Protein 8EIS (pdb70)

Sequence (1460 aa):
TPTYGDERLLREKLLTNYSKSIRPVINLTKVVDVTALLYLQTLYDLDFVNNFIMARYYLGLIWIDEKLTWNPLDYNNITSIYLPKDKIWTPPIKMCNSMDKSEENDGVGELMLTYTGWINMWSFRLLHTYCQINAYTYPFDEHTCEIYLCVALHTINHTRIKELIYEDSKFTQNYKWDINVSGKVNGTDELFSYAFAPMYLRRKLTVGIIAMLIPTVMMTILTIFVFLLPPESGEKVSLATTIFLSNVLYLVQIDKTTPTNTKYPSLLMLYLMLLSMLSGIATLGSVVISKLTPTYGDERLLREKLLTNYSKSIRPVINLTKVVDVTALLYLQTLYDLDFVNNFIMARYYLGLIWIDEKLTWNPLDYNNITSIYLPKDKIWTPPIKMCNSMDKSEENDGVGELMLTYTGWINMWSFRLLHTYCQINAYTYPFDEHTCEIYLCVALHTINHTRIKELIYEDSKFTQNYKWDINVSGKVNGTDELFSYAFAPMYLRRKLTVGIIAMLIPTVMMTILTIFVFLLPPESGEKVSLATTIFLSNVLYLVQIDKTTPTNTKYPSLLMLYLMLLSMLSGIATLGSVVISKLTPTYGDERLLREKLLTNYSKSIRPVINLTKVVDVTALLYLQTLYDLDFVNNFIMARYYLGLIWIDEKLTWNPLDYNNITSIYLPKDKIWTPPIKMCNSMDKSEENDGVGELMLTYTGWINMWSFRLLHTYCQINAYTYPFDEHTCEIYLCVALHTINHTRIKELIYEDSKFTQNYKWDINVSGKVNGTDELFSYAFAPMYLRRKLTVGIIAMLIPTVMMTILTIFVFLLPPESGEKVSLATTIFLSNVLYLVQIDKTTPTNTKYPSLLMLYLMLLSMLSGIATLGSVVISKLTPTYGDERLLREKLLTNYSKSIRPVINLTKVVDVTALLYLQTLYDLDFVNNFIMARYYLGLIWIDEKLTWNPLDYNNITSIYLPKDKIWTPPIKMCNSMDKSEENDGVGELMLTYTGWINMWSFRLLHTYCQINAYTYPFDEHTCEIYLCVALHTINHTRIKELIYEDSKFTQNYKWDINVSGKVNGTDELFSYAFAPMYLRRKLTVGIIAMLIPTVMMTILTIFVFLLPPESGEKVSLATTIFLSNVLYLVQIDKTTPTNTKYPSLLMLYLMLLSMLSGIATLGSVVISKLTPTYGDERLLREKLLTNYSKSIRPVINLTKVVDVTALLYLQTLYDLDFVNNFIMARYYLGLIWIDEKLTWNPLDYNNITSIYLPKDKIWTPPIKMCNSMDKSEENDGVGELMLTYTGWINMWSFRLLHTYCQINAYTYPFDEHTCEIYLCVALHTINHTRIKELIYEDSKFTQNYKWDINVSGKVNGTDELFSYAFAPMYLRRKLTVGIIAMLIPTVMMTILTIFVFLLPPESGEKVSLATTIFLSNVLYLVQIDKTTPTNTKYPSLLMLYLMLLSMLSGIATLGSVVISKL

Organism: Octopus bimaculoides (NCBI:txid37653)

Radius of gyration: 36.07 Å; Cα contacts (8 Å, |Δi|>4): 3231; chains: 5; bounding box: 69×70×101 Å

Secondary structure (DSSP, 8-state):
--BHHHHHHHHHHHTTT--TTS-S-SBTTS-EEEEEEEEEEEEEEEETTTTEEEEEEEEEEEEE-SSS---GGGGTS--EEEE-GGGS----EE-TTEEE---STT----EEEETTSEEEEEEEEEEEEE-----TTTTS-EEEEEEEEEESS--TTTEEEEEEEEEE--SS--SSEEEE--EEEEPEESSSEEEEEEEEEEE---HHHHHHHHHHHHHHHHHHHHHHS-TTSSSHHHHHHHHHHHHHHHHHHHHTTS-SS-SS--HHHHHHHHHHHHHHHHHHHHHHHHH-/--BHHHHHHHHHHHTTT--TTS-S-SBTTSPEEEEEEEEEEEEEEEETTTTEEEEEEEEEEEEE-SSS---GGGGTS--EEEE-GGGS----EE-TTEEE---STT----EEEETTSEEEEEEEEEEEEE-----TTTTS-EEEEEEEEEESS--TTTEEEEEEEEEE--SS--SSEEEE--EEEEPEESSSEEEEEEEEEEE---HHHHHHHHHHHHHHHHHHHHHHS-TTSSSHHHHHHHHHHHHHHHHHHHHTTS-SS-SS--HHHHHHHHHHHHHHHHHHHHHHHHH-/--BHHHHHHHHHHHTTT--TTS-S-SBTTSPEEEEEEEEEEEEEEEETTTTEEEEEEEEEEEEE-SSS---GGGGTS--EEEE-GGGS----EE-TTEEE---STT----EEEETTSEEEEEEEEEEEEE-----TTTTS-EEEEEEEEEESS--TTTEEEEEEEEEE--SS--SSEEEE--EEEEPEESSSEEEEEEEEEEE---HHHHHHHHHHHHHHHHHHHHHHS-TTSSSHHHHHHHHHHHHHHHHHHHHTTS-SS-SS--HHHHHHHHHHHHHHHHHHHHHHHHH-/--BHHHHHHHHHHHTTT--TTS-S-SBTTSPEEEEEEEEEEEEEEEETTTTEEEEEEEEEEEEE-SSS---GGGGTS--EEEE-GGGS----EE-TTEEE---STT----EEEETTSEEEEEEEEEEEEE-----TTTTS-EEEEEEEEEESS--TTTEEEEEEEEEE--SS--SSEEEE--EEEEPEESSSEEEEEEEEEEE---HHHHHHHHHHHHHHHHHHHHHHS-TTSSSHHHHHHHHHHHHHHHHHHHHTTS-SS-SS--HHHHHHHHHHHHHHHHHHHHHHHHH-/--BHHHHHHHHHHHTTT--TTS-S-SBTTS-EEEEEEEEEEEEEEEETTTTEEEEEEEEEEEEE-SSS---GGGGTS--EEEE-GGGS----EE-TTEEE---STT----EEEETTSEEEEEEEEEEEEE-----TTTTS-EEEEEEEEEESS--TTTEEEEEEEEEE--SS--SSEEEE--EEEEPEESSSEEEEEEEEEEE---HHHHHHHHHHHHHHHHHHHHHHS-TTSSSHHHHHHHHHHHHHHHHHHHHTTS-SS-SS--HHHHHHHHHHHHHHHHHHHHHHHHH-

B-factor: mean 58.36, std 37.14, range [5.6, 144.34]

Nearest PDB structures (foldseek):
  8eis-assembly1_E  TM=1.003E+00  e=2.968E-65  Octopus bimaculoides
  7qko-assembly1_D  TM=8.831E-01  e=3.272E-26  Tetronarce californica
  6uwz-assembly1_E  TM=8.916E-01  e=6.030E-26  Tetronarce californica
  9awk-assembly1_E  TM=8.736E-01  e=5.451E-25  Bos taurus
  9awk-assembly1_A  TM=7.995E-01  e=1.813E-25  Bos taurus

InterPro domains:
  IPR006029 Neurotransmitter-gated ion-channel transmembrane domain [PF02932] (232-337)
  IPR006201 Neurotransmitter-gated ion-channel [PTHR18945] (32-321)
  IPR006202 Neurotransmitter-gated ion-channel ligand-binding domain [PF02931] (30-180)
  IPR036719 Neurotransmitter-gated ion-channel transmembrane domain superfamily [SSF90112] (230-348)
  IPR036734 Neurotransmitter-gated ion-channel ligand-binding domain superfamily [G3DSA:2.70.170.10] (19-230)
  IPR036734 Neurotransmitter-gated ion-channel ligand-binding domain superfamily [SSF63712] (26-224)
  IPR038050 Neuronal acetylcholine receptor [G3DSA:1.20.58.390] (231-336)

Foldseek 3Di:
DFDPVLVVVLVCVLLPPADQPDQQDPDQQAAKAKAKEKAWQFFPDQAQQQQWTKTKIKMKIKTFGPSRADDLVVRVNDFKDKDFPRSHHDFQKDQVQWDWPDDPVQFPRMWMAGNRGMIMDIGMTITTGHFQFAQAAPPQGKGKGKGKMWRDDDACSYYEHQKYFYYYPPNDDDLFWDWDWGDMDGWDHDRTTMDITIIMITTDPDCVRVVVCVVVVVLLVQLVVLLVPDLPNPCSQVSLVVSLVVLVVVLVVVVVRHYPRHPDDYVVNVVSVVSSVSSVVSNVSSVVSVVD/DFDPVLVVVLVCVLLPPADQPDQQDPDQQAAKAKAKEKAWQAFPDQAQQQQWTKTKIKMKIKTFGPSRADDCVVRVRDFKDKDFPRSHHDFQKDQVQWDWPDDPVQFPRMWMAGNRGMIMDIGMTITTGGFAFAQAAPPQGKGKGKGKMWRDDDACSYYEHQKYFYYYPPNDDDLFWDWDWGDMDGWDHDRTTMDITIIMITTDPDCVVVVVVVVVVVLLVQLVVLLVPDLPPPCSQVSLVVSLVVLVVVLVVVVVRHYPRHPDDYVVNVVSVVSSVSSVVSNVSSVVSVVD/DFDPVLVVVLVCVLLPPADQPDQQDPDQQAAKAKAKEKAWQAFPDQAQQQQWTKTKIKMKIKTFGPSRADDCVVRVNDFKDKDFPRSHHDFQKDQVQWDFPDDPVQFPRMWMAGNRGMIMDIGMTITTGHFAFAQAAPPQGKGKGKGKIWRDDDACSYYEHQKYFYYYPPNDDDLFWDWDWGDMDGWDHDRTTMDITIIMITTDPDCVVVVVCVVVVVLLVQLVVLLVPDLPNPCSQVSLVVSLVVLVVVLVVVVVRHYPRHPHDYPVNVVSVVSSVSSVVSNVSSVVSVVD/DFDPVLVVVLVCVLLPPADQPDQQDPDQQAAKAKEKEKAWQAFPDQAQQQQWTKTKIKIKIKTFGPSRADDLVVRVRDFKDKDFPRSHHDFQKDQVQWDFPDDVVQAPRMWMAGNRGMIMDIGMTITTGGFAFAQAAPPQGKGKGKGKMWRDDDACSYYEHQKYFYYYPPNDDDLFWDKDWGDMDGWDHDRTTMDITIIMITTDPDCVVVVVCVVVVVLLVQLVVLLVPDLPNPCSQVSLVVSLVVLVVVLVVVVVRHYPRHPDDYPVNVVSVVSSVSSVVSNVSSVVSVVD/DFDPVLVVVLVCVLLPPADQPDQQDPDQQAAKAKAKEKAWQAFPDQAQQQQWTKTKIKMKIKTFGPSRADDLVVRVRDFKDKDFPRSHHDFQKDQVQWDFPDDPVQFPRMWMAGNRGMIMDIGMTITTGHFAFAQAAPPQGKGKGKGKIWRDDDASSYYEHQKYFYYYPPNDDDLFWDWDWGDMDGWDHDRTTMDITIIMITTDPDCVVVVVCVVVVVLLVQLVVLLVPDLPNPCSQVSLVVSLVVLVVVLVVVVVRHYPRHPDDYPVNVVSVVSSVSSVVSNVSSVVSVVD

Structure (mmCIF, N/CA/C/O backbone):
data_8EIS
#
_entry.id   8EIS
#
_cell.length_a   1.00
_cell.length_b   1.00
_cell.length_c   1.00
_cell.angle_alpha   90.00
_cell.angle_beta   90.00
_cell.angle_gamma   90.00
#
_symmetry.space_group_name_H-M   'P 1'
#
loop_
_entity.id
_entity.type
_entity.pdbx_description
1 polymer 'Octopus sensory receptor'
2 non-polymer 2-acetamido-2-deoxy-beta-D-glucopyranose
3 non-polymer "2-[2-[(1~{S},2~{S},4~{S},5'~{R},6~{R},7~{S},8~{R},9~{S},12~{S},13~{R},16~{S})-5',7,9,13-tetramethylspiro[5-oxapentacyclo[10.8.0.0^{2,9}.0^{4,8}.0^{13,18}]icos-18-ene-6,2'-oxane]-16-yl]oxyethyl]propane-1,3-diol"
#
loop_
_atom_site.group_PDB
_atom_site.id
_atom_site.type_symbol
_atom_site.label_atom_id
_atom_site.label_alt_id
_atom_site.label_comp_id
_atom_site.label_asym_id
_atom_site.label_entity_id
_atom_site.label_seq_id
_atom_site.pdbx_PDB_ins_code
_atom_site.Cartn_x
_atom_site.Cartn_y
_atom_site.Cartn_z
_atom_site.occupancy
_atom_site.B_iso_or_equiv
_atom_site.auth_seq_id
_atom_site.auth_comp_id
_atom_site.auth_asym_id
_atom_site.auth_atom_id
_atom_site.pdbx_PDB_model_num
ATOM 1 N N . THR A 1 1 ? 142.154 173.031 192.567 1.00 53.77 1 THR A N 1
ATOM 2 C CA . THR A 1 1 ? 141.856 172.289 191.350 1.00 56.44 1 THR A CA 1
ATOM 3 C C . THR A 1 1 ? 141.620 170.821 191.670 1.00 53.32 1 THR A C 1
ATOM 4 O O . THR A 1 1 ? 142.155 170.307 192.649 1.00 51.94 1 THR A O 1
ATOM 14 N N . PRO A 1 2 ? 140.819 170.143 190.853 1.00 43.87 2 PRO A N 1
ATOM 15 C CA . PRO A 1 2 ? 140.595 168.714 191.075 1.00 43.82 2 PRO A CA 1
ATOM 16 C C . PRO A 1 2 ? 141.861 167.917 190.816 1.00 43.01 2 PRO A C 1
ATOM 17 O O . PRO A 1 2 ? 142.690 168.279 189.980 1.00 46.09 2 PRO A O 1
ATOM 28 N N . THR A 1 3 ? 142.004 166.819 191.543 1.00 37.62 3 THR A N 1
ATOM 29 C CA . THR A 1 3 ? 143.197 165.991 191.485 1.00 37.55 3 THR A CA 1
ATOM 30 C C . THR A 1 3 ? 142.820 164.552 191.151 1.00 37.38 3 THR A C 1
ATOM 31 O O . THR A 1 3 ? 141.651 164.208 190.988 1.00 45.40 3 THR A O 1
ATOM 42 N N . TYR A 1 4 ? 143.848 163.711 191.053 1.00 30.86 4 TYR A N 1
ATOM 43 C CA . TYR A 1 4 ? 143.645 162.295 190.778 1.00 26.33 4 TYR A CA 1
ATOM 44 C C . TYR A 1 4 ? 142.829 161.633 191.879 1.00 30.69 4 TYR A C 1
ATOM 45 O O . TYR A 1 4 ? 141.936 160.824 191.602 1.00 41.84 4 TYR A O 1
ATOM 63 N N . GLY A 1 5 ? 143.123 161.962 193.136 1.00 31.84 5 GLY A N 1
ATOM 64 C CA . GLY A 1 5 ? 142.380 161.375 194.238 1.00 32.58 5 GLY A CA 1
ATOM 65 C C . GLY A 1 5 ? 140.924 161.795 194.254 1.00 36.48 5 GLY A C 1
ATOM 66 O O . GLY A 1 5 ? 140.048 161.007 194.615 1.00 43.03 5 GLY A O 1
ATOM 70 N N . ASP A 1 6 ? 140.645 163.042 193.872 1.00 35.48 6 ASP A N 1
ATOM 71 C CA . ASP A 1 6 ? 139.262 163.498 193.802 1.00 35.37 6 ASP A CA 1
ATOM 72 C C . ASP A 1 6 ? 138.467 162.692 192.787 1.00 39.09 6 ASP A C 1
ATOM 73 O O . ASP A 1 6 ? 137.337 162.273 193.062 1.00 44.54 6 ASP A O 1
ATOM 82 N N . GLU A 1 7 ? 139.039 162.459 191.606 1.00 31.79 7 GLU A N 1
ATOM 83 C CA . GLU A 1 7 ? 138.334 161.657 190.618 1.00 27.80 7 GLU A CA 1
ATOM 84 C C . GLU A 1 7 ? 138.240 160.203 191.046 1.00 34.44 7 GLU A C 1
ATOM 85 O O . GLU A 1 7 ? 137.253 159.534 190.730 1.00 41.83 7 GLU A O 1
ATOM 97 N N . ARG A 1 8 ? 139.239 159.693 191.764 1.00 36.10 8 ARG A N 1
ATOM 98 C CA . ARG A 1 8 ? 139.123 158.338 192.285 1.00 32.71 8 ARG A CA 1
ATOM 99 C C . ARG A 1 8 ? 137.957 158.229 193.260 1.00 34.72 8 ARG A C 1
ATOM 100 O O . ARG A 1 8 ? 137.166 157.282 193.192 1.00 39.58 8 ARG A O 1
ATOM 121 N N . LEU A 1 9 ? 137.815 159.209 194.156 1.00 35.00 9 LEU A N 1
ATOM 122 C CA . LEU A 1 9 ? 136.678 159.223 195.072 1.00 38.76 9 LEU A CA 1
ATOM 123 C C . LEU A 1 9 ? 135.360 159.311 194.317 1.00 38.98 9 LEU A C 1
ATOM 124 O O . LEU A 1 9 ? 134.396 158.605 194.642 1.00 43.14 9 LEU A O 1
ATOM 140 N N . LEU A 1 10 ? 135.289 160.190 193.318 1.00 38.51 10 LEU A N 1
ATOM 141 C CA . LEU A 1 10 ? 134.051 160.345 192.566 1.00 32.08 10 LEU A CA 1
ATOM 142 C C . LEU A 1 10 ? 133.664 159.044 191.880 1.00 30.95 10 LEU A C 1
ATOM 143 O O . LEU A 1 10 ? 132.522 158.588 191.991 1.00 41.32 10 LEU A O 1
ATOM 159 N N . ARG A 1 11 ? 134.602 158.428 191.161 1.00 29.27 11 ARG A N 1
ATOM 160 C CA . ARG A 1 11 ? 134.295 157.179 190.477 1.00 27.80 11 ARG A CA 1
ATOM 161 C C . ARG A 1 11 ? 133.948 156.076 191.460 1.00 32.48 11 ARG A C 1
ATOM 162 O O . ARG A 1 11 ? 133.152 155.189 191.137 1.00 36.23 11 ARG A O 1
ATOM 183 N N . GLU A 1 12 ? 134.536 156.100 192.655 1.00 40.93 12 GLU A N 1
ATOM 184 C CA . GLU A 1 12 ? 134.168 155.121 193.670 1.00 38.75 12 GLU A CA 1
ATOM 185 C C . GLU A 1 12 ? 132.725 155.306 194.117 1.00 35.22 12 GLU A C 1
ATOM 186 O O . GLU A 1 12 ? 131.998 154.326 194.304 1.00 36.59 12 GLU A O 1
ATOM 198 N N . LYS A 1 13 ? 132.294 156.553 194.303 1.00 39.52 13 LYS A N 1
ATOM 199 C CA . LYS A 1 13 ? 130.935 156.781 194.786 1.00 38.92 13 LYS A CA 1
ATOM 200 C C . LYS A 1 13 ? 129.900 156.535 193.695 1.00 38.09 13 LYS A C 1
ATOM 201 O O . LYS A 1 13 ? 128.797 156.059 193.979 1.00 39.20 13 LYS A O 1
ATOM 220 N N . LEU A 1 14 ? 130.224 156.869 192.446 1.00 36.33 14 LEU A N 1
ATOM 221 C CA . LEU A 1 14 ? 129.228 156.778 191.383 1.00 32.53 14 LEU A CA 1
ATOM 222 C C . LEU A 1 14 ? 128.764 155.344 191.174 1.00 38.29 14 LEU A C 1
ATOM 223 O O . LEU A 1 14 ? 127.567 155.092 190.996 1.00 41.44 14 LEU A O 1
ATOM 239 N N . LEU A 1 15 ? 129.688 154.391 191.204 1.00 35.47 15 LEU A N 1
ATOM 240 C CA . LEU A 1 15 ? 129.405 153.013 190.837 1.00 31.72 15 LEU A CA 1
ATOM 241 C C . LEU A 1 15 ? 129.033 152.138 192.024 1.00 36.66 15 LEU A C 1
ATOM 242 O O . LEU A 1 15 ? 128.909 150.921 191.863 1.00 44.28 15 LEU A O 1
ATOM 258 N N . THR A 1 16 ? 128.836 152.721 193.204 1.00 44.03 16 THR A N 1
ATOM 259 C CA . THR A 1 16 ? 128.684 151.932 194.420 1.00 47.11 16 THR A CA 1
ATOM 260 C C . THR A 1 16 ? 127.471 151.006 194.362 1.00 47.45 16 THR A C 1
ATOM 261 O O . THR A 1 16 ? 127.629 149.783 194.432 1.00 49.00 16 THR A O 1
ATOM 272 N N . ASN A 1 17 ? 126.265 151.552 194.227 1.00 41.99 17 ASN A N 1
ATOM 273 C CA . ASN A 1 17 ? 125.041 150.758 194.164 1.00 40.21 17 ASN A CA 1
ATOM 274 C C . ASN A 1 17 ? 124.436 150.812 192.766 1.00 44.85 17 ASN A C 1
ATOM 275 O O . ASN A 1 17 ? 123.221 150.900 192.594 1.00 44.96 17 ASN A O 1
ATOM 286 N N . TYR A 1 18 ? 125.291 150.766 191.755 1.00 39.58 18 TYR A N 1
ATOM 287 C CA . TYR A 1 18 ? 124.879 150.883 190.366 1.00 33.19 18 TYR A CA 1
ATOM 288 C C . TYR A 1 18 ? 124.810 149.498 189.742 1.00 33.19 18 TYR A C 1
ATOM 289 O O . TYR A 1 18 ? 125.721 148.687 189.924 1.00 33.63 18 TYR A O 1
ATOM 307 N N . SER A 1 19 ? 123.727 149.229 189.021 1.00 32.79 19 SER A N 1
ATOM 308 C CA . SER A 1 19 ? 123.554 147.983 188.287 1.00 31.81 19 SER A CA 1
ATOM 309 C C . SER A 1 19 ? 123.601 148.283 186.798 1.00 33.38 19 SER A C 1
ATOM 310 O O . SER A 1 19 ? 122.759 149.023 186.282 1.00 36.29 19 SER A O 1
ATOM 318 N N . LYS A 1 20 ? 124.583 147.703 186.114 1.00 35.62 20 LYS A N 1
ATOM 319 C CA . LYS A 1 20 ? 124.760 147.936 184.689 1.00 31.95 20 LYS A CA 1
ATOM 320 C C . LYS A 1 20 ? 123.598 147.410 183.860 1.00 32.38 20 LYS A C 1
ATOM 321 O O . LYS A 1 20 ? 123.386 147.890 182.745 1.00 31.80 20 LYS A O 1
ATOM 340 N N . SER A 1 21 ? 122.852 146.432 184.366 1.00 36.62 21 SER A N 1
ATOM 341 C CA . SER A 1 21 ? 121.783 145.809 183.601 1.00 34.81 21 SER A CA 1
ATOM 342 C C . SER A 1 21 ? 120.407 146.377 183.907 1.00 29.23 21 SER A C 1
ATOM 343 O O . SER A 1 21 ? 119.440 145.988 183.249 1.00 28.07 21 SER A O 1
ATOM 351 N N . ILE A 1 22 ? 120.292 147.275 184.876 1.00 32.46 22 ILE A N 1
ATOM 352 C CA . ILE A 1 22 ? 119.026 147.932 185.169 1.00 27.24 22 ILE A CA 1
ATOM 353 C C . ILE A 1 22 ? 118.976 149.242 184.405 1.00 25.00 22 ILE A C 1
ATOM 354 O O . ILE A 1 22 ? 119.948 150.002 184.382 1.00 36.56 22 ILE A O 1
ATOM 370 N N . ARG A 1 23 ? 117.850 149.500 183.787 1.00 22.46 23 ARG A N 1
ATOM 371 C CA . ARG A 1 23 ? 117.668 150.707 183.007 1.00 23.87 23 ARG A CA 1
ATOM 372 C C . ARG A 1 23 ? 117.731 151.926 183.923 1.00 27.73 23 ARG A C 1
ATOM 373 O O . ARG A 1 23 ? 117.077 151.938 184.970 1.00 33.39 23 ARG A O 1
ATOM 394 N N . PRO A 1 24 ? 118.489 152.968 183.571 1.00 27.57 24 PRO A N 1
ATOM 395 C CA . PRO A 1 24 ? 118.912 153.984 184.554 1.00 27.29 24 PRO A CA 1
ATOM 396 C C . PRO A 1 24 ? 117.880 155.074 184.817 1.00 28.73 24 PRO A C 1
ATOM 397 O O . PRO A 1 24 ? 118.051 156.245 184.480 1.00 29.79 24 PRO A O 1
ATOM 408 N N . VAL A 1 25 ? 116.783 154.694 185.461 1.00 32.98 25 VAL A N 1
ATOM 409 C CA . VAL A 1 25 ? 115.724 155.626 185.824 1.00 29.88 25 VAL A CA 1
ATOM 410 C C . VAL A 1 25 ? 115.331 155.361 187.266 1.00 31.22 25 VAL A C 1
ATOM 411 O O . VAL A 1 25 ? 115.285 154.208 187.703 1.00 40.49 25 VAL A O 1
ATOM 424 N N . ILE A 1 26 ? 115.053 156.430 188.011 1.00 37.53 26 ILE A N 1
ATOM 425 C CA . ILE A 1 26 ? 114.615 156.269 189.395 1.00 41.56 26 ILE A CA 1
ATOM 426 C C . ILE A 1 26 ? 113.315 155.480 189.442 1.00 40.76 26 ILE A C 1
ATOM 427 O O . ILE A 1 26 ? 113.184 154.503 190.186 1.00 42.12 26 ILE A O 1
ATOM 443 N N . ASN A 1 27 ? 112.341 155.890 188.641 1.00 40.45 27 ASN A N 1
ATOM 444 C CA . ASN A 1 27 ? 111.063 155.205 188.529 1.00 38.03 27 ASN A CA 1
ATOM 445 C C . ASN A 1 27 ? 111.064 154.387 187.250 1.00 42.41 27 ASN A C 1
ATOM 446 O O . ASN A 1 27 ? 111.299 154.926 186.166 1.00 44.10 27 ASN A O 1
ATOM 456 N N . LEU A 1 28 ? 110.793 153.091 187.372 1.00 39.78 28 LEU A N 1
ATOM 457 C CA . LEU A 1 28 ? 110.884 152.212 186.217 1.00 36.06 28 LEU A CA 1
ATOM 458 C C . LEU A 1 28 ? 109.808 152.490 185.182 1.00 39.41 28 LEU A C 1
ATOM 459 O O . LEU A 1 28 ? 109.874 151.934 184.084 1.00 42.25 28 LEU A O 1
ATOM 475 N N . THR A 1 29 ? 108.827 153.330 185.499 1.00 41.23 29 THR A N 1
ATOM 476 C CA . THR A 1 29 ? 107.791 153.693 184.544 1.00 39.32 29 THR A CA 1
ATOM 477 C C . THR A 1 29 ? 108.252 154.736 183.533 1.00 41.84 29 THR A C 1
ATOM 478 O O . THR A 1 29 ? 107.555 154.961 182.540 1.00 42.79 29 THR A O 1
ATOM 489 N N . LYS A 1 30 ? 109.403 155.361 183.747 1.00 43.77 30 LYS A N 1
ATOM 490 C CA . LYS A 1 30 ? 109.908 156.384 182.847 1.00 40.67 30 LYS A CA 1
ATOM 491 C C . LYS A 1 30 ? 110.708 155.758 181.712 1.00 38.85 30 LYS A C 1
ATOM 492 O O . LYS A 1 30 ? 111.343 154.715 181.874 1.00 39.83 30 LYS A O 1
ATOM 511 N N . VAL A 1 31 ? 110.666 156.405 180.554 1.00 33.91 31 VAL A N 1
ATOM 512 C CA . VAL A 1 31 ? 111.430 155.966 179.399 1.00 30.13 31 VAL A CA 1
ATOM 513 C C . VAL A 1 31 ? 112.766 156.693 179.388 1.00 30.61 31 VAL A C 1
ATOM 514 O O . VAL A 1 31 ? 112.909 157.789 179.930 1.00 37.38 31 VAL A O 1
ATOM 527 N N . VAL A 1 32 ? 113.754 156.084 178.749 1.00 26.04 32 VAL A N 1
ATOM 528 C CA . VAL A 1 32 ? 115.025 156.740 178.482 1.00 26.98 32 VAL A CA 1
ATOM 529 C C . VAL A 1 32 ? 114.999 157.156 177.019 1.00 25.66 32 VAL A C 1
ATOM 530 O O . VAL A 1 32 ? 114.950 156.313 176.121 1.00 28.65 32 VAL A O 1
ATOM 543 N N . ASP A 1 33 ? 114.994 158.461 176.780 1.00 27.24 33 ASP A N 1
ATOM 544 C CA . ASP A 1 33 ? 114.960 159.005 175.432 1.00 19.90 33 ASP A CA 1
ATOM 545 C C . ASP A 1 33 ? 116.385 159.166 174.933 1.00 22.06 33 ASP A C 1
ATOM 546 O O . ASP A 1 33 ? 117.170 159.922 175.512 1.00 29.59 33 ASP A O 1
ATOM 555 N N . VAL A 1 34 ? 116.716 158.458 173.863 1.00 16.00 34 VAL A N 1
ATOM 556 C CA . VAL A 1 34 ? 118.043 158.481 173.271 1.00 14.67 34 VAL A CA 1
ATOM 557 C C . VAL A 1 34 ? 117.971 159.310 172.002 1.00 18.85 34 VAL A C 1
ATOM 558 O O . VAL A 1 34 ? 117.073 159.109 171.180 1.00 28.69 34 VAL A O 1
ATOM 571 N N . THR A 1 35 ? 118.896 160.248 171.843 1.00 18.71 35 THR A N 1
ATOM 572 C CA . THR A 1 35 ? 119.032 160.975 170.589 1.00 18.98 35 THR A CA 1
ATOM 573 C C . THR A 1 35 ? 120.285 160.485 169.880 1.00 14.90 35 THR A C 1
ATOM 574 O O . THR A 1 35 ? 121.373 160.483 170.461 1.00 24.58 35 THR A O 1
ATOM 585 N N . ALA A 1 36 ? 120.115 160.045 168.640 1.00 9.24 36 ALA A N 1
ATOM 586 C CA . ALA A 1 36 ? 121.187 159.489 167.836 1.00 11.93 36 ALA A CA 1
ATOM 587 C C . ALA A 1 36 ? 121.643 160.512 166.809 1.00 16.08 36 ALA A C 1
ATOM 588 O O . ALA A 1 36 ? 120.835 161.272 166.274 1.00 26.10 36 ALA A O 1
ATOM 595 N N . LEU A 1 37 ? 122.943 160.532 166.544 1.00 15.76 37 LEU A N 1
ATOM 596 C CA . LEU A 1 37 ? 123.544 161.439 165.574 1.00 10.94 37 LEU A CA 1
ATOM 597 C C . LEU A 1 37 ? 124.440 160.613 164.667 1.00 9.87 37 LEU A C 1
ATOM 598 O O . LEU A 1 37 ? 125.451 160.078 165.119 1.00 21.66 37 LEU A O 1
ATOM 614 N N . LEU A 1 38 ? 124.073 160.512 163.399 1.00 10.27 38 LEU A N 1
ATOM 615 C CA . LEU A 1 38 ? 124.798 159.706 162.429 1.00 17.88 38 LEU A CA 1
ATOM 616 C C . LEU A 1 38 ? 125.441 160.637 161.414 1.00 21.22 38 LEU A C 1
ATOM 617 O O . LEU A 1 38 ? 124.737 161.331 160.680 1.00 29.86 38 LEU A O 1
ATOM 633 N N . TYR A 1 39 ? 126.771 160.657 161.370 1.00 16.43 39 TYR A N 1
ATOM 634 C CA . TYR A 1 39 ? 127.501 161.497 160.429 1.00 15.02 39 TYR A CA 1
ATOM 635 C C . TYR A 1 39 ? 128.271 160.607 159.472 1.00 19.88 39 TYR A C 1
ATOM 636 O O . TYR A 1 39 ? 129.096 159.805 159.902 1.00 30.56 39 TYR A O 1
ATOM 654 N N . LEU A 1 40 ? 128.020 160.755 158.181 1.00 21.08 40 LEU A N 1
ATOM 655 C CA . LEU A 1 40 ? 128.827 160.048 157.202 1.00 13.58 40 LEU A CA 1
ATOM 656 C C . LEU A 1 40 ? 130.231 160.630 157.193 1.00 22.86 40 LEU A C 1
ATOM 657 O O . LEU A 1 40 ? 130.401 161.849 157.139 1.00 31.64 40 LEU A O 1
ATOM 673 N N . GLN A 1 41 ? 131.243 159.767 157.269 1.00 23.54 41 GLN A N 1
ATOM 674 C CA . GLN A 1 41 ? 132.618 160.212 157.092 1.00 21.99 41 GLN A CA 1
ATOM 675 C C . GLN A 1 41 ? 133.047 160.043 155.639 1.00 26.13 41 GLN A C 1
ATOM 676 O O . GLN A 1 41 ? 133.344 161.026 154.956 1.00 29.71 41 GLN A O 1
ATOM 690 N N . THR A 1 42 ? 133.056 158.807 155.147 1.00 22.95 42 THR A N 1
ATOM 691 C CA . THR A 1 42 ? 133.324 158.537 153.744 1.00 28.54 42 THR A CA 1
ATOM 692 C C . THR A 1 42 ? 132.376 157.456 153.255 1.00 22.48 42 THR A C 1
ATOM 693 O O . THR A 1 42 ? 131.999 156.554 154.003 1.00 25.40 42 THR A O 1
ATOM 704 N N . LEU A 1 43 ? 132.000 157.557 151.988 1.00 30.97 43 LEU A N 1
ATOM 705 C CA . LEU A 1 43 ? 131.210 156.538 151.309 1.00 28.94 43 LEU A CA 1
ATOM 706 C C . LEU A 1 43 ? 132.188 155.694 150.508 1.00 27.60 43 LEU A C 1
ATOM 707 O O . LEU A 1 43 ? 132.674 156.116 149.459 1.00 38.16 43 LEU A O 1
ATOM 723 N N . TYR A 1 44 ? 132.496 154.505 151.015 1.00 26.47 44 TYR A N 1
ATOM 724 C CA . TYR A 1 44 ? 133.513 153.683 150.376 1.00 24.44 44 TYR A CA 1
ATOM 725 C C . TYR A 1 44 ? 133.057 153.207 149.008 1.00 30.19 44 TYR A C 1
ATOM 726 O O . TYR A 1 44 ? 133.777 153.366 148.018 1.00 38.59 44 TYR A O 1
ATOM 744 N N . ASP A 1 45 ? 131.867 152.627 148.918 1.00 35.82 45 ASP A N 1
ATOM 745 C CA . ASP A 1 45 ? 131.440 152.088 147.636 1.00 32.01 45 ASP A CA 1
ATOM 746 C C . ASP A 1 45 ? 129.937 151.873 147.651 1.00 29.70 45 ASP A C 1
ATOM 747 O O . ASP A 1 45 ? 129.299 151.861 148.702 1.00 37.15 45 ASP A O 1
ATOM 756 N N . LEU A 1 46 ? 129.383 151.685 146.456 1.00 37.04 46 LEU A N 1
ATOM 757 C CA . LEU A 1 46 ? 127.970 151.373 146.267 1.00 39.50 46 LEU A CA 1
ATOM 758 C C . LEU A 1 46 ? 127.935 150.169 145.331 1.00 40.50 46 LEU A C 1
ATOM 759 O O . LEU A 1 46 ? 127.916 150.319 144.110 1.00 43.51 46 LEU A O 1
ATOM 775 N N . ASP A 1 47 ? 127.937 148.974 145.915 1.00 43.68 47 ASP A N 1
ATOM 776 C CA . ASP A 1 47 ? 128.084 147.728 145.174 1.00 43.69 47 ASP A CA 1
ATOM 777 C C . ASP A 1 47 ? 126.758 147.357 144.524 1.00 47.61 47 ASP A C 1
ATOM 778 O O . ASP A 1 47 ? 125.789 147.023 145.217 1.00 50.73 47 ASP A O 1
ATOM 787 N N . PHE A 1 48 ? 126.725 147.400 143.189 1.00 54.16 48 PHE A N 1
ATOM 788 C CA . PHE A 1 48 ? 125.488 147.155 142.455 1.00 51.11 48 PHE A CA 1
ATOM 789 C C . PHE A 1 48 ? 125.124 145.679 142.432 1.00 56.13 48 PHE A C 1
ATOM 790 O O . PHE A 1 48 ? 123.951 145.323 142.580 1.00 57.80 48 PHE A O 1
ATOM 807 N N . VAL A 1 49 ? 126.103 144.804 142.211 1.00 52.03 49 VAL A N 1
ATOM 808 C CA . VAL A 1 49 ? 125.789 143.389 142.052 1.00 52.89 49 VAL A CA 1
ATOM 809 C C . VAL A 1 49 ? 125.308 142.795 143.370 1.00 52.37 49 VAL A C 1
ATOM 810 O O . VAL A 1 49 ? 124.408 141.948 143.390 1.00 55.34 49 VAL A O 1
ATOM 823 N N . ASN A 1 50 ? 125.887 143.227 144.486 1.00 47.63 50 ASN A N 1
ATOM 824 C CA . ASN A 1 50 ? 125.454 142.762 145.796 1.00 48.09 50 ASN A CA 1
ATOM 825 C C . ASN A 1 50 ? 124.352 143.617 146.402 1.00 48.07 50 ASN A C 1
ATOM 826 O O . ASN A 1 50 ? 123.852 143.275 147.476 1.00 50.98 50 ASN A O 1
ATOM 837 N N . ASN A 1 51 ? 123.956 144.708 145.752 1.00 40.57 51 ASN A N 1
ATOM 838 C CA . ASN A 1 51 ? 122.904 145.580 146.270 1.00 37.57 51 ASN A CA 1
ATOM 839 C C . ASN A 1 51 ? 123.268 146.164 147.630 1.00 38.18 51 ASN A C 1
ATOM 840 O O . ASN A 1 51 ? 122.400 146.373 148.477 1.00 41.90 51 ASN A O 1
ATOM 851 N N . PHE A 1 52 ? 124.543 146.447 147.857 1.00 36.83 52 PHE A N 1
ATOM 852 C CA . PHE A 1 52 ? 124.996 146.955 149.142 1.00 27.53 52 PHE A CA 1
ATOM 853 C C . PHE A 1 52 ? 125.578 148.345 148.970 1.00 29.98 52 PHE A C 1
ATOM 854 O O . PHE A 1 52 ? 125.891 148.773 147.864 1.00 44.01 52 PHE A O 1
ATOM 871 N N . ILE A 1 53 ? 125.697 149.064 150.075 1.00 23.79 53 ILE A N 1
ATOM 872 C CA . ILE A 1 53 ? 126.497 150.279 150.119 1.00 26.29 53 ILE A CA 1
ATOM 873 C C . ILE A 1 53 ? 127.403 150.193 151.333 1.00 27.07 53 ILE A C 1
ATOM 874 O O . ILE A 1 53 ? 126.934 149.947 152.449 1.00 34.00 53 ILE A O 1
ATOM 890 N N . MET A 1 54 ? 128.700 150.357 151.103 1.00 28.51 54 MET A N 1
ATOM 891 C CA . MET A 1 54 ? 129.710 150.301 152.147 1.00 27.37 54 MET A CA 1
ATOM 892 C C . MET A 1 54 ? 130.132 151.719 152.487 1.00 30.33 54 MET A C 1
ATOM 893 O O . MET A 1 54 ? 130.597 152.456 151.610 1.00 42.79 54 MET A O 1
ATOM 907 N N . ALA A 1 55 ? 129.991 152.090 153.756 1.00 19.18 55 ALA A N 1
ATOM 908 C CA . ALA A 1 55 ? 130.357 153.432 154.178 1.00 18.18 55 ALA A CA 1
ATOM 909 C C . ALA A 1 55 ? 130.880 153.397 155.603 1.00 22.69 55 ALA A C 1
ATOM 910 O O . ALA A 1 55 ? 130.798 152.385 156.296 1.00 26.28 55 ALA A O 1
ATOM 917 N N . ARG A 1 56 ? 131.444 154.524 156.021 1.00 25.12 56 ARG A N 1
ATOM 918 C CA . ARG A 1 56 ? 131.942 154.729 157.372 1.00 16.13 56 ARG A CA 1
ATOM 919 C C . ARG A 1 56 ? 131.149 155.858 158.005 1.00 16.39 56 ARG A C 1
ATOM 920 O O . ARG A 1 56 ? 130.944 156.899 157.379 1.00 26.48 56 ARG A O 1
ATOM 941 N N . TYR A 1 57 ? 130.697 155.657 159.236 1.00 20.96 57 TYR A N 1
ATOM 942 C CA . TYR A 1 57 ? 129.899 156.645 159.937 1.00 13.84 57 TYR A CA 1
ATOM 943 C C . TYR A 1 57 ? 130.473 156.886 161.319 1.00 19.30 57 TYR A C 1
ATOM 944 O O . TYR A 1 57 ? 131.159 156.036 161.886 1.00 33.80 57 TYR A O 1
ATOM 962 N N . TYR A 1 58 ? 130.176 158.058 161.845 1.00 18.48 58 TYR A N 1
ATOM 963 C CA . TYR A 1 58 ? 130.471 158.415 163.219 1.00 17.47 58 TYR A CA 1
ATOM 964 C C . TYR A 1 58 ? 129.115 158.539 163.899 1.00 19.70 58 TYR A C 1
ATOM 965 O O . TYR A 1 58 ? 128.316 159.413 163.550 1.00 25.81 58 TYR A O 1
ATOM 983 N N . LEU A 1 59 ? 128.836 157.632 164.825 1.00 18.69 59 LEU A N 1
ATOM 984 C CA . LEU A 1 59 ? 127.536 157.522 165.466 1.00 16.91 59 LEU A CA 1
ATOM 985 C C . LEU A 1 59 ? 127.655 157.923 166.924 1.00 15.21 59 LEU A C 1
ATOM 986 O O . LEU A 1 59 ? 128.496 157.391 167.650 1.00 29.51 59 LEU A O 1
ATOM 1002 N N . GLY A 1 60 ? 126.806 158.849 167.347 1.00 13.95 60 GLY A N 1
ATOM 1003 C CA . GLY A 1 60 ? 126.806 159.315 168.713 1.00 12.34 60 GLY A CA 1
ATOM 1004 C C . GLY A 1 60 ? 125.449 159.204 169.357 1.00 10.04 60 GLY A C 1
ATOM 1005 O O . GLY A 1 60 ? 124.466 159.709 168.827 1.00 25.52 60 GLY A O 1
ATOM 1009 N N . LEU A 1 61 ? 125.378 158.536 170.496 1.00 13.19 61 LEU A N 1
ATOM 1010 C CA . LEU A 1 61 ? 124.149 158.400 171.259 1.00 15.92 61 LEU A CA 1
ATOM 1011 C C . LEU A 1 61 ? 124.230 159.300 172.479 1.00 8.81 61 LEU A C 1
ATOM 1012 O O . LEU A 1 61 ? 125.248 159.318 173.175 1.00 22.76 61 LEU A O 1
ATOM 1028 N N . ILE A 1 62 ? 123.168 160.051 172.733 1.00 9.90 62 ILE A N 1
ATOM 1029 C CA . ILE A 1 62 ? 123.111 160.951 173.873 1.00 16.07 62 ILE A CA 1
ATOM 1030 C C . ILE A 1 62 ? 121.871 160.615 174.679 1.00 15.21 62 ILE A C 1
ATOM 1031 O O . ILE A 1 62 ? 120.774 160.512 174.121 1.00 26.43 62 ILE A O 1
ATOM 1047 N N . TRP A 1 63 ? 122.044 160.447 175.985 1.00 15.63 63 TRP A N 1
ATOM 1048 C CA . TRP A 1 63 ? 120.910 160.170 176.860 1.00 14.68 63 TRP A CA 1
ATOM 1049 C C . TRP A 1 63 ? 121.236 160.678 178.254 1.00 20.80 63 TRP A C 1
ATOM 1050 O O . TRP A 1 63 ? 122.255 161.327 178.468 1.00 28.52 63 TRP A O 1
ATOM 1071 N N . ILE A 1 64 ? 120.344 160.416 179.204 1.00 18.07 64 ILE A N 1
ATOM 1072 C CA . ILE A 1 64 ? 120.498 160.908 180.567 1.00 17.94 64 ILE A CA 1
ATOM 1073 C C . ILE A 1 64 ? 120.400 159.744 181.543 1.00 24.44 64 ILE A C 1
ATOM 1074 O O . ILE A 1 64 ? 119.453 158.955 181.488 1.00 33.35 64 ILE A O 1
ATOM 1090 N N . ASP A 1 65 ? 121.390 159.640 182.424 1.00 26.39 65 ASP A N 1
ATOM 1091 C CA . ASP A 1 65 ? 121.396 158.704 183.538 1.00 24.19 65 ASP A CA 1
ATOM 1092 C C . ASP A 1 65 ? 121.072 159.443 184.826 1.00 30.10 65 ASP A C 1
ATOM 1093 O O . ASP A 1 65 ? 121.696 160.460 185.137 1.00 41.72 65 ASP A O 1
ATOM 1102 N N . GLU A 1 66 ? 120.093 158.933 185.567 1.00 28.99 66 GLU A N 1
ATOM 1103 C CA . GLU A 1 66 ? 119.670 159.549 186.814 1.00 32.19 66 GLU A CA 1
ATOM 1104 C C . GLU A 1 66 ? 120.371 158.969 188.035 1.00 40.17 66 GLU A C 1
ATOM 1105 O O . GLU A 1 66 ? 120.352 159.597 189.097 1.00 44.02 66 GLU A O 1
ATOM 1117 N N . LYS A 1 67 ? 120.989 157.796 187.905 1.00 37.17 67 LYS A N 1
ATOM 1118 C CA . LYS A 1 67 ? 121.833 157.241 188.954 1.00 35.19 67 LYS A CA 1
ATOM 1119 C C . LYS A 1 67 ? 123.226 157.848 188.990 1.00 38.40 67 LYS A C 1
ATOM 1120 O O . LYS A 1 67 ? 123.931 157.672 189.987 1.00 44.25 67 LYS A O 1
ATOM 1139 N N . LEU A 1 68 ? 123.638 158.554 187.941 1.00 28.97 68 LEU A N 1
ATOM 1140 C CA . LEU A 1 68 ? 125.022 158.990 187.822 1.00 27.41 68 LEU A CA 1
ATOM 1141 C C . LEU A 1 68 ? 125.143 160.506 187.845 1.00 31.66 68 LEU A C 1
ATOM 1142 O O . LEU A 1 68 ? 125.832 161.089 187.005 1.00 41.42 68 LEU A O 1
ATOM 1158 N N . THR A 1 69 ? 124.464 161.155 188.779 1.00 28.31 69 THR A N 1
ATOM 1159 C CA . THR A 1 69 ? 124.587 162.587 188.990 1.00 29.96 69 THR A CA 1
ATOM 1160 C C . THR A 1 69 ? 125.421 162.850 190.237 1.00 32.38 69 THR A C 1
ATOM 1161 O O . THR A 1 69 ? 125.547 161.997 191.117 1.00 37.24 69 THR A O 1
ATOM 1172 N N . TRP A 1 70 ? 126.005 164.042 190.301 1.00 27.37 70 TRP A N 1
ATOM 1173 C CA . TRP A 1 70 ? 126.787 164.425 191.466 1.00 26.26 70 TRP A CA 1
ATOM 1174 C C . TRP A 1 70 ? 126.881 165.940 191.526 1.00 31.52 70 TRP A C 1
ATOM 1175 O O . TRP A 1 70 ? 126.588 166.638 190.555 1.00 35.88 70 TRP A O 1
ATOM 1196 N N . ASN A 1 71 ? 127.289 166.437 192.691 1.00 41.93 71 ASN A N 1
ATOM 1197 C CA . ASN A 1 71 ? 127.473 167.864 192.899 1.00 41.71 71 ASN A CA 1
ATOM 1198 C C . ASN A 1 71 ? 128.944 168.198 192.716 1.00 44.36 71 ASN A C 1
ATOM 1199 O O . ASN A 1 71 ? 129.769 167.759 193.527 1.00 46.97 71 ASN A O 1
ATOM 1210 N N . PRO A 1 72 ? 129.328 168.959 191.690 1.00 39.24 72 PRO A N 1
ATOM 1211 C CA . PRO A 1 72 ? 130.760 169.188 191.456 1.00 39.52 72 PRO A CA 1
ATOM 1212 C C . PRO A 1 72 ? 131.460 169.910 192.590 1.00 47.11 72 PRO A C 1
ATOM 1213 O O . PRO A 1 72 ? 132.686 169.802 192.703 1.00 46.94 72 PRO A O 1
ATOM 1224 N N . LEU A 1 73 ? 130.734 170.640 193.437 1.00 52.40 73 LEU A N 1
ATOM 1225 C CA . LEU A 1 73 ? 131.375 171.329 194.549 1.00 47.55 73 LEU A CA 1
ATOM 1226 C C . LEU A 1 73 ? 131.864 170.369 195.624 1.00 48.75 73 LEU A C 1
ATOM 1227 O O . LEU A 1 73 ? 132.722 170.747 196.427 1.00 52.18 73 LEU A O 1
ATOM 1243 N N . ASP A 1 74 ? 131.345 169.146 195.661 1.00 53.07 74 ASP A N 1
ATOM 1244 C CA . ASP A 1 74 ? 131.802 168.155 196.625 1.00 52.31 74 ASP A CA 1
ATOM 1245 C C . ASP A 1 74 ? 133.019 167.383 196.143 1.00 55.45 74 ASP A C 1
ATOM 1246 O O . ASP A 1 74 ? 133.531 166.542 196.888 1.00 54.45 74 ASP A O 1
ATOM 1255 N N . TYR A 1 75 ? 133.491 167.640 194.926 1.00 50.61 75 TYR A N 1
ATOM 1256 C CA . TYR A 1 75 ? 134.606 166.905 194.348 1.00 47.30 75 TYR A CA 1
ATOM 1257 C C . TYR A 1 75 ? 135.580 167.863 193.690 1.00 46.54 75 TYR A C 1
ATOM 1258 O O . TYR A 1 75 ? 136.114 167.594 192.611 1.00 48.63 75 TYR A O 1
ATOM 1276 N N . ASN A 1 76 ? 135.827 168.997 194.337 1.00 42.85 76 ASN A N 1
ATOM 1277 C CA . ASN A 1 76 ? 136.775 169.988 193.840 1.00 43.60 76 ASN A CA 1
ATOM 1278 C C . ASN A 1 76 ? 136.419 170.427 192.425 1.00 44.53 76 ASN A C 1
ATOM 1279 O O . ASN A 1 76 ? 137.288 170.702 191.597 1.00 49.79 76 ASN A O 1
ATOM 1290 N N . ASN A 1 77 ? 135.122 170.508 192.146 1.00 45.30 77 ASN A N 1
ATOM 1291 C CA . ASN A 1 77 ? 134.637 171.118 190.913 1.00 45.39 77 ASN A CA 1
ATOM 1292 C C . ASN A 1 77 ? 134.900 170.239 189.689 1.00 44.72 77 ASN A C 1
ATOM 1293 O O . ASN A 1 77 ? 135.229 170.740 188.616 1.00 46.60 77 ASN A O 1
ATOM 1302 N N . ILE A 1 78 ? 134.754 168.928 189.842 1.00 37.95 78 ILE A N 1
ATOM 1303 C CA . ILE A 1 78 ? 134.785 168.024 188.697 1.00 34.05 78 ILE A CA 1
ATOM 1304 C C . ILE A 1 78 ? 133.403 168.025 188.058 1.00 34.58 78 ILE A C 1
ATOM 1305 O O . ILE A 1 78 ? 132.411 167.684 188.707 1.00 43.38 78 ILE A O 1
ATOM 1321 N N . THR A 1 79 ? 133.335 168.404 186.783 1.00 27.30 79 THR A N 1
ATOM 1322 C CA . THR A 1 79 ? 132.066 168.543 186.085 1.00 26.29 79 THR A CA 1
ATOM 1323 C C . THR A 1 79 ? 131.803 167.439 185.074 1.00 28.15 79 THR A C 1
ATOM 1324 O O . THR A 1 79 ? 130.662 167.298 184.628 1.00 31.72 79 THR A O 1
ATOM 1335 N N . SER A 1 80 ? 132.810 166.661 184.697 1.00 32.11 80 SER A N 1
ATOM 1336 C CA . SER A 1 80 ? 132.597 165.576 183.755 1.00 20.68 80 SER A CA 1
ATOM 1337 C C . SER A 1 80 ? 133.721 164.568 183.904 1.00 19.72 80 SER A C 1
ATOM 1338 O O . SER A 1 80 ? 134.860 164.931 184.194 1.00 30.92 80 SER A O 1
ATOM 1346 N N . ILE A 1 81 ? 133.382 163.296 183.713 1.00 21.14 81 ILE A N 1
ATOM 1347 C CA . ILE A 1 81 ? 134.352 162.214 183.751 1.00 24.77 81 ILE A CA 1
ATOM 1348 C C . ILE A 1 81 ? 134.164 161.350 182.513 1.00 22.72 81 ILE A C 1
ATOM 1349 O O . ILE A 1 81 ? 133.216 161.515 181.750 1.00 31.08 81 ILE A O 1
ATOM 1365 N N . TYR A 1 82 ? 135.107 160.438 182.306 1.00 26.46 82 TYR A N 1
ATOM 1366 C CA . TYR A 1 82 ? 135.064 159.485 181.205 1.00 18.59 82 TYR A CA 1
ATOM 1367 C C . TYR A 1 82 ? 135.094 158.085 181.787 1.00 26.89 82 TYR A C 1
ATOM 1368 O O . TYR A 1 82 ? 136.019 157.740 182.525 1.00 34.63 82 TYR A O 1
ATOM 1386 N N . LEU A 1 83 ? 134.091 157.284 181.454 1.00 24.21 83 LEU A N 1
ATOM 1387 C CA . LEU A 1 83 ? 133.961 155.946 181.995 1.00 24.56 83 LEU A CA 1
ATOM 1388 C C . LEU A 1 83 ? 134.088 154.910 180.890 1.00 27.92 83 LEU A C 1
ATOM 1389 O O . LEU A 1 83 ? 133.771 155.192 179.733 1.00 28.84 83 LEU A O 1
ATOM 1405 N N . PRO A 1 84 ? 134.544 153.702 181.212 1.00 30.54 84 PRO A N 1
ATOM 1406 C CA . PRO A 1 84 ? 134.493 152.622 180.223 1.00 29.44 84 PRO A CA 1
ATOM 1407 C C . PRO A 1 84 ? 133.056 152.258 179.893 1.00 33.67 84 PRO A C 1
ATOM 1408 O O . PRO A 1 84 ? 132.203 152.145 180.774 1.00 30.94 84 PRO A O 1
ATOM 1419 N N . LYS A 1 85 ? 132.796 152.064 178.603 1.00 36.49 85 LYS A N 1
ATOM 1420 C CA . LYS A 1 85 ? 131.433 151.846 178.142 1.00 33.48 85 LYS A CA 1
ATOM 1421 C C . LYS A 1 85 ? 130.799 150.605 178.754 1.00 33.92 85 LYS A C 1
ATOM 1422 O O . LYS A 1 85 ? 129.570 150.526 178.821 1.00 40.06 85 LYS A O 1
ATOM 1441 N N . ASP A 1 86 ? 131.594 149.641 179.207 1.00 35.81 86 ASP A N 1
ATOM 1442 C CA . ASP A 1 86 ? 131.068 148.369 179.682 1.00 33.84 86 ASP A CA 1
ATOM 1443 C C . ASP A 1 86 ? 130.814 148.343 181.183 1.00 34.02 86 ASP A C 1
ATOM 1444 O O . ASP A 1 86 ? 130.456 147.290 181.712 1.00 35.36 86 ASP A O 1
ATOM 1453 N N . LYS A 1 87 ? 131.001 149.458 181.879 1.00 31.35 87 LYS A N 1
ATOM 1454 C CA . LYS A 1 87 ? 130.685 149.552 183.296 1.00 32.62 87 LYS A CA 1
ATOM 1455 C C . LYS A 1 87 ? 129.316 150.156 183.554 1.00 33.62 87 LYS A C 1
ATOM 1456 O O . LYS A 1 87 ? 128.831 150.089 184.686 1.00 36.57 87 LYS A O 1
ATOM 1475 N N . ILE A 1 88 ? 128.687 150.729 182.533 1.00 33.18 88 ILE A N 1
ATOM 1476 C CA . ILE A 1 88 ? 127.498 151.552 182.675 1.00 28.11 88 ILE A CA 1
ATOM 1477 C C . ILE A 1 88 ? 126.434 151.008 181.737 1.00 28.99 88 ILE A C 1
ATOM 1478 O O . ILE A 1 88 ? 126.726 150.316 180.763 1.00 29.57 88 ILE A O 1
ATOM 1494 N N . TRP A 1 89 ? 125.182 151.315 182.054 1.00 25.90 89 TRP A N 1
ATOM 1495 C CA . TRP A 1 89 ? 124.095 151.008 181.142 1.00 19.72 89 TRP A CA 1
ATOM 1496 C C . TRP A 1 89 ? 124.247 151.827 179.869 1.00 21.93 89 TRP A C 1
ATOM 1497 O O . TRP A 1 89 ? 124.608 153.003 179.907 1.00 22.02 89 TRP A O 1
ATOM 1518 N N . THR A 1 90 ? 123.982 151.191 178.733 1.00 23.90 90 THR A N 1
ATOM 1519 C CA . THR A 1 90 ? 124.106 151.810 177.431 1.00 16.27 90 THR A CA 1
ATOM 1520 C C . THR A 1 90 ? 122.895 151.382 176.615 1.00 20.84 90 THR A C 1
ATOM 1521 O O . THR A 1 90 ? 122.496 150.213 176.681 1.00 28.21 90 THR A O 1
ATOM 1532 N N . PRO A 1 91 ? 122.274 152.287 175.865 1.00 19.32 91 PRO A N 1
ATOM 1533 C CA . PRO A 1 91 ? 121.080 151.910 175.117 1.00 21.30 91 PRO A CA 1
ATOM 1534 C C . PRO A 1 91 ? 121.387 150.805 174.126 1.00 23.25 91 PRO A C 1
ATOM 1535 O O . PRO A 1 91 ? 122.444 150.817 173.480 1.00 23.81 91 PRO A O 1
ATOM 1546 N N . PRO A 1 92 ? 120.489 149.836 173.967 1.00 25.08 92 PRO A N 1
ATOM 1547 C CA . PRO A 1 92 ? 120.743 148.715 173.051 1.00 23.49 92 PRO A CA 1
ATOM 1548 C C . PRO A 1 92 ? 120.333 149.030 171.613 1.00 21.80 92 PRO A C 1
ATOM 1549 O O . PRO A 1 92 ? 119.443 148.400 171.043 1.00 27.89 92 PRO A O 1
ATOM 1560 N N . ILE A 1 93 ? 120.984 150.020 171.025 1.00 27.75 93 ILE A N 1
ATOM 1561 C CA . ILE A 1 93 ? 120.699 150.439 169.659 1.00 21.50 93 ILE A CA 1
ATOM 1562 C C . ILE A 1 93 ? 121.484 149.553 168.708 1.00 28.32 93 ILE A C 1
ATOM 1563 O O . ILE A 1 93 ? 122.661 149.261 168.938 1.00 31.55 93 ILE A O 1
ATOM 1579 N N . LYS A 1 94 ? 120.832 149.124 167.633 1.00 31.41 94 LYS A N 1
ATOM 1580 C CA . LYS A 1 94 ? 121.439 148.262 166.635 1.00 25.38 94 LYS A CA 1
ATOM 1581 C C . LYS A 1 94 ? 121.273 148.881 165.258 1.00 24.58 94 LYS A C 1
ATOM 1582 O O . LYS A 1 94 ? 120.314 149.606 164.998 1.00 29.10 94 LYS A O 1
ATOM 1601 N N . MET A 1 95 ? 122.227 148.591 164.377 1.00 25.48 95 MET A N 1
ATOM 1602 C CA . MET A 1 95 ? 122.095 148.919 162.960 1.00 26.21 95 MET A CA 1
ATOM 1603 C C . MET A 1 95 ? 121.440 147.720 162.286 1.00 28.53 95 MET A C 1
ATOM 1604 O O . MET A 1 95 ? 122.079 146.908 161.618 1.00 37.96 95 MET A O 1
ATOM 1618 N N . CYS A 1 96 ? 120.129 147.618 162.469 1.00 28.05 96 CYS A N 1
ATOM 1619 C CA . CYS A 1 96 ? 119.372 146.425 162.118 1.00 33.91 96 CYS A CA 1
ATOM 1620 C C . CYS A 1 96 ? 118.939 146.389 160.662 1.00 30.85 96 CYS A C 1
ATOM 1621 O O . CYS A 1 96 ? 117.960 145.721 160.326 1.00 32.64 96 CYS A O 1
ATOM 1628 N N . ASN A 1 97 ? 119.662 147.091 159.803 1.00 33.78 97 ASN A N 1
ATOM 1629 C CA . ASN A 1 97 ? 119.525 146.989 158.363 1.00 24.87 97 ASN A CA 1
ATOM 1630 C C . ASN A 1 97 ? 120.885 146.785 157.709 1.00 26.65 97 ASN A C 1
ATOM 1631 O O . ASN A 1 97 ? 120.976 146.771 156.479 1.00 26.80 97 ASN A O 1
ATOM 1642 N N . SER A 1 98 ? 121.935 146.600 158.504 1.00 22.96 98 SER A N 1
ATOM 1643 C CA . SER A 1 98 ? 123.311 146.664 158.051 1.00 16.13 98 SER A CA 1
ATOM 1644 C C . SER A 1 98 ? 124.091 145.491 158.620 1.00 23.79 98 SER A C 1
ATOM 1645 O O . SER A 1 98 ? 123.697 144.880 159.614 1.00 28.05 98 SER A O 1
ATOM 1653 N N . MET A 1 99 ? 125.205 145.179 157.970 1.00 28.15 99 MET A N 1
ATOM 1654 C CA . MET A 1 99 ? 126.252 144.351 158.548 1.00 26.62 99 MET A CA 1
ATOM 1655 C C . MET A 1 99 ? 127.309 145.283 159.123 1.00 29.14 99 MET A C 1
ATOM 1656 O O . MET A 1 99 ? 127.881 146.100 158.396 1.00 31.70 99 MET A O 1
ATOM 1670 N N . ASP A 1 100 ? 127.548 145.176 160.424 1.00 37.17 100 ASP A N 1
ATOM 1671 C CA . ASP A 1 100 ? 128.488 146.045 161.126 1.00 34.75 100 ASP A CA 1
ATOM 1672 C C . ASP A 1 100 ? 129.860 145.392 161.076 1.00 38.70 100 ASP A C 1
ATOM 1673 O O . ASP A 1 100 ? 130.165 144.499 161.865 1.00 44.47 100 ASP A O 1
ATOM 1682 N N . LYS A 1 101 ? 130.694 145.843 160.142 1.00 35.69 101 LYS A N 1
ATOM 1683 C CA . LYS A 1 101 ? 132.007 145.262 159.907 1.00 32.47 101 LYS A CA 1
ATOM 1684 C C . LYS A 1 101 ? 133.109 146.005 160.646 1.00 32.26 101 LYS A C 1
ATOM 1685 O O . LYS A 1 101 ? 134.266 145.988 160.218 1.00 37.78 101 LYS A O 1
ATOM 1704 N N . SER A 1 102 ? 132.771 146.651 161.755 1.00 32.83 102 SER A N 1
ATOM 1705 C CA . SER A 1 102 ? 133.757 147.366 162.546 1.00 38.52 102 SER A CA 1
ATOM 1706 C C . SER A 1 102 ? 134.635 146.388 163.317 1.00 47.14 102 SER A C 1
ATOM 1707 O O . SER A 1 102 ? 134.209 145.288 163.679 1.00 47.99 102 SER A O 1
ATOM 1715 N N . GLU A 1 103 ? 135.872 146.798 163.572 1.00 63.02 103 GLU A N 1
ATOM 1716 C CA . GLU A 1 103 ? 136.789 146.025 164.395 1.00 64.28 103 GLU A CA 1
ATOM 1717 C C . GLU A 1 103 ? 136.826 146.580 165.814 1.00 63.48 103 GLU A C 1
ATOM 1718 O O . GLU A 1 103 ? 136.298 147.653 166.108 1.00 61.41 103 GLU A O 1
ATOM 1730 N N . GLU A 1 104 ? 137.448 145.810 166.708 1.00 69.52 104 GLU A N 1
ATOM 1731 C CA . GLU A 1 104 ? 137.722 146.304 168.051 1.00 71.73 104 GLU A CA 1
ATOM 1732 C C . GLU A 1 104 ? 138.819 147.358 168.052 1.00 71.69 104 GLU A C 1
ATOM 1733 O O . GLU A 1 104 ? 138.949 148.103 169.028 1.00 70.33 104 GLU A O 1
ATOM 1745 N N . ASN A 1 105 ? 139.617 147.421 166.985 1.00 62.63 105 ASN A N 1
ATOM 1746 C CA . ASN A 1 105 ? 140.648 148.442 166.872 1.00 64.69 105 ASN A CA 1
ATOM 1747 C C . ASN A 1 105 ? 140.061 149.808 166.551 1.00 62.22 105 ASN A C 1
ATOM 1748 O O . ASN A 1 105 ? 140.691 150.828 166.848 1.00 58.62 105 ASN A O 1
ATOM 1759 N N . ASP A 1 106 ? 138.871 149.847 165.955 1.00 59.73 106 ASP A N 1
ATOM 1760 C CA . ASP A 1 106 ? 138.150 151.084 165.700 1.00 60.88 106 ASP A CA 1
ATOM 1761 C C . ASP A 1 106 ? 137.058 151.330 166.737 1.00 59.99 106 ASP A C 1
ATOM 1762 O O . ASP A 1 106 ? 136.182 152.174 166.520 1.00 54.26 106 ASP A O 1
ATOM 1771 N N . GLY A 1 107 ? 137.092 150.606 167.855 1.00 56.82 107 GLY A N 1
ATOM 1772 C CA . GLY A 1 107 ? 136.113 150.758 168.906 1.00 54.97 107 GLY A CA 1
ATOM 1773 C C . GLY A 1 107 ? 136.622 151.664 170.006 1.00 50.24 107 GLY A C 1
ATOM 1774 O O . GLY A 1 107 ? 137.661 151.397 170.613 1.00 48.96 107 GLY A O 1
ATOM 1778 N N . VAL A 1 108 ? 135.880 152.742 170.263 1.00 39.37 108 VAL A N 1
ATOM 1779 C CA . VAL A 1 108 ? 136.298 153.705 171.277 1.00 44.19 108 VAL A CA 1
ATOM 1780 C C . VAL A 1 108 ? 136.266 153.068 172.660 1.00 49.14 108 VAL A C 1
ATOM 1781 O O . VAL A 1 108 ? 137.228 153.170 173.430 1.00 50.15 108 VAL A O 1
ATOM 1794 N N . GLY A 1 109 ? 135.170 152.397 172.993 1.00 46.47 109 GLY A N 1
ATOM 1795 C CA . GLY A 1 109 ? 135.068 151.747 174.288 1.00 39.47 109 GLY A CA 1
ATOM 1796 C C . GLY A 1 109 ? 135.138 152.704 175.456 1.00 37.02 109 GLY A C 1
ATOM 1797 O O . GLY A 1 109 ? 135.825 152.423 176.443 1.00 40.88 109 GLY A O 1
ATOM 1801 N N . GLU A 1 110 ? 134.437 153.830 175.373 1.00 35.11 110 GLU A N 1
ATOM 1802 C CA . GLU A 1 110 ? 134.477 154.810 176.447 1.00 31.65 110 GLU A CA 1
ATOM 1803 C C . GLU A 1 110 ? 133.426 155.876 176.181 1.00 32.52 110 GLU A C 1
ATOM 1804 O O . GLU A 1 110 ? 133.136 156.198 175.027 1.00 31.46 110 GLU A O 1
ATOM 1816 N N . LEU A 1 111 ? 132.859 156.418 177.257 1.00 23.08 111 LEU A N 1
ATOM 1817 C CA . LEU A 1 111 ? 131.812 157.424 177.148 1.00 21.53 111 LEU A CA 1
ATOM 1818 C C . LEU A 1 111 ? 132.086 158.555 178.125 1.00 23.37 111 LEU A C 1
ATOM 1819 O O . LEU A 1 111 ? 132.832 158.400 179.090 1.00 34.99 111 LEU A O 1
ATOM 1835 N N . MET A 1 112 ? 131.486 159.706 177.849 1.00 18.11 112 MET A N 1
ATOM 1836 C CA . MET A 1 112 ? 131.649 160.900 178.665 1.00 14.56 112 MET A CA 1
ATOM 1837 C C . MET A 1 112 ? 130.374 161.147 179.453 1.00 17.50 112 MET A C 1
ATOM 1838 O O . MET A 1 112 ? 129.290 161.223 178.874 1.00 30.76 112 MET A O 1
ATOM 1852 N N . LEU A 1 113 ? 130.511 161.292 180.765 1.00 22.75 113 LEU A N 1
ATOM 1853 C CA . LEU A 1 113 ? 129.398 161.531 181.666 1.00 18.34 113 LEU A CA 1
ATOM 1854 C C . LEU A 1 113 ? 129.558 162.904 182.298 1.00 19.69 113 LEU A C 1
ATOM 1855 O O . LEU A 1 113 ? 130.660 163.290 182.691 1.00 34.92 113 LEU A O 1
ATOM 1871 N N . THR A 1 114 ? 128.461 163.643 182.374 1.00 20.01 114 THR A N 1
ATOM 1872 C CA . THR A 1 114 ? 128.436 164.977 182.948 1.00 21.83 114 THR A CA 1
ATOM 1873 C C . THR A 1 114 ? 127.716 164.943 184.288 1.00 24.86 114 THR A C 1
ATOM 1874 O O . THR A 1 114 ? 126.907 164.056 184.560 1.00 35.49 114 THR A O 1
ATOM 1885 N N . TYR A 1 115 ? 128.018 165.928 185.132 1.00 26.81 115 TYR A N 1
ATOM 1886 C CA . TYR A 1 115 ? 127.491 165.919 186.490 1.00 28.83 115 TYR A CA 1
ATOM 1887 C C . TYR A 1 115 ? 125.975 166.017 186.525 1.00 28.35 115 TYR A C 1
ATOM 1888 O O . TYR A 1 115 ? 125.372 165.704 187.554 1.00 29.48 115 TYR A O 1
ATOM 1906 N N . THR A 1 116 ? 125.347 166.447 185.436 1.00 32.15 116 THR A N 1
ATOM 1907 C CA . THR A 1 116 ? 123.895 166.516 185.364 1.00 29.33 116 THR A CA 1
ATOM 1908 C C . THR A 1 116 ? 123.260 165.193 184.968 1.00 32.42 116 THR A C 1
ATOM 1909 O O . THR A 1 116 ? 122.031 165.104 184.935 1.00 37.85 116 THR A O 1
ATOM 1920 N N . GLY A 1 117 ? 124.058 164.170 184.676 1.00 29.03 117 GLY A N 1
ATOM 1921 C CA . GLY A 1 117 ? 123.553 162.880 184.271 1.00 20.31 117 GLY A CA 1
ATOM 1922 C C . GLY A 1 117 ? 123.652 162.594 182.791 1.00 24.07 117 GLY A C 1
ATOM 1923 O O . GLY A 1 117 ? 123.410 161.456 182.388 1.00 26.17 117 GLY A O 1
ATOM 1927 N N . TRP A 1 118 ? 124.020 163.575 181.975 1.00 22.15 118 TRP A N 1
ATOM 1928 C CA . TRP A 1 118 ? 123.997 163.405 180.530 1.00 20.96 118 TRP A CA 1
ATOM 1929 C C . TRP A 1 118 ? 125.212 162.624 180.049 1.00 19.36 118 TRP A C 1
ATOM 1930 O O . TRP A 1 118 ? 126.347 162.942 180.406 1.00 30.25 118 TRP A O 1
ATOM 1951 N N . ILE A 1 119 ? 124.967 161.606 179.230 1.00 9.65 119 ILE A N 1
ATOM 1952 C CA . ILE A 1 119 ? 126.006 160.774 178.640 1.00 14.13 119 ILE A CA 1
ATOM 1953 C C . ILE A 1 119 ? 126.042 161.025 177.143 1.00 18.03 119 ILE A C 1
ATOM 1954 O O . ILE A 1 119 ? 124.999 160.997 176.473 1.00 34.75 119 ILE A O 1
ATOM 1970 N N . ASN A 1 120 ? 127.246 161.281 176.636 1.00 13.92 120 ASN A N 1
ATOM 1971 C CA . ASN A 1 120 ? 127.578 161.264 175.219 1.00 11.70 120 ASN A CA 1
ATOM 1972 C C . ASN A 1 120 ? 128.428 160.033 174.949 1.00 15.27 120 ASN A C 1
ATOM 1973 O O . ASN A 1 120 ? 129.417 159.802 175.646 1.00 25.58 120 ASN A O 1
ATOM 1984 N N . MET A 1 121 ? 128.064 159.254 173.939 1.00 12.19 121 MET A N 1
ATOM 1985 C CA . MET A 1 121 ? 128.827 158.064 173.579 1.00 9.82 121 MET A CA 1
ATOM 1986 C C . MET A 1 121 ? 129.004 158.058 172.070 1.00 14.04 121 MET A C 1
ATOM 1987 O O . MET A 1 121 ? 128.035 157.877 171.335 1.00 28.25 121 MET A O 1
ATOM 2001 N N . TRP A 1 122 ? 130.235 158.236 171.609 1.00 17.62 122 TRP A N 1
ATOM 2002 C CA . TRP A 1 122 ? 130.537 158.344 170.191 1.00 17.06 122 TRP A CA 1
ATOM 2003 C C . TRP A 1 122 ? 131.366 157.150 169.741 1.00 23.23 122 TRP A C 1
ATOM 2004 O O . TRP A 1 122 ? 132.122 156.572 170.522 1.00 34.50 122 TRP A O 1
ATOM 2025 N N . SER A 1 123 ? 131.206 156.772 168.476 1.00 23.31 123 SER A N 1
ATOM 2026 C CA . SER A 1 123 ? 131.907 155.610 167.948 1.00 20.38 123 SER A CA 1
ATOM 2027 C C . SER A 1 123 ? 132.018 155.722 166.437 1.00 16.68 123 SER A C 1
ATOM 2028 O O . SER A 1 123 ? 131.261 156.445 165.794 1.00 26.89 123 SER A O 1
ATOM 2036 N N . PHE A 1 124 ? 132.984 155.001 165.881 1.00 19.98 124 PHE A N 1
ATOM 2037 C CA . PHE A 1 124 ? 133.122 154.832 164.441 1.00 16.36 124 PHE A CA 1
ATOM 2038 C C . PHE A 1 124 ? 132.574 153.467 164.063 1.00 25.49 124 PHE A C 1
ATOM 2039 O O . PHE A 1 124 ? 132.958 152.459 164.662 1.00 42.08 124 PHE A O 1
ATOM 2056 N N . ARG A 1 125 ? 131.686 153.428 163.075 1.00 22.60 125 ARG A N 1
ATOM 2057 C CA . ARG A 1 125 ? 131.152 152.172 162.569 1.00 23.91 125 ARG A CA 1
ATOM 2058 C C . ARG A 1 125 ? 131.239 152.098 161.056 1.00 17.34 125 ARG A C 1
ATOM 2059 O O . ARG A 1 125 ? 130.779 152.996 160.352 1.00 28.22 125 ARG A O 1
ATOM 2080 N N . LEU A 1 126 ? 131.837 151.018 160.572 1.00 16.84 126 LEU A N 1
ATOM 2081 C CA . LEU A 1 126 ? 131.873 150.697 159.156 1.00 20.75 126 LEU A CA 1
ATOM 2082 C C . LEU A 1 126 ? 130.694 149.786 158.848 1.00 25.45 126 LEU A C 1
ATOM 2083 O O . LEU A 1 126 ? 130.593 148.693 159.409 1.00 32.33 126 LEU A O 1
ATOM 2099 N N . LEU A 1 127 ? 129.801 150.234 157.973 1.00 26.51 127 LEU A N 1
ATOM 2100 C CA . LEU A 1 127 ? 128.546 149.546 157.719 1.00 19.42 127 LEU A CA 1
ATOM 2101 C C . LEU A 1 127 ? 128.451 149.105 156.268 1.00 24.47 127 LEU A C 1
ATOM 2102 O O . LEU A 1 127 ? 128.814 149.851 155.351 1.00 34.05 127 LEU A O 1
ATOM 2118 N N . HIS A 1 128 ? 127.961 147.883 156.081 1.00 22.48 128 HIS A N 1
ATOM 2119 C CA . HIS A 1 128 ? 127.566 147.323 154.792 1.00 18.12 128 HIS A CA 1
ATOM 2120 C C . HIS A 1 128 ? 126.047 147.255 154.829 1.00 20.48 128 HIS A C 1
ATOM 2121 O O . HIS A 1 128 ? 125.482 146.290 155.333 1.00 29.85 128 HIS A O 1
ATOM 2135 N N . THR A 1 129 ? 125.376 148.279 154.322 1.00 23.43 129 THR A N 1
ATOM 2136 C CA . THR A 1 129 ? 123.932 148.378 154.481 1.00 22.59 129 THR A CA 1
ATOM 2137 C C . THR A 1 129 ? 123.233 148.065 153.166 1.00 23.63 129 THR A C 1
ATOM 2138 O O . THR A 1 129 ? 123.637 148.547 152.105 1.00 36.28 129 THR A O 1
ATOM 2149 N N . TYR A 1 130 ? 122.206 147.223 153.250 1.00 32.46 130 TYR A N 1
ATOM 2150 C CA . TYR A 1 130 ? 121.507 146.730 152.074 1.00 30.25 130 TYR A CA 1
ATOM 2151 C C . TYR A 1 130 ? 120.689 147.840 151.432 1.00 31.20 130 TYR A C 1
ATOM 2152 O O . TYR A 1 130 ? 119.986 148.585 152.117 1.00 36.44 130 TYR A O 1
ATOM 2170 N N . CYS A 1 131 ? 120.779 147.943 150.114 1.00 33.72 131 CYS A N 1
ATOM 2171 C CA . CYS A 1 131 ? 120.085 148.968 149.356 1.00 34.80 131 CYS A CA 1
ATOM 2172 C C . CYS A 1 131 ? 119.409 148.327 148.157 1.00 41.78 131 CYS A C 1
ATOM 2173 O O . CYS A 1 131 ? 119.979 147.443 147.516 1.00 50.00 131 CYS A O 1
ATOM 2180 N N . GLN A 1 132 ? 118.189 148.764 147.864 1.00 52.74 132 GLN A N 1
ATOM 2181 C CA . GLN A 1 132 ? 117.488 148.351 146.651 1.00 53.55 132 GLN A CA 1
ATOM 2182 C C . GLN A 1 132 ? 117.932 149.293 145.543 1.00 54.55 132 GLN A C 1
ATOM 2183 O O . GLN A 1 132 ? 117.490 150.441 145.472 1.00 54.38 132 GLN A O 1
ATOM 2197 N N . ILE A 1 133 ? 118.811 148.803 144.678 1.00 54.29 133 ILE A N 1
ATOM 2198 C CA . ILE A 1 133 ? 119.510 149.638 143.711 1.00 51.58 133 ILE A CA 1
ATOM 2199 C C . ILE A 1 133 ? 118.756 149.564 142.389 1.00 56.44 133 ILE A C 1
ATOM 2200 O O . ILE A 1 133 ? 118.768 148.533 141.715 1.00 54.48 133 ILE A O 1
ATOM 2216 N N . ASN A 1 134 ? 118.113 150.665 142.012 1.00 69.02 134 ASN A N 1
ATOM 2217 C CA . ASN A 1 134 ? 117.298 150.734 140.801 1.00 69.65 134 ASN A CA 1
ATOM 2218 C C . ASN A 1 134 ? 118.151 151.304 139.673 1.00 69.26 134 ASN A C 1
ATOM 2219 O O . ASN A 1 134 ? 118.338 152.518 139.574 1.00 67.63 134 ASN A O 1
ATOM 2230 N N . ALA A 1 135 ? 118.651 150.422 138.806 1.00 71.84 135 ALA A N 1
ATOM 2231 C CA . ALA A 1 135 ? 119.492 150.814 137.681 1.00 72.78 135 ALA A CA 1
ATOM 2232 C C . ALA A 1 135 ? 118.681 151.121 136.431 1.00 73.75 135 ALA A C 1
ATOM 2233 O O . ALA A 1 135 ? 119.181 150.959 135.311 1.00 72.27 135 ALA A O 1
ATOM 2240 N N . TYR A 1 136 ? 117.435 151.564 136.601 1.00 79.57 136 TYR A N 1
ATOM 2241 C CA . TYR A 1 136 ? 116.555 151.792 135.461 1.00 78.39 136 TYR A CA 1
ATOM 2242 C C . TYR A 1 136 ? 117.122 152.850 134.523 1.00 76.40 136 TYR A C 1
ATOM 2243 O O . TYR A 1 136 ? 117.153 152.662 133.303 1.00 77.52 136 TYR A O 1
ATOM 2261 N N . THR A 1 137 ? 117.591 153.967 135.077 1.00 66.86 137 THR A N 1
ATOM 2262 C CA . THR A 1 137 ? 118.068 155.093 134.286 1.00 64.11 137 THR A CA 1
ATOM 2263 C C . THR A 1 137 ? 119.589 155.118 134.180 1.00 62.91 137 THR A C 1
ATOM 2264 O O . THR A 1 137 ? 120.191 156.192 134.112 1.00 63.21 137 THR A O 1
ATOM 2275 N N . TYR A 1 138 ? 120.222 153.955 134.169 1.00 65.54 138 TYR A N 1
ATOM 2276 C CA . TYR A 1 138 ? 121.672 153.911 134.097 1.00 67.62 138 TYR A CA 1
ATOM 2277 C C . TYR A 1 138 ? 122.143 154.540 132.789 1.00 71.19 138 TYR A C 1
ATOM 2278 O O . TYR A 1 138 ? 121.515 154.336 131.745 1.00 73.73 138 TYR A O 1
ATOM 2296 N N . PRO A 1 139 ? 123.247 155.306 132.797 1.00 73.30 139 PRO A N 1
ATOM 2297 C CA . PRO A 1 139 ? 124.101 155.699 133.920 1.00 69.68 139 PRO A CA 1
ATOM 2298 C C . PRO A 1 139 ? 123.692 157.014 134.578 1.00 66.17 139 PRO A C 1
ATOM 2299 O O . PRO A 1 139 ? 124.470 157.567 135.347 1.00 66.73 139 PRO A O 1
ATOM 2310 N N . PHE A 1 140 ? 122.509 157.522 134.256 1.00 65.60 140 PHE A N 1
ATOM 2311 C CA . PHE A 1 140 ? 121.963 158.697 134.935 1.00 65.25 140 PHE A CA 1
ATOM 2312 C C . PHE A 1 140 ? 121.041 158.288 136.077 1.00 65.02 140 PHE A C 1
ATOM 2313 O O . PHE A 1 140 ? 119.906 158.749 136.178 1.00 66.50 140 PHE A O 1
ATOM 2330 N N . ASP A 1 141 ? 121.530 157.424 136.958 1.00 55.54 141 ASP A N 1
ATOM 2331 C CA . ASP A 1 141 ? 120.689 156.766 137.945 1.00 55.50 141 ASP A CA 1
ATOM 2332 C C . ASP A 1 141 ? 120.811 157.431 139.307 1.00 54.77 141 ASP A C 1
ATOM 2333 O O . ASP A 1 141 ? 121.858 157.971 139.669 1.00 55.55 141 ASP A O 1
ATOM 2342 N N . GLU A 1 142 ? 119.714 157.385 140.055 1.00 52.86 142 GLU A N 1
ATOM 2343 C CA . GLU A 1 142 ? 119.632 157.904 141.410 1.00 46.61 142 GLU A CA 1
ATOM 2344 C C . GLU A 1 142 ? 119.141 156.791 142.317 1.00 53.59 142 GLU A C 1
ATOM 2345 O O . GLU A 1 142 ? 118.296 155.986 141.918 1.00 56.61 142 GLU A O 1
ATOM 2357 N N . HIS A 1 143 ? 119.669 156.744 143.533 1.00 47.91 143 HIS A N 1
ATOM 2358 C CA . HIS A 1 143 ? 119.325 155.702 144.486 1.00 42.71 143 HIS A CA 1
ATOM 2359 C C . HIS A 1 143 ? 119.065 156.312 145.851 1.00 44.28 143 HIS A C 1
ATOM 2360 O O . HIS A 1 143 ? 119.551 157.398 146.168 1.00 46.90 143 HIS A O 1
ATOM 2374 N N . THR A 1 144 ? 118.271 155.606 146.649 1.00 43.97 144 THR A N 1
ATOM 2375 C CA . THR A 1 144 ? 117.987 155.989 148.024 1.00 38.28 144 THR A CA 1
ATOM 2376 C C . THR A 1 144 ? 118.296 154.798 148.912 1.00 36.69 144 THR A C 1
ATOM 2377 O O . THR A 1 144 ? 117.690 153.735 148.757 1.00 43.53 144 THR A O 1
ATOM 2388 N N . CYS A 1 145 ? 119.239 154.971 149.829 1.00 32.59 145 CYS A N 1
ATOM 2389 C CA . CYS A 1 145 ? 119.604 153.937 150.785 1.00 34.30 145 CYS A CA 1
ATOM 2390 C C . CYS A 1 145 ? 119.201 154.403 152.174 1.00 36.86 145 CYS A C 1
ATOM 2391 O O . CYS A 1 145 ? 119.591 155.489 152.601 1.00 45.17 145 CYS A O 1
ATOM 2398 N N . GLU A 1 146 ? 118.420 153.593 152.872 1.00 30.07 146 GLU A N 1
ATOM 2399 C CA . GLU A 1 146 ? 117.942 153.934 154.202 1.00 25.11 146 GLU A CA 1
ATOM 2400 C C . GLU A 1 146 ? 118.777 153.190 155.232 1.00 21.14 146 GLU A C 1
ATOM 2401 O O . GLU A 1 146 ? 118.809 151.957 155.232 1.00 32.22 146 GLU A O 1
ATOM 2413 N N . ILE A 1 147 ? 119.453 153.934 156.099 1.00 16.83 147 ILE A N 1
ATOM 2414 C CA . ILE A 1 147 ? 120.253 153.354 157.172 1.00 19.69 147 ILE A CA 1
ATOM 2415 C C . ILE A 1 147 ? 119.403 153.372 158.431 1.00 25.38 147 ILE A C 1
ATOM 2416 O O . ILE A 1 147 ? 118.990 154.440 158.886 1.00 29.09 147 ILE A O 1
ATOM 2432 N N . TYR A 1 148 ? 119.154 152.199 159.003 1.00 31.65 148 TYR A N 1
ATOM 2433 C CA . TYR A 1 148 ? 118.209 152.044 160.100 1.00 21.82 148 TYR A CA 1
ATOM 2434 C C . TYR A 1 148 ? 118.925 151.972 161.440 1.00 23.63 148 TYR A C 1
ATOM 2435 O O . TYR A 1 148 ? 119.958 151.312 161.569 1.00 34.89 148 TYR A O 1
ATOM 2453 N N . LEU A 1 149 ? 118.356 152.640 162.436 1.00 20.11 149 LEU A N 1
ATOM 2454 C CA . LEU A 1 149 ? 118.685 152.436 163.837 1.00 22.38 149 LEU A CA 1
ATOM 2455 C C . LEU A 1 149 ? 117.437 151.945 164.546 1.00 25.07 149 LEU A C 1
ATOM 2456 O O . LEU A 1 149 ? 116.334 152.410 164.257 1.00 31.15 149 LEU A O 1
ATOM 2472 N N . CYS A 1 150 ? 117.601 151.000 165.464 1.00 21.92 150 CYS A N 1
ATOM 2473 C CA . CYS A 1 150 ? 116.451 150.472 166.177 1.00 29.33 150 CYS A CA 1
ATOM 2474 C C . CYS A 1 150 ? 116.875 150.002 167.557 1.00 27.68 150 CYS A C 1
ATOM 2475 O O . CYS A 1 150 ? 118.009 149.568 167.761 1.00 32.77 150 CYS A O 1
ATOM 2482 N N . VAL A 1 151 ? 115.949 150.107 168.503 1.00 26.80 151 VAL A N 1
ATOM 2483 C CA . VAL A 1 151 ? 116.156 149.583 169.847 1.00 24.97 151 VAL A CA 1
ATOM 2484 C C . VAL A 1 151 ? 116.007 148.071 169.794 1.00 28.40 151 VAL A C 1
ATOM 2485 O O . VAL A 1 151 ? 114.984 147.552 169.336 1.00 38.71 151 VAL A O 1
ATOM 2498 N N . ALA A 1 152 ? 117.028 147.358 170.261 1.00 31.00 152 ALA A N 1
ATOM 2499 C CA . ALA A 1 152 ? 117.148 145.932 169.996 1.00 30.91 152 ALA A CA 1
ATOM 2500 C C . ALA A 1 152 ? 115.941 145.135 170.470 1.00 32.34 152 ALA A C 1
ATOM 2501 O O . ALA A 1 152 ? 115.209 144.571 169.651 1.00 40.55 152 ALA A O 1
ATOM 2508 N N . LEU A 1 153 ? 115.711 145.089 171.780 1.00 29.18 153 LEU A N 1
ATOM 2509 C CA . LEU A 1 153 ? 114.719 144.194 172.357 1.00 29.60 153 LEU A CA 1
ATOM 2510 C C . LEU A 1 153 ? 113.652 144.890 173.177 1.00 30.92 153 LEU A C 1
ATOM 2511 O O . LEU A 1 153 ? 112.604 144.288 173.421 1.00 35.83 153 LEU A O 1
ATOM 2527 N N . HIS A 1 154 ? 113.877 146.123 173.600 1.00 29.07 154 HIS A N 1
ATOM 2528 C CA . HIS A 1 154 ? 113.033 146.757 174.594 1.00 25.80 154 HIS A CA 1
ATOM 2529 C C . HIS A 1 154 ? 111.849 147.457 173.948 1.00 33.87 154 HIS A C 1
ATOM 2530 O O . HIS A 1 154 ? 111.904 147.883 172.793 1.00 41.07 154 HIS A O 1
ATOM 2544 N N . THR A 1 155 ? 110.771 147.563 174.711 1.00 34.34 155 THR A N 1
ATOM 2545 C CA . THR A 1 155 ? 109.550 148.187 174.240 1.00 37.49 155 THR A CA 1
ATOM 2546 C C . THR A 1 155 ? 109.708 149.703 174.240 1.00 39.32 155 THR A C 1
ATOM 2547 O O . THR A 1 155 ? 110.577 150.258 174.912 1.00 40.69 155 THR A O 1
ATOM 2558 N N . ILE A 1 156 ? 108.848 150.380 173.480 1.00 39.90 156 ILE A N 1
ATOM 2559 C CA . ILE A 1 156 ? 108.866 151.833 173.461 1.00 37.04 156 ILE A CA 1
ATOM 2560 C C . ILE A 1 156 ? 108.546 152.424 174.822 1.00 37.25 156 ILE A C 1
ATOM 2561 O O . ILE A 1 156 ? 108.735 153.624 175.028 1.00 42.89 156 ILE A O 1
ATOM 2577 N N . ASN A 1 157 ? 108.054 151.612 175.754 1.00 38.51 157 ASN A N 1
ATOM 2578 C CA . ASN A 1 157 ? 107.809 152.053 177.117 1.00 39.83 157 ASN A CA 1
ATOM 2579 C C . ASN A 1 157 ? 109.060 152.011 177.980 1.00 40.79 157 ASN A C 1
ATOM 2580 O O . ASN A 1 157 ? 109.023 152.496 179.114 1.00 45.41 157 ASN A O 1
ATOM 2591 N N . HIS A 1 158 ? 110.152 151.432 177.484 1.00 32.41 158 HIS A N 1
ATOM 2592 C CA . HIS A 1 158 ? 111.407 151.375 178.216 1.00 26.94 158 HIS A CA 1
ATOM 2593 C C . HIS A 1 158 ? 112.466 152.266 177.583 1.00 28.73 158 HIS A C 1
ATOM 2594 O O . HIS A 1 158 ? 113.012 153.144 178.252 1.00 33.78 158 HIS A O 1
ATOM 2608 N N . THR A 1 159 ? 112.769 152.064 176.306 1.00 29.09 159 THR A N 1
ATOM 2609 C CA . THR A 1 159 ? 113.779 152.842 175.609 1.00 23.82 159 THR A CA 1
ATOM 2610 C C . THR A 1 159 ? 113.218 153.319 174.283 1.00 29.49 159 THR A C 1
ATOM 2611 O O . THR A 1 159 ? 112.554 152.565 173.571 1.00 40.22 159 THR A O 1
ATOM 2622 N N . ARG A 1 160 ? 113.504 154.572 173.957 1.00 32.06 160 ARG A N 1
ATOM 2623 C CA . ARG A 1 160 ? 112.951 155.230 172.788 1.00 26.49 160 ARG A CA 1
ATOM 2624 C C . ARG A 1 160 ? 114.058 155.979 172.069 1.00 27.25 160 ARG A C 1
ATOM 2625 O O . ARG A 1 160 ? 114.978 156.501 172.697 1.00 40.19 160 ARG A O 1
ATOM 2646 N N . ILE A 1 161 ? 113.967 156.023 170.744 1.00 28.10 161 ILE A N 1
ATOM 2647 C CA . ILE A 1 161 ? 114.810 156.897 169.940 1.00 23.76 161 ILE A CA 1
ATOM 2648 C C . ILE A 1 161 ? 114.048 158.209 169.805 1.00 27.36 161 ILE A C 1
ATOM 2649 O O . ILE A 1 161 ? 113.156 158.340 168.972 1.00 34.96 161 ILE A O 1
ATOM 2665 N N . LYS A 1 162 ? 114.397 159.184 170.640 1.00 23.80 162 LYS A N 1
ATOM 2666 C CA . LYS A 1 162 ? 113.712 160.467 170.590 1.00 23.86 162 LYS A CA 1
ATOM 2667 C C . LYS A 1 162 ? 113.844 161.102 169.219 1.00 25.93 162 LYS A C 1
ATOM 2668 O O . LYS A 1 162 ? 112.885 161.680 168.697 1.00 33.26 162 LYS A O 1
ATOM 2687 N N . GLU A 1 163 ? 115.019 160.998 168.615 1.00 28.34 163 GLU A N 1
ATOM 2688 C CA . GLU A 1 163 ? 115.339 161.799 167.451 1.00 21.37 163 GLU A CA 1
ATOM 2689 C C . GLU A 1 163 ? 116.566 161.206 166.785 1.00 19.69 163 GLU A C 1
ATOM 2690 O O . GLU A 1 163 ? 117.358 160.518 167.427 1.00 34.18 163 GLU A O 1
ATOM 2702 N N . LEU A 1 164 ? 116.708 161.466 165.490 1.00 15.38 164 LEU A N 1
ATOM 2703 C CA . LEU A 1 164 ? 117.855 161.005 164.721 1.00 18.55 164 LEU A CA 1
ATOM 2704 C C . LEU A 1 164 ? 118.301 162.155 163.840 1.00 20.79 164 LEU A C 1
ATOM 2705 O O . LEU A 1 164 ? 117.537 162.615 162.990 1.00 29.09 164 LEU A O 1
ATOM 2721 N N . ILE A 1 165 ? 119.523 162.621 164.052 1.00 15.77 165 ILE A N 1
ATOM 2722 C CA . ILE A 1 165 ? 120.101 163.719 163.296 1.00 14.24 165 ILE A CA 1
ATOM 2723 C C . ILE A 1 165 ? 121.167 163.125 162.394 1.00 17.86 165 ILE A C 1
ATOM 2724 O O . ILE A 1 165 ? 122.180 162.615 162.879 1.00 29.32 165 ILE A O 1
ATOM 2740 N N . TYR A 1 166 ? 120.956 163.183 161.085 1.00 14.66 166 TYR A N 1
ATOM 2741 C CA . TYR A 1 166 ? 121.917 162.636 160.142 1.00 15.54 166 TYR A CA 1
ATOM 2742 C C . TYR A 1 166 ? 122.499 163.764 159.310 1.00 20.94 166 TYR A C 1
ATOM 2743 O O . TYR A 1 166 ? 121.786 164.691 158.923 1.00 31.55 166 TYR A O 1
ATOM 2761 N N . GLU A 1 167 ? 123.803 163.701 159.064 1.00 19.87 167 GLU A N 1
ATOM 2762 C CA . GLU A 1 167 ? 124.490 164.722 158.290 1.00 19.49 167 GLU A CA 1
ATOM 2763 C C . GLU A 1 167 ? 125.627 164.072 157.519 1.00 21.98 167 GLU A C 1
ATOM 2764 O O . GLU A 1 167 ? 125.896 162.879 157.655 1.00 27.93 167 GLU A O 1
ATOM 2776 N N . ASP A 1 168 ? 126.295 164.877 156.703 1.00 29.12 168 ASP A N 1
ATOM 2777 C CA . ASP A 1 168 ? 127.509 164.483 156.005 1.00 26.34 168 ASP A CA 1
ATOM 2778 C C . ASP A 1 168 ? 128.657 165.301 156.571 1.00 30.19 168 ASP A C 1
ATOM 2779 O O . ASP A 1 168 ? 128.603 166.534 156.566 1.00 38.87 168 ASP A O 1
ATOM 2788 N N . SER A 1 169 ? 129.684 164.621 157.070 1.00 24.88 169 SER A N 1
ATOM 2789 C CA . SER A 1 169 ? 130.814 165.331 157.648 1.00 27.45 169 SER A CA 1
ATOM 2790 C C . SER A 1 169 ? 131.626 166.074 156.598 1.00 35.28 169 SER A C 1
ATOM 2791 O O . SER A 1 169 ? 132.341 167.018 156.943 1.00 31.67 169 SER A O 1
ATOM 2799 N N . LYS A 1 170 ? 131.526 165.679 155.331 1.00 36.64 170 LYS A N 1
ATOM 2800 C CA . LYS A 1 170 ? 132.285 166.269 154.236 1.00 33.20 170 LYS A CA 1
ATOM 2801 C C . LYS A 1 170 ? 133.779 166.028 154.378 1.00 38.72 170 LYS A C 1
ATOM 2802 O O . LYS A 1 170 ? 134.584 166.782 153.829 1.00 43.08 170 LYS A O 1
ATOM 2821 N N . PHE A 1 171 ? 134.165 164.984 155.111 1.00 37.67 171 PHE A N 1
ATOM 2822 C CA . PHE A 1 171 ? 135.578 164.699 155.319 1.00 31.60 171 PHE A CA 1
ATOM 2823 C C . PHE A 1 171 ? 136.276 164.398 154.001 1.00 34.31 171 PHE A C 1
ATOM 2824 O O . PHE A 1 171 ? 137.404 164.845 153.772 1.00 40.01 171 PHE A O 1
ATOM 2841 N N . THR A 1 172 ? 135.625 163.640 153.124 1.00 36.32 172 THR A N 1
ATOM 2842 C CA . THR A 1 172 ? 136.149 163.339 151.802 1.00 40.92 172 THR A CA 1
ATOM 2843 C C . THR A 1 172 ? 135.103 163.683 150.755 1.00 44.58 172 THR A C 1
ATOM 2844 O O . THR A 1 172 ? 133.902 163.677 151.030 1.00 49.72 172 THR A O 1
ATOM 2855 N N . GLN A 1 173 ? 135.571 163.995 149.555 1.00 43.65 173 GLN A N 1
ATOM 2856 C CA . GLN A 1 173 ? 134.702 164.199 148.410 1.00 44.99 173 GLN A CA 1
ATOM 2857 C C . GLN A 1 173 ? 134.764 162.963 147.526 1.00 47.89 173 GLN A C 1
ATOM 2858 O O . GLN A 1 173 ? 135.808 162.320 147.410 1.00 52.21 173 GLN A O 1
ATOM 2872 N N . ASN A 1 174 ? 133.635 162.624 146.910 1.00 40.53 174 ASN A N 1
ATOM 2873 C CA . ASN A 1 174 ? 133.513 161.304 146.308 1.00 44.11 174 ASN A CA 1
ATOM 2874 C C . ASN A 1 174 ? 133.918 161.281 144.835 1.00 46.16 174 ASN A C 1
ATOM 2875 O O . ASN A 1 174 ? 134.595 160.347 144.398 1.00 50.20 174 ASN A O 1
ATOM 2886 N N . TYR A 1 175 ? 133.498 162.275 144.055 1.00 51.01 175 TYR A N 1
ATOM 2887 C CA . TYR A 1 175 ? 133.858 162.370 142.641 1.00 54.05 175 TYR A CA 1
ATOM 2888 C C . TYR A 1 175 ? 133.132 161.345 141.780 1.00 52.96 175 TYR A C 1
ATOM 2889 O O . TYR A 1 175 ? 133.253 161.377 140.553 1.00 56.36 175 TYR A O 1
ATOM 2907 N N . LYS A 1 176 ? 132.385 160.438 142.392 1.00 49.06 176 LYS A N 1
ATOM 2908 C CA . LYS A 1 176 ? 131.606 159.454 141.653 1.00 45.98 176 LYS A CA 1
ATOM 2909 C C . LYS A 1 176 ? 130.126 159.524 141.966 1.00 44.98 176 LYS A C 1
ATOM 2910 O O . LYS A 1 176 ? 129.305 159.386 141.061 1.00 47.36 176 LYS A O 1
ATOM 2929 N N . TRP A 1 177 ? 129.767 159.739 143.225 1.00 39.13 177 TRP A N 1
ATOM 2930 C CA . TRP A 1 177 ? 128.386 159.898 143.642 1.00 36.47 177 TRP A CA 1
ATOM 2931 C C . TRP A 1 177 ? 128.213 161.255 144.297 1.00 36.70 177 TRP A C 1
ATOM 2932 O O . TRP A 1 177 ? 129.071 161.700 145.061 1.00 42.97 177 TRP A O 1
ATOM 2953 N N . ASP A 1 178 ? 127.110 161.914 143.979 1.00 41.37 178 ASP A N 1
ATOM 2954 C CA . ASP A 1 178 ? 126.651 163.079 144.715 1.00 43.14 178 ASP A CA 1
ATOM 2955 C C . ASP A 1 178 ? 125.812 162.561 145.873 1.00 44.32 178 ASP A C 1
ATOM 2956 O O . ASP A 1 178 ? 124.747 161.970 145.656 1.00 49.56 178 ASP A O 1
ATOM 2965 N N . ILE A 1 179 ? 126.320 162.736 147.093 1.00 40.68 179 ILE A N 1
ATOM 2966 C CA . ILE A 1 179 ? 125.663 162.258 148.302 1.00 34.78 179 ILE A CA 1
ATOM 2967 C C . ILE A 1 179 ? 124.850 163.392 148.896 1.00 36.76 179 ILE A C 1
ATOM 2968 O O . ILE A 1 179 ? 125.318 164.530 148.997 1.00 44.01 179 ILE A O 1
ATOM 2984 N N . ASN A 1 180 ? 123.624 163.076 149.290 1.00 36.08 180 ASN A N 1
ATOM 2985 C CA . ASN A 1 180 ? 122.740 164.017 149.966 1.00 37.08 180 ASN A CA 1
ATOM 2986 C C . ASN A 1 180 ? 122.142 163.251 151.138 1.00 40.51 180 ASN A C 1
ATOM 2987 O O . ASN A 1 180 ? 121.209 162.463 150.964 1.00 44.13 180 ASN A O 1
ATOM 2997 N N . VAL A 1 181 ? 122.733 163.429 152.314 1.00 31.68 181 VAL A N 1
ATOM 2998 C CA . VAL A 1 181 ? 122.225 162.828 153.538 1.00 29.00 181 VAL A CA 1
ATOM 2999 C C . VAL A 1 181 ? 122.284 163.888 154.622 1.00 29.82 181 VAL A C 1
ATOM 3000 O O . VAL A 1 181 ? 123.331 164.111 155.234 1.00 42.24 181 VAL A O 1
ATOM 3013 N N . SER A 1 182 ? 121.164 164.558 154.857 1.00 24.70 182 SER A N 1
ATOM 3014 C CA . SER A 1 182 ? 121.115 165.636 155.832 1.00 25.05 182 SER A CA 1
ATOM 3015 C C . SER A 1 182 ? 119.678 165.793 156.288 1.00 30.77 182 SER A C 1
ATOM 3016 O O . SER A 1 182 ? 118.778 165.909 155.455 1.00 38.51 182 SER A O 1
ATOM 3024 N N . GLY A 1 183 ? 119.464 165.793 157.596 1.00 24.80 183 GLY A N 1
ATOM 3025 C CA . GLY A 1 183 ? 118.122 165.945 158.107 1.00 22.68 183 GLY A CA 1
ATOM 3026 C C . GLY A 1 183 ? 118.041 165.564 159.569 1.00 26.27 183 GLY A C 1
ATOM 3027 O O . GLY A 1 183 ? 119.046 165.274 160.223 1.00 37.24 183 GLY A O 1
ATOM 3031 N N . LYS A 1 184 ? 116.803 165.540 160.051 1.00 23.82 184 LYS A N 1
ATOM 3032 C CA . LYS A 1 184 ? 116.519 165.340 161.466 1.00 21.87 184 LYS A CA 1
ATOM 3033 C C . LYS A 1 184 ? 115.102 164.793 161.557 1.00 25.91 184 LYS A C 1
ATOM 3034 O O . LYS A 1 184 ? 114.152 165.493 161.201 1.00 35.42 184 LYS A O 1
ATOM 3053 N N . VAL A 1 185 ? 114.961 163.556 162.017 1.00 23.81 185 VAL A N 1
ATOM 3054 C CA . VAL A 1 185 ? 113.684 162.853 161.995 1.00 19.78 185 VAL A CA 1
ATOM 3055 C C . VAL A 1 185 ? 113.384 162.303 163.380 1.00 23.49 185 VAL A C 1
ATOM 3056 O O . VAL A 1 185 ? 114.265 161.749 164.040 1.00 39.70 185 VAL A O 1
ATOM 3069 N N . ASN A 1 186 ? 112.139 162.444 163.816 1.00 25.86 186 ASN A N 1
ATOM 3070 C CA . ASN A 1 186 ? 111.715 161.801 165.049 1.00 24.65 186 ASN A CA 1
ATOM 3071 C C . ASN A 1 186 ? 111.717 160.287 164.881 1.00 28.91 186 ASN A C 1
ATOM 3072 O O . ASN A 1 186 ? 111.555 159.762 163.780 1.00 35.53 186 ASN A O 1
ATOM 3082 N N . GLY A 1 187 ? 111.900 159.581 165.990 1.00 28.25 187 GLY A N 1
ATOM 3083 C CA . GLY A 1 187 ? 111.832 158.136 165.952 1.00 29.06 187 GLY A CA 1
ATOM 3084 C C . GLY A 1 187 ? 110.408 157.639 165.793 1.00 33.36 187 GLY A C 1
ATOM 3085 O O . GLY A 1 187 ? 109.444 158.295 166.184 1.00 37.36 187 GLY A O 1
ATOM 3089 N N . THR A 1 188 ? 110.281 156.451 165.208 1.00 38.75 188 THR A N 1
ATOM 3090 C CA . THR A 1 188 ? 108.991 155.814 164.977 1.00 36.75 188 THR A CA 1
ATOM 3091 C C . THR A 1 188 ? 108.768 154.762 166.053 1.00 37.73 188 THR A C 1
ATOM 3092 O O . THR A 1 188 ? 109.596 153.864 166.225 1.00 41.33 188 THR A O 1
ATOM 3103 N N . ASP A 1 189 ? 107.649 154.866 166.760 1.00 48.14 189 ASP A N 1
ATOM 3104 C CA . ASP A 1 189 ? 107.346 154.014 167.908 1.00 50.17 189 ASP A CA 1
ATOM 3105 C C . ASP A 1 189 ? 106.224 153.053 167.525 1.00 50.71 189 ASP A C 1
ATOM 3106 O O . ASP A 1 189 ? 105.043 153.360 167.688 1.00 50.17 189 ASP A O 1
ATOM 3115 N N . GLU A 1 190 ? 106.601 151.877 167.019 1.00 55.44 190 GLU A N 1
ATOM 3116 C CA . GLU A 1 190 ? 105.651 150.824 166.652 1.00 56.07 190 GLU A CA 1
ATOM 3117 C C . GLU A 1 190 ? 106.123 149.518 167.287 1.00 55.46 190 GLU A C 1
ATOM 3118 O O . GLU A 1 190 ? 106.788 148.710 166.638 1.00 57.83 190 GLU A O 1
ATOM 3130 N N . LEU A 1 191 ? 105.780 149.324 168.560 1.00 50.46 191 LEU A N 1
ATOM 3131 C CA . LEU A 1 191 ? 106.109 148.109 169.302 1.00 52.62 191 LEU A CA 1
ATOM 3132 C C . LEU A 1 191 ? 107.595 148.032 169.641 1.00 53.06 191 LEU A C 1
ATOM 3133 O O . LEU A 1 191 ? 108.016 147.176 170.423 1.00 56.56 191 LEU A O 1
ATOM 3149 N N . PHE A 1 192 ? 108.387 148.933 169.072 1.00 43.50 192 PHE A N 1
ATOM 3150 C CA . PHE A 1 192 ? 109.793 149.123 169.389 1.00 41.94 192 PHE A CA 1
ATOM 3151 C C . PHE A 1 192 ? 110.257 150.296 168.546 1.00 42.69 192 PHE A C 1
ATOM 3152 O O . PHE A 1 192 ? 109.797 150.471 167.418 1.00 39.94 192 PHE A O 1
ATOM 3169 N N . SER A 1 193 ? 111.157 151.098 169.094 1.00 37.45 193 SER A N 1
ATOM 3170 C CA . SER A 1 193 ? 111.485 152.369 168.474 1.00 23.86 193 SER A CA 1
ATOM 3171 C C . SER A 1 193 ? 112.568 152.187 167.425 1.00 22.79 193 SER A C 1
ATOM 3172 O O . SER A 1 193 ? 113.527 151.440 167.625 1.00 25.00 193 SER A O 1
ATOM 3180 N N . TYR A 1 194 ? 112.403 152.873 166.300 1.00 26.37 194 TYR A N 1
ATOM 3181 C CA . TYR A 1 194 ? 113.397 152.848 165.244 1.00 26.41 194 TYR A CA 1
ATOM 3182 C C . TYR A 1 194 ? 113.295 154.135 164.441 1.00 29.85 194 TYR A C 1
ATOM 3183 O O . TYR A 1 194 ? 112.379 154.938 164.618 1.00 37.29 194 TYR A O 1
ATOM 3201 N N . ALA A 1 195 ? 114.277 154.328 163.573 1.00 25.02 195 ALA A N 1
ATOM 3202 C CA . ALA A 1 195 ? 114.346 155.483 162.693 1.00 20.62 195 ALA A CA 1
ATOM 3203 C C . ALA A 1 195 ? 115.298 155.129 161.566 1.00 19.23 195 ALA A C 1
ATOM 3204 O O . ALA A 1 195 ? 116.019 154.135 161.639 1.00 28.70 195 ALA A O 1
ATOM 3211 N N . PHE A 1 196 ? 115.295 155.936 160.511 1.00 26.12 196 PHE A N 1
ATOM 3212 C CA . PHE A 1 196 ? 116.274 155.713 159.460 1.00 21.12 196 PHE A CA 1
ATOM 3213 C C . PHE A 1 196 ? 116.671 157.026 158.808 1.00 21.83 196 PHE A C 1
ATOM 3214 O O . PHE A 1 196 ? 115.882 157.967 158.716 1.00 30.56 196 PHE A O 1
ATOM 3231 N N . ALA A 1 197 ? 117.925 157.065 158.375 1.00 19.41 197 ALA A N 1
ATOM 3232 C CA . ALA A 1 197 ? 118.477 158.171 157.619 1.00 20.47 197 ALA A CA 1
ATOM 3233 C C . ALA A 1 197 ? 118.386 157.856 156.137 1.00 27.05 197 ALA A C 1
ATOM 3234 O O . ALA A 1 197 ? 118.911 156.814 155.713 1.00 31.24 197 ALA A O 1
ATOM 3241 N N . PRO A 1 198 ? 117.721 158.678 155.321 1.00 27.07 198 PRO A N 1
ATOM 3242 C CA . PRO A 1 198 ? 117.738 158.463 153.868 1.00 24.79 198 PRO A CA 1
ATOM 3243 C C . PRO A 1 198 ? 118.951 159.126 153.234 1.00 26.72 198 PRO A C 1
ATOM 3244 O O . PRO A 1 198 ? 119.158 160.332 153.374 1.00 32.58 198 PRO A O 1
ATOM 3255 N N . MET A 1 199 ? 119.745 158.338 152.527 1.00 24.46 199 MET A N 1
ATOM 3256 C CA . MET A 1 199 ? 120.909 158.806 151.793 1.00 30.27 199 MET A CA 1
ATOM 3257 C C . MET A 1 199 ? 120.555 158.764 150.316 1.00 34.56 199 MET A C 1
ATOM 3258 O O . MET A 1 199 ? 120.297 157.686 149.772 1.00 38.85 199 MET A O 1
ATOM 3272 N N . TYR A 1 200 ? 120.535 159.924 149.670 1.00 36.01 200 TYR A N 1
ATOM 3273 C CA . TYR A 1 200 ? 120.267 160.012 148.244 1.00 36.65 200 TYR A CA 1
ATOM 3274 C C . TYR A 1 200 ? 121.589 160.086 147.499 1.00 39.96 200 TYR A C 1
ATOM 3275 O O . TYR A 1 200 ? 122.460 160.883 147.849 1.00 44.84 200 TYR A O 1
ATOM 3293 N N . LEU A 1 201 ? 121.739 159.250 146.480 1.00 35.98 201 LEU A N 1
ATOM 3294 C CA . LEU A 1 201 ? 122.997 159.107 145.760 1.00 34.62 201 LEU A CA 1
ATOM 3295 C C . LEU A 1 201 ? 122.718 159.258 144.276 1.00 42.02 201 LEU A C 1
ATOM 3296 O O . LEU A 1 201 ? 122.005 158.438 143.694 1.00 51.90 201 LEU A O 1
ATOM 3312 N N . ARG A 1 202 ? 123.278 160.293 143.668 1.00 41.69 202 ARG A N 1
ATOM 3313 C CA . ARG A 1 202 ? 123.103 160.551 142.244 1.00 42.25 202 ARG A CA 1
ATOM 3314 C C . ARG A 1 202 ? 124.440 160.378 141.541 1.00 45.35 202 ARG A C 1
ATOM 3315 O O . ARG A 1 202 ? 125.415 161.035 141.901 1.00 52.94 202 ARG A O 1
ATOM 3336 N N . ARG A 1 203 ? 124.493 159.511 140.537 1.00 44.01 203 ARG A N 1
ATOM 3337 C CA . ARG A 1 203 ? 125.757 159.307 139.847 1.00 46.52 203 ARG A CA 1
ATOM 3338 C C . ARG A 1 203 ? 126.213 160.595 139.178 1.00 49.14 203 ARG A C 1
ATOM 3339 O O . ARG A 1 203 ? 125.448 161.256 138.473 1.00 51.10 203 ARG A O 1
ATOM 3360 N N . LYS A 1 204 ? 127.474 160.946 139.402 1.00 49.88 204 LYS A N 1
ATOM 3361 C CA . LYS A 1 204 ? 128.055 162.123 138.779 1.00 48.41 204 LYS A CA 1
ATOM 3362 C C . LYS A 1 204 ? 128.456 161.800 137.349 1.00 54.83 204 LYS A C 1
ATOM 3363 O O . LYS A 1 204 ? 128.992 160.726 137.068 1.00 58.91 204 LYS A O 1
ATOM 3382 N N . LEU A 1 205 ? 128.190 162.739 136.441 1.00 67.04 205 LEU A N 1
ATOM 3383 C CA . LEU A 1 205 ? 128.430 162.522 135.016 1.00 68.11 205 LEU A CA 1
ATOM 3384 C C . LEU A 1 205 ? 129.895 162.816 134.695 1.00 68.94 205 LEU A C 1
ATOM 3385 O O . LEU A 1 205 ? 130.247 163.794 134.034 1.00 67.70 205 LEU A O 1
ATOM 3401 N N . THR A 1 206 ? 130.762 161.942 135.194 1.00 74.79 206 THR A N 1
ATOM 3402 C CA . THR A 1 206 ? 132.165 161.995 134.818 1.00 76.19 206 THR A CA 1
ATOM 3403 C C . THR A 1 206 ? 132.321 161.584 133.362 1.00 77.67 206 THR A C 1
ATOM 3404 O O . THR A 1 206 ? 131.645 160.675 132.876 1.00 77.33 206 THR A O 1
ATOM 3415 N N . VAL A 1 207 ? 133.341 162.129 132.707 1.00 86.02 207 VAL A N 1
ATOM 3416 C CA . VAL A 1 207 ? 133.526 161.847 131.304 1.00 88.05 207 VAL A CA 1
ATOM 3417 C C . VAL A 1 207 ? 134.013 160.444 131.108 1.00 86.94 207 VAL A C 1
ATOM 3418 O O . VAL A 1 207 ? 134.070 159.978 129.993 1.00 88.49 207 VAL A O 1
ATOM 3431 N N . GLY A 1 208 ? 134.378 159.755 132.163 1.00 80.65 208 GLY A N 1
ATOM 3432 C CA . GLY A 1 208 ? 134.677 158.355 132.031 1.00 80.65 208 GLY A CA 1
ATOM 3433 C C . GLY A 1 208 ? 133.386 157.699 131.597 1.00 80.76 208 GLY A C 1
ATOM 3434 O O . GLY A 1 208 ? 133.416 156.774 130.803 1.00 80.37 208 GLY A O 1
ATOM 3438 N N . ILE A 1 209 ? 132.238 158.174 132.078 1.00 79.25 209 ILE A N 1
ATOM 3439 C CA . ILE A 1 209 ? 130.937 157.630 131.684 1.00 79.87 209 ILE A CA 1
ATOM 3440 C C . ILE A 1 209 ? 130.668 157.985 130.243 1.00 81.09 209 ILE A C 1
ATOM 3441 O O . ILE A 1 209 ? 130.192 157.160 129.489 1.00 81.78 209 ILE A O 1
ATOM 3457 N N . ILE A 1 210 ? 130.997 159.198 129.842 1.00 83.27 210 ILE A N 1
ATOM 3458 C CA . ILE A 1 210 ? 130.769 159.633 128.469 1.00 82.29 210 ILE A CA 1
ATOM 3459 C C . ILE A 1 210 ? 131.586 158.758 127.549 1.00 84.00 210 ILE A C 1
ATOM 3460 O O . ILE A 1 210 ? 131.113 158.340 126.510 1.00 85.79 210 ILE A O 1
ATOM 3476 N N . ALA A 1 211 ? 132.793 158.429 127.946 1.00 88.06 211 ALA A N 1
ATOM 3477 C CA . ALA A 1 211 ? 133.633 157.563 127.147 1.00 89.68 211 ALA A CA 1
ATOM 3478 C C . ALA A 1 211 ? 133.055 156.213 126.962 1.00 90.96 211 ALA A C 1
ATOM 3479 O O . ALA A 1 211 ? 133.173 155.663 125.917 1.00 93.32 211 ALA A O 1
ATOM 3486 N N . MET A 1 212 ? 132.473 155.657 127.990 1.00 91.17 212 MET A N 1
ATOM 3487 C CA . MET A 1 212 ? 131.839 154.343 127.908 1.00 91.26 212 MET A CA 1
ATOM 3488 C C . MET A 1 212 ? 130.698 154.373 126.928 1.00 91.83 212 MET A C 1
ATOM 3489 O O . MET A 1 212 ? 130.432 153.385 126.260 1.00 91.50 212 MET A O 1
ATOM 3503 N N . LEU A 1 213 ? 129.962 155.466 126.909 1.00 91.69 213 LEU A N 1
ATOM 3504 C CA . LEU A 1 213 ? 128.861 155.613 125.975 1.00 92.18 213 LEU A CA 1
ATOM 3505 C C . LEU A 1 213 ? 129.301 155.726 124.516 1.00 94.90 213 LEU A C 1
ATOM 3506 O O . LEU A 1 213 ? 128.535 155.382 123.638 1.00 97.25 213 LEU A O 1
ATOM 3522 N N . ILE A 1 214 ? 130.388 156.498 124.199 1.00 103.16 214 ILE A N 1
ATOM 3523 C CA . ILE A 1 214 ? 130.759 156.744 122.799 1.00 104.72 214 ILE A CA 1
ATOM 3524 C C . ILE A 1 214 ? 130.703 155.474 121.955 1.00 105.87 214 ILE A C 1
ATOM 3525 O O . ILE A 1 214 ? 130.116 155.511 120.863 1.00 106.72 214 ILE A O 1
ATOM 3541 N N . PRO A 1 215 ? 131.285 154.346 122.373 1.00 106.68 215 PRO A N 1
ATOM 3542 C CA . PRO A 1 215 ? 131.159 153.140 121.544 1.00 106.39 215 PRO A CA 1
ATOM 3543 C C . PRO A 1 215 ? 129.717 152.767 121.269 1.00 107.32 215 PRO A C 1
ATOM 3544 O O . PRO A 1 215 ? 129.396 152.370 120.146 1.00 108.55 215 PRO A O 1
ATOM 3555 N N . THR A 1 216 ? 128.826 152.922 122.250 1.00 108.88 216 THR A N 1
ATOM 3556 C CA . THR A 1 216 ? 127.431 152.547 122.043 1.00 110.15 216 THR A CA 1
ATOM 3557 C C . THR A 1 216 ? 126.790 153.390 120.947 1.00 110.34 216 THR A C 1
ATOM 3558 O O . THR A 1 216 ? 126.155 152.858 120.029 1.00 111.92 216 THR A O 1
ATOM 3569 N N . VAL A 1 217 ? 126.952 154.712 121.019 1.00 112.98 217 VAL A N 1
ATOM 3570 C CA . VAL A 1 217 ? 126.308 155.575 120.034 1.00 115.48 217 VAL A CA 1
ATOM 3571 C C . VAL A 1 217 ? 126.905 155.350 118.650 1.00 116.70 217 VAL A C 1
ATOM 3572 O O . VAL A 1 217 ? 126.174 155.231 117.653 1.00 117.34 217 VAL A O 1
ATOM 3585 N N . MET A 1 218 ? 128.235 155.279 118.554 1.00 118.71 218 MET A N 1
ATOM 3586 C CA . MET A 1 218 ? 128.813 155.123 117.226 1.00 118.14 218 MET A CA 1
ATOM 3587 C C . MET A 1 218 ? 128.474 153.757 116.647 1.00 118.78 218 MET A C 1
ATOM 3588 O O . MET A 1 218 ? 128.297 153.628 115.432 1.00 119.09 218 MET A O 1
ATOM 3602 N N . MET A 1 219 ? 128.379 152.728 117.493 1.00 121.05 219 MET A N 1
ATOM 3603 C CA . MET A 1 219 ? 127.966 151.418 117.015 1.00 121.48 219 MET A CA 1
ATOM 3604 C C . MET A 1 219 ? 126.512 151.421 116.578 1.00 120.79 219 MET A C 1
ATOM 3605 O O . MET A 1 219 ? 126.151 150.698 115.650 1.00 122.49 219 MET A O 1
ATOM 3619 N N . THR A 1 220 ? 125.664 152.219 117.226 1.00 115.38 220 THR A N 1
ATOM 3620 C CA . THR A 1 220 ? 124.305 152.386 116.723 1.00 116.43 220 THR A CA 1
ATOM 3621 C C . THR A 1 220 ? 124.325 152.977 115.321 1.00 117.56 220 THR A C 1
ATOM 3622 O O . THR A 1 220 ? 123.625 152.502 114.419 1.00 118.47 220 THR A O 1
ATOM 3633 N N . ILE A 1 221 ? 125.143 154.010 115.115 1.00 120.72 221 ILE A N 1
ATOM 3634 C CA . ILE A 1 221 ? 125.234 154.617 113.787 1.00 120.50 221 ILE A CA 1
ATOM 3635 C C . ILE A 1 221 ? 125.719 153.591 112.767 1.00 120.51 221 ILE A C 1
ATOM 3636 O O . ILE A 1 221 ? 125.177 153.476 111.655 1.00 120.77 221 ILE A O 1
ATOM 3652 N N . LEU A 1 222 ? 126.756 152.838 113.128 1.00 122.38 222 LEU A N 1
ATOM 3653 C CA . LEU A 1 222 ? 127.342 151.870 112.211 1.00 122.78 222 LEU A CA 1
ATOM 3654 C C . LEU A 1 222 ? 126.357 150.752 111.894 1.00 123.58 222 LEU A C 1
ATOM 3655 O O . LEU A 1 222 ? 126.269 150.300 110.746 1.00 124.16 222 LEU A O 1
ATOM 3671 N N . THR A 1 223 ? 125.599 150.301 112.895 1.00 124.26 223 THR A N 1
ATOM 3672 C CA . THR A 1 223 ? 124.555 149.314 112.653 1.00 124.36 223 THR A CA 1
ATOM 3673 C C . THR A 1 223 ? 123.493 149.868 111.716 1.00 124.14 223 THR A C 1
ATOM 3674 O O . THR A 1 223 ? 122.985 149.152 110.846 1.00 124.51 223 THR A O 1
ATOM 3685 N N . ILE A 1 224 ? 123.135 151.142 111.883 1.00 125.76 224 ILE A N 1
ATOM 3686 C CA . ILE A 1 224 ? 122.132 151.740 111.008 1.00 126.35 224 ILE A CA 1
ATOM 3687 C C . ILE A 1 224 ? 122.611 151.722 109.562 1.00 126.94 224 ILE A C 1
ATOM 3688 O O . ILE A 1 224 ? 121.868 151.334 108.652 1.00 126.57 224 ILE A O 1
ATOM 3704 N N . PHE A 1 225 ? 123.864 152.123 109.324 1.00 128.73 225 PHE A N 1
ATOM 3705 C CA . PHE A 1 225 ? 124.369 152.063 107.950 1.00 128.42 225 PHE A CA 1
ATOM 3706 C C . PHE A 1 225 ? 124.449 150.635 107.419 1.00 128.10 225 PHE A C 1
ATOM 3707 O O . PHE A 1 225 ? 124.038 150.380 106.281 1.00 128.53 225 PHE A O 1
ATOM 3724 N N . VAL A 1 226 ? 124.965 149.687 108.204 1.00 129.22 226 VAL A N 1
ATOM 3725 C CA . VAL A 1 226 ? 125.106 148.333 107.669 1.00 129.88 226 VAL A CA 1
ATOM 3726 C C . VAL A 1 226 ? 123.736 147.749 107.348 1.00 130.31 226 VAL A C 1
ATOM 3727 O O . VAL A 1 226 ? 123.571 147.026 106.359 1.00 129.79 226 VAL A O 1
ATOM 3740 N N . PHE A 1 227 ? 122.732 148.050 108.176 1.00 131.88 227 PHE A N 1
ATOM 3741 C CA . PHE A 1 227 ? 121.367 147.656 107.851 1.00 131.90 227 PHE A CA 1
ATOM 3742 C C . PHE A 1 227 ? 120.863 148.380 106.611 1.00 131.54 227 PHE A C 1
ATOM 3743 O O . PHE A 1 227 ? 120.053 147.829 105.858 1.00 130.94 227 PHE A O 1
ATOM 3760 N N . LEU A 1 228 ? 121.328 149.609 106.385 1.00 133.80 228 LEU A N 1
ATOM 3761 C CA . LEU A 1 228 ? 120.966 150.369 105.196 1.00 134.93 228 LEU A CA 1
ATOM 3762 C C . LEU A 1 228 ? 121.853 150.055 103.999 1.00 135.43 228 LEU A C 1
ATOM 3763 O O . LEU A 1 228 ? 121.519 150.453 102.878 1.00 134.30 228 LEU A O 1
ATOM 3779 N N . LEU A 1 229 ? 122.947 149.332 104.206 1.00 136.19 229 LEU A N 1
ATOM 3780 C CA . LEU A 1 229 ? 123.872 149.036 103.124 1.00 135.68 229 LEU A CA 1
ATOM 3781 C C . LEU A 1 229 ? 123.118 148.416 101.947 1.00 136.37 229 LEU A C 1
ATOM 3782 O O . LEU A 1 229 ? 122.134 147.695 102.156 1.00 136.61 229 LEU A O 1
ATOM 3798 N N . PRO A 1 230 ? 123.535 148.673 100.708 1.00 138.18 230 PRO A N 1
ATOM 3799 C CA . PRO A 1 230 ? 122.820 148.114 99.554 1.00 137.46 230 PRO A CA 1
ATOM 3800 C C . PRO A 1 230 ? 122.761 146.600 99.627 1.00 138.07 230 PRO A C 1
ATOM 3801 O O . PRO A 1 230 ? 123.689 145.960 100.144 1.00 137.73 230 PRO A O 1
ATOM 3812 N N . PRO A 1 231 ? 121.684 145.986 99.126 1.00 140.04 231 PRO A N 1
ATOM 3813 C CA . PRO A 1 231 ? 121.561 144.522 99.245 1.00 139.82 231 PRO A CA 1
ATOM 3814 C C . PRO A 1 231 ? 122.744 143.759 98.674 1.00 139.17 231 PRO A C 1
ATOM 3815 O O . PRO A 1 231 ? 123.148 142.738 99.245 1.00 137.56 231 PRO A O 1
ATOM 3826 N N . GLU A 1 232 ? 123.312 144.225 97.562 1.00 140.53 232 GLU A N 1
ATOM 3827 C CA . GLU A 1 232 ? 124.435 143.554 96.917 1.00 139.94 232 GLU A CA 1
ATOM 3828 C C . GLU A 1 232 ? 125.687 144.420 96.877 1.00 139.70 232 GLU A C 1
ATOM 3829 O O . GLU A 1 232 ? 126.402 144.410 95.867 1.00 139.02 232 GLU A O 1
ATOM 3841 N N . SER A 1 233 ? 125.969 145.173 97.940 1.00 139.37 233 SER A N 1
ATOM 3842 C CA . SER A 1 233 ? 127.153 146.021 97.987 1.00 139.24 233 SER A CA 1
ATOM 3843 C C . SER A 1 233 ? 128.414 145.208 97.722 1.00 139.16 233 SER A C 1
ATOM 3844 O O . SER A 1 233 ? 129.263 145.613 96.921 1.00 138.66 233 SER A O 1
ATOM 3852 N N . GLY A 1 234 ? 128.545 144.063 98.389 1.00 139.02 234 GLY A N 1
ATOM 3853 C CA . GLY A 1 234 ? 129.682 143.186 98.184 1.00 138.32 234 GLY A CA 1
ATOM 3854 C C . GLY A 1 234 ? 130.323 142.724 99.476 1.00 138.36 234 GLY A C 1
ATOM 3855 O O . GLY A 1 234 ? 130.805 141.591 99.566 1.00 137.52 234 GLY A O 1
ATOM 3859 N N . GLU A 1 235 ? 130.335 143.594 100.484 1.00 136.75 235 GLU A N 1
ATOM 3860 C CA . GLU A 1 235 ? 130.875 143.272 101.798 1.00 136.51 235 GLU A CA 1
ATOM 3861 C C . GLU A 1 235 ? 129.796 143.164 102.865 1.00 136.73 235 GLU A C 1
ATOM 3862 O O . GLU A 1 235 ? 130.118 143.169 104.057 1.00 136.37 235 GLU A O 1
ATOM 3874 N N . LYS A 1 236 ? 128.527 143.070 102.466 1.00 136.78 236 LYS A N 1
ATOM 3875 C CA . LYS A 1 236 ? 127.423 143.045 103.417 1.00 136.62 236 LYS A CA 1
ATOM 3876 C C . LYS A 1 236 ? 127.583 141.940 104.455 1.00 135.90 236 LYS A C 1
ATOM 3877 O O . LYS A 1 236 ? 127.430 142.174 105.658 1.00 135.61 236 LYS A O 1
ATOM 3896 N N . VAL A 1 237 ? 127.885 140.725 104.003 1.00 132.64 237 VAL A N 1
ATOM 3897 C CA . VAL A 1 237 ? 127.876 139.556 104.877 1.00 133.25 237 VAL A CA 1
ATOM 3898 C C . VAL A 1 237 ? 128.888 139.721 106.003 1.00 133.13 237 VAL A C 1
ATOM 3899 O O . VAL A 1 237 ? 128.526 139.676 107.184 1.00 133.08 237 VAL A O 1
ATOM 3912 N N . SER A 1 238 ? 130.163 139.901 105.649 1.00 130.49 238 SER A N 1
ATOM 3913 C CA . SER A 1 238 ? 131.212 139.979 106.662 1.00 129.85 238 SER A CA 1
ATOM 3914 C C . SER A 1 238 ? 131.016 141.189 107.569 1.00 130.99 238 SER A C 1
ATOM 3915 O O . SER A 1 238 ? 131.194 141.106 108.791 1.00 129.56 238 SER A O 1
ATOM 3923 N N . LEU A 1 239 ? 130.669 142.333 106.978 1.00 135.33 239 LEU A N 1
ATOM 3924 C CA . LEU A 1 239 ? 130.464 143.540 107.770 1.00 134.04 239 LEU A CA 1
ATOM 3925 C C . LEU A 1 239 ? 129.361 143.330 108.798 1.00 133.80 239 LEU A C 1
ATOM 3926 O O . LEU A 1 239 ? 129.544 143.610 109.988 1.00 133.73 239 LEU A O 1
ATOM 3942 N N . ALA A 1 240 ? 128.208 142.825 108.356 1.00 131.37 240 ALA A N 1
ATOM 3943 C CA . ALA A 1 240 ? 127.104 142.587 109.276 1.00 131.06 240 ALA A CA 1
ATOM 3944 C C . ALA A 1 240 ? 127.482 141.559 110.331 1.00 131.10 240 ALA A C 1
ATOM 3945 O O . ALA A 1 240 ? 127.100 141.690 111.499 1.00 130.14 240 ALA A O 1
ATOM 3952 N N . THR A 1 241 ? 128.223 140.521 109.940 1.00 130.89 241 THR A N 1
ATOM 3953 C CA . THR A 1 241 ? 128.642 139.510 110.903 1.00 130.94 241 THR A CA 1
ATOM 3954 C C . THR A 1 241 ? 129.479 140.130 112.014 1.00 131.35 241 THR A C 1
ATOM 3955 O O . THR A 1 241 ? 129.220 139.909 113.203 1.00 130.43 241 THR A O 1
ATOM 3966 N N . THR A 1 242 ? 130.490 140.916 111.642 1.00 130.52 242 THR A N 1
ATOM 3967 C CA . THR A 1 242 ? 131.335 141.546 112.651 1.00 129.98 242 THR A CA 1
ATOM 3968 C C . THR A 1 242 ? 130.548 142.534 113.503 1.00 129.39 242 THR A C 1
ATOM 3969 O O . THR A 1 242 ? 130.757 142.611 114.722 1.00 129.05 242 THR A O 1
ATOM 3980 N N . ILE A 1 243 ? 129.643 143.296 112.885 1.00 126.94 243 ILE A N 1
ATOM 3981 C CA . ILE A 1 243 ? 128.842 144.248 113.646 1.00 127.01 243 ILE A CA 1
ATOM 3982 C C . ILE A 1 243 ? 127.991 143.519 114.674 1.00 127.89 243 ILE A C 1
ATOM 3983 O O . ILE A 1 243 ? 127.903 143.935 115.836 1.00 127.55 243 ILE A O 1
ATOM 3999 N N . PHE A 1 244 ? 127.352 142.421 114.269 1.00 125.19 244 PHE A N 1
ATOM 4000 C CA . PHE A 1 244 ? 126.543 141.661 115.211 1.00 124.82 244 PHE A CA 1
ATOM 4001 C C . PHE A 1 244 ? 127.398 141.049 116.309 1.00 124.49 244 PHE A C 1
ATOM 4002 O O . PHE A 1 244 ? 126.971 140.981 117.465 1.00 124.07 244 PHE A O 1
ATOM 4019 N N . LEU A 1 245 ? 128.596 140.572 115.970 1.00 125.10 245 LEU A N 1
ATOM 4020 C CA . LEU A 1 245 ? 129.469 140.027 117.004 1.00 125.26 245 LEU A CA 1
ATOM 4021 C C . LEU A 1 245 ? 129.803 141.088 118.044 1.00 124.83 245 LEU A C 1
ATOM 4022 O O . LEU A 1 245 ? 129.734 140.830 119.253 1.00 124.18 245 LEU A O 1
ATOM 4038 N N . SER A 1 246 ? 130.150 142.294 117.593 1.00 122.85 246 SER A N 1
ATOM 4039 C CA . SER A 1 246 ? 130.455 143.364 118.538 1.00 123.11 246 SER A CA 1
ATOM 4040 C C . SER A 1 246 ? 129.230 143.726 119.372 1.00 122.46 246 SER A C 1
ATOM 4041 O O . SER A 1 246 ? 129.340 143.973 120.580 1.00 122.21 246 SER A O 1
ATOM 4049 N N . ASN A 1 247 ? 128.054 143.770 118.742 1.00 120.96 247 ASN A N 1
ATOM 4050 C CA . ASN A 1 247 ? 126.834 144.080 119.482 1.00 120.54 247 ASN A CA 1
ATOM 4051 C C . ASN A 1 247 ? 126.558 143.030 120.549 1.00 120.83 247 ASN A C 1
ATOM 4052 O O . ASN A 1 247 ? 126.163 143.363 121.672 1.00 119.63 247 ASN A O 1
ATOM 4063 N N . VAL A 1 248 ? 126.747 141.754 120.213 1.00 118.41 248 VAL A N 1
ATOM 4064 C CA . VAL A 1 248 ? 126.535 140.686 121.183 1.00 117.05 248 VAL A CA 1
ATOM 4065 C C . VAL A 1 248 ? 127.529 140.808 122.327 1.00 117.08 248 VAL A C 1
ATOM 4066 O O . VAL A 1 248 ? 127.181 140.605 123.495 1.00 117.08 248 VAL A O 1
ATOM 4079 N N . LEU A 1 249 ? 128.784 141.132 122.012 1.00 116.43 249 LEU A N 1
ATOM 4080 C CA . LEU A 1 249 ? 129.775 141.306 123.069 1.00 116.03 249 LEU A CA 1
ATOM 4081 C C . LEU A 1 249 ? 129.376 142.434 124.012 1.00 116.02 249 LEU A C 1
ATOM 4082 O O . LEU A 1 249 ? 129.482 142.297 125.237 1.00 114.78 249 LEU A O 1
ATOM 4098 N N . TYR A 1 250 ? 128.909 143.557 123.462 1.00 114.88 250 TYR A N 1
ATOM 4099 C CA . TYR A 1 250 ? 128.476 144.662 124.315 1.00 112.26 250 TYR A CA 1
ATOM 4100 C C . TYR A 1 250 ? 127.264 144.275 125.154 1.00 111.91 250 TYR A C 1
ATOM 4101 O O . TYR A 1 250 ? 127.194 144.603 126.345 1.00 112.08 250 TYR A O 1
ATOM 4119 N N . LEU A 1 251 ? 126.290 143.594 124.548 1.00 109.57 251 LEU A N 1
ATOM 4120 C CA . LEU A 1 251 ? 125.105 143.190 125.296 1.00 109.32 251 LEU A CA 1
ATOM 4121 C C . LEU A 1 251 ? 125.464 142.227 126.417 1.00 109.38 251 LEU A C 1
ATOM 4122 O O . LEU A 1 251 ? 124.850 142.263 127.488 1.00 109.49 251 LEU A O 1
ATOM 4138 N N . VAL A 1 252 ? 126.449 141.359 126.187 1.00 109.64 252 VAL A N 1
ATOM 4139 C CA . VAL A 1 252 ? 126.889 140.443 127.231 1.00 109.46 252 VAL A CA 1
ATOM 4140 C C . VAL A 1 252 ? 127.616 141.200 128.334 1.00 110.62 252 VAL A C 1
ATOM 4141 O O . VAL A 1 252 ? 127.405 140.941 129.525 1.00 110.67 252 VAL A O 1
ATOM 4154 N N . GLN A 1 253 ? 128.480 142.147 127.963 1.00 106.64 253 GLN A N 1
ATOM 4155 C CA . GLN A 1 253 ? 129.287 142.826 128.970 1.00 104.92 253 GLN A CA 1
ATOM 4156 C C . GLN A 1 253 ? 128.449 143.761 129.833 1.00 105.12 253 GLN A C 1
ATOM 4157 O O . GLN A 1 253 ? 128.738 143.919 131.024 1.00 103.07 253 GLN A O 1
ATOM 4171 N N . ILE A 1 254 ? 127.416 144.389 129.265 1.00 105.46 254 ILE A N 1
ATOM 4172 C CA . ILE A 1 254 ? 126.600 145.304 130.060 1.00 104.68 254 ILE A CA 1
ATOM 4173 C C . ILE A 1 254 ? 125.826 144.542 131.127 1.00 104.90 254 ILE A C 1
ATOM 4174 O O . ILE A 1 254 ? 125.627 145.038 132.242 1.00 105.11 254 ILE A O 1
ATOM 4190 N N . ASP A 1 255 ? 125.370 143.330 130.805 1.00 102.75 255 ASP A N 1
ATOM 4191 C CA . ASP A 1 255 ? 124.598 142.557 131.771 1.00 103.13 255 ASP A CA 1
ATOM 4192 C C . ASP A 1 255 ? 125.428 142.240 133.007 1.00 103.23 255 ASP A C 1
ATOM 4193 O O . ASP A 1 255 ? 124.920 142.279 134.134 1.00 100.92 255 ASP A O 1
ATOM 4202 N N . LYS A 1 256 ? 126.709 141.926 132.818 1.00 102.59 256 LYS A N 1
ATOM 4203 C CA . LYS A 1 256 ? 127.574 141.598 133.943 1.00 101.98 256 LYS A CA 1
ATOM 4204 C C . LYS A 1 256 ? 127.795 142.779 134.877 1.00 101.83 256 LYS A C 1
ATOM 4205 O O . LYS A 1 256 ? 128.294 142.579 135.989 1.00 101.96 256 LYS A O 1
ATOM 4224 N N . THR A 1 257 ? 127.447 143.995 134.458 1.00 98.01 257 THR A N 1
ATOM 4225 C CA . THR A 1 257 ? 127.597 145.182 135.291 1.00 98.50 257 THR A CA 1
ATOM 4226 C C . THR A 1 257 ? 126.283 145.653 135.897 1.00 96.22 257 THR A C 1
ATOM 4227 O O . THR A 1 257 ? 126.260 146.080 137.054 1.00 94.59 257 THR A O 1
ATOM 4238 N N . THR A 1 258 ? 125.190 145.590 135.147 1.00 88.15 258 THR A N 1
ATOM 4239 C CA . THR A 1 258 ? 123.911 146.034 135.674 1.00 87.20 258 THR A CA 1
ATOM 4240 C C . THR A 1 258 ? 123.385 145.026 136.696 1.00 86.62 258 THR A C 1
ATOM 4241 O O . THR A 1 258 ? 123.552 143.816 136.517 1.00 84.84 258 THR A O 1
ATOM 4252 N N . PRO A 1 259 ? 122.753 145.487 137.774 1.00 72.19 259 PRO A N 1
ATOM 4253 C CA . PRO A 1 259 ? 122.238 144.552 138.779 1.00 70.41 259 PRO A CA 1
ATOM 4254 C C . PRO A 1 259 ? 121.053 143.752 138.265 1.00 70.61 259 PRO A C 1
ATOM 4255 O O . PRO A 1 259 ? 120.255 144.223 137.452 1.00 71.60 259 PRO A O 1
ATOM 4266 N N . THR A 1 260 ? 120.946 142.522 138.762 1.00 62.36 260 THR A N 1
ATOM 4267 C CA . THR A 1 260 ? 119.849 141.629 138.418 1.00 62.73 260 THR A CA 1
ATOM 4268 C C . THR A 1 260 ? 118.694 141.708 139.406 1.00 62.95 260 THR A C 1
ATOM 4269 O O . THR A 1 260 ? 117.660 141.073 139.179 1.00 62.41 260 THR A O 1
ATOM 4280 N N . ASN A 1 261 ? 118.842 142.471 140.487 1.00 63.74 261 ASN A N 1
ATOM 4281 C CA . ASN A 1 261 ? 117.802 142.669 141.494 1.00 60.21 261 ASN A CA 1
ATOM 4282 C C . ASN A 1 261 ? 117.408 144.141 141.456 1.00 61.25 261 ASN A C 1
ATOM 4283 O O . ASN A 1 261 ? 117.899 144.950 142.244 1.00 62.87 261 ASN A O 1
ATOM 4294 N N . THR A 1 262 ? 116.505 144.483 140.539 1.00 67.17 262 THR A N 1
ATOM 4295 C CA . THR A 1 262 ? 116.127 145.868 140.303 1.00 68.86 262 THR A CA 1
ATOM 4296 C C . THR A 1 262 ? 114.620 145.972 140.146 1.00 69.66 262 THR A C 1
ATOM 4297 O O . THR A 1 262 ? 113.971 145.069 139.614 1.00 70.61 262 THR A O 1
ATOM 4308 N N . LYS A 1 263 ? 114.071 147.100 140.598 1.00 71.89 263 LYS A N 1
ATOM 4309 C CA . LYS A 1 263 ? 112.640 147.331 140.442 1.00 75.13 263 LYS A CA 1
ATOM 4310 C C . LYS A 1 263 ? 112.249 147.347 138.971 1.00 77.99 263 LYS A C 1
ATOM 4311 O O . LYS A 1 263 ? 111.247 146.737 138.581 1.00 75.14 263 LYS A O 1
ATOM 4330 N N . TYR A 1 264 ? 113.026 148.034 138.142 1.00 83.38 264 TYR A N 1
ATOM 4331 C CA . TYR A 1 264 ? 112.846 148.066 136.700 1.00 82.18 264 TYR A CA 1
ATOM 4332 C C . TYR A 1 264 ? 114.184 147.840 136.013 1.00 82.21 264 TYR A C 1
ATOM 4333 O O . TYR A 1 264 ? 115.242 148.072 136.607 1.00 82.29 264 TYR A O 1
ATOM 4351 N N . PRO A 1 265 ? 114.174 147.386 134.762 1.00 82.88 265 PRO A N 1
ATOM 4352 C CA . PRO A 1 265 ? 115.435 147.160 134.049 1.00 83.17 265 PRO A CA 1
ATOM 4353 C C . PRO A 1 265 ? 116.091 148.468 133.642 1.00 84.61 265 PRO A C 1
ATOM 4354 O O . PRO A 1 265 ? 115.454 149.519 133.566 1.00 85.93 265 PRO A O 1
ATOM 4365 N N . SER A 1 266 ? 117.383 148.383 133.339 1.00 87.21 266 SER A N 1
ATOM 4366 C CA . SER A 1 266 ? 118.105 149.526 132.799 1.00 87.13 266 SER A CA 1
ATOM 4367 C C . SER A 1 266 ? 117.681 149.756 131.354 1.00 87.74 266 SER A C 1
ATOM 4368 O O . SER A 1 266 ? 117.612 148.813 130.561 1.00 87.70 266 SER A O 1
ATOM 4376 N N . LEU A 1 267 ? 117.390 151.014 131.015 1.00 88.27 267 LEU A N 1
ATOM 4377 C CA . LEU A 1 267 ? 116.996 151.334 129.649 1.00 86.70 267 LEU A CA 1
ATOM 4378 C C . LEU A 1 267 ? 118.124 151.068 128.663 1.00 86.74 267 LEU A C 1
ATOM 4379 O O . LEU A 1 267 ? 117.865 150.712 127.510 1.00 91.19 267 LEU A O 1
ATOM 4395 N N . LEU A 1 268 ? 119.375 151.245 129.085 1.00 91.57 268 LEU A N 1
ATOM 4396 C CA . LEU A 1 268 ? 120.491 151.004 128.180 1.00 94.34 268 LEU A CA 1
ATOM 4397 C C . LEU A 1 268 ? 120.564 149.537 127.776 1.00 95.78 268 LEU A C 1
ATOM 4398 O O . LEU A 1 268 ? 120.894 149.217 126.627 1.00 96.94 268 LEU A O 1
ATOM 4414 N N . MET A 1 269 ? 120.267 148.628 128.707 1.00 98.69 269 MET A N 1
ATOM 4415 C CA . MET A 1 269 ? 120.251 147.210 128.362 1.00 98.63 269 MET A CA 1
ATOM 4416 C C . MET A 1 269 ? 119.193 146.917 127.307 1.00 99.71 269 MET A C 1
ATOM 4417 O O . MET A 1 269 ? 119.454 146.190 126.343 1.00 101.72 269 MET A O 1
ATOM 4431 N N . LEU A 1 270 ? 117.993 147.478 127.469 1.00 98.35 270 LEU A N 1
ATOM 4432 C CA . LEU A 1 270 ? 116.949 147.277 126.470 1.00 98.69 270 LEU A CA 1
ATOM 4433 C C . LEU A 1 270 ? 117.353 147.872 125.128 1.00 99.63 270 LEU A C 1
ATOM 4434 O O . LEU A 1 270 ? 117.098 147.280 124.073 1.00 100.28 270 LEU A O 1
ATOM 4450 N N . TYR A 1 271 ? 117.973 149.052 125.147 1.00 105.79 271 TYR A N 1
ATOM 4451 C CA . TYR A 1 271 ? 118.396 149.684 123.904 1.00 105.56 271 TYR A CA 1
ATOM 4452 C C . TYR A 1 271 ? 119.421 148.828 123.174 1.00 106.37 271 TYR A C 1
ATOM 4453 O O . TYR A 1 271 ? 119.325 148.634 121.957 1.00 108.85 271 TYR A O 1
ATOM 4471 N N . LEU A 1 272 ? 120.407 148.301 123.899 1.00 105.32 272 LEU A N 1
ATOM 4472 C CA . LEU A 1 272 ? 121.404 147.457 123.252 1.00 105.69 272 LEU A CA 1
ATOM 4473 C C . LEU A 1 272 ? 120.804 146.133 122.796 1.00 105.62 272 LEU A C 1
ATOM 4474 O O . LEU A 1 272 ? 121.219 145.592 121.766 1.00 106.06 272 LEU A O 1
ATOM 4490 N N . MET A 1 273 ? 119.828 145.602 123.533 1.00 108.30 273 MET A N 1
ATOM 4491 C CA . MET A 1 273 ? 119.130 144.403 123.078 1.00 109.01 273 MET A CA 1
ATOM 4492 C C . MET A 1 273 ? 118.420 144.661 121.756 1.00 109.70 273 MET A C 1
ATOM 4493 O O . MET A 1 273 ? 118.498 143.853 120.824 1.00 109.15 273 MET A O 1
ATOM 4507 N N . LEU A 1 274 ? 117.720 145.792 121.659 1.00 111.65 274 LEU A N 1
ATOM 4508 C CA . LEU A 1 274 ? 117.040 146.137 120.415 1.00 111.57 274 LEU A CA 1
ATOM 4509 C C . LEU A 1 274 ? 118.038 146.335 119.282 1.00 111.59 274 LEU A C 1
ATOM 4510 O O . LEU A 1 274 ? 117.787 145.927 118.142 1.00 112.36 274 LEU A O 1
ATOM 4526 N N . LEU A 1 275 ? 119.173 146.970 119.574 1.00 115.46 275 LEU A N 1
ATOM 4527 C CA . LEU A 1 275 ? 120.189 147.169 118.548 1.00 115.00 275 LEU A CA 1
ATOM 4528 C C . LEU A 1 275 ? 120.737 145.838 118.050 1.00 116.37 275 LEU A C 1
ATOM 4529 O O . LEU A 1 275 ? 120.929 145.647 116.844 1.00 116.61 275 LEU A O 1
ATOM 4545 N N . SER A 1 276 ? 120.998 144.903 118.965 1.00 118.64 276 SER A N 1
ATOM 4546 C CA . SER A 1 276 ? 121.470 143.585 118.555 1.00 118.69 276 SER A CA 1
ATOM 4547 C C . SER A 1 276 ? 120.411 142.854 117.741 1.00 118.61 276 SER A C 1
ATOM 4548 O O . SER A 1 276 ? 120.733 142.157 116.772 1.00 119.24 276 SER A O 1
ATOM 4556 N N . MET A 1 277 ? 119.140 142.995 118.122 1.00 115.60 277 MET A N 1
ATOM 4557 C CA . MET A 1 277 ? 118.073 142.365 117.352 1.00 115.92 277 MET A CA 1
ATOM 4558 C C . MET A 1 277 ? 118.018 142.924 115.935 1.00 117.12 277 MET A C 1
ATOM 4559 O O . MET A 1 277 ? 117.850 142.172 114.968 1.00 117.51 277 MET A O 1
ATOM 4573 N N . LEU A 1 278 ? 118.155 144.243 115.791 1.00 118.16 278 LEU A N 1
ATOM 4574 C CA . LEU A 1 278 ? 118.150 144.835 114.456 1.00 117.51 278 LEU A CA 1
ATOM 4575 C C . LEU A 1 278 ? 119.375 144.411 113.657 1.00 116.79 278 LEU A C 1
ATOM 4576 O O . LEU A 1 278 ? 119.287 144.210 112.442 1.00 117.23 278 LEU A O 1
ATOM 4592 N N . SER A 1 279 ? 120.528 144.272 114.312 1.00 119.15 279 SER A N 1
ATOM 4593 C CA . SER A 1 279 ? 121.703 143.760 113.613 1.00 120.31 279 SER A CA 1
ATOM 4594 C C . SER A 1 279 ? 121.464 142.339 113.117 1.00 122.44 279 SER A C 1
ATOM 4595 O O . SER A 1 279 ? 121.829 141.991 111.985 1.00 122.89 279 SER A O 1
ATOM 4603 N N . GLY A 1 280 ? 120.851 141.501 113.953 1.00 122.57 280 GLY A N 1
ATOM 4604 C CA . GLY A 1 280 ? 120.526 140.151 113.525 1.00 121.46 280 GLY A CA 1
ATOM 4605 C C . GLY A 1 280 ? 119.546 140.132 112.369 1.00 122.39 280 GLY A C 1
ATOM 4606 O O . GLY A 1 280 ? 119.671 139.321 111.450 1.00 122.68 280 GLY A O 1
ATOM 4610 N N . ILE A 1 281 ? 118.554 141.023 112.400 1.00 123.95 281 ILE A N 1
ATOM 4611 C CA . ILE A 1 281 ? 117.601 141.104 111.298 1.00 123.87 281 ILE A CA 1
ATOM 4612 C C . ILE A 1 281 ? 118.298 141.565 110.024 1.00 123.28 281 ILE A C 1
ATOM 4613 O O . ILE A 1 281 ? 117.965 141.116 108.923 1.00 123.89 281 ILE A O 1
ATOM 4629 N N . ALA A 1 282 ? 119.262 142.478 110.147 1.00 124.79 282 ALA A N 1
ATOM 4630 C CA . ALA A 1 282 ? 120.029 142.900 108.979 1.00 125.93 282 ALA A CA 1
ATOM 4631 C C . ALA A 1 282 ? 120.822 141.738 108.399 1.00 126.42 282 ALA A C 1
ATOM 4632 O O . ALA A 1 282 ? 120.879 141.561 107.176 1.00 126.80 282 ALA A O 1
ATOM 4639 N N . THR A 1 283 ? 121.448 140.937 109.263 1.00 127.44 283 THR A N 1
ATOM 4640 C CA . THR A 1 283 ? 122.170 139.763 108.779 1.00 127.87 283 THR A CA 1
ATOM 4641 C C . THR A 1 283 ? 121.218 138.775 108.112 1.00 127.21 283 THR A C 1
ATOM 4642 O O . THR A 1 283 ? 121.557 138.162 107.094 1.00 127.06 283 THR A O 1
ATOM 4653 N N . LEU A 1 284 ? 120.024 138.604 108.680 1.00 126.01 284 LEU A N 1
ATOM 4654 C CA . LEU A 1 284 ? 119.019 137.737 108.072 1.00 125.90 284 LEU A CA 1
ATOM 4655 C C . LEU A 1 284 ? 118.623 138.240 106.689 1.00 126.47 284 LEU A C 1
ATOM 4656 O O . LEU A 1 284 ? 118.493 137.453 105.743 1.00 126.77 284 LEU A O 1
ATOM 4672 N N . GLY A 1 285 ? 118.413 139.549 106.557 1.00 128.81 285 GLY A N 1
ATOM 4673 C CA . GLY A 1 285 ? 118.096 140.110 105.255 1.00 128.55 285 GLY A CA 1
ATOM 4674 C C . GLY A 1 285 ? 119.221 139.916 104.259 1.00 129.44 285 GLY A C 1
ATOM 4675 O O . GLY A 1 285 ? 118.980 139.630 103.084 1.00 130.06 285 GLY A O 1
ATOM 4679 N N . SER A 1 286 ? 120.465 140.067 104.714 1.00 130.32 286 SER A N 1
ATOM 4680 C CA . SER A 1 286 ? 121.606 139.819 103.837 1.00 130.05 286 SER A CA 1
ATOM 4681 C C . SER A 1 286 ? 121.639 138.365 103.385 1.00 129.77 286 SER A C 1
ATOM 4682 O O . SER A 1 286 ? 121.936 138.074 102.220 1.00 129.54 286 SER A O 1
ATOM 4690 N N . VAL A 1 287 ? 121.345 137.437 104.297 1.00 130.69 287 VAL A N 1
ATOM 4691 C CA . VAL A 1 287 ? 121.302 136.022 103.935 1.00 131.00 287 VAL A CA 1
ATOM 4692 C C . VAL A 1 287 ? 120.222 135.781 102.887 1.00 130.81 287 VAL A C 1
ATOM 4693 O O . VAL A 1 287 ? 120.438 135.074 101.895 1.00 130.58 287 VAL A O 1
ATOM 4706 N N . VAL A 1 288 ? 119.042 136.368 103.093 1.00 128.91 288 VAL A N 1
ATOM 4707 C CA . VAL A 1 288 ? 117.956 136.203 102.131 1.00 128.78 288 VAL A CA 1
ATOM 4708 C C . VAL A 1 288 ? 118.364 136.761 100.773 1.00 129.02 288 VAL A C 1
ATOM 4709 O O . VAL A 1 288 ? 118.088 136.159 99.728 1.00 128.39 288 VAL A O 1
ATOM 4722 N N . ILE A 1 289 ? 119.023 137.920 100.766 1.00 133.43 289 ILE A N 1
ATOM 4723 C CA . ILE A 1 289 ? 119.478 138.512 99.511 1.00 133.08 289 ILE A CA 1
ATOM 4724 C C . ILE A 1 289 ? 120.464 137.584 98.816 1.00 133.63 289 ILE A C 1
ATOM 4725 O O . ILE A 1 289 ? 120.383 137.363 97.601 1.00 133.32 289 ILE A O 1
ATOM 4741 N N . SER A 1 290 ? 121.411 137.026 99.573 1.00 134.73 290 SER A N 1
ATOM 4742 C CA . SER A 1 290 ? 122.369 136.095 98.987 1.00 134.07 290 SER A CA 1
ATOM 4743 C C . SER A 1 290 ? 121.660 134.881 98.403 1.00 133.95 290 SER A C 1
ATOM 4744 O O . SER A 1 290 ? 122.075 134.347 97.367 1.00 132.61 290 SER A O 1
ATOM 4752 N N . LYS A 1 291 ? 120.586 134.428 99.054 1.00 130.89 291 LYS A N 1
ATOM 4753 C CA . LYS A 1 291 ? 119.797 133.336 98.494 1.00 130.25 291 LYS A CA 1
ATOM 4754 C C . LYS A 1 291 ? 119.214 133.724 97.141 1.00 130.08 291 LYS A C 1
ATOM 4755 O O . LYS A 1 291 ? 119.231 132.926 96.196 1.00 128.28 291 LYS A O 1
ATOM 4774 N N . LEU A 1 292 ? 118.697 134.943 97.029 1.00 128.81 292 LEU A N 1
ATOM 4775 C CA . LEU A 1 292 ? 118.117 135.419 95.779 1.00 127.21 292 LEU A CA 1
ATOM 4776 C C . LEU A 1 292 ? 119.202 135.887 94.816 1.00 126.48 292 LEU A C 1
ATOM 4777 O O . LEU A 1 292 ? 119.123 136.985 94.264 1.00 126.17 292 LEU A O 1
ATOM 4782 N N . THR B 1 1 ? 104.757 152.946 192.573 1.00 52.56 1 THR B N 1
ATOM 4783 C CA . THR B 1 1 ? 105.381 152.458 191.351 1.00 55.87 1 THR B CA 1
ATOM 4784 C C . THR B 1 1 ? 106.713 151.794 191.667 1.00 54.11 1 THR B C 1
ATOM 4785 O O . THR B 1 1 ? 107.364 152.150 192.646 1.00 51.18 1 THR B O 1
ATOM 4795 N N . PRO B 1 2 ? 107.119 150.828 190.849 1.00 45.30 2 PRO B N 1
ATOM 4796 C CA . PRO B 1 2 ? 108.413 150.183 191.073 1.00 43.26 2 PRO B CA 1
ATOM 4797 C C . PRO B 1 2 ? 109.557 151.148 190.826 1.00 43.72 2 PRO B C 1
ATOM 4798 O O . PRO B 1 2 ? 109.465 152.061 190.004 1.00 45.96 2 PRO B O 1
ATOM 4809 N N . THR B 1 3 ? 110.646 150.938 191.549 1.00 38.74 3 THR B N 1
ATOM 4810 C CA . THR B 1 3 ? 111.804 151.815 191.502 1.00 36.17 3 THR B CA 1
ATOM 4811 C C . THR B 1 3 ? 113.055 151.008 191.177 1.00 36.40 3 THR B C 1
ATOM 4812 O O . THR B 1 3 ? 113.017 149.789 191.014 1.00 45.76 3 THR B O 1
ATOM 4823 N N . TYR B 1 4 ? 114.176 151.719 191.086 1.00 31.79 4 TYR B N 1
ATOM 4824 C CA . TYR B 1 4 ? 115.455 151.085 190.794 1.00 26.19 4 TYR B CA 1
ATOM 4825 C C . TYR B 1 4 ? 115.831 150.084 191.878 1.00 30.99 4 TYR B C 1
ATOM 4826 O O . TYR B 1 4 ? 116.294 148.976 191.582 1.00 40.16 4 TYR B O 1
ATOM 4844 N N . GLY B 1 5 ? 115.630 150.454 193.143 1.00 32.60 5 GLY B N 1
ATOM 4845 C CA . GLY B 1 5 ? 115.972 149.555 194.232 1.00 32.40 5 GLY B CA 1
ATOM 4846 C C . GLY B 1 5 ? 115.112 148.307 194.258 1.00 37.01 5 GLY B C 1
ATOM 4847 O O . GLY B 1 5 ? 115.587 147.226 194.612 1.00 43.21 5 GLY B O 1
ATOM 4851 N N . ASP B 1 6 ? 113.836 148.436 193.892 1.00 36.64 6 ASP B N 1
ATOM 4852 C CA . ASP B 1 6 ? 112.968 147.266 193.833 1.00 34.82 6 ASP B CA 1
ATOM 4853 C C . ASP B 1 6 ? 113.482 146.252 192.825 1.00 37.83 6 ASP B C 1
ATOM 4854 O O . ASP B 1 6 ? 113.536 145.050 193.110 1.00 42.91 6 ASP B O 1
ATOM 4863 N N . GLU B 1 7 ? 113.873 146.715 191.639 1.00 30.62 7 GLU B N 1
ATOM 4864 C CA . GLU B 1 7 ? 114.385 145.787 190.643 1.00 29.60 7 GLU B CA 1
ATOM 4865 C C . GLU B 1 7 ? 115.751 145.253 191.038 1.00 34.46 7 GLU B C 1
ATOM 4866 O O . GLU B 1 7 ? 116.082 144.110 190.713 1.00 42.46 7 GLU B O 1
ATOM 4878 N N . ARG B 1 8 ? 116.556 146.049 191.741 1.00 33.64 8 ARG B N 1
ATOM 4879 C CA . ARG B 1 8 ? 117.815 145.523 192.255 1.00 31.31 8 ARG B CA 1
ATOM 4880 C C . ARG B 1 8 ? 117.568 144.379 193.233 1.00 34.70 8 ARG B C 1
ATOM 4881 O O . ARG B 1 8 ? 118.227 143.336 193.161 1.00 39.66 8 ARG B O 1
ATOM 4902 N N . LEU B 1 9 ? 116.603 144.548 194.140 1.00 35.00 9 LEU B N 1
ATOM 4903 C CA . LEU B 1 9 ? 116.245 143.469 195.057 1.00 38.23 9 LEU B CA 1
ATOM 4904 C C . LEU B 1 9 ? 115.748 142.245 194.304 1.00 38.79 9 LEU B C 1
ATOM 4905 O O . LEU B 1 9 ? 116.115 141.109 194.632 1.00 40.41 9 LEU B O 1
ATOM 4921 N N . LEU B 1 10 ? 114.888 142.453 193.309 1.00 39.00 10 LEU B N 1
ATOM 4922 C CA . LEU B 1 10 ? 114.345 141.328 192.558 1.00 32.14 10 LEU B CA 1
ATOM 4923 C C . LEU B 1 10 ? 115.453 140.546 191.869 1.00 33.65 10 LEU B C 1
ATOM 4924 O O . LEU B 1 10 ? 115.511 139.317 191.963 1.00 43.52 10 LEU B O 1
ATOM 4940 N N . ARG B 1 11 ? 116.346 141.245 191.167 1.00 30.11 11 ARG B N 1
ATOM 4941 C CA . ARG B 1 11 ? 117.438 140.561 190.486 1.00 26.48 11 ARG B CA 1
ATOM 4942 C C . ARG B 1 11 ? 118.379 139.894 191.472 1.00 31.35 11 ARG B C 1
ATOM 4943 O O . ARG B 1 11 ? 118.996 138.876 191.146 1.00 37.32 11 ARG B O 1
ATOM 4964 N N . GLU B 1 12 ? 118.526 140.459 192.669 1.00 42.77 12 GLU B N 1
ATOM 4965 C CA . GLU B 1 12 ? 119.331 139.803 193.690 1.00 41.33 12 GLU B CA 1
ATOM 4966 C C . GLU B 1 12 ? 118.703 138.487 194.125 1.00 37.12 12 GLU B C 1
ATOM 4967 O O . GLU B 1 12 ? 119.406 137.487 194.304 1.00 40.66 12 GLU B O 1
ATOM 4979 N N . LYS B 1 13 ? 117.383 138.465 194.304 1.00 37.82 13 LYS B N 1
ATOM 4980 C CA . LYS B 1 13 ? 116.743 137.244 194.785 1.00 39.09 13 LYS B CA 1
ATOM 4981 C C . LYS B 1 13 ? 116.665 136.182 193.695 1.00 38.45 13 LYS B C 1
ATOM 4982 O O . LYS B 1 13 ? 116.815 134.990 193.978 1.00 37.09 13 LYS B O 1
ATOM 5001 N N . LEU B 1 14 ? 116.414 136.586 192.450 1.00 36.72 14 LEU B N 1
ATOM 5002 C CA . LEU B 1 14 ? 116.208 135.601 191.392 1.00 33.06 14 LEU B CA 1
ATOM 5003 C C . LEU B 1 14 ? 117.445 134.740 191.183 1.00 38.33 14 LEU B C 1
ATOM 5004 O O . LEU B 1 14 ? 117.339 133.521 191.013 1.00 38.03 14 LEU B O 1
ATOM 5020 N N . LEU B 1 15 ? 118.626 135.349 191.203 1.00 37.92 15 LEU B N 1
ATOM 5021 C CA . LEU B 1 15 ? 119.865 134.670 190.860 1.00 32.29 15 LEU B CA 1
ATOM 5022 C C . LEU B 1 15 ? 120.581 134.079 192.065 1.00 34.95 15 LEU B C 1
ATOM 5023 O O . LEU B 1 15 ? 121.730 133.654 191.935 1.00 42.00 15 LEU B O 1
ATOM 5039 N N . THR B 1 16 ? 119.934 134.029 193.227 1.00 43.21 16 THR B N 1
ATOM 5040 C CA . THR B 1 16 ? 120.620 133.636 194.452 1.00 47.11 16 THR B CA 1
ATOM 5041 C C . THR B 1 16 ? 121.145 132.203 194.385 1.00 47.20 16 THR B C 1
ATOM 5042 O O . THR B 1 16 ? 122.358 131.991 194.459 1.00 47.11 16 THR B O 1
ATOM 5053 N N . ASN B 1 17 ? 120.267 131.213 194.238 1.00 42.05 17 ASN B N 1
ATOM 5054 C CA . ASN B 1 17 ? 120.664 129.809 194.168 1.00 41.81 17 ASN B CA 1
ATOM 5055 C C . ASN B 1 17 ? 120.453 129.257 192.763 1.00 44.74 17 ASN B C 1
ATOM 5056 O O . ASN B 1 17 ? 120.081 128.099 192.576 1.00 43.80 17 ASN B O 1
ATOM 5067 N N . TYR B 1 18 ? 120.696 130.089 191.760 1.00 41.08 18 TYR B N 1
ATOM 5068 C CA . TYR B 1 18 ? 120.460 129.736 190.372 1.00 33.29 18 TYR B CA 1
ATOM 5069 C C . TYR B 1 18 ? 121.759 129.258 189.743 1.00 34.16 18 TYR B C 1
ATOM 5070 O O . TYR B 1 18 ? 122.806 129.887 189.919 1.00 38.58 18 TYR B O 1
ATOM 5088 N N . SER B 1 19 ? 121.689 128.143 189.024 1.00 32.08 19 SER B N 1
ATOM 5089 C CA . SER B 1 19 ? 122.824 127.597 188.296 1.00 29.72 19 SER B CA 1
ATOM 5090 C C . SER B 1 19 ? 122.570 127.748 186.805 1.00 34.10 19 SER B C 1
ATOM 5091 O O . SER B 1 19 ? 121.602 127.195 186.277 1.00 36.82 19 SER B O 1
ATOM 5099 N N . LYS B 1 20 ? 123.448 128.485 186.131 1.00 36.23 20 LYS B N 1
ATOM 5100 C CA . LYS B 1 20 ? 123.294 128.730 184.705 1.00 31.71 20 LYS B CA 1
ATOM 5101 C C . LYS B 1 20 ? 123.398 127.455 183.881 1.00 32.62 20 LYS B C 1
ATOM 5102 O O . LYS B 1 20 ? 122.822 127.390 182.793 1.00 34.91 20 LYS B O 1
ATOM 5121 N N . SER B 1 21 ? 124.115 126.445 184.368 1.00 33.08 21 SER B N 1
ATOM 5122 C CA . SER B 1 21 ? 124.378 125.241 183.595 1.00 35.18 21 SER B CA 1
ATOM 5123 C C . SER B 1 21 ? 123.430 124.095 183.906 1.00 30.95 21 SER B C 1
ATOM 5124 O O . SER B 1 21 ? 123.544 123.040 183.279 1.00 29.11 21 SER B O 1
ATOM 5132 N N . ILE B 1 22 ? 122.507 124.266 184.845 1.00 33.09 22 ILE B N 1
ATOM 5133 C CA . ILE B 1 22 ? 121.505 123.249 185.136 1.00 27.06 22 ILE B CA 1
ATOM 5134 C C . ILE B 1 22 ? 120.229 123.599 184.390 1.00 25.02 22 ILE B C 1
ATOM 5135 O O . ILE B 1 22 ? 119.783 124.751 184.399 1.00 34.64 22 ILE B O 1
ATOM 5151 N N . ARG B 1 23 ? 119.650 122.609 183.751 1.00 23.33 23 ARG B N 1
ATOM 5152 C CA . ARG B 1 23 ? 118.432 122.801 182.988 1.00 24.50 23 ARG B CA 1
ATOM 5153 C C . ARG B 1 23 ? 117.304 123.232 183.922 1.00 28.69 23 ARG B C 1
ATOM 5154 O O . ARG B 1 23 ? 117.122 122.624 184.980 1.00 36.26 23 ARG B O 1
ATOM 5175 N N . PRO B 1 24 ? 116.523 124.267 183.575 1.00 27.07 24 PRO B N 1
ATOM 5176 C CA . PRO B 1 24 ? 115.707 124.975 184.581 1.00 28.84 24 PRO B CA 1
ATOM 5177 C C . PRO B 1 24 ? 114.347 124.336 184.833 1.00 29.62 24 PRO B C 1
ATOM 5178 O O . PRO B 1 24 ? 113.292 124.857 184.476 1.00 30.24 24 PRO B O 1
ATOM 5189 N N . VAL B 1 25 ? 114.359 123.180 185.482 1.00 33.69 25 VAL B N 1
ATOM 5190 C CA . VAL B 1 25 ? 113.141 122.469 185.842 1.00 30.51 25 VAL B CA 1
ATOM 5191 C C . VAL B 1 25 ? 113.261 122.041 187.293 1.00 33.95 25 VAL B C 1
ATOM 5192 O O . VAL B 1 25 ? 114.343 121.662 187.748 1.00 40.57 25 VAL B O 1
ATOM 5205 N N . ILE B 1 26 ? 112.150 122.104 188.026 1.00 41.10 26 ILE B N 1
ATOM 5206 C CA . ILE B 1 26 ? 112.161 121.645 189.412 1.00 41.62 26 ILE B CA 1
ATOM 5207 C C . ILE B 1 26 ? 112.532 120.172 189.468 1.00 41.42 26 ILE B C 1
ATOM 5208 O O . ILE B 1 26 ? 113.394 119.756 190.248 1.00 43.45 26 ILE B O 1
ATOM 5224 N N . ASN B 1 27 ? 111.891 119.366 188.634 1.00 40.29 27 ASN B N 1
ATOM 5225 C CA . ASN B 1 27 ? 112.162 117.941 188.534 1.00 37.05 27 ASN B CA 1
ATOM 5226 C C . ASN B 1 27 ? 112.940 117.681 187.256 1.00 41.48 27 ASN B C 1
ATOM 5227 O O . ASN B 1 27 ? 112.520 118.099 186.175 1.00 43.42 27 ASN B O 1
ATOM 5237 N N . LEU B 1 28 ? 114.068 116.989 187.380 1.00 40.83 28 LEU B N 1
ATOM 5238 C CA . LEU B 1 28 ? 114.931 116.784 186.228 1.00 37.59 28 LEU B CA 1
ATOM 5239 C C . LEU B 1 28 ? 114.325 115.848 185.197 1.00 40.48 28 LEU B C 1
ATOM 5240 O O . LEU B 1 28 ? 114.877 115.725 184.101 1.00 43.23 28 LEU B O 1
ATOM 5256 N N . THR B 1 29 ? 113.215 115.189 185.515 1.00 40.10 29 THR B N 1
ATOM 5257 C CA . THR B 1 29 ? 112.549 114.309 184.567 1.00 39.77 29 THR B CA 1
ATOM 5258 C C . THR B 1 29 ? 111.706 115.065 183.548 1.00 42.25 29 THR B C 1
ATOM 5259 O O . THR B 1 29 ? 111.282 114.465 182.555 1.00 43.63 29 THR B O 1
ATOM 5270 N N . LYS B 1 30 ? 111.465 116.354 183.755 1.00 41.84 30 LYS B N 1
ATOM 5271 C CA . LYS B 1 30 ? 110.637 117.138 182.854 1.00 40.78 30 LYS B CA 1
ATOM 5272 C C . LYS B 1 30 ? 111.465 117.713 181.713 1.00 38.67 30 LYS B C 1
ATOM 5273 O O . LYS B 1 30 ? 112.620 118.104 181.891 1.00 41.52 30 LYS B O 1
ATOM 5292 N N . VAL B 1 31 ? 110.859 117.765 180.536 1.00 34.42 31 VAL B N 1
ATOM 5293 C CA . VAL B 1 31 ? 111.489 118.366 179.374 1.00 32.05 31 VAL B CA 1
ATOM 5294 C C . VAL B 1 31 ? 111.211 119.861 179.390 1.00 32.61 31 VAL B C 1
ATOM 5295 O O . VAL B 1 31 ? 110.224 120.328 179.958 1.00 38.43 31 VAL B O 1
ATOM 5308 N N . VAL B 1 32 ? 112.086 120.622 178.748 1.00 27.80 32 VAL B N 1
ATOM 5309 C CA . VAL B 1 32 ? 111.835 122.030 178.484 1.00 26.71 32 VAL B CA 1
ATOM 5310 C C . VAL B 1 32 ? 111.436 122.128 177.020 1.00 25.97 32 VAL B C 1
ATOM 5311 O O . VAL B 1 32 ? 112.205 121.764 176.127 1.00 29.52 32 VAL B O 1
ATOM 5324 N N . ASP B 1 33 ? 110.213 122.578 176.774 1.00 29.08 33 ASP B N 1
ATOM 5325 C CA . ASP B 1 33 ? 109.696 122.730 175.424 1.00 22.66 33 ASP B CA 1
ATOM 5326 C C . ASP B 1 33 ? 109.999 124.138 174.938 1.00 25.66 33 ASP B C 1
ATOM 5327 O O . ASP B 1 33 ? 109.468 125.112 175.476 1.00 31.54 33 ASP B O 1
ATOM 5336 N N . VAL B 1 34 ? 110.848 124.241 173.926 1.00 19.51 34 VAL B N 1
ATOM 5337 C CA . VAL B 1 34 ? 111.214 125.512 173.321 1.00 17.54 34 VAL B CA 1
ATOM 5338 C C . VAL B 1 34 ? 110.390 125.675 172.059 1.00 18.84 34 VAL B C 1
ATOM 5339 O O . VAL B 1 34 ? 110.254 124.729 171.278 1.00 25.19 34 VAL B O 1
ATOM 5352 N N . THR B 1 35 ? 109.824 126.859 171.865 1.00 20.28 35 THR B N 1
ATOM 5353 C CA . THR B 1 35 ? 109.166 127.194 170.610 1.00 19.12 35 THR B CA 1
ATOM 5354 C C . THR B 1 35 ? 110.012 128.230 169.887 1.00 14.65 35 THR B C 1
ATOM 5355 O O . THR B 1 35 ? 110.390 129.249 170.472 1.00 25.16 35 THR B O 1
ATOM 5366 N N . ALA B 1 36 ? 110.331 127.949 168.631 1.00 10.87 36 ALA B N 1
ATOM 5367 C CA . ALA B 1 36 ? 111.188 128.797 167.821 1.00 11.31 36 ALA B CA 1
ATOM 5368 C C . ALA B 1 36 ? 110.355 129.548 166.796 1.00 17.42 36 ALA B C 1
ATOM 5369 O O . ALA B 1 36 ? 109.407 129.001 166.232 1.00 29.89 36 ALA B O 1
ATOM 5376 N N . LEU B 1 37 ? 110.714 130.805 166.561 1.00 18.00 37 LEU B N 1
ATOM 5377 C CA . LEU B 1 37 ? 110.033 131.658 165.596 1.00 14.33 37 LEU B CA 1
ATOM 5378 C C . LEU B 1 37 ? 111.089 132.253 164.681 1.00 12.13 37 LEU B C 1
ATOM 5379 O O . LEU B 1 37 ? 111.935 133.024 165.133 1.00 26.45 37 LEU B O 1
ATOM 5395 N N . LEU B 1 38 ? 111.040 131.908 163.404 1.00 7.19 38 LEU B N 1
ATOM 5396 C CA . LEU B 1 38 ? 112.039 132.333 162.435 1.00 16.78 38 LEU B CA 1
ATOM 5397 C C . LEU B 1 38 ? 111.373 133.236 161.409 1.00 21.52 38 LEU B C 1
ATOM 5398 O O . LEU B 1 38 ? 110.524 132.780 160.643 1.00 29.95 38 LEU B O 1
ATOM 5414 N N . TYR B 1 39 ? 111.759 134.508 161.383 1.00 19.25 39 TYR B N 1
ATOM 5415 C CA . TYR B 1 39 ? 111.187 135.466 160.447 1.00 14.19 39 TYR B CA 1
ATOM 5416 C C . TYR B 1 39 ? 112.273 135.933 159.496 1.00 15.06 39 TYR B C 1
ATOM 5417 O O . TYR B 1 39 ? 113.297 136.451 159.934 1.00 25.65 39 TYR B O 1
ATOM 5435 N N . LEU B 1 40 ? 112.054 135.754 158.203 1.00 20.10 40 LEU B N 1
ATOM 5436 C CA . LEU B 1 40 ? 112.992 136.285 157.229 1.00 19.02 40 LEU B CA 1
ATOM 5437 C C . LEU B 1 40 ? 112.895 137.801 157.220 1.00 21.98 40 LEU B C 1
ATOM 5438 O O . LEU B 1 40 ? 111.796 138.355 157.177 1.00 31.00 40 LEU B O 1
ATOM 5454 N N . GLN B 1 41 ? 114.039 138.481 157.279 1.00 20.87 41 GLN B N 1
ATOM 5455 C CA . GLN B 1 41 ? 114.048 139.926 157.109 1.00 22.30 41 GLN B CA 1
ATOM 5456 C C . GLN B 1 41 ? 114.319 140.289 155.654 1.00 27.62 41 GLN B C 1
ATOM 5457 O O . GLN B 1 41 ? 113.464 140.877 154.986 1.00 31.86 41 GLN B O 1
ATOM 5471 N N . THR B 1 42 ? 115.490 139.920 155.143 1.00 21.96 42 THR B N 1
ATOM 5472 C CA . THR B 1 42 ? 115.814 140.099 153.737 1.00 27.88 42 THR B CA 1
ATOM 5473 C C . THR B 1 42 ? 116.587 138.887 153.249 1.00 20.03 42 THR B C 1
ATOM 5474 O O . THR B 1 42 ? 117.419 138.336 153.967 1.00 21.86 42 THR B O 1
ATOM 5485 N N . LEU B 1 43 ? 116.306 138.483 152.017 1.00 27.92 43 LEU B N 1
ATOM 5486 C CA . LEU B 1 43 ? 117.067 137.447 151.330 1.00 26.32 43 LEU B CA 1
ATOM 5487 C C . LEU B 1 43 ? 118.160 138.149 150.537 1.00 25.38 43 LEU B C 1
ATOM 5488 O O . LEU B 1 43 ? 117.900 138.736 149.488 1.00 37.34 43 LEU B O 1
ATOM 5504 N N . TYR B 1 44 ? 119.387 138.096 151.045 1.00 26.30 44 TYR B N 1
ATOM 5505 C CA . TYR B 1 44 ? 120.475 138.817 150.401 1.00 23.73 44 TYR B CA 1
ATOM 5506 C C . TYR B 1 44 ? 120.794 138.233 149.036 1.00 30.28 44 TYR B C 1
ATOM 5507 O O . TYR B 1 44 ? 120.847 138.961 148.040 1.00 38.32 44 TYR B O 1
ATOM 5525 N N . ASP B 1 45 ? 121.001 136.924 148.958 1.00 35.92 45 ASP B N 1
ATOM 5526 C CA . ASP B 1 45 ? 121.459 136.350 147.701 1.00 33.53 45 ASP B CA 1
ATOM 5527 C C . ASP B 1 45 ? 121.180 134.858 147.685 1.00 29.59 45 ASP B C 1
ATOM 5528 O O . ASP B 1 45 ? 120.937 134.236 148.718 1.00 37.89 45 ASP B O 1
ATOM 5537 N N . LEU B 1 46 ? 121.234 134.289 146.484 1.00 36.87 46 LEU B N 1
ATOM 5538 C CA . LEU B 1 46 ? 121.090 132.853 146.272 1.00 36.91 46 LEU B CA 1
ATOM 5539 C C . LEU B 1 46 ? 122.213 132.453 145.319 1.00 37.92 46 LEU B C 1
ATOM 5540 O O . LEU B 1 46 ? 122.067 132.541 144.100 1.00 40.08 46 LEU B O 1
ATOM 5556 N N . ASP B 1 47 ? 123.337 132.025 145.885 1.00 40.05 47 ASP B N 1
ATOM 5557 C CA . ASP B 1 47 ? 124.557 131.766 145.130 1.00 40.34 47 ASP B CA 1
ATOM 5558 C C . ASP B 1 47 ? 124.484 130.386 144.490 1.00 46.10 47 ASP B C 1
ATOM 5559 O O . ASP B 1 47 ? 124.500 129.365 145.190 1.00 47.16 47 ASP B O 1
ATOM 5568 N N . PHE B 1 48 ? 124.418 130.365 143.155 1.00 53.95 48 PHE B N 1
ATOM 5569 C CA . PHE B 1 48 ? 124.258 129.113 142.423 1.00 49.05 48 PHE B CA 1
ATOM 5570 C C . PHE B 1 48 ? 125.547 128.307 142.393 1.00 53.35 48 PHE B C 1
ATOM 5571 O O . PHE B 1 48 ? 125.522 127.084 142.560 1.00 56.70 48 PHE B O 1
ATOM 5588 N N . VAL B 1 49 ? 126.681 128.964 142.155 1.00 50.58 49 VAL B N 1
ATOM 5589 C CA . VAL B 1 49 ? 127.932 128.227 142.014 1.00 54.90 49 VAL B CA 1
ATOM 5590 C C . VAL B 1 49 ? 128.305 127.559 143.329 1.00 55.65 49 VAL B C 1
ATOM 5591 O O . VAL B 1 49 ? 128.823 126.436 143.347 1.00 58.42 49 VAL B O 1
ATOM 5604 N N . ASN B 1 50 ? 128.046 128.229 144.446 1.00 47.04 50 ASN B N 1
ATOM 5605 C CA . ASN B 1 50 ? 128.377 127.692 145.756 1.00 46.52 50 ASN B CA 1
ATOM 5606 C C . ASN B 1 50 ? 127.231 126.925 146.394 1.00 47.00 50 ASN B C 1
ATOM 5607 O O . ASN B 1 50 ? 127.409 126.383 147.487 1.00 49.15 50 ASN B O 1
ATOM 5618 N N . ASN B 1 51 ? 126.071 126.854 145.747 1.00 40.96 51 ASN B N 1
ATOM 5619 C CA . ASN B 1 51 ? 124.923 126.139 146.295 1.00 39.66 51 ASN B CA 1
ATOM 5620 C C . ASN B 1 51 ? 124.509 126.689 147.654 1.00 40.51 51 ASN B C 1
ATOM 5621 O O . ASN B 1 51 ? 124.094 125.937 148.535 1.00 43.58 51 ASN B O 1
ATOM 5632 N N . PHE B 1 52 ? 124.604 127.998 147.846 1.00 38.55 52 PHE B N 1
ATOM 5633 C CA . PHE B 1 52 ? 124.274 128.596 149.131 1.00 27.34 52 PHE B CA 1
ATOM 5634 C C . PHE B 1 52 ? 123.149 129.600 148.963 1.00 29.10 52 PHE B C 1
ATOM 5635 O O . PHE B 1 52 ? 122.852 130.049 147.861 1.00 44.04 52 PHE B O 1
ATOM 5652 N N . ILE B 1 53 ? 122.499 129.931 150.069 1.00 23.07 53 ILE B N 1
ATOM 5653 C CA . ILE B 1 53 ? 121.591 131.067 150.118 1.00 22.39 53 ILE B CA 1
ATOM 5654 C C . ILE B 1 53 ? 121.956 131.903 151.332 1.00 24.34 53 ILE B C 1
ATOM 5655 O O . ILE B 1 53 ? 122.072 131.375 152.442 1.00 34.01 53 ILE B O 1
ATOM 5671 N N . MET B 1 54 ? 122.178 133.194 151.108 1.00 27.73 54 MET B N 1
ATOM 5672 C CA . MET B 1 54 ? 122.527 134.134 152.160 1.00 26.54 54 MET B CA 1
ATOM 5673 C C . MET B 1 54 ? 121.308 134.968 152.501 1.00 29.48 54 MET B C 1
ATOM 5674 O O . MET B 1 54 ? 120.736 135.624 151.623 1.00 41.36 54 MET B O 1
ATOM 5688 N N . ALA B 1 55 ? 120.923 134.956 153.773 1.00 18.41 55 ALA B N 1
ATOM 5689 C CA . ALA B 1 55 ? 119.771 135.730 154.200 1.00 17.56 55 ALA B CA 1
ATOM 5690 C C . ALA B 1 55 ? 119.965 136.182 155.635 1.00 19.09 55 ALA B C 1
ATOM 5691 O O . ALA B 1 55 ? 120.873 135.740 156.335 1.00 23.91 55 ALA B O 1
ATOM 5698 N N . ARG B 1 56 ? 119.098 137.094 156.054 1.00 26.32 56 ARG B N 1
ATOM 5699 C CA . ARG B 1 56 ? 119.067 137.619 157.408 1.00 16.21 56 ARG B CA 1
ATOM 5700 C C . ARG B 1 56 ? 117.739 137.235 158.035 1.00 16.72 56 ARG B C 1
ATOM 5701 O O . ARG B 1 56 ? 116.694 137.352 157.394 1.00 24.90 56 ARG B O 1
ATOM 5722 N N . TYR B 1 57 ? 117.779 136.749 159.268 1.00 19.36 57 TYR B N 1
ATOM 5723 C CA . TYR B 1 57 ? 116.588 136.292 159.961 1.00 14.50 57 TYR B CA 1
ATOM 5724 C C . TYR B 1 57 ? 116.530 136.907 161.343 1.00 19.49 57 TYR B C 1
ATOM 5725 O O . TYR B 1 57 ? 117.551 137.281 161.921 1.00 34.65 57 TYR B O 1
ATOM 5743 N N . TYR B 1 58 ? 115.320 136.991 161.862 1.00 16.25 58 TYR B N 1
ATOM 5744 C CA . TYR B 1 58 ? 115.072 137.360 163.242 1.00 17.16 58 TYR B CA 1
ATOM 5745 C C . TYR B 1 58 ? 114.532 136.098 163.904 1.00 19.65 58 TYR B C 1
ATOM 5746 O O . TYR B 1 58 ? 113.465 135.601 163.531 1.00 26.70 58 TYR B O 1
ATOM 5764 N N . LEU B 1 59 ? 115.299 135.548 164.836 1.00 18.82 59 LEU B N 1
ATOM 5765 C CA . LEU B 1 59 ? 114.998 134.275 165.471 1.00 14.84 59 LEU B CA 1
ATOM 5766 C C . LEU B 1 59 ? 114.644 134.512 166.927 1.00 19.52 59 LEU B C 1
ATOM 5767 O O . LEU B 1 59 ? 115.396 135.164 167.652 1.00 31.68 59 LEU B O 1
ATOM 5783 N N . GLY B 1 60 ? 113.504 133.987 167.346 1.00 18.90 60 GLY B N 1
ATOM 5784 C CA . GLY B 1 60 ? 113.065 134.119 168.715 1.00 12.09 60 GLY B CA 1
ATOM 5785 C C . GLY B 1 60 ? 112.766 132.791 169.358 1.00 8.94 60 GLY B C 1
ATOM 5786 O O . GLY B 1 60 ? 111.999 131.998 168.823 1.00 21.76 60 GLY B O 1
ATOM 5790 N N . LEU B 1 61 ? 113.359 132.539 170.512 1.00 11.73 61 LEU B N 1
ATOM 5791 C CA . LEU B 1 61 ? 113.127 131.324 171.273 1.00 16.85 61 LEU B CA 1
ATOM 5792 C C . LEU B 1 61 ? 112.300 131.673 172.495 1.00 7.22 61 LEU B C 1
ATOM 5793 O O . LEU B 1 61 ? 112.620 132.623 173.211 1.00 22.93 61 LEU B O 1
ATOM 5809 N N . ILE B 1 62 ? 111.235 130.917 172.728 1.00 5.99 62 ILE B N 1
ATOM 5810 C CA . ILE B 1 62 ? 110.367 131.133 173.875 1.00 16.28 62 ILE B CA 1
ATOM 5811 C C . ILE B 1 62 ? 110.324 129.847 174.679 1.00 11.88 62 ILE B C 1
ATOM 5812 O O . ILE B 1 62 ? 110.067 128.773 174.125 1.00 22.98 62 ILE B O 1
ATOM 5828 N N . TRP B 1 63 ? 110.582 129.953 175.978 1.00 16.85 63 TRP B N 1
ATOM 5829 C CA . TRP B 1 63 ? 110.488 128.785 176.850 1.00 17.45 63 TRP B CA 1
ATOM 5830 C C . TRP B 1 63 ? 110.072 129.252 178.238 1.00 20.87 63 TRP B C 1
ATOM 5831 O O . TRP B 1 63 ? 109.826 130.436 178.456 1.00 27.92 63 TRP B O 1
ATOM 5852 N N . ILE B 1 64 ? 109.967 128.321 179.180 1.00 16.84 64 ILE B N 1
ATOM 5853 C CA . ILE B 1 64 ? 109.541 128.638 180.538 1.00 18.85 64 ILE B CA 1
ATOM 5854 C C . ILE B 1 64 ? 110.607 128.173 181.519 1.00 22.76 64 ILE B C 1
ATOM 5855 O O . ILE B 1 64 ? 111.068 127.030 181.451 1.00 27.87 64 ILE B O 1
ATOM 5871 N N . ASP B 1 65 ? 110.995 129.064 182.424 1.00 29.66 65 ASP B N 1
ATOM 5872 C CA . ASP B 1 65 ? 111.952 128.778 183.482 1.00 25.21 65 ASP B CA 1
ATOM 5873 C C . ASP B 1 65 ? 111.218 128.701 184.812 1.00 29.36 65 ASP B C 1
ATOM 5874 O O . ASP B 1 65 ? 110.505 129.635 185.184 1.00 39.17 65 ASP B O 1
ATOM 5883 N N . GLU B 1 66 ? 111.392 127.590 185.523 1.00 28.62 66 GLU B N 1
ATOM 5884 C CA . GLU B 1 66 ? 110.686 127.365 186.776 1.00 30.70 66 GLU B CA 1
ATOM 5885 C C . GLU B 1 66 ? 111.456 127.836 188.001 1.00 38.81 66 GLU B C 1
ATOM 5886 O O . GLU B 1 66 ? 110.872 127.913 189.086 1.00 42.72 66 GLU B O 1
ATOM 5898 N N . LYS B 1 67 ? 112.741 128.152 187.856 1.00 36.69 67 LYS B N 1
ATOM 5899 C CA . LYS B 1 67 ? 113.515 128.776 188.921 1.00 33.76 67 LYS B CA 1
ATOM 5900 C C . LYS B 1 67 ? 113.361 130.287 188.972 1.00 36.75 67 LYS B C 1
ATOM 5901 O O . LYS B 1 67 ? 113.753 130.897 189.970 1.00 42.62 67 LYS B O 1
ATOM 5920 N N . LEU B 1 68 ? 112.805 130.905 187.934 1.00 26.72 68 LEU B N 1
ATOM 5921 C CA . LEU B 1 68 ? 112.818 132.357 187.822 1.00 24.94 68 LEU B CA 1
ATOM 5922 C C . LEU B 1 68 ? 111.416 132.948 187.857 1.00 28.90 68 LEU B C 1
ATOM 5923 O O . LEU B 1 68 ? 111.077 133.796 187.029 1.00 41.18 68 LEU B O 1
ATOM 5939 N N . THR B 1 69 ? 110.591 132.499 188.790 1.00 26.48 69 THR B N 1
ATOM 5940 C CA . THR B 1 69 ? 109.268 133.058 189.005 1.00 28.34 69 THR B CA 1
ATOM 5941 C C . THR B 1 69 ? 109.280 133.940 190.247 1.00 33.20 69 THR B C 1
ATOM 5942 O O . THR B 1 69 ? 110.118 133.783 191.136 1.00 39.06 69 THR B O 1
ATOM 5953 N N . TRP B 1 70 ? 108.346 134.883 190.297 1.00 29.61 70 TRP B N 1
ATOM 5954 C CA . TRP B 1 70 ? 108.214 135.743 191.464 1.00 29.70 70 TRP B CA 1
ATOM 5955 C C . TRP B 1 70 ? 106.796 136.281 191.522 1.00 32.41 70 TRP B C 1
ATOM 5956 O O . TRP B 1 70 ? 106.048 136.219 190.545 1.00 36.24 70 TRP B O 1
ATOM 5977 N N . ASN B 1 71 ? 106.434 136.801 192.691 1.00 41.28 71 ASN B N 1
ATOM 5978 C CA . ASN B 1 71 ? 105.133 137.419 192.886 1.00 43.32 71 ASN B CA 1
ATOM 5979 C C . ASN B 1 71 ? 105.270 138.917 192.678 1.00 45.99 71 ASN B C 1
ATOM 5980 O O . ASN B 1 71 ? 105.963 139.575 193.467 1.00 50.64 71 ASN B O 1
ATOM 5991 N N . PRO B 1 72 ? 104.645 139.507 191.657 1.00 36.69 72 PRO B N 1
ATOM 5992 C CA . PRO B 1 72 ? 104.857 140.940 191.412 1.00 37.55 72 PRO B CA 1
ATOM 5993 C C . PRO B 1 72 ? 104.413 141.828 192.558 1.00 44.47 72 PRO B C 1
ATOM 5994 O O . PRO B 1 72 ? 104.900 142.958 192.664 1.00 46.55 72 PRO B O 1
ATOM 6005 N N . LEU B 1 73 ? 103.510 141.363 193.422 1.00 50.24 73 LEU B N 1
ATOM 6006 C CA . LEU B 1 73 ? 103.060 142.186 194.537 1.00 48.34 73 LEU B CA 1
ATOM 6007 C C . LEU B 1 73 ? 104.126 142.347 195.610 1.00 50.16 73 LEU B C 1
ATOM 6008 O O . LEU B 1 73 ? 104.037 143.277 196.416 1.00 52.97 73 LEU B O 1
ATOM 6024 N N . ASP B 1 74 ? 105.125 141.471 195.644 1.00 51.64 74 ASP B N 1
ATOM 6025 C CA . ASP B 1 74 ? 106.211 141.593 196.606 1.00 51.09 74 ASP B CA 1
ATOM 6026 C C . ASP B 1 74 ? 107.327 142.503 196.121 1.00 54.48 74 ASP B C 1
ATOM 6027 O O . ASP B 1 74 ? 108.304 142.698 196.850 1.00 54.23 74 ASP B O 1
ATOM 6036 N N . TYR B 1 75 ? 107.211 143.057 194.917 1.00 50.25 75 TYR B N 1
ATOM 6037 C CA . TYR B 1 75 ? 108.257 143.884 194.333 1.00 46.48 75 TYR B CA 1
ATOM 6038 C C . TYR B 1 75 ? 107.653 145.112 193.680 1.00 45.08 75 TYR B C 1
ATOM 6039 O O . TYR B 1 75 ? 108.077 145.540 192.603 1.00 49.48 75 TYR B O 1
ATOM 6057 N N . ASN B 1 76 ? 106.652 145.698 194.328 1.00 42.71 76 ASN B N 1
ATOM 6058 C CA . ASN B 1 76 ? 106.009 146.910 193.835 1.00 43.58 76 ASN B CA 1
ATOM 6059 C C . ASN B 1 76 ? 105.490 146.719 192.415 1.00 46.44 76 ASN B C 1
ATOM 6060 O O . ASN B 1 76 ? 105.525 147.629 191.587 1.00 51.16 76 ASN B O 1
ATOM 6071 N N . ASN B 1 77 ? 104.992 145.519 192.131 1.00 46.94 77 ASN B N 1
ATOM 6072 C CA . ASN B 1 77 ? 104.260 145.261 190.896 1.00 46.02 77 ASN B CA 1
ATOM 6073 C C . ASN B 1 77 ? 105.178 145.237 189.673 1.00 45.58 77 ASN B C 1
ATOM 6074 O O . ASN B 1 77 ? 104.815 145.728 188.606 1.00 44.98 77 ASN B O 1
ATOM 6083 N N . ILE B 1 78 ? 106.370 144.672 189.824 1.00 38.51 78 ILE B N 1
ATOM 6084 C CA . ILE B 1 78 ? 107.234 144.403 188.679 1.00 34.19 78 ILE B CA 1
ATOM 6085 C C . ILE B 1 78 ? 106.788 143.092 188.046 1.00 36.75 78 ILE B C 1
ATOM 6086 O O . ILE B 1 78 ? 106.750 142.054 188.713 1.00 40.54 78 ILE B O 1
ATOM 6102 N N . THR B 1 79 ? 106.452 143.133 186.757 1.00 32.42 79 THR B N 1
ATOM 6103 C CA . THR B 1 79 ? 105.932 141.966 186.060 1.00 29.81 79 THR B CA 1
ATOM 6104 C C . THR B 1 79 ? 106.894 141.379 185.041 1.00 29.22 79 THR B C 1
ATOM 6105 O O . THR B 1 79 ? 106.656 140.265 184.569 1.00 35.78 79 THR B O 1
ATOM 6116 N N . SER B 1 80 ? 107.963 142.081 184.684 1.00 30.44 80 SER B N 1
ATOM 6117 C CA . SER B 1 80 ? 108.952 141.516 183.782 1.00 24.73 80 SER B CA 1
ATOM 6118 C C . SER B 1 80 ? 110.244 142.301 183.914 1.00 24.56 80 SER B C 1
ATOM 6119 O O . SER B 1 80 ? 110.230 143.500 184.190 1.00 31.49 80 SER B O 1
ATOM 6127 N N . ILE B 1 81 ? 111.359 141.602 183.724 1.00 22.55 81 ILE B N 1
ATOM 6128 C CA . ILE B 1 81 ? 112.682 142.207 183.744 1.00 25.03 81 ILE B CA 1
ATOM 6129 C C . ILE B 1 81 ? 113.441 141.748 182.509 1.00 21.84 81 ILE B C 1
ATOM 6130 O O . ILE B 1 81 ? 112.992 140.885 181.760 1.00 32.67 81 ILE B O 1
ATOM 6146 N N . TYR B 1 82 ? 114.592 142.370 182.281 1.00 24.54 82 TYR B N 1
ATOM 6147 C CA . TYR B 1 82 ? 115.480 142.016 181.183 1.00 19.19 82 TYR B CA 1
ATOM 6148 C C . TYR B 1 82 ? 116.820 141.608 181.765 1.00 29.98 82 TYR B C 1
ATOM 6149 O O . TYR B 1 82 ? 117.464 142.403 182.453 1.00 35.81 82 TYR B O 1
ATOM 6167 N N . LEU B 1 83 ? 117.239 140.381 181.485 1.00 27.85 83 LEU B N 1
ATOM 6168 C CA . LEU B 1 83 ? 118.477 139.853 182.023 1.00 26.90 83 LEU B CA 1
ATOM 6169 C C . LEU B 1 83 ? 119.495 139.643 180.914 1.00 28.75 83 LEU B C 1
ATOM 6170 O O . LEU B 1 83 ? 119.122 139.392 179.766 1.00 30.22 83 LEU B O 1
ATOM 6186 N N . PRO B 1 84 ? 120.786 139.756 181.214 1.00 30.82 84 PRO B N 1
ATOM 6187 C CA . PRO B 1 84 ? 121.793 139.362 180.228 1.00 30.99 84 PRO B CA 1
ATOM 6188 C C . PRO B 1 84 ? 121.662 137.888 179.887 1.00 30.94 84 PRO B C 1
ATOM 6189 O O . PRO B 1 84 ? 121.438 137.046 180.757 1.00 27.47 84 PRO B O 1
ATOM 6200 N N . LYS B 1 85 ? 121.817 137.582 178.602 1.00 34.86 85 LYS B N 1
ATOM 6201 C CA . LYS B 1 85 ? 121.592 136.224 178.131 1.00 32.46 85 LYS B CA 1
ATOM 6202 C C . LYS B 1 85 ? 122.571 135.227 178.738 1.00 33.64 85 LYS B C 1
ATOM 6203 O O . LYS B 1 85 ? 122.262 134.034 178.791 1.00 38.77 85 LYS B O 1
ATOM 6222 N N . ASP B 1 86 ? 123.732 135.679 179.201 1.00 37.35 86 ASP B N 1
ATOM 6223 C CA . ASP B 1 86 ? 124.777 134.780 179.673 1.00 35.84 86 ASP B CA 1
ATOM 6224 C C . ASP B 1 86 ? 124.726 134.527 181.172 1.00 34.85 86 ASP B C 1
ATOM 6225 O O . ASP B 1 86 ? 125.628 133.875 181.701 1.00 33.00 86 ASP B O 1
ATOM 6234 N N . LYS B 1 87 ? 123.717 135.038 181.872 1.00 31.97 87 LYS B N 1
ATOM 6235 C CA . LYS B 1 87 ? 123.533 134.753 183.286 1.00 31.16 87 LYS B CA 1
ATOM 6236 C C . LYS B 1 87 ? 122.535 133.636 183.538 1.00 31.77 87 LYS B C 1
ATOM 6237 O O . LYS B 1 87 ? 122.454 133.142 184.665 1.00 35.87 87 LYS B O 1
ATOM 6256 N N . ILE B 1 88 ? 121.795 133.220 182.514 1.00 29.93 88 ILE B N 1
ATOM 6257 C CA . ILE B 1 88 ? 120.642 132.348 182.656 1.00 28.30 88 ILE B CA 1
ATOM 6258 C C . ILE B 1 88 ? 120.811 131.183 181.696 1.00 30.11 88 ILE B C 1
ATOM 6259 O O . ILE B 1 88 ? 121.538 131.264 180.707 1.00 32.63 88 ILE B O 1
ATOM 6275 N N . TRP B 1 89 ? 120.141 130.082 182.013 1.00 23.81 89 TRP B N 1
ATOM 6276 C CA . TRP B 1 89 ? 120.096 128.954 181.099 1.00 19.39 89 TRP B CA 1
ATOM 6277 C C . TRP B 1 89 ? 119.329 129.337 179.842 1.00 22.31 89 TRP B C 1
ATOM 6278 O O . TRP B 1 89 ? 118.230 129.889 179.914 1.00 25.73 89 TRP B O 1
ATOM 6299 N N . THR B 1 90 ? 119.910 129.038 178.684 1.00 23.55 90 THR B N 1
ATOM 6300 C CA . THR B 1 90 ? 119.243 129.241 177.416 1.00 19.54 90 THR B CA 1
ATOM 6301 C C . THR B 1 90 ? 119.361 127.947 176.627 1.00 23.02 90 THR B C 1
ATOM 6302 O O . THR B 1 90 ? 120.364 127.234 176.760 1.00 24.90 90 THR B O 1
ATOM 6313 N N . PRO B 1 91 ? 118.366 127.611 175.815 1.00 21.71 91 PRO B N 1
ATOM 6314 C CA . PRO B 1 91 ? 118.397 126.339 175.105 1.00 21.42 91 PRO B CA 1
ATOM 6315 C C . PRO B 1 91 ? 119.564 126.282 174.139 1.00 23.00 91 PRO B C 1
ATOM 6316 O O . PRO B 1 91 ? 119.905 127.291 173.505 1.00 22.19 91 PRO B O 1
ATOM 6327 N N . PRO B 1 92 ? 120.199 125.123 173.985 1.00 29.75 92 PRO B N 1
ATOM 6328 C CA . PRO B 1 92 ? 121.348 125.009 173.074 1.00 26.96 92 PRO B CA 1
ATOM 6329 C C . PRO B 1 92 ? 120.923 124.749 171.630 1.00 26.90 92 PRO B C 1
ATOM 6330 O O . PRO B 1 92 ? 121.240 123.718 171.039 1.00 34.04 92 PRO B O 1
ATOM 6341 N N . ILE B 1 93 ? 120.198 125.697 171.055 1.00 30.29 93 ILE B N 1
ATOM 6342 C CA . ILE B 1 93 ? 119.697 125.583 169.690 1.00 23.92 93 ILE B CA 1
ATOM 6343 C C . ILE B 1 93 ? 120.775 126.057 168.731 1.00 29.87 93 ILE B C 1
ATOM 6344 O O . ILE B 1 93 ? 121.427 127.080 168.960 1.00 37.83 93 ILE B O 1
ATOM 6360 N N . LYS B 1 94 ? 120.959 125.313 167.648 1.00 30.94 94 LYS B N 1
ATOM 6361 C CA . LYS B 1 94 ? 121.963 125.615 166.644 1.00 29.09 94 LYS B CA 1
ATOM 6362 C C . LYS B 1 94 ? 121.318 125.614 165.270 1.00 26.13 94 LYS B C 1
ATOM 6363 O O . LYS B 1 94 ? 120.364 124.879 165.017 1.00 30.83 94 LYS B O 1
ATOM 6382 N N . MET B 1 95 ? 121.847 126.449 164.380 1.00 23.13 95 MET B N 1
ATOM 6383 C CA . MET B 1 95 ? 121.481 126.396 162.968 1.00 24.31 95 MET B CA 1
ATOM 6384 C C . MET B 1 95 ? 122.440 125.416 162.302 1.00 31.13 95 MET B C 1
ATOM 6385 O O . MET B 1 95 ? 123.417 125.784 161.651 1.00 36.18 95 MET B O 1
ATOM 6399 N N . CYS B 1 96 ? 122.138 124.135 162.475 1.00 30.21 96 CYS B N 1
ATOM 6400 C CA . CYS B 1 96 ? 123.044 123.048 162.134 1.00 35.07 96 CYS B CA 1
ATOM 6401 C C . CYS B 1 96 ? 122.961 122.626 160.678 1.00 33.25 96 CYS B C 1
ATOM 6402 O O . CYS B 1 96 ? 123.308 121.491 160.344 1.00 34.34 96 CYS B O 1
ATOM 6409 N N . ASN B 1 97 ? 122.519 123.527 159.814 1.00 33.28 97 ASN B N 1
ATOM 6410 C CA . ASN B 1 97 ? 122.601 123.363 158.376 1.00 25.09 97 ASN B CA 1
ATOM 6411 C C . ASN B 1 97 ? 123.241 124.583 157.727 1.00 27.95 97 ASN B C 1
ATOM 6412 O O . ASN B 1 97 ? 123.397 124.613 156.504 1.00 27.43 97 ASN B O 1
ATOM 6423 N N . SER B 1 98 ? 123.657 125.563 158.524 1.00 22.90 98 SER B N 1
ATOM 6424 C CA . SER B 1 98 ? 124.027 126.887 158.060 1.00 16.16 98 SER B CA 1
ATOM 6425 C C . SER B 1 98 ? 125.376 127.275 158.640 1.00 26.22 98 SER B C 1
ATOM 6426 O O . SER B 1 98 ? 125.823 126.723 159.646 1.00 27.94 98 SER B O 1
ATOM 6434 N N . MET B 1 99 ? 126.022 128.237 157.990 1.00 31.98 99 MET B N 1
ATOM 6435 C CA . MET B 1 99 ? 127.117 128.993 158.580 1.00 27.95 99 MET B CA 1
ATOM 6436 C C . MET B 1 99 ? 126.532 130.271 159.161 1.00 29.32 99 MET B C 1
ATOM 6437 O O . MET B 1 99 ? 125.908 131.052 158.438 1.00 31.83 99 MET B O 1
ATOM 6451 N N . ASP B 1 100 ? 126.719 130.474 160.460 1.00 37.85 100 ASP B N 1
ATOM 6452 C CA . ASP B 1 100 ? 126.190 131.647 161.151 1.00 34.69 100 ASP B CA 1
ATOM 6453 C C . ASP B 1 100 ? 127.239 132.745 161.084 1.00 40.33 100 ASP B C 1
ATOM 6454 O O . ASP B 1 100 ? 128.201 132.749 161.851 1.00 46.81 100 ASP B O 1
ATOM 6463 N N . LYS B 1 101 ? 127.052 133.689 160.164 1.00 36.81 101 LYS B N 1
ATOM 6464 C CA . LYS B 1 101 ? 128.016 134.751 159.921 1.00 32.28 101 LYS B CA 1
ATOM 6465 C C . LYS B 1 101 ? 127.653 136.035 160.650 1.00 33.16 101 LYS B C 1
ATOM 6466 O O . LYS B 1 101 ? 127.967 137.130 160.178 1.00 37.09 101 LYS B O 1
ATOM 6485 N N . SER B 1 102 ? 126.990 135.916 161.792 1.00 33.06 102 SER B N 1
ATOM 6486 C CA . SER B 1 102 ? 126.621 137.078 162.581 1.00 37.24 102 SER B CA 1
ATOM 6487 C C . SER B 1 102 ? 127.828 137.608 163.346 1.00 47.39 102 SER B C 1
ATOM 6488 O O . SER B 1 102 ? 128.755 136.866 163.680 1.00 49.91 102 SER B O 1
ATOM 6496 N N . GLU B 1 103 ? 127.812 138.906 163.623 1.00 61.50 103 GLU B N 1
ATOM 6497 C CA . GLU B 1 103 ? 128.832 139.535 164.446 1.00 63.79 103 GLU B CA 1
ATOM 6498 C C . GLU B 1 103 ? 128.332 139.702 165.876 1.00 63.72 103 GLU B C 1
ATOM 6499 O O . GLU B 1 103 ? 127.170 139.447 166.194 1.00 60.16 103 GLU B O 1
ATOM 6511 N N . GLU B 1 104 ? 129.247 140.119 166.751 1.00 70.18 104 GLU B N 1
ATOM 6512 C CA . GLU B 1 104 ? 128.859 140.525 168.095 1.00 71.17 104 GLU B CA 1
ATOM 6513 C C . GLU B 1 104 ? 128.210 141.901 168.102 1.00 71.70 104 GLU B C 1
ATOM 6514 O O . GLU B 1 104 ? 127.549 142.259 169.082 1.00 69.24 104 GLU B O 1
ATOM 6526 N N . ASN B 1 105 ? 128.400 142.681 167.037 1.00 63.33 105 ASN B N 1
ATOM 6527 C CA . ASN B 1 105 ? 127.729 143.967 166.914 1.00 64.63 105 ASN B CA 1
ATOM 6528 C C . ASN B 1 105 ? 126.255 143.804 166.573 1.00 62.18 105 ASN B C 1
ATOM 6529 O O . ASN B 1 105 ? 125.462 144.711 166.847 1.00 57.67 105 ASN B O 1
ATOM 6540 N N . ASP B 1 106 ? 125.877 142.671 165.986 1.00 59.38 106 ASP B N 1
ATOM 6541 C CA . ASP B 1 106 ? 124.491 142.354 165.685 1.00 61.07 106 ASP B CA 1
ATOM 6542 C C . ASP B 1 106 ? 123.887 141.403 166.715 1.00 59.78 106 ASP B C 1
ATOM 6543 O O . ASP B 1 106 ? 122.814 140.838 166.478 1.00 53.89 106 ASP B O 1
ATOM 6552 N N . GLY B 1 107 ? 124.559 141.214 167.850 1.00 57.10 107 GLY B N 1
ATOM 6553 C CA . GLY B 1 107 ? 124.089 140.328 168.890 1.00 56.08 107 GLY B CA 1
ATOM 6554 C C . GLY B 1 107 ? 123.408 141.091 170.006 1.00 51.09 107 GLY B C 1
ATOM 6555 O O . GLY B 1 107 ? 124.002 141.984 170.614 1.00 49.52 107 GLY B O 1
ATOM 6559 N N . VAL B 1 108 ? 122.150 140.734 170.273 1.00 40.53 108 VAL B N 1
ATOM 6560 C CA . VAL B 1 108 ? 121.386 141.426 171.306 1.00 45.56 108 VAL B CA 1
ATOM 6561 C C . VAL B 1 108 ? 121.974 141.146 172.684 1.00 49.49 108 VAL B C 1
ATOM 6562 O O . VAL B 1 108 ? 122.224 142.067 173.469 1.00 48.88 108 VAL B O 1
ATOM 6575 N N . GLY B 1 109 ? 122.216 139.876 172.994 1.00 44.33 109 GLY B N 1
ATOM 6576 C CA . GLY B 1 109 ? 122.780 139.526 174.287 1.00 37.18 109 GLY B CA 1
ATOM 6577 C C . GLY B 1 109 ? 121.913 139.926 175.461 1.00 35.32 109 GLY B C 1
ATOM 6578 O O . GLY B 1 109 ? 122.425 140.458 176.451 1.00 39.98 109 GLY B O 1
ATOM 6582 N N . GLU B 1 110 ? 120.610 139.680 175.377 1.00 34.64 110 GLU B N 1
ATOM 6583 C CA . GLU B 1 110 ? 119.699 140.047 176.452 1.00 34.45 110 GLU B CA 1
ATOM 6584 C C . GLU B 1 110 ? 118.352 139.392 176.191 1.00 34.95 110 GLU B C 1
ATOM 6585 O O . GLU B 1 110 ? 117.933 139.258 175.040 1.00 32.04 110 GLU B O 1
ATOM 6597 N N . LEU B 1 111 ? 117.681 138.983 177.267 1.00 23.56 111 LEU B N 1
ATOM 6598 C CA . LEU B 1 111 ? 116.407 138.287 177.156 1.00 19.96 111 LEU B CA 1
ATOM 6599 C C . LEU B 1 111 ? 115.412 138.878 178.139 1.00 22.61 111 LEU B C 1
ATOM 6600 O O . LEU B 1 111 ? 115.785 139.491 179.137 1.00 36.48 111 LEU B O 1
ATOM 6616 N N . MET B 1 112 ? 114.133 138.690 177.839 1.00 19.52 112 MET B N 1
ATOM 6617 C CA . MET B 1 112 ? 113.043 139.221 178.645 1.00 16.73 112 MET B CA 1
ATOM 6618 C C . MET B 1 112 ? 112.403 138.093 179.437 1.00 18.89 112 MET B C 1
ATOM 6619 O O . MET B 1 112 ? 111.959 137.101 178.858 1.00 32.94 112 MET B O 1
ATOM 6633 N N . LEU B 1 113 ? 112.332 138.261 180.751 1.00 21.81 113 LEU B N 1
ATOM 6634 C CA . LEU B 1 113 ? 111.757 137.280 181.654 1.00 20.77 113 LEU B CA 1
ATOM 6635 C C . LEU B 1 113 ? 110.503 137.861 182.288 1.00 21.15 113 LEU B C 1
ATOM 6636 O O . LEU B 1 113 ? 110.498 139.013 182.723 1.00 32.44 113 LEU B O 1
ATOM 6652 N N . THR B 1 114 ? 109.440 137.067 182.324 1.00 24.67 114 THR B N 1
ATOM 6653 C CA . THR B 1 114 ? 108.169 137.460 182.909 1.00 21.11 114 THR B CA 1
ATOM 6654 C C . THR B 1 114 ? 108.000 136.787 184.262 1.00 23.00 114 THR B C 1
ATOM 6655 O O . THR B 1 114 ? 108.635 135.775 184.558 1.00 33.14 114 THR B O 1
ATOM 6666 N N . TYR B 1 115 ? 107.136 137.366 185.095 1.00 27.26 115 TYR B N 1
ATOM 6667 C CA . TYR B 1 115 ? 107.000 136.878 186.461 1.00 28.33 115 TYR B CA 1
ATOM 6668 C C . TYR B 1 115 ? 106.486 135.449 186.515 1.00 27.71 115 TYR B C 1
ATOM 6669 O O . TYR B 1 115 ? 106.656 134.782 187.538 1.00 29.24 115 TYR B O 1
ATOM 6687 N N . THR B 1 116 ? 105.867 134.963 185.443 1.00 30.74 116 THR B N 1
ATOM 6688 C CA . THR B 1 116 ? 105.379 133.592 185.394 1.00 30.00 116 THR B CA 1
ATOM 6689 C C . THR B 1 116 ? 106.456 132.594 185.000 1.00 33.10 116 THR B C 1
ATOM 6690 O O . THR B 1 116 ? 106.192 131.390 185.018 1.00 37.83 116 THR B O 1
ATOM 6701 N N . GLY B 1 117 ? 107.654 133.056 184.652 1.00 29.48 117 GLY B N 1
ATOM 6702 C CA . GLY B 1 117 ? 108.741 132.190 184.260 1.00 22.86 117 GLY B CA 1
ATOM 6703 C C . GLY B 1 117 ? 109.007 132.134 182.773 1.00 25.71 117 GLY B C 1
ATOM 6704 O O . GLY B 1 117 ? 109.934 131.435 182.360 1.00 28.12 117 GLY B O 1
ATOM 6708 N N . TRP B 1 118 ? 108.245 132.857 181.961 1.00 24.37 118 TRP B N 1
ATOM 6709 C CA . TRP B 1 118 ? 108.378 132.763 180.515 1.00 19.97 118 TRP B CA 1
ATOM 6710 C C . TRP B 1 118 ? 109.489 133.672 180.011 1.00 20.64 118 TRP B C 1
ATOM 6711 O O . TRP B 1 118 ? 109.520 134.862 180.328 1.00 31.88 118 TRP B O 1
ATOM 6732 N N . ILE B 1 119 ? 110.396 133.110 179.217 1.00 15.82 119 ILE B N 1
ATOM 6733 C CA . ILE B 1 119 ? 111.495 133.845 178.610 1.00 18.04 119 ILE B CA 1
ATOM 6734 C C . ILE B 1 119 ? 111.247 133.950 177.115 1.00 16.30 119 ILE B C 1
ATOM 6735 O O . ILE B 1 119 ? 110.922 132.949 176.458 1.00 33.71 119 ILE B O 1
ATOM 6751 N N . ASN B 1 120 ? 111.383 135.169 176.598 1.00 12.96 120 ASN B N 1
ATOM 6752 C CA . ASN B 1 120 ? 111.503 135.472 175.180 1.00 13.31 120 ASN B CA 1
ATOM 6753 C C . ASN B 1 120 ? 112.937 135.897 174.909 1.00 15.40 120 ASN B C 1
ATOM 6754 O O . ASN B 1 120 ? 113.454 136.785 175.588 1.00 27.04 120 ASN B O 1
ATOM 6765 N N . MET B 1 121 ? 113.577 135.288 173.918 1.00 10.18 121 MET B N 1
ATOM 6766 C CA . MET B 1 121 ? 114.943 135.651 173.555 1.00 10.03 121 MET B CA 1
ATOM 6767 C C . MET B 1 121 ? 115.011 135.819 172.047 1.00 14.35 121 MET B C 1
ATOM 6768 O O . MET B 1 121 ? 114.884 134.842 171.310 1.00 30.91 121 MET B O 1
ATOM 6782 N N . TRP B 1 122 ? 115.221 137.046 171.587 1.00 16.03 122 TRP B N 1
ATOM 6783 C CA . TRP B 1 122 ? 115.228 137.364 170.170 1.00 17.46 122 TRP B CA 1
ATOM 6784 C C . TRP B 1 122 ? 116.625 137.772 169.728 1.00 24.31 122 TRP B C 1
ATOM 6785 O O . TRP B 1 122 ? 117.398 138.336 170.503 1.00 34.16 122 TRP B O 1
ATOM 6806 N N . SER B 1 123 ? 116.945 137.477 168.473 1.00 25.95 123 SER B N 1
ATOM 6807 C CA . SER B 1 123 ? 118.263 137.787 167.944 1.00 24.01 123 SER B CA 1
ATOM 6808 C C . SER B 1 123 ? 118.177 137.932 166.434 1.00 20.86 123 SER B C 1
ATOM 6809 O O . SER B 1 123 ? 117.261 137.418 165.796 1.00 29.24 123 SER B O 1
ATOM 6817 N N . PHE B 1 124 ? 119.142 138.647 165.873 1.00 22.40 124 PHE B N 1
ATOM 6818 C CA . PHE B 1 124 ? 119.331 138.725 164.432 1.00 14.91 124 PHE B CA 1
ATOM 6819 C C . PHE B 1 124 ? 120.459 137.783 164.052 1.00 26.08 124 PHE B C 1
ATOM 6820 O O . PHE B 1 124 ? 121.527 137.817 164.667 1.00 42.45 124 PHE B O 1
ATOM 6837 N N . ARG B 1 125 ? 120.228 136.946 163.049 1.00 25.00 125 ARG B N 1
ATOM 6838 C CA . ARG B 1 125 ? 121.266 136.060 162.544 1.00 24.73 125 ARG B CA 1
ATOM 6839 C C . ARG B 1 125 ? 121.371 136.129 161.033 1.00 18.12 125 ARG B C 1
ATOM 6840 O O . ARG B 1 125 ? 120.369 136.041 160.325 1.00 27.78 125 ARG B O 1
ATOM 6861 N N . LEU B 1 126 ? 122.596 136.276 160.556 1.00 16.86 126 LEU B N 1
ATOM 6862 C CA . LEU B 1 126 ? 122.903 136.237 159.139 1.00 19.19 126 LEU B CA 1
ATOM 6863 C C . LEU B 1 126 ? 123.399 134.838 158.807 1.00 21.54 126 LEU B C 1
ATOM 6864 O O . LEU B 1 126 ? 124.424 134.400 159.335 1.00 30.78 126 LEU B O 1
ATOM 6880 N N . LEU B 1 127 ? 122.666 134.131 157.955 1.00 22.06 127 LEU B N 1
ATOM 6881 C CA . LEU B 1 127 ? 122.922 132.726 157.694 1.00 18.95 127 LEU B CA 1
ATOM 6882 C C . LEU B 1 127 ? 123.297 132.506 156.239 1.00 26.31 127 LEU B C 1
ATOM 6883 O O . LEU B 1 127 ? 122.665 133.056 155.329 1.00 35.87 127 LEU B O 1
ATOM 6899 N N . HIS B 1 128 ? 124.344 131.708 156.045 1.00 22.83 128 HIS B N 1
ATOM 6900 C CA . HIS B 1 128 ? 124.732 131.130 154.762 1.00 17.15 128 HIS B CA 1
ATOM 6901 C C . HIS B 1 128 ? 124.301 129.672 154.829 1.00 21.30 128 HIS B C 1
ATOM 6902 O O . HIS B 1 128 ? 125.027 128.837 155.358 1.00 30.88 128 HIS B O 1
ATOM 6916 N N . THR B 1 129 ? 123.120 129.356 154.321 1.00 24.23 129 THR B N 1
ATOM 6917 C CA . THR B 1 129 ? 122.584 128.012 154.477 1.00 21.94 129 THR B CA 1
ATOM 6918 C C . THR B 1 129 ? 122.682 127.253 153.162 1.00 22.92 129 THR B C 1
ATOM 6919 O O . THR B 1 129 ? 122.368 127.791 152.097 1.00 34.62 129 THR B O 1
ATOM 6930 N N . TYR B 1 130 ? 123.176 126.021 153.251 1.00 32.26 130 TYR B N 1
ATOM 6931 C CA . TYR B 1 130 ? 123.420 125.195 152.079 1.00 29.33 130 TYR B CA 1
ATOM 6932 C C . TYR B 1 130 ? 122.107 124.779 151.436 1.00 31.02 130 TYR B C 1
ATOM 6933 O O . TYR B 1 130 ? 121.162 124.386 152.121 1.00 35.48 130 TYR B O 1
ATOM 6951 N N . CYS B 1 131 ? 122.054 124.864 150.115 1.00 33.93 131 CYS B N 1
ATOM 6952 C CA . CYS B 1 131 ? 120.865 124.530 149.353 1.00 36.79 131 CYS B CA 1
ATOM 6953 C C . CYS B 1 131 ? 121.266 123.690 148.154 1.00 42.25 131 CYS B C 1
ATOM 6954 O O . CYS B 1 131 ? 122.300 123.939 147.532 1.00 47.38 131 CYS B O 1
ATOM 6961 N N . GLN B 1 132 ? 120.456 122.685 147.842 1.00 52.63 132 GLN B N 1
ATOM 6962 C CA . GLN B 1 132 ? 120.633 121.896 146.625 1.00 52.93 132 GLN B CA 1
ATOM 6963 C C . GLN B 1 132 ? 119.875 122.612 145.519 1.00 54.78 132 GLN B C 1
ATOM 6964 O O . GLN B 1 132 ? 118.647 122.543 145.443 1.00 56.40 132 GLN B O 1
ATOM 6978 N N . ILE B 1 133 ? 120.613 123.303 144.660 1.00 54.06 133 ILE B N 1
ATOM 6979 C CA . ILE B 1 133 ? 120.037 124.221 143.687 1.00 52.54 133 ILE B CA 1
ATOM 6980 C C . ILE B 1 133 ? 119.876 123.477 142.368 1.00 57.72 133 ILE B C 1
ATOM 6981 O O . ILE B 1 133 ? 120.860 123.181 141.688 1.00 55.71 133 ILE B O 1
ATOM 6997 N N . ASN B 1 134 ? 118.631 123.193 141.998 1.00 71.36 134 ASN B N 1
ATOM 6998 C CA . ASN B 1 134 ? 118.314 122.439 140.787 1.00 71.17 134 ASN B CA 1
ATOM 6999 C C . ASN B 1 134 ? 118.033 123.428 139.661 1.00 69.42 134 ASN B C 1
ATOM 7000 O O . ASN B 1 134 ? 116.939 123.988 139.569 1.00 66.63 134 ASN B O 1
ATOM 7011 N N . ALA B 1 135 ? 119.022 123.626 138.788 1.00 72.88 135 ALA B N 1
ATOM 7012 C CA . ALA B 1 135 ? 118.905 124.542 137.661 1.00 74.57 135 ALA B CA 1
ATOM 7013 C C . ALA B 1 135 ? 118.352 123.862 136.417 1.00 76.03 135 ALA B C 1
ATOM 7014 O O . ALA B 1 135 ? 118.659 124.278 135.293 1.00 75.33 135 ALA B O 1
ATOM 7021 N N . TYR B 1 136 ? 117.541 122.819 136.597 1.00 80.16 136 TYR B N 1
ATOM 7022 C CA . TYR B 1 136 ? 117.046 122.047 135.464 1.00 80.11 136 TYR B CA 1
ATOM 7023 C C . TYR B 1 136 ? 116.220 122.913 134.521 1.00 79.17 136 TYR B C 1
ATOM 7024 O O . TYR B 1 136 ? 116.387 122.853 133.299 1.00 80.68 136 TYR B O 1
ATOM 7042 N N . THR B 1 137 ? 115.331 123.737 135.072 1.00 68.57 137 THR B N 1
ATOM 7043 C CA . THR B 1 137 ? 114.407 124.537 134.281 1.00 68.15 137 THR B CA 1
ATOM 7044 C C . THR B 1 137 ? 114.849 125.992 134.177 1.00 65.62 137 THR B C 1
ATOM 7045 O O . THR B 1 137 ? 114.010 126.894 134.111 1.00 66.61 137 THR B O 1
ATOM 7056 N N . TYR B 1 138 ? 116.150 126.240 134.165 1.00 63.37 138 TYR B N 1
ATOM 7057 C CA . TYR B 1 138 ? 116.633 127.608 134.094 1.00 66.57 138 TYR B CA 1
ATOM 7058 C C . TYR B 1 138 ? 116.165 128.253 132.792 1.00 71.03 138 TYR B C 1
ATOM 7059 O O . TYR B 1 138 ? 116.159 127.596 131.746 1.00 74.24 138 TYR B O 1
ATOM 7077 N N . PRO B 1 139 ? 115.770 129.536 132.808 1.00 71.82 139 PRO B N 1
ATOM 7078 C CA . PRO B 1 139 ? 115.649 130.465 133.934 1.00 69.88 139 PRO B CA 1
ATOM 7079 C C . PRO B 1 139 ? 114.266 130.479 134.579 1.00 65.99 139 PRO B C 1
ATOM 7080 O O . PRO B 1 139 ? 113.957 131.403 135.321 1.00 65.97 139 PRO B O 1
ATOM 7091 N N . PHE B 1 140 ? 113.432 129.493 134.270 1.00 64.69 140 PHE B N 1
ATOM 7092 C CA . PHE B 1 140 ? 112.145 129.331 134.947 1.00 64.96 140 PHE B CA 1
ATOM 7093 C C . PHE B 1 140 ? 112.256 128.337 136.098 1.00 65.15 140 PHE B C 1
ATOM 7094 O O . PHE B 1 140 ? 111.480 127.390 136.199 1.00 65.70 140 PHE B O 1
ATOM 7111 N N . ASP B 1 141 ? 113.217 128.556 136.987 1.00 56.66 141 ASP B N 1
ATOM 7112 C CA . ASP B 1 141 ? 113.602 127.552 137.967 1.00 55.01 141 ASP B CA 1
ATOM 7113 C C . ASP B 1 141 ? 113.001 127.848 139.334 1.00 53.87 141 ASP B C 1
ATOM 7114 O O . ASP B 1 141 ? 112.819 129.003 139.722 1.00 55.03 141 ASP B O 1
ATOM 7123 N N . GLU B 1 142 ? 112.700 126.774 140.060 1.00 52.63 142 GLU B N 1
ATOM 7124 C CA . GLU B 1 142 ? 112.182 126.824 141.417 1.00 46.63 142 GLU B CA 1
ATOM 7125 C C . GLU B 1 142 ? 113.123 126.045 142.317 1.00 53.72 142 GLU B C 1
ATOM 7126 O O . GLU B 1 142 ? 113.658 125.009 141.914 1.00 57.34 142 GLU B O 1
ATOM 7138 N N . HIS B 1 143 ? 113.329 126.543 143.530 1.00 46.81 143 HIS B N 1
ATOM 7139 C CA . HIS B 1 143 ? 114.218 125.900 144.482 1.00 38.79 143 HIS B CA 1
ATOM 7140 C C . HIS B 1 143 ? 113.569 125.851 145.852 1.00 40.28 143 HIS B C 1
ATOM 7141 O O . HIS B 1 143 ? 112.690 126.652 146.170 1.00 43.74 143 HIS B O 1
ATOM 7155 N N . THR B 1 144 ? 114.005 124.888 146.657 1.00 44.27 144 THR B N 1
ATOM 7156 C CA . THR B 1 144 ? 113.559 124.750 148.035 1.00 39.08 144 THR B CA 1
ATOM 7157 C C . THR B 1 144 ? 114.788 124.658 148.920 1.00 38.73 144 THR B C 1
ATOM 7158 O O . THR B 1 144 ? 115.591 123.733 148.772 1.00 43.48 144 THR B O 1
ATOM 7169 N N . CYS B 1 145 ? 114.937 125.615 149.826 1.00 36.48 145 CYS B N 1
ATOM 7170 C CA . CYS B 1 145 ? 116.027 125.628 150.790 1.00 37.54 145 CYS B CA 1
ATOM 7171 C C . CYS B 1 145 ? 115.442 125.386 152.171 1.00 39.67 145 CYS B C 1
ATOM 7172 O O . CYS B 1 145 ? 114.530 126.096 152.592 1.00 46.75 145 CYS B O 1
ATOM 7179 N N . GLU B 1 146 ? 115.960 124.390 152.871 1.00 32.70 146 GLU B N 1
ATOM 7180 C CA . GLU B 1 146 ? 115.477 124.042 154.198 1.00 27.67 146 GLU B CA 1
ATOM 7181 C C . GLU B 1 146 ? 116.436 124.608 155.232 1.00 25.80 146 GLU B C 1
ATOM 7182 O O . GLU B 1 146 ? 117.621 124.268 155.232 1.00 34.38 146 GLU B O 1
ATOM 7194 N N . ILE B 1 147 ? 115.933 125.478 156.099 1.00 18.63 147 ILE B N 1
ATOM 7195 C CA . ILE B 1 147 ? 116.727 126.057 157.176 1.00 21.77 147 ILE B CA 1
ATOM 7196 C C . ILE B 1 147 ? 116.454 125.250 158.434 1.00 24.25 147 ILE B C 1
ATOM 7197 O O . ILE B 1 147 ? 115.315 125.197 158.903 1.00 26.78 147 ILE B O 1
ATOM 7213 N N . TYR B 1 148 ? 117.494 124.638 158.990 1.00 31.68 148 TYR B N 1
ATOM 7214 C CA . TYR B 1 148 ? 117.360 123.695 160.091 1.00 23.19 148 TYR B CA 1
ATOM 7215 C C . TYR B 1 148 ? 117.656 124.353 161.430 1.00 25.68 148 TYR B C 1
ATOM 7216 O O . TYR B 1 148 ? 118.602 125.131 161.559 1.00 38.95 148 TYR B O 1
ATOM 7234 N N . LEU B 1 149 ? 116.841 124.023 162.423 1.00 17.99 149 LEU B N 1
ATOM 7235 C CA . LEU B 1 149 ? 117.116 124.289 163.825 1.00 23.75 149 LEU B CA 1
ATOM 7236 C C . LEU B 1 149 ? 117.211 122.952 164.535 1.00 27.73 149 LEU B C 1
ATOM 7237 O O . LEU B 1 149 ? 116.431 122.043 164.251 1.00 34.32 149 LEU B O 1
ATOM 7253 N N . CYS B 1 150 ? 118.161 122.816 165.451 1.00 22.31 150 CYS B N 1
ATOM 7254 C CA . CYS B 1 150 ? 118.287 121.562 166.172 1.00 28.51 150 CYS B CA 1
ATOM 7255 C C . CYS B 1 150 ? 118.874 121.820 167.548 1.00 27.27 150 CYS B C 1
ATOM 7256 O O . CYS B 1 150 ? 119.662 122.746 167.739 1.00 35.73 150 CYS B O 1
ATOM 7263 N N . VAL B 1 151 ? 118.474 120.993 168.506 1.00 27.44 151 VAL B N 1
ATOM 7264 C CA . VAL B 1 151 ? 119.055 121.034 169.842 1.00 28.26 151 VAL B CA 1
ATOM 7265 C C . VAL B 1 151 ? 120.429 120.384 169.785 1.00 29.53 151 VAL B C 1
ATOM 7266 O O . VAL B 1 151 ? 120.572 119.240 169.342 1.00 38.17 151 VAL B O 1
ATOM 7279 N N . ALA B 1 152 ? 121.445 121.113 170.238 1.00 29.23 152 ALA B N 1
ATOM 7280 C CA . ALA B 1 152 ? 122.830 120.757 169.967 1.00 31.79 152 ALA B CA 1
ATOM 7281 C C . ALA B 1 152 ? 123.203 119.364 170.454 1.00 36.22 152 ALA B C 1
ATOM 7282 O O . ALA B 1 152 ? 123.508 118.484 169.644 1.00 42.72 152 ALA B O 1
ATOM 7289 N N . LEU B 1 153 ? 123.180 119.147 171.767 1.00 30.43 153 LEU B N 1
ATOM 7290 C CA . LEU B 1 153 ? 123.728 117.936 172.358 1.00 28.65 153 LEU B CA 1
ATOM 7291 C C . LEU B 1 153 ? 122.738 117.139 173.183 1.00 31.54 153 LEU B C 1
ATOM 7292 O O . LEU B 1 153 ? 122.996 115.963 173.449 1.00 35.94 153 LEU B O 1
ATOM 7308 N N . HIS B 1 154 ? 121.626 117.729 173.589 1.00 29.56 154 HIS B N 1
ATOM 7309 C CA . HIS B 1 154 ? 120.760 117.129 174.586 1.00 26.49 154 HIS B CA 1
ATOM 7310 C C . HIS B 1 154 ? 119.737 116.203 173.948 1.00 35.77 154 HIS B C 1
ATOM 7311 O O . HIS B 1 154 ? 119.329 116.386 172.800 1.00 43.54 154 HIS B O 1
ATOM 7325 N N . THR B 1 155 ? 119.328 115.201 174.712 1.00 36.17 155 THR B N 1
ATOM 7326 C CA . THR B 1 155 ? 118.347 114.237 174.254 1.00 38.36 155 THR B CA 1
ATOM 7327 C C . THR B 1 155 ? 116.962 114.874 174.240 1.00 37.90 155 THR B C 1
ATOM 7328 O O . THR B 1 155 ? 116.710 115.881 174.901 1.00 39.18 155 THR B O 1
ATOM 7339 N N . ILE B 1 156 ? 116.050 114.269 173.479 1.00 39.60 156 ILE B N 1
ATOM 7340 C CA . ILE B 1 156 ? 114.675 114.738 173.454 1.00 36.43 156 ILE B CA 1
ATOM 7341 C C . ILE B 1 156 ? 114.000 114.610 174.808 1.00 37.49 156 ILE B C 1
ATOM 7342 O O . ILE B 1 156 ? 112.886 115.104 174.985 1.00 43.91 156 ILE B O 1
ATOM 7358 N N . ASN B 1 157 ? 114.642 113.944 175.764 1.00 40.16 157 ASN B N 1
ATOM 7359 C CA . ASN B 1 157 ? 114.129 113.847 177.121 1.00 40.61 157 ASN B CA 1
ATOM 7360 C C . ASN B 1 157 ? 114.531 115.031 177.983 1.00 43.17 157 ASN B C 1
ATOM 7361 O O . ASN B 1 157 ? 114.048 115.142 179.114 1.00 48.49 157 ASN B O 1
ATOM 7372 N N . HIS B 1 158 ? 115.408 115.902 177.488 1.00 34.07 158 HIS B N 1
ATOM 7373 C CA . HIS B 1 158 ? 115.838 117.087 178.213 1.00 29.45 158 HIS B CA 1
ATOM 7374 C C . HIS B 1 158 ? 115.316 118.361 177.566 1.00 30.58 158 HIS B C 1
ATOM 7375 O O . HIS B 1 158 ? 114.667 119.171 178.229 1.00 35.37 158 HIS B O 1
ATOM 7389 N N . THR B 1 159 ? 115.596 118.563 176.285 1.00 30.10 159 THR B N 1
ATOM 7390 C CA . THR B 1 159 ? 115.194 119.762 175.574 1.00 24.85 159 THR B CA 1
ATOM 7391 C C . THR B 1 159 ? 114.564 119.365 174.253 1.00 28.55 159 THR B C 1
ATOM 7392 O O . THR B 1 159 ? 115.060 118.476 173.559 1.00 42.08 159 THR B O 1
ATOM 7403 N N . ARG B 1 160 ? 113.471 120.035 173.916 1.00 29.89 160 ARG B N 1
ATOM 7404 C CA . ARG B 1 160 ? 112.659 119.698 172.763 1.00 25.17 160 ARG B CA 1
ATOM 7405 C C . ARG B 1 160 ? 112.254 120.976 172.052 1.00 27.73 160 ARG B C 1
ATOM 7406 O O . ARG B 1 160 ? 111.937 121.979 172.691 1.00 41.55 160 ARG B O 1
ATOM 7427 N N . ILE B 1 161 ? 112.261 120.936 170.724 1.00 28.72 161 ILE B N 1
ATOM 7428 C CA . ILE B 1 161 ? 111.684 122.002 169.919 1.00 24.10 161 ILE B CA 1
ATOM 7429 C C . ILE B 1 161 ? 110.202 121.675 169.785 1.00 29.54 161 ILE B C 1
ATOM 7430 O O . ILE B 1 161 ? 109.808 120.841 168.975 1.00 40.36 161 ILE B O 1
ATOM 7446 N N . LYS B 1 162 ? 109.377 122.332 170.596 1.00 24.53 162 LYS B N 1
ATOM 7447 C CA . LYS B 1 162 ? 107.945 122.074 170.550 1.00 23.26 162 LYS B CA 1
ATOM 7448 C C . LYS B 1 162 ? 107.374 122.417 169.186 1.00 27.81 162 LYS B C 1
ATOM 7449 O O . LYS B 1 162 ? 106.540 121.683 168.649 1.00 36.01 162 LYS B O 1
ATOM 7468 N N . GLU B 1 163 ? 107.818 123.525 168.608 1.00 27.97 163 GLU B N 1
ATOM 7469 C CA . GLU B 1 163 ? 107.177 124.082 167.433 1.00 22.58 163 GLU B CA 1
ATOM 7470 C C . GLU B 1 163 ? 108.145 125.037 166.764 1.00 18.89 163 GLU B C 1
ATOM 7471 O O . GLU B 1 163 ? 108.968 125.664 167.429 1.00 32.00 163 GLU B O 1
ATOM 7483 N N . LEU B 1 164 ? 108.035 125.143 165.445 1.00 13.06 164 LEU B N 1
ATOM 7484 C CA . LEU B 1 164 ? 108.795 126.114 164.675 1.00 16.02 164 LEU B CA 1
ATOM 7485 C C . LEU B 1 164 ? 107.806 126.893 163.832 1.00 19.71 164 LEU B C 1
ATOM 7486 O O . LEU B 1 164 ? 107.155 126.321 162.955 1.00 30.93 164 LEU B O 1
ATOM 7502 N N . ILE B 1 165 ? 107.682 128.181 164.114 1.00 16.67 165 ILE B N 1
ATOM 7503 C CA . ILE B 1 165 ? 106.812 129.084 163.379 1.00 15.40 165 ILE B CA 1
ATOM 7504 C C . ILE B 1 165 ? 107.712 129.937 162.506 1.00 17.25 165 ILE B C 1
ATOM 7505 O O . ILE B 1 165 ? 108.541 130.696 163.015 1.00 28.60 165 ILE B O 1
ATOM 7521 N N . TYR B 1 166 ? 107.569 129.820 161.197 1.00 15.41 166 TYR B N 1
ATOM 7522 C CA . TYR B 1 166 ? 108.417 130.549 160.271 1.00 17.57 166 TYR B CA 1
ATOM 7523 C C . TYR B 1 166 ? 107.566 131.378 159.325 1.00 22.04 166 TYR B C 1
ATOM 7524 O O . TYR B 1 166 ? 106.530 130.921 158.845 1.00 31.87 166 TYR B O 1
ATOM 7542 N N . GLU B 1 167 ? 107.992 132.616 159.097 1.00 24.75 167 GLU B N 1
ATOM 7543 C CA . GLU B 1 167 ? 107.243 133.560 158.286 1.00 23.68 167 GLU B CA 1
ATOM 7544 C C . GLU B 1 167 ? 108.222 134.426 157.512 1.00 25.02 167 GLU B C 1
ATOM 7545 O O . GLU B 1 167 ? 109.438 134.317 157.668 1.00 27.94 167 GLU B O 1
ATOM 7557 N N . ASP B 1 168 ? 107.675 135.295 156.674 1.00 30.93 168 ASP B N 1
ATOM 7558 C CA . ASP B 1 168 ? 108.431 136.333 155.988 1.00 27.42 168 ASP B CA 1
ATOM 7559 C C . ASP B 1 168 ? 107.998 137.673 156.559 1.00 33.37 168 ASP B C 1
ATOM 7560 O O . ASP B 1 168 ? 106.807 137.993 156.560 1.00 43.91 168 ASP B O 1
ATOM 7569 N N . SER B 1 169 ? 108.959 138.448 157.053 1.00 26.47 169 SER B N 1
ATOM 7570 C CA . SER B 1 169 ? 108.627 139.736 157.642 1.00 26.58 169 SER B CA 1
ATOM 7571 C C . SER B 1 169 ? 108.155 140.743 156.604 1.00 35.77 169 SER B C 1
ATOM 7572 O O . SER B 1 169 ? 107.488 141.715 156.965 1.00 35.07 169 SER B O 1
ATOM 7580 N N . LYS B 1 170 ? 108.481 140.533 155.330 1.00 37.32 170 LYS B N 1
ATOM 7581 C CA . LYS B 1 170 ? 108.128 141.452 154.252 1.00 34.47 170 LYS B CA 1
ATOM 7582 C C . LYS B 1 170 ? 108.815 142.800 154.407 1.00 41.16 170 LYS B C 1
ATOM 7583 O O . LYS B 1 170 ? 108.338 143.807 153.879 1.00 43.40 170 LYS B O 1
ATOM 7602 N N . PHE B 1 171 ? 109.935 142.835 155.129 1.00 39.53 171 PHE B N 1
ATOM 7603 C CA . PHE B 1 171 ? 110.646 144.090 155.338 1.00 34.06 171 PHE B CA 1
ATOM 7604 C C . PHE B 1 171 ? 111.120 144.674 154.016 1.00 35.99 171 PHE B C 1
ATOM 7605 O O . PHE B 1 171 ? 111.013 145.884 153.790 1.00 42.16 171 PHE B O 1
ATOM 7622 N N . THR B 1 172 ? 111.636 143.832 153.126 1.00 39.13 172 THR B N 1
ATOM 7623 C CA . THR B 1 172 ? 112.061 144.250 151.800 1.00 42.86 172 THR B CA 1
ATOM 7624 C C . THR B 1 172 ? 111.421 143.350 150.756 1.00 45.70 172 THR B C 1
ATOM 7625 O O . THR B 1 172 ? 111.096 142.193 151.027 1.00 49.49 172 THR B O 1
ATOM 7636 N N . GLN B 1 173 ? 111.238 143.895 149.562 1.00 46.32 173 GLN B N 1
ATOM 7637 C CA . GLN B 1 173 ? 110.800 143.123 148.412 1.00 45.46 173 GLN B CA 1
ATOM 7638 C C . GLN B 1 173 ? 112.012 142.822 147.543 1.00 46.71 173 GLN B C 1
ATOM 7639 O O . GLN B 1 173 ? 112.948 143.618 147.467 1.00 52.10 173 GLN B O 1
ATOM 7653 N N . ASN B 1 174 ? 112.000 141.659 146.897 1.00 39.19 174 ASN B N 1
ATOM 7654 C CA . ASN B 1 174 ? 113.236 141.158 146.310 1.00 42.23 174 ASN B CA 1
ATOM 7655 C C . ASN B 1 174 ? 113.393 141.525 144.836 1.00 47.76 174 ASN B C 1
ATOM 7656 O O . ASN B 1 174 ? 114.496 141.864 144.402 1.00 52.91 174 ASN B O 1
ATOM 7667 N N . TYR B 1 175 ? 112.322 141.441 144.051 1.00 50.40 175 TYR B N 1
ATOM 7668 C CA . TYR B 1 175 ? 112.356 141.814 142.637 1.00 53.00 175 TYR B CA 1
ATOM 7669 C C . TYR B 1 175 ? 113.115 140.810 141.779 1.00 51.13 175 TYR B C 1
ATOM 7670 O O . TYR B 1 175 ? 113.123 140.935 140.551 1.00 54.16 175 TYR B O 1
ATOM 7688 N N . LYS B 1 176 ? 113.753 139.824 142.392 1.00 47.80 176 LYS B N 1
ATOM 7689 C CA . LYS B 1 176 ? 114.463 138.786 141.656 1.00 43.83 176 LYS B CA 1
ATOM 7690 C C . LYS B 1 176 ? 113.964 137.393 141.977 1.00 44.04 176 LYS B C 1
ATOM 7691 O O . LYS B 1 176 ? 113.955 136.531 141.099 1.00 43.16 176 LYS B O 1
ATOM 7710 N N . TRP B 1 177 ? 113.559 137.150 143.217 1.00 40.00 177 TRP B N 1
ATOM 7711 C CA . TRP B 1 177 ? 113.006 135.877 143.640 1.00 35.35 177 TRP B CA 1
ATOM 7712 C C . TRP B 1 177 ? 111.649 136.110 144.275 1.00 36.43 177 TRP B C 1
ATOM 7713 O O . TRP B 1 177 ? 111.450 137.090 144.995 1.00 43.21 177 TRP B O 1
ATOM 7734 N N . ASP B 1 178 ? 110.716 135.214 143.993 1.00 40.64 178 ASP B N 1
ATOM 7735 C CA . ASP B 1 178 ? 109.463 135.135 144.721 1.00 43.74 178 ASP B CA 1
ATOM 7736 C C . ASP B 1 178 ? 109.690 134.175 145.878 1.00 42.68 178 ASP B C 1
ATOM 7737 O O . ASP B 1 178 ? 109.905 132.976 145.661 1.00 47.64 178 ASP B O 1
ATOM 7746 N N . ILE B 1 179 ? 109.685 134.713 147.096 1.00 36.34 179 ILE B N 1
ATOM 7747 C CA . ILE B 1 179 ? 109.926 133.946 148.309 1.00 33.94 179 ILE B CA 1
ATOM 7748 C C . ILE B 1 179 ? 108.593 133.497 148.874 1.00 33.91 179 ILE B C 1
ATOM 7749 O O . ILE B 1 179 ? 107.626 134.262 148.915 1.00 38.13 179 ILE B O 1
ATOM 7765 N N . ASN B 1 180 ? 108.544 132.246 149.310 1.00 35.26 180 ASN B N 1
ATOM 7766 C CA . ASN B 1 180 ? 107.371 131.685 149.968 1.00 36.68 180 ASN B CA 1
ATOM 7767 C C . ASN B 1 180 ? 107.905 130.892 151.155 1.00 41.10 180 ASN B C 1
ATOM 7768 O O . ASN B 1 180 ? 108.415 129.780 150.990 1.00 44.30 180 ASN B O 1
ATOM 7778 N N . VAL B 1 181 ? 107.858 131.504 152.332 1.00 32.19 181 VAL B N 1
ATOM 7779 C CA . VAL B 1 181 ? 108.269 130.848 153.563 1.00 28.12 181 VAL B CA 1
ATOM 7780 C C . VAL B 1 181 ? 107.274 131.238 154.642 1.00 30.37 181 VAL B C 1
ATOM 7781 O O . VAL B 1 181 ? 107.372 132.316 155.232 1.00 43.39 181 VAL B O 1
ATOM 7794 N N . SER B 1 182 ? 106.305 130.370 154.902 1.00 22.91 182 SER B N 1
ATOM 7795 C CA . SER B 1 182 ? 105.253 130.681 155.855 1.00 28.14 182 SER B CA 1
ATOM 7796 C C . SER B 1 182 ? 104.626 129.376 156.306 1.00 32.65 182 SER B C 1
ATOM 7797 O O . SER B 1 182 ? 104.164 128.594 155.473 1.00 36.18 182 SER B O 1
ATOM 7805 N N . GLY B 1 183 ? 104.615 129.142 157.610 1.00 27.18 183 GLY B N 1
ATOM 7806 C CA . GLY B 1 183 ? 104.113 127.888 158.120 1.00 21.15 183 GLY B CA 1
ATOM 7807 C C . GLY B 1 183 ? 104.496 127.688 159.570 1.00 26.94 183 GLY B C 1
ATOM 7808 O O . GLY B 1 183 ? 105.067 128.568 160.221 1.00 37.34 183 GLY B O 1
ATOM 7812 N N . LYS B 1 184 ? 104.181 126.489 160.047 1.00 29.56 184 LYS B N 1
ATOM 7813 C CA . LYS B 1 184 ? 104.254 126.170 161.466 1.00 25.20 184 LYS B CA 1
ATOM 7814 C C . LYS B 1 184 ? 104.319 124.654 161.568 1.00 27.64 184 LYS B C 1
ATOM 7815 O O . LYS B 1 184 ? 103.352 123.975 161.215 1.00 36.28 184 LYS B O 1
ATOM 7834 N N . VAL B 1 185 ? 105.443 124.127 162.039 1.00 24.68 185 VAL B N 1
ATOM 7835 C CA . VAL B 1 185 ? 105.695 122.691 162.024 1.00 24.69 185 VAL B CA 1
ATOM 7836 C C . VAL B 1 185 ? 106.120 122.233 163.410 1.00 27.69 185 VAL B C 1
ATOM 7837 O O . VAL B 1 185 ? 106.917 122.898 164.074 1.00 40.60 185 VAL B O 1
ATOM 7850 N N . ASN B 1 186 ? 105.595 121.094 163.844 1.00 29.30 186 ASN B N 1
ATOM 7851 C CA . ASN B 1 186 ? 106.066 120.485 165.077 1.00 27.24 186 ASN B CA 1
ATOM 7852 C C . ASN B 1 186 ? 107.500 119.999 164.910 1.00 31.42 186 ASN B C 1
ATOM 7853 O O . ASN B 1 186 ? 107.932 119.632 163.818 1.00 37.43 186 ASN B O 1
ATOM 7863 N N . GLY B 1 187 ? 108.242 119.995 166.011 1.00 29.16 187 GLY B N 1
ATOM 7864 C CA . GLY B 1 187 ? 109.603 119.504 165.969 1.00 31.06 187 GLY B CA 1
ATOM 7865 C C . GLY B 1 187 ? 109.659 117.999 165.792 1.00 36.81 187 GLY B C 1
ATOM 7866 O O . GLY B 1 187 ? 108.754 117.265 166.184 1.00 37.58 187 GLY B O 1
ATOM 7870 N N . THR B 1 188 ? 110.752 117.536 165.195 1.00 42.57 188 THR B N 1
ATOM 7871 C CA . THR B 1 188 ? 110.979 116.119 164.948 1.00 38.26 188 THR B CA 1
ATOM 7872 C C . THR B 1 188 ? 111.896 115.577 166.034 1.00 40.18 188 THR B C 1
ATOM 7873 O O . THR B 1 188 ? 113.012 116.071 166.208 1.00 41.38 188 THR B O 1
ATOM 7884 N N . ASP B 1 189 ? 111.432 114.557 166.748 1.00 46.70 189 ASP B N 1
ATOM 7885 C CA . ASP B 1 189 ? 112.135 114.005 167.904 1.00 48.95 189 ASP B CA 1
ATOM 7886 C C . ASP B 1 189 ? 112.700 112.638 167.527 1.00 51.84 189 ASP B C 1
ATOM 7887 O O . ASP B 1 189 ? 112.040 111.612 167.689 1.00 56.75 189 ASP B O 1
ATOM 7896 N N . GLU B 1 190 ? 113.939 112.630 167.027 1.00 54.28 190 GLU B N 1
ATOM 7897 C CA . GLU B 1 190 ? 114.645 111.402 166.652 1.00 55.94 190 GLU B CA 1
ATOM 7898 C C . GLU B 1 190 ? 116.029 111.436 167.295 1.00 55.92 190 GLU B C 1
ATOM 7899 O O . GLU B 1 190 ? 117.008 111.826 166.657 1.00 55.68 190 GLU B O 1
ATOM 7911 N N . LEU B 1 191 ? 116.101 111.036 168.565 1.00 52.11 191 LEU B N 1
ATOM 7912 C CA . LEU B 1 191 ? 117.353 110.981 169.316 1.00 52.34 191 LEU B CA 1
ATOM 7913 C C . LEU B 1 191 ? 117.864 112.375 169.665 1.00 52.69 191 LEU B C 1
ATOM 7914 O O . LEU B 1 191 ? 118.797 112.521 170.459 1.00 54.90 191 LEU B O 1
ATOM 7930 N N . PHE B 1 192 ? 117.242 113.400 169.096 1.00 44.47 192 PHE B N 1
ATOM 7931 C CA . PHE B 1 192 ? 117.492 114.799 169.400 1.00 43.25 192 PHE B CA 1
ATOM 7932 C C . PHE B 1 192 ? 116.508 115.588 168.558 1.00 42.18 192 PHE B C 1
ATOM 7933 O O . PHE B 1 192 ? 116.162 115.169 167.452 1.00 40.57 192 PHE B O 1
ATOM 7950 N N . SER B 1 193 ? 116.047 116.711 169.085 1.00 36.79 193 SER B N 1
ATOM 7951 C CA . SER B 1 193 ? 114.938 117.414 168.466 1.00 27.57 193 SER B CA 1
ATOM 7952 C C . SER B 1 193 ? 115.447 118.393 167.423 1.00 24.41 193 SER B C 1
ATOM 7953 O O . SER B 1 193 ? 116.427 119.105 167.647 1.00 30.25 193 SER B O 1
ATOM 7961 N N . TYR B 1 194 ? 114.778 118.419 166.277 1.00 26.14 194 TYR B N 1
ATOM 7962 C CA . TYR B 1 194 ? 115.104 119.373 165.233 1.00 24.91 194 TYR B CA 1
ATOM 7963 C C . TYR B 1 194 ? 113.847 119.688 164.438 1.00 28.45 194 TYR B C 1
ATOM 7964 O O . TYR B 1 194 ? 112.798 119.070 164.615 1.00 33.64 194 TYR B O 1
ATOM 7982 N N . ALA B 1 195 ? 113.968 120.688 163.577 1.00 26.33 195 ALA B N 1
ATOM 7983 C CA . ALA B 1 195 ? 112.891 121.115 162.697 1.00 20.36 195 ALA B CA 1
ATOM 7984 C C . ALA B 1 195 ? 113.521 121.908 161.568 1.00 20.50 195 ALA B C 1
ATOM 7985 O O . ALA B 1 195 ? 114.692 122.276 161.634 1.00 26.60 195 ALA B O 1
ATOM 7992 N N . PHE B 1 196 ? 112.749 122.158 160.517 1.00 28.35 196 PHE B N 1
ATOM 7993 C CA . PHE B 1 196 ? 113.268 123.006 159.455 1.00 24.00 196 PHE B CA 1
ATOM 7994 C C . PHE B 1 196 ? 112.147 123.791 158.797 1.00 24.26 196 PHE B C 1
ATOM 7995 O O . PHE B 1 196 ? 111.001 123.345 158.722 1.00 33.33 196 PHE B O 1
ATOM 8012 N N . ALA B 1 197 ? 112.511 124.982 158.338 1.00 19.93 197 ALA B N 1
ATOM 8013 C CA . ALA B 1 197 ? 111.634 125.856 157.584 1.00 23.32 197 ALA B CA 1
ATOM 8014 C C . ALA B 1 197 ? 111.893 125.664 156.101 1.00 29.78 197 ALA B C 1
ATOM 8015 O O . ALA B 1 197 ? 113.042 125.836 155.667 1.00 30.92 197 ALA B O 1
ATOM 8022 N N . PRO B 1 198 ? 110.900 125.276 155.296 1.00 30.20 198 PRO B N 1
ATOM 8023 C CA . PRO B 1 198 ? 111.097 125.217 153.841 1.00 23.89 198 PRO B CA 1
ATOM 8024 C C . PRO B 1 198 ? 110.852 126.576 153.202 1.00 29.50 198 PRO B C 1
ATOM 8025 O O . PRO B 1 198 ? 109.760 127.136 153.310 1.00 35.70 198 PRO B O 1
ATOM 8036 N N . MET B 1 199 ? 111.864 127.096 152.526 1.00 29.12 199 MET B N 1
ATOM 8037 C CA . MET B 1 199 ? 111.797 128.356 151.805 1.00 31.47 199 MET B CA 1
ATOM 8038 C C . MET B 1 199 ? 111.729 128.020 150.325 1.00 33.88 199 MET B C 1
ATOM 8039 O O . MET B 1 199 ? 112.668 127.435 149.780 1.00 38.83 199 MET B O 1
ATOM 8053 N N . TYR B 1 200 ? 110.626 128.378 149.675 1.00 35.41 200 TYR B N 1
ATOM 8054 C CA . TYR B 1 200 ? 110.458 128.142 148.250 1.00 37.96 200 TYR B CA 1
ATOM 8055 C C . TYR B 1 200 ? 110.779 129.422 147.496 1.00 37.25 200 TYR B C 1
ATOM 8056 O O . TYR B 1 200 ? 110.276 130.491 147.840 1.00 44.13 200 TYR B O 1
ATOM 8074 N N . LEU B 1 201 ? 111.620 129.310 146.476 1.00 30.78 201 LEU B N 1
ATOM 8075 C CA . LEU B 1 201 ? 112.119 130.464 145.740 1.00 31.12 201 LEU B CA 1
ATOM 8076 C C . LEU B 1 201 ? 111.872 130.230 144.260 1.00 39.42 201 LEU B C 1
ATOM 8077 O O . LEU B 1 201 ? 112.444 129.308 143.674 1.00 51.48 201 LEU B O 1
ATOM 8093 N N . ARG B 1 202 ? 111.020 131.054 143.662 1.00 42.07 202 ARG B N 1
ATOM 8094 C CA . ARG B 1 202 ? 110.728 130.986 142.234 1.00 42.25 202 ARG B CA 1
ATOM 8095 C C . ARG B 1 202 ? 111.343 132.195 141.548 1.00 44.42 202 ARG B C 1
ATOM 8096 O O . ARG B 1 202 ? 111.021 133.330 141.896 1.00 51.82 202 ARG B O 1
ATOM 8117 N N . ARG B 1 203 ? 112.215 131.963 140.573 1.00 43.81 203 ARG B N 1
ATOM 8118 C CA . ARG B 1 203 ? 112.841 133.094 139.903 1.00 46.31 203 ARG B CA 1
ATOM 8119 C C . ARG B 1 203 ? 111.783 133.923 139.192 1.00 48.60 203 ARG B C 1
ATOM 8120 O O . ARG B 1 203 ? 110.931 133.393 138.475 1.00 47.97 203 ARG B O 1
ATOM 8141 N N . LYS B 1 204 ? 111.841 135.234 139.392 1.00 52.48 204 LYS B N 1
ATOM 8142 C CA . LYS B 1 204 ? 110.885 136.133 138.768 1.00 50.77 204 LYS B CA 1
ATOM 8143 C C . LYS B 1 204 ? 111.285 136.398 137.326 1.00 58.05 204 LYS B C 1
ATOM 8144 O O . LYS B 1 204 ? 112.465 136.575 137.017 1.00 60.30 204 LYS B O 1
ATOM 8163 N N . LEU B 1 205 ? 110.290 136.424 136.439 1.00 70.55 205 LEU B N 1
ATOM 8164 C CA . LEU B 1 205 ? 110.535 136.605 135.009 1.00 69.40 205 LEU B CA 1
ATOM 8165 C C . LEU B 1 205 ? 110.683 138.095 134.703 1.00 70.62 205 LEU B C 1
ATOM 8166 O O . LEU B 1 205 ? 109.832 138.734 134.082 1.00 71.02 205 LEU B O 1
ATOM 8182 N N . THR B 1 206 ? 111.795 138.651 135.169 1.00 76.03 206 THR B N 1
ATOM 8183 C CA . THR B 1 206 ? 112.161 140.007 134.800 1.00 76.93 206 THR B CA 1
ATOM 8184 C C . THR B 1 206 ? 112.593 140.041 133.342 1.00 78.42 206 THR B C 1
ATOM 8185 O O . THR B 1 206 ? 113.221 139.109 132.837 1.00 78.78 206 THR B O 1
ATOM 8196 N N . VAL B 1 207 ? 112.256 141.135 132.656 1.00 87.46 207 VAL B N 1
ATOM 8197 C CA . VAL B 1 207 ? 112.577 141.228 131.238 1.00 90.28 207 VAL B CA 1
ATOM 8198 C C . VAL B 1 207 ? 114.073 141.319 130.988 1.00 88.29 207 VAL B C 1
ATOM 8199 O O . VAL B 1 207 ? 114.497 141.277 129.830 1.00 89.53 207 VAL B O 1
ATOM 8212 N N . GLY B 1 208 ? 114.872 141.433 132.042 1.00 80.59 208 GLY B N 1
ATOM 8213 C CA . GLY B 1 208 ? 116.299 141.337 131.882 1.00 81.74 208 GLY B CA 1
ATOM 8214 C C . GLY B 1 208 ? 116.587 139.886 131.552 1.00 82.43 208 GLY B C 1
ATOM 8215 O O . GLY B 1 208 ? 117.534 139.619 130.830 1.00 81.84 208 GLY B O 1
ATOM 8219 N N . ILE B 1 209 ? 115.819 138.928 132.086 1.00 80.28 209 ILE B N 1
ATOM 8220 C CA . ILE B 1 209 ? 115.980 137.509 131.714 1.00 80.56 209 ILE B CA 1
ATOM 8221 C C . ILE B 1 209 ? 115.551 137.348 130.267 1.00 81.26 209 ILE B C 1
ATOM 8222 O O . ILE B 1 209 ? 116.194 136.648 129.499 1.00 80.85 209 ILE B O 1
ATOM 8238 N N . ILE B 1 210 ? 114.452 137.990 129.897 1.00 85.01 210 ILE B N 1
ATOM 8239 C CA . ILE B 1 210 ? 113.951 137.898 128.524 1.00 84.64 210 ILE B CA 1
ATOM 8240 C C . ILE B 1 210 ? 114.975 138.506 127.567 1.00 85.21 210 ILE B C 1
ATOM 8241 O O . ILE B 1 210 ? 115.172 137.992 126.471 1.00 86.62 210 ILE B O 1
ATOM 8257 N N . ALA B 1 211 ? 115.625 139.592 127.971 1.00 90.32 211 ALA B N 1
ATOM 8258 C CA . ALA B 1 211 ? 116.666 140.208 127.145 1.00 91.47 211 ALA B CA 1
ATOM 8259 C C . ALA B 1 211 ? 117.794 139.214 126.954 1.00 91.40 211 ALA B C 1
ATOM 8260 O O . ALA B 1 211 ? 118.381 139.167 125.883 1.00 93.38 211 ALA B O 1
ATOM 8267 N N . MET B 1 212 ? 118.129 138.456 127.994 1.00 90.75 212 MET B N 1
ATOM 8268 C CA . MET B 1 212 ? 119.149 137.403 127.884 1.00 91.61 212 MET B CA 1
ATOM 8269 C C . MET B 1 212 ? 118.690 136.323 126.902 1.00 92.20 212 MET B C 1
ATOM 8270 O O . MET B 1 212 ? 119.512 135.746 126.200 1.00 92.28 212 MET B O 1
ATOM 8284 N N . LEU B 1 213 ? 117.402 135.998 126.896 1.00 91.47 213 LEU B N 1
ATOM 8285 C CA . LEU B 1 213 ? 116.858 135.030 125.924 1.00 92.05 213 LEU B CA 1
ATOM 8286 C C . LEU B 1 213 ? 116.957 135.494 124.459 1.00 94.57 213 LEU B C 1
ATOM 8287 O O . LEU B 1 213 ? 117.216 134.679 123.583 1.00 95.24 213 LEU B O 1
ATOM 8303 N N . ILE B 1 214 ? 116.727 136.779 124.191 1.00 105.11 214 ILE B N 1
ATOM 8304 C CA . ILE B 1 214 ? 116.759 137.314 122.805 1.00 105.26 214 ILE B CA 1
ATOM 8305 C C . ILE B 1 214 ? 117.923 136.804 121.898 1.00 105.98 214 ILE B C 1
ATOM 8306 O O . ILE B 1 214 ? 117.671 136.391 120.774 1.00 107.85 214 ILE B O 1
ATOM 8322 N N . PRO B 1 215 ? 119.192 136.871 122.358 1.00 105.56 215 PRO B N 1
ATOM 8323 C CA . PRO B 1 215 ? 120.295 136.373 121.526 1.00 105.81 215 PRO B CA 1
ATOM 8324 C C . PRO B 1 215 ? 120.194 134.888 121.245 1.00 106.52 215 PRO B C 1
ATOM 8325 O O . PRO B 1 215 ? 120.458 134.464 120.116 1.00 107.46 215 PRO B O 1
ATOM 8336 N N . THR B 1 216 ? 119.778 134.086 122.226 1.00 110.35 216 THR B N 1
ATOM 8337 C CA . THR B 1 216 ? 119.700 132.644 122.015 1.00 111.69 216 THR B CA 1
ATOM 8338 C C . THR B 1 216 ? 118.694 132.300 120.924 1.00 111.31 216 THR B C 1
ATOM 8339 O O . THR B 1 216 ? 118.996 131.530 120.005 1.00 112.79 216 THR B O 1
ATOM 8350 N N . VAL B 1 217 ? 117.490 132.870 120.998 1.00 111.99 217 VAL B N 1
ATOM 8351 C CA . VAL B 1 217 ? 116.464 132.526 120.019 1.00 114.32 217 VAL B CA 1
ATOM 8352 C C . VAL B 1 217 ? 116.849 133.031 118.634 1.00 116.12 217 VAL B C 1
ATOM 8353 O O . VAL B 1 217 ? 116.727 132.305 117.634 1.00 116.90 217 VAL B O 1
ATOM 8366 N N . MET B 1 218 ? 117.323 134.277 118.540 1.00 118.94 218 MET B N 1
ATOM 8367 C CA . MET B 1 218 ? 117.652 134.783 117.214 1.00 118.35 218 MET B CA 1
ATOM 8368 C C . MET B 1 218 ? 118.831 134.023 116.623 1.00 118.98 218 MET B C 1
ATOM 8369 O O . MET B 1 218 ? 118.881 133.805 115.408 1.00 119.11 218 MET B O 1
ATOM 8383 N N . MET B 1 219 ? 119.786 133.611 117.460 1.00 122.52 219 MET B N 1
ATOM 8384 C CA . MET B 1 219 ? 120.892 132.802 116.975 1.00 122.84 219 MET B CA 1
ATOM 8385 C C . MET B 1 219 ? 120.419 131.425 116.539 1.00 122.08 219 MET B C 1
ATOM 8386 O O . MET B 1 219 ? 120.972 130.859 115.594 1.00 124.06 219 MET B O 1
ATOM 8400 N N . THR B 1 220 ? 119.405 130.870 117.204 1.00 116.39 220 THR B N 1
ATOM 8401 C CA . THR B 1 220 ? 118.812 129.630 116.714 1.00 117.34 220 THR B CA 1
ATOM 8402 C C . THR B 1 220 ? 118.266 129.827 115.308 1.00 118.79 220 THR B C 1
ATOM 8403 O O . THR B 1 220 ? 118.506 129.011 114.409 1.00 119.44 220 THR B O 1
ATOM 8414 N N . ILE B 1 221 ? 117.534 130.921 115.099 1.00 122.30 221 ILE B N 1
ATOM 8415 C CA . ILE B 1 221 ? 116.971 131.186 113.775 1.00 122.33 221 ILE B CA 1
ATOM 8416 C C . ILE B 1 221 ? 118.085 131.323 112.743 1.00 122.19 221 ILE B C 1
ATOM 8417 O O . ILE B 1 221 ? 118.023 130.749 111.642 1.00 122.52 221 ILE B O 1
ATOM 8433 N N . LEU B 1 222 ? 119.121 132.090 113.082 1.00 122.89 222 LEU B N 1
ATOM 8434 C CA . LEU B 1 222 ? 120.200 132.333 112.135 1.00 122.91 222 LEU B CA 1
ATOM 8435 C C . LEU B 1 222 ? 120.946 131.044 111.818 1.00 123.76 222 LEU B C 1
ATOM 8436 O O . LEU B 1 222 ? 121.326 130.808 110.665 1.00 124.94 222 LEU B O 1
ATOM 8452 N N . THR B 1 223 ? 121.175 130.202 112.827 1.00 123.93 223 THR B N 1
ATOM 8453 C CA . THR B 1 223 ? 121.825 128.922 112.585 1.00 124.12 223 THR B CA 1
ATOM 8454 C C . THR B 1 223 ? 120.967 128.042 111.690 1.00 124.15 223 THR B C 1
ATOM 8455 O O . THR B 1 223 ? 121.487 127.318 110.835 1.00 124.63 223 THR B O 1
ATOM 8466 N N . ILE B 1 224 ? 119.646 128.087 111.873 1.00 126.27 224 ILE B N 1
ATOM 8467 C CA . ILE B 1 224 ? 118.769 127.311 111.002 1.00 127.22 224 ILE B CA 1
ATOM 8468 C C . ILE B 1 224 ? 118.930 127.756 109.554 1.00 127.74 224 ILE B C 1
ATOM 8469 O O . ILE B 1 224 ? 119.080 126.925 108.650 1.00 126.79 224 ILE B O 1
ATOM 8485 N N . PHE B 1 225 ? 118.927 129.070 109.306 1.00 130.58 225 PHE B N 1
ATOM 8486 C CA . PHE B 1 225 ? 119.146 129.523 107.930 1.00 129.70 225 PHE B CA 1
ATOM 8487 C C . PHE B 1 225 ? 120.521 129.131 107.400 1.00 129.39 225 PHE B C 1
ATOM 8488 O O . PHE B 1 225 ? 120.627 128.627 106.276 1.00 129.75 225 PHE B O 1
ATOM 8505 N N . VAL B 1 226 ? 121.586 129.344 108.174 1.00 129.55 226 VAL B N 1
ATOM 8506 C CA . VAL B 1 226 ? 122.919 129.071 107.637 1.00 130.14 226 VAL B CA 1
ATOM 8507 C C . VAL B 1 226 ? 123.068 127.587 107.330 1.00 130.36 226 VAL B C 1
ATOM 8508 O O . VAL B 1 226 ? 123.693 127.206 106.333 1.00 129.83 226 VAL B O 1
ATOM 8521 N N . PHE B 1 227 ? 122.500 126.725 108.176 1.00 130.35 227 PHE B N 1
ATOM 8522 C CA . PHE B 1 227 ? 122.452 125.305 107.851 1.00 130.24 227 PHE B CA 1
ATOM 8523 C C . PHE B 1 227 ? 121.596 125.053 106.618 1.00 130.41 227 PHE B C 1
ATOM 8524 O O . PHE B 1 227 ? 121.844 124.097 105.875 1.00 129.89 227 PHE B O 1
ATOM 8541 N N . LEU B 1 228 ? 120.590 125.896 106.385 1.00 134.02 228 LEU B N 1
ATOM 8542 C CA . LEU B 1 228 ? 119.756 125.800 105.195 1.00 135.19 228 LEU B CA 1
ATOM 8543 C C . LEU B 1 228 ? 120.336 126.548 104.002 1.00 135.66 228 LEU B C 1
ATOM 8544 O O . LEU B 1 228 ? 119.849 126.367 102.881 1.00 134.83 228 LEU B O 1
ATOM 8560 N N . LEU B 1 229 ? 121.375 127.348 104.210 1.00 136.90 229 LEU B N 1
ATOM 8561 C CA . LEU B 1 229 ? 121.942 128.142 103.131 1.00 136.49 229 LEU B CA 1
ATOM 8562 C C . LEU B 1 229 ? 122.303 127.239 101.951 1.00 136.96 229 LEU B C 1
ATOM 8563 O O . LEU B 1 229 ? 122.690 126.081 102.156 1.00 137.07 229 LEU B O 1
ATOM 8579 N N . PRO B 1 230 ? 122.184 127.718 100.714 1.00 138.85 230 PRO B N 1
ATOM 8580 C CA . PRO B 1 230 ? 122.496 126.869 99.557 1.00 138.69 230 PRO B CA 1
ATOM 8581 C C . PRO B 1 230 ? 123.919 126.348 99.630 1.00 139.37 230 PRO B C 1
ATOM 8582 O O . PRO B 1 230 ? 124.814 127.034 100.147 1.00 138.94 230 PRO B O 1
ATOM 8593 N N . PRO B 1 231 ? 124.173 125.135 99.126 1.00 141.08 231 PRO B N 1
ATOM 8594 C CA . PRO B 1 231 ? 125.527 124.567 99.245 1.00 140.65 231 PRO B CA 1
ATOM 8595 C C . PRO B 1 231 ? 126.618 125.459 98.675 1.00 139.43 231 PRO B C 1
ATOM 8596 O O . PRO B 1 231 ? 127.713 125.529 99.246 1.00 137.89 231 PRO B O 1
ATOM 8607 N N . GLU B 1 232 ? 126.350 126.143 97.563 1.00 142.02 232 GLU B N 1
ATOM 8608 C CA . GLU B 1 232 ? 127.334 127.004 96.918 1.00 142.22 232 GLU B CA 1
ATOM 8609 C C . GLU B 1 232 ? 126.898 128.463 96.878 1.00 142.58 232 GLU B C 1
ATOM 8610 O O . GLU B 1 232 ? 127.128 129.139 95.868 1.00 142.28 232 GLU B O 1
ATOM 8622 N N . SER B 1 233 ? 126.269 128.963 97.941 1.00 140.86 233 SER B N 1
ATOM 8623 C CA . SER B 1 233 ? 125.829 130.352 97.988 1.00 140.77 233 SER B CA 1
ATOM 8624 C C . SER B 1 233 ? 126.994 131.298 97.725 1.00 140.15 233 SER B C 1
ATOM 8625 O O . SER B 1 233 ? 126.874 132.230 96.923 1.00 139.57 233 SER B O 1
ATOM 8633 N N . GLY B 1 234 ? 128.122 131.067 98.394 1.00 139.14 234 GLY B N 1
ATOM 8634 C CA . GLY B 1 234 ? 129.309 131.876 98.192 1.00 138.86 234 GLY B CA 1
ATOM 8635 C C . GLY B 1 234 ? 129.943 132.344 99.485 1.00 139.41 234 GLY B C 1
ATOM 8636 O O . GLY B 1 234 ? 131.170 132.450 99.579 1.00 138.80 234 GLY B O 1
ATOM 8640 N N . GLU B 1 235 ? 129.118 132.626 100.491 1.00 138.06 235 GLU B N 1
ATOM 8641 C CA . GLU B 1 235 ? 129.587 133.045 101.804 1.00 137.65 235 GLU B CA 1
ATOM 8642 C C . GLU B 1 235 ? 129.351 131.991 102.875 1.00 137.36 235 GLU B C 1
ATOM 8643 O O . GLU B 1 235 ? 129.447 132.303 104.066 1.00 136.97 235 GLU B O 1
ATOM 8655 N N . LYS B 1 236 ? 129.045 130.754 102.481 1.00 137.71 236 LYS B N 1
ATOM 8656 C CA . LYS B 1 236 ? 128.730 129.699 103.435 1.00 137.68 236 LYS B CA 1
ATOM 8657 C C . LYS B 1 236 ? 129.832 129.516 104.473 1.00 137.33 236 LYS B C 1
ATOM 8658 O O . LYS B 1 236 ? 129.566 129.457 105.678 1.00 137.21 236 LYS B O 1
ATOM 8677 N N . VAL B 1 237 ? 131.079 129.419 104.017 1.00 134.52 237 VAL B N 1
ATOM 8678 C CA . VAL B 1 237 ? 132.190 129.048 104.886 1.00 134.84 237 VAL B CA 1
ATOM 8679 C C . VAL B 1 237 ? 132.356 130.066 106.007 1.00 134.03 237 VAL B C 1
ATOM 8680 O O . VAL B 1 237 ? 132.304 129.711 107.190 1.00 132.96 237 VAL B O 1
ATOM 8693 N N . SER B 1 238 ? 132.564 131.334 105.646 1.00 132.46 238 SER B N 1
ATOM 8694 C CA . SER B 1 238 ? 132.826 132.360 106.652 1.00 132.04 238 SER B CA 1
ATOM 8695 C C . SER B 1 238 ? 131.631 132.545 107.580 1.00 132.24 238 SER B C 1
ATOM 8696 O O . SER B 1 238 ? 131.787 132.685 108.800 1.00 131.02 238 SER B O 1
ATOM 8704 N N . LEU B 1 239 ? 130.425 132.567 107.011 1.00 134.73 239 LEU B N 1
ATOM 8705 C CA . LEU B 1 239 ? 129.226 132.745 107.823 1.00 133.64 239 LEU B CA 1
ATOM 8706 C C . LEU B 1 239 ? 129.097 131.626 108.848 1.00 134.21 239 LEU B C 1
ATOM 8707 O O . LEU B 1 239 ? 128.904 131.880 110.044 1.00 134.64 239 LEU B O 1
ATOM 8723 N N . ALA B 1 240 ? 129.207 130.376 108.394 1.00 132.00 240 ALA B N 1
ATOM 8724 C CA . ALA B 1 240 ? 129.101 129.247 109.308 1.00 131.47 240 ALA B CA 1
ATOM 8725 C C . ALA B 1 240 ? 130.205 129.285 110.353 1.00 131.28 240 ALA B C 1
ATOM 8726 O O . ALA B 1 240 ? 129.969 128.973 111.524 1.00 129.63 240 ALA B O 1
ATOM 8733 N N . THR B 1 241 ? 131.419 129.661 109.951 1.00 132.16 241 THR B N 1
ATOM 8734 C CA . THR B 1 241 ? 132.523 129.725 110.901 1.00 132.41 241 THR B CA 1
ATOM 8735 C C . THR B 1 241 ? 132.232 130.728 112.009 1.00 132.35 241 THR B C 1
ATOM 8736 O O . THR B 1 241 ? 132.353 130.412 113.199 1.00 131.60 241 THR B O 1
ATOM 8747 N N . THR B 1 242 ? 131.841 131.948 111.635 1.00 130.47 242 THR B N 1
ATOM 8748 C CA . THR B 1 242 ? 131.551 132.964 112.642 1.00 129.85 242 THR B CA 1
ATOM 8749 C C . THR B 1 242 ? 130.385 132.552 113.530 1.00 129.46 242 THR B C 1
ATOM 8750 O O . THR B 1 242 ? 130.417 132.780 114.748 1.00 129.32 242 THR B O 1
ATOM 8761 N N . ILE B 1 243 ? 129.351 131.944 112.947 1.00 126.50 243 ILE B N 1
ATOM 8762 C CA . ILE B 1 243 ? 128.188 131.569 113.741 1.00 126.59 243 ILE B CA 1
ATOM 8763 C C . ILE B 1 243 ? 128.541 130.451 114.712 1.00 127.61 243 ILE B C 1
ATOM 8764 O O . ILE B 1 243 ? 128.093 130.450 115.864 1.00 127.82 243 ILE B O 1
ATOM 8780 N N . PHE B 1 244 ? 129.352 129.485 114.275 1.00 125.46 244 PHE B N 1
ATOM 8781 C CA . PHE B 1 244 ? 129.812 128.460 115.203 1.00 125.21 244 PHE B CA 1
ATOM 8782 C C . PHE B 1 244 ? 130.676 129.056 116.304 1.00 125.10 244 PHE B C 1
ATOM 8783 O O . PHE B 1 244 ? 130.607 128.615 117.455 1.00 124.95 244 PHE B O 1
ATOM 8800 N N . LEU B 1 245 ? 131.517 130.036 115.972 1.00 124.44 245 LEU B N 1
ATOM 8801 C CA . LEU B 1 245 ? 132.310 130.682 117.011 1.00 124.02 245 LEU B CA 1
ATOM 8802 C C . LEU B 1 245 ? 131.408 131.327 118.055 1.00 124.30 245 LEU B C 1
ATOM 8803 O O . LEU B 1 245 ? 131.626 131.168 119.263 1.00 123.46 245 LEU B O 1
ATOM 8819 N N . SER B 1 246 ? 130.378 132.045 117.606 1.00 121.79 246 SER B N 1
ATOM 8820 C CA . SER B 1 246 ? 129.451 132.663 118.549 1.00 121.83 246 SER B CA 1
ATOM 8821 C C . SER B 1 246 ? 128.731 131.608 119.382 1.00 121.14 246 SER B C 1
ATOM 8822 O O . SER B 1 246 ? 128.519 131.791 120.588 1.00 121.47 246 SER B O 1
ATOM 8830 N N . ASN B 1 247 ? 128.337 130.499 118.752 1.00 119.65 247 ASN B N 1
ATOM 8831 C CA . ASN B 1 247 ? 127.657 129.435 119.484 1.00 119.85 247 ASN B CA 1
ATOM 8832 C C . ASN B 1 247 ? 128.561 128.842 120.554 1.00 119.94 247 ASN B C 1
ATOM 8833 O O . ASN B 1 247 ? 128.117 128.571 121.675 1.00 118.97 247 ASN B O 1
ATOM 8844 N N . VAL B 1 248 ? 129.832 128.618 120.219 1.00 118.11 248 VAL B N 1
ATOM 8845 C CA . VAL B 1 248 ? 130.780 128.095 121.197 1.00 117.15 248 VAL B CA 1
ATOM 8846 C C . VAL B 1 248 ? 130.949 129.080 122.341 1.00 117.29 248 VAL B C 1
ATOM 8847 O O . VAL B 1 248 ? 131.022 128.688 123.512 1.00 117.31 248 VAL B O 1
ATOM 8860 N N . LEU B 1 249 ? 131.021 130.374 122.026 1.00 116.25 249 LEU B N 1
ATOM 8861 C CA . LEU B 1 249 ? 131.150 131.373 123.081 1.00 116.03 249 LEU B CA 1
ATOM 8862 C C . LEU B 1 249 ? 129.950 131.336 124.019 1.00 115.57 249 LEU B C 1
ATOM 8863 O O . LEU B 1 249 ? 130.107 131.397 125.245 1.00 114.00 249 LEU B O 1
ATOM 8879 N N . TYR B 1 250 ? 128.740 131.234 123.465 1.00 115.62 250 TYR B N 1
ATOM 8880 C CA . TYR B 1 250 ? 127.551 131.165 124.311 1.00 113.43 250 TYR B CA 1
ATOM 8881 C C . TYR B 1 250 ? 127.538 129.895 125.152 1.00 113.41 250 TYR B C 1
ATOM 8882 O O . TYR B 1 250 ? 127.196 129.932 126.341 1.00 113.40 250 TYR B O 1
ATOM 8900 N N . LEU B 1 251 ? 127.886 128.756 124.550 1.00 109.57 251 LEU B N 1
ATOM 8901 C CA . LEU B 1 251 ? 127.901 127.507 125.301 1.00 108.92 251 LEU B CA 1
ATOM 8902 C C . LEU B 1 251 ? 128.926 127.555 126.424 1.00 109.13 251 LEU B C 1
ATOM 8903 O O . LEU B 1 251 ? 128.703 126.980 127.494 1.00 109.68 251 LEU B O 1
ATOM 8919 N N . VAL B 1 252 ? 130.053 128.229 126.197 1.00 109.26 252 VAL B N 1
ATOM 8920 C CA . VAL B 1 252 ? 131.057 128.369 127.244 1.00 109.60 252 VAL B CA 1
ATOM 8921 C C . VAL B 1 252 ? 130.554 129.294 128.344 1.00 110.07 252 VAL B C 1
ATOM 8922 O O . VAL B 1 252 ? 130.736 129.018 129.536 1.00 109.64 252 VAL B O 1
ATOM 8935 N N . GLN B 1 253 ? 129.914 130.404 127.970 1.00 107.69 253 GLN B N 1
ATOM 8936 C CA . GLN B 1 253 ? 129.507 131.379 128.974 1.00 106.81 253 GLN B CA 1
ATOM 8937 C C . GLN B 1 253 ? 128.362 130.862 129.836 1.00 106.86 253 GLN B C 1
ATOM 8938 O O . GLN B 1 253 ? 128.307 131.172 131.031 1.00 106.01 253 GLN B O 1
ATOM 8952 N N . ILE B 1 254 ? 127.443 130.081 129.264 1.00 104.87 254 ILE B N 1
ATOM 8953 C CA . ILE B 1 254 ? 126.320 129.587 130.058 1.00 103.96 254 ILE B CA 1
ATOM 8954 C C . ILE B 1 254 ? 126.806 128.615 131.125 1.00 103.22 254 ILE B C 1
ATOM 8955 O O . ILE B 1 254 ? 126.266 128.570 132.236 1.00 103.43 254 ILE B O 1
ATOM 8971 N N . ASP B 1 255 ? 127.826 127.816 130.807 1.00 101.37 255 ASP B N 1
ATOM 8972 C CA . ASP B 1 255 ? 128.331 126.850 131.776 1.00 103.05 255 ASP B CA 1
ATOM 8973 C C . ASP B 1 255 ? 128.887 127.549 133.009 1.00 102.96 255 ASP B C 1
ATOM 8974 O O . ASP B 1 255 ? 128.687 127.087 134.138 1.00 100.92 255 ASP B O 1
ATOM 8983 N N . LYS B 1 256 ? 129.585 128.668 132.814 1.00 103.49 256 LYS B N 1
ATOM 8984 C CA . LYS B 1 256 ? 130.171 129.389 133.935 1.00 103.11 256 LYS B CA 1
ATOM 8985 C C . LYS B 1 256 ? 129.123 129.972 134.871 1.00 102.81 256 LYS B C 1
ATOM 8986 O O . LYS B 1 256 ? 129.473 130.383 135.982 1.00 103.37 256 LYS B O 1
ATOM 9005 N N . THR B 1 257 ? 127.858 130.023 134.456 1.00 97.48 257 THR B N 1
ATOM 9006 C CA . THR B 1 257 ? 126.780 130.536 135.293 1.00 98.24 257 THR B CA 1
ATOM 9007 C C . THR B 1 257 ? 125.926 129.433 135.901 1.00 95.39 257 THR B C 1
ATOM 9008 O O . THR B 1 257 ? 125.512 129.546 137.058 1.00 93.77 257 THR B O 1
ATOM 9019 N N . THR B 1 258 ? 125.648 128.374 135.152 1.00 87.60 258 THR B N 1
ATOM 9020 C CA . THR B 1 258 ? 124.829 127.296 135.679 1.00 86.74 258 THR B CA 1
ATOM 9021 C C . THR B 1 258 ? 125.623 126.483 136.702 1.00 86.02 258 THR B C 1
ATOM 9022 O O . THR B 1 258 ? 126.830 126.283 136.534 1.00 83.93 258 THR B O 1
ATOM 9033 N N . PRO B 1 259 ? 124.983 126.008 137.767 1.00 72.11 259 PRO B N 1
ATOM 9034 C CA . PRO B 1 259 ? 125.710 125.235 138.779 1.00 70.05 259 PRO B CA 1
ATOM 9035 C C . PRO B 1 259 ? 126.103 123.856 138.277 1.00 70.49 259 PRO B C 1
ATOM 9036 O O . PRO B 1 259 ? 125.399 123.229 137.482 1.00 69.02 259 PRO B O 1
ATOM 9047 N N . THR B 1 260 ? 127.250 123.386 138.761 1.00 64.93 260 THR B N 1
ATOM 9048 C CA . THR B 1 260 ? 127.770 122.071 138.414 1.00 63.63 260 THR B CA 1
ATOM 9049 C C . THR B 1 260 ? 127.345 120.991 139.399 1.00 62.45 260 THR B C 1
ATOM 9050 O O . THR B 1 260 ? 127.644 119.814 139.172 1.00 60.83 260 THR B O 1
ATOM 9061 N N . ASN B 1 261 ? 126.661 121.360 140.479 1.00 63.01 261 ASN B N 1
ATOM 9062 C CA . ASN B 1 261 ? 126.152 120.427 141.483 1.00 60.53 261 ASN B CA 1
ATOM 9063 C C . ASN B 1 261 ? 124.630 120.510 141.453 1.00 61.45 261 ASN B C 1
ATOM 9064 O O . ASN B 1 261 ? 124.018 121.229 142.244 1.00 62.28 261 ASN B O 1
ATOM 9075 N N . THR B 1 262 ? 124.019 119.760 140.537 1.00 66.57 262 THR B N 1
ATOM 9076 C CA . THR B 1 262 ? 122.584 119.832 140.306 1.00 68.75 262 THR B CA 1
ATOM 9077 C C . THR B 1 262 ? 122.016 118.433 140.148 1.00 69.36 262 THR B C 1
ATOM 9078 O O . THR B 1 262 ? 122.673 117.535 139.616 1.00 69.94 262 THR B O 1
ATOM 9089 N N . LYS B 1 263 ? 120.773 118.261 140.600 1.00 73.33 263 LYS B N 1
ATOM 9090 C CA . LYS B 1 263 ? 120.113 116.971 140.448 1.00 74.79 263 LYS B CA 1
ATOM 9091 C C . LYS B 1 263 ? 119.975 116.600 138.978 1.00 78.23 263 LYS B C 1
ATOM 9092 O O . LYS B 1 263 ? 120.252 115.459 138.590 1.00 75.76 263 LYS B O 1
ATOM 9111 N N . TYR B 1 264 ? 119.556 117.547 138.147 1.00 84.13 264 TYR B N 1
ATOM 9112 C CA . TYR B 1 264 ? 119.462 117.380 136.706 1.00 83.01 264 TYR B CA 1
ATOM 9113 C C . TYR B 1 264 ? 120.094 118.575 136.011 1.00 82.81 264 TYR B C 1
ATOM 9114 O O . TYR B 1 264 ? 120.218 119.653 136.602 1.00 82.74 264 TYR B O 1
ATOM 9132 N N . PRO B 1 265 ? 120.512 118.417 134.757 1.00 84.36 265 PRO B N 1
ATOM 9133 C CA . PRO B 1 265 ? 121.115 119.541 134.033 1.00 84.17 265 PRO B CA 1
ATOM 9134 C C . PRO B 1 265 ? 120.075 120.573 133.634 1.00 85.96 265 PRO B C 1
ATOM 9135 O O . PRO B 1 265 ? 118.876 120.297 133.571 1.00 87.31 265 PRO B O 1
ATOM 9146 N N . SER B 1 266 ? 120.557 121.774 133.326 1.00 87.90 266 SER B N 1
ATOM 9147 C CA . SER B 1 266 ? 119.694 122.817 132.791 1.00 88.77 266 SER B CA 1
ATOM 9148 C C . SER B 1 266 ? 119.338 122.491 131.347 1.00 90.34 266 SER B C 1
ATOM 9149 O O . SER B 1 266 ? 120.209 122.135 130.549 1.00 90.57 266 SER B O 1
ATOM 9157 N N . LEU B 1 267 ? 118.051 122.607 131.013 1.00 90.31 267 LEU B N 1
ATOM 9158 C CA . LEU B 1 267 ? 117.617 122.333 129.648 1.00 88.79 267 LEU B CA 1
ATOM 9159 C C . LEU B 1 267 ? 118.223 123.318 128.660 1.00 88.13 267 LEU B C 1
ATOM 9160 O O . LEU B 1 267 ? 118.479 122.958 127.507 1.00 91.27 267 LEU B O 1
ATOM 9176 N N . LEU B 1 268 ? 118.447 124.562 129.080 1.00 92.68 268 LEU B N 1
ATOM 9177 C CA . LEU B 1 268 ? 119.030 125.544 128.175 1.00 94.34 268 LEU B CA 1
ATOM 9178 C C . LEU B 1 268 ? 120.445 125.148 127.774 1.00 95.55 268 LEU B C 1
ATOM 9179 O O . LEU B 1 268 ? 120.856 125.358 126.625 1.00 96.71 268 LEU B O 1
ATOM 9195 N N . MET B 1 269 ? 121.211 124.578 128.706 1.00 98.57 269 MET B N 1
ATOM 9196 C CA . MET B 1 269 ? 122.550 124.109 128.362 1.00 98.61 269 MET B CA 1
ATOM 9197 C C . MET B 1 269 ? 122.492 123.015 127.306 1.00 99.80 269 MET B C 1
ATOM 9198 O O . MET B 1 269 ? 123.263 123.035 126.340 1.00 102.40 269 MET B O 1
ATOM 9212 N N . LEU B 1 270 ? 121.584 122.052 127.468 1.00 99.16 270 LEU B N 1
ATOM 9213 C CA . LEU B 1 270 ? 121.449 120.996 126.472 1.00 99.97 270 LEU B CA 1
ATOM 9214 C C . LEU B 1 270 ? 121.016 121.564 125.129 1.00 101.04 270 LEU B C 1
ATOM 9215 O O . LEU B 1 270 ? 121.505 121.138 124.076 1.00 100.99 270 LEU B O 1
ATOM 9231 N N . TYR B 1 271 ? 120.089 122.522 125.144 1.00 105.85 271 TYR B N 1
ATOM 9232 C CA . TYR B 1 271 ? 119.627 123.126 123.901 1.00 105.21 271 TYR B CA 1
ATOM 9233 C C . TYR B 1 271 ? 120.765 123.824 123.172 1.00 106.92 271 TYR B C 1
ATOM 9234 O O . TYR B 1 271 ? 120.929 123.660 121.957 1.00 110.08 271 TYR B O 1
ATOM 9252 N N . LEU B 1 272 ? 121.571 124.601 123.895 1.00 106.13 272 LEU B N 1
ATOM 9253 C CA . LEU B 1 272 ? 122.682 125.286 123.246 1.00 106.39 272 LEU B CA 1
ATOM 9254 C C . LEU B 1 272 ? 123.755 124.305 122.794 1.00 106.67 272 LEU B C 1
ATOM 9255 O O . LEU B 1 272 ? 124.394 124.525 121.760 1.00 107.58 272 LEU B O 1
ATOM 9271 N N . MET B 1 273 ? 123.963 123.217 123.538 1.00 110.20 273 MET B N 1
ATOM 9272 C CA . MET B 1 273 ? 124.890 122.184 123.091 1.00 110.63 273 MET B CA 1
ATOM 9273 C C . MET B 1 273 ? 124.429 121.578 121.772 1.00 111.36 273 MET B C 1
ATOM 9274 O O . MET B 1 273 ? 125.222 121.406 120.839 1.00 111.18 273 MET B O 1
ATOM 9288 N N . LEU B 1 274 ? 123.140 121.249 121.678 1.00 113.25 274 LEU B N 1
ATOM 9289 C CA . LEU B 1 274 ? 122.604 120.694 120.440 1.00 114.31 274 LEU B CA 1
ATOM 9290 C C . LEU B 1 274 ? 122.725 121.691 119.295 1.00 114.50 274 LEU B C 1
ATOM 9291 O O . LEU B 1 274 ? 123.049 121.315 118.162 1.00 115.16 274 LEU B O 1
ATOM 9307 N N . LEU B 1 275 ? 122.455 122.967 119.568 1.00 115.24 275 LEU B N 1
ATOM 9308 C CA . LEU B 1 275 ? 122.565 123.980 118.525 1.00 114.62 275 LEU B CA 1
ATOM 9309 C C . LEU B 1 275 ? 124.003 124.110 118.040 1.00 116.37 275 LEU B C 1
ATOM 9310 O O . LEU B 1 275 ? 124.251 124.245 116.836 1.00 116.15 275 LEU B O 1
ATOM 9326 N N . SER B 1 276 ? 124.966 124.085 118.962 1.00 118.94 276 SER B N 1
ATOM 9327 C CA . SER B 1 276 ? 126.368 124.136 118.562 1.00 118.49 276 SER B CA 1
ATOM 9328 C C . SER B 1 276 ? 126.750 122.906 117.749 1.00 118.70 276 SER B C 1
ATOM 9329 O O . SER B 1 276 ? 127.513 123.004 116.781 1.00 119.00 276 SER B O 1
ATOM 9337 N N . MET B 1 277 ? 126.236 121.736 118.131 1.00 118.00 277 MET B N 1
ATOM 9338 C CA . MET B 1 277 ? 126.512 120.530 117.358 1.00 118.14 277 MET B CA 1
ATOM 9339 C C . MET B 1 277 ? 125.965 120.655 115.942 1.00 119.04 277 MET B C 1
ATOM 9340 O O . MET B 1 277 ? 126.630 120.269 114.973 1.00 119.11 277 MET B O 1
ATOM 9354 N N . LEU B 1 278 ? 124.752 121.192 115.800 1.00 119.79 278 LEU B N 1
ATOM 9355 C CA . LEU B 1 278 ? 124.185 121.376 114.467 1.00 119.50 278 LEU B CA 1
ATOM 9356 C C . LEU B 1 278 ? 124.970 122.407 113.666 1.00 119.00 278 LEU B C 1
ATOM 9357 O O . LEU B 1 278 ? 125.133 122.261 112.451 1.00 120.00 278 LEU B O 1
ATOM 9373 N N . SER B 1 279 ? 125.458 123.461 114.321 1.00 120.06 279 SER B N 1
ATOM 9374 C CA . SER B 1 279 ? 126.304 124.424 113.622 1.00 120.77 279 SER B CA 1
ATOM 9375 C C . SER B 1 279 ? 127.586 123.764 113.127 1.00 122.17 279 SER B C 1
ATOM 9376 O O . SER B 1 279 ? 128.030 124.008 111.996 1.00 122.74 279 SER B O 1
ATOM 9384 N N . GLY B 1 280 ? 128.195 122.924 113.963 1.00 121.80 280 GLY B N 1
ATOM 9385 C CA . GLY B 1 280 ? 129.378 122.198 113.533 1.00 120.69 280 GLY B CA 1
ATOM 9386 C C . GLY B 1 280 ? 129.092 121.266 112.373 1.00 121.53 280 GLY B C 1
ATOM 9387 O O . GLY B 1 280 ? 129.900 121.138 111.451 1.00 121.61 280 GLY B O 1
ATOM 9391 N N . ILE B 1 281 ? 127.937 120.601 112.402 1.00 124.00 281 ILE B N 1
ATOM 9392 C CA . ILE B 1 281 ? 127.561 119.725 111.296 1.00 123.81 281 ILE B CA 1
ATOM 9393 C C . ILE B 1 281 ? 127.342 120.535 110.025 1.00 123.03 281 ILE B C 1
ATOM 9394 O O . ILE B 1 281 ? 127.668 120.084 108.922 1.00 123.91 281 ILE B O 1
ATOM 9410 N N . ALA B 1 282 ? 126.771 121.734 110.151 1.00 123.69 282 ALA B N 1
ATOM 9411 C CA . ALA B 1 282 ? 126.603 122.595 108.985 1.00 124.03 282 ALA B CA 1
ATOM 9412 C C . ALA B 1 282 ? 127.952 122.996 108.404 1.00 124.41 282 ALA B C 1
ATOM 9413 O O . ALA B 1 282 ? 128.137 122.997 107.181 1.00 124.67 282 ALA B O 1
ATOM 9420 N N . THR B 1 283 ? 128.908 123.344 109.267 1.00 127.11 283 THR B N 1
ATOM 9421 C CA . THR B 1 283 ? 130.246 123.671 108.782 1.00 127.54 283 THR B CA 1
ATOM 9422 C C . THR B 1 283 ? 130.894 122.462 108.114 1.00 127.48 283 THR B C 1
ATOM 9423 O O . THR B 1 283 ? 131.581 122.597 107.095 1.00 127.43 283 THR B O 1
ATOM 9434 N N . LEU B 1 284 ? 130.688 121.272 108.681 1.00 128.13 284 LEU B N 1
ATOM 9435 C CA . LEU B 1 284 ? 131.204 120.051 108.070 1.00 127.45 284 LEU B CA 1
ATOM 9436 C C . LEU B 1 284 ? 130.602 119.830 106.688 1.00 127.57 284 LEU B C 1
ATOM 9437 O O . LEU B 1 284 ? 131.310 119.463 105.742 1.00 128.09 284 LEU B O 1
ATOM 9453 N N . GLY B 1 285 ? 129.292 120.034 106.557 1.00 128.92 285 GLY B N 1
ATOM 9454 C CA . GLY B 1 285 ? 128.660 119.905 105.255 1.00 128.79 285 GLY B CA 1
ATOM 9455 C C . GLY B 1 285 ? 129.190 120.917 104.259 1.00 129.41 285 GLY B C 1
ATOM 9456 O O . GLY B 1 285 ? 129.386 120.601 103.084 1.00 130.05 285 GLY B O 1
ATOM 9460 N N . SER B 1 286 ? 129.428 122.148 104.715 1.00 130.72 286 SER B N 1
ATOM 9461 C CA . SER B 1 286 ? 130.016 123.156 103.839 1.00 131.00 286 SER B CA 1
ATOM 9462 C C . SER B 1 286 ? 131.409 122.740 103.386 1.00 130.90 286 SER B C 1
ATOM 9463 O O . SER B 1 286 ? 131.777 122.933 102.221 1.00 130.39 286 SER B O 1
ATOM 9471 N N . VAL B 1 287 ? 132.201 122.173 104.297 1.00 131.32 287 VAL B N 1
ATOM 9472 C CA . VAL B 1 287 ? 133.534 121.695 103.936 1.00 131.24 287 VAL B CA 1
ATOM 9473 C C . VAL B 1 287 ? 133.430 120.595 102.887 1.00 130.97 287 VAL B C 1
ATOM 9474 O O . VAL B 1 287 ? 134.169 120.583 101.894 1.00 130.91 287 VAL B O 1
ATOM 9487 N N . VAL B 1 288 ? 132.508 119.653 103.092 1.00 130.64 288 VAL B N 1
ATOM 9488 C CA . VAL B 1 288 ? 132.330 118.569 102.129 1.00 130.81 288 VAL B CA 1
ATOM 9489 C C . VAL B 1 288 ? 131.924 119.130 100.772 1.00 130.55 288 VAL B C 1
ATOM 9490 O O . VAL B 1 288 ? 132.411 118.682 99.726 1.00 129.85 288 VAL B O 1
ATOM 9503 N N . ILE B 1 289 ? 131.024 120.114 100.766 1.00 134.38 289 ILE B N 1
ATOM 9504 C CA . ILE B 1 289 ? 130.601 120.730 99.511 1.00 134.37 289 ILE B CA 1
ATOM 9505 C C . ILE B 1 289 ? 131.787 121.382 98.816 1.00 134.58 289 ILE B C 1
ATOM 9506 O O . ILE B 1 289 ? 131.972 121.238 97.601 1.00 134.26 289 ILE B O 1
ATOM 9522 N N . SER B 1 290 ? 132.611 122.110 99.573 1.00 135.52 290 SER B N 1
ATOM 9523 C CA . SER B 1 290 ? 133.792 122.734 98.986 1.00 134.87 290 SER B CA 1
ATOM 9524 C C . SER B 1 290 ? 134.727 121.685 98.402 1.00 135.02 290 SER B C 1
ATOM 9525 O O . SER B 1 290 ? 135.363 121.915 97.367 1.00 133.35 290 SER B O 1
ATOM 9533 N N . LYS B 1 291 ? 134.828 120.524 99.054 1.00 135.91 291 LYS B N 1
ATOM 9534 C CA . LYS B 1 291 ? 135.623 119.436 98.494 1.00 134.93 291 LYS B CA 1
ATOM 9535 C C . LYS B 1 291 ? 135.075 119.001 97.141 1.00 134.67 291 LYS B C 1
ATOM 9536 O O . LYS B 1 291 ? 135.839 118.771 96.196 1.00 132.91 291 LYS B O 1
ATOM 9555 N N . LEU B 1 292 ? 133.755 118.885 97.028 1.00 138.11 292 LEU B N 1
ATOM 9556 C CA . LEU B 1 292 ? 133.124 118.480 95.778 1.00 137.16 292 LEU B CA 1
ATOM 9557 C C . LEU B 1 292 ? 133.018 119.655 94.813 1.00 135.90 292 LEU B C 1
ATOM 9558 O O . LEU B 1 292 ? 131.950 119.925 94.263 1.00 135.38 292 LEU B O 1
ATOM 9563 N N . THR C 1 1 ? 112.326 111.187 192.595 1.00 48.56 1 THR C N 1
ATOM 9564 C CA . THR C 1 1 ? 112.982 111.616 191.368 1.00 52.66 1 THR C CA 1
ATOM 9565 C C . THR C 1 1 ? 114.038 112.668 191.674 1.00 51.89 1 THR C C 1
ATOM 9566 O O . THR C 1 1 ? 113.919 113.398 192.654 1.00 51.36 1 THR C O 1
ATOM 9576 N N . PRO C 1 2 ? 115.074 112.746 190.843 1.00 43.79 2 PRO C N 1
ATOM 9577 C CA . PRO C 1 2 ? 116.099 113.770 191.052 1.00 40.94 2 PRO C CA 1
ATOM 9578 C C . PRO C 1 2 ? 115.537 115.159 190.816 1.00 41.07 2 PRO C C 1
ATOM 9579 O O . PRO C 1 2 ? 114.631 115.358 190.006 1.00 45.60 2 PRO C O 1
ATOM 9590 N N . THR C 1 3 ? 116.087 116.127 191.534 1.00 38.45 3 THR C N 1
ATOM 9591 C CA . THR C 1 3 ? 115.607 117.499 191.499 1.00 35.42 3 THR C CA 1
ATOM 9592 C C . THR C 1 3 ? 116.750 118.446 191.156 1.00 37.37 3 THR C C 1
ATOM 9593 O O . THR C 1 3 ? 117.898 118.042 190.979 1.00 48.02 3 THR C O 1
ATOM 9604 N N . TYR C 1 4 ? 116.408 119.729 191.066 1.00 32.48 4 TYR C N 1
ATOM 9605 C CA . TYR C 1 4 ? 117.397 120.758 190.777 1.00 24.71 4 TYR C CA 1
ATOM 9606 C C . TYR C 1 4 ? 118.461 120.820 191.865 1.00 28.90 4 TYR C C 1
ATOM 9607 O O . TYR C 1 4 ? 119.657 120.940 191.572 1.00 39.13 4 TYR C O 1
ATOM 9625 N N . GLY C 1 5 ? 118.046 120.732 193.129 1.00 34.39 5 GLY C N 1
ATOM 9626 C CA . GLY C 1 5 ? 119.005 120.784 194.219 1.00 34.07 5 GLY C CA 1
ATOM 9627 C C . GLY C 1 5 ? 119.938 119.591 194.240 1.00 39.08 5 GLY C C 1
ATOM 9628 O O . GLY C 1 5 ? 121.112 119.718 194.593 1.00 43.65 5 GLY C O 1
ATOM 9632 N N . ASP C 1 6 ? 119.431 118.414 193.872 1.00 36.66 6 ASP C N 1
ATOM 9633 C CA . ASP C 1 6 ? 120.283 117.231 193.812 1.00 36.46 6 ASP C CA 1
ATOM 9634 C C . ASP C 1 6 ? 121.399 117.409 192.795 1.00 40.04 6 ASP C C 1
ATOM 9635 O O . ASP C 1 6 ? 122.562 117.093 193.073 1.00 45.54 6 ASP C O 1
ATOM 9644 N N . GLU C 1 7 ? 121.071 117.922 191.610 1.00 29.38 7 GLU C N 1
ATOM 9645 C CA . GLU C 1 7 ? 122.106 118.145 190.614 1.00 27.24 7 GLU C CA 1
ATOM 9646 C C . GLU C 1 7 ? 123.037 119.273 191.024 1.00 34.04 7 GLU C C 1
ATOM 9647 O O . GLU C 1 7 ? 124.229 119.231 190.708 1.00 42.96 7 GLU C O 1
ATOM 9659 N N . ARG C 1 8 ? 122.529 120.282 191.731 1.00 35.92 8 ARG C N 1
ATOM 9660 C CA . ARG C 1 8 ? 123.421 121.313 192.247 1.00 32.49 8 ARG C CA 1
ATOM 9661 C C . ARG C 1 8 ? 124.433 120.721 193.222 1.00 34.16 8 ARG C C 1
ATOM 9662 O O . ARG C 1 8 ? 125.628 121.028 193.153 1.00 37.07 8 ARG C O 1
ATOM 9683 N N . LEU C 1 9 ? 123.975 119.851 194.125 1.00 38.24 9 LEU C N 1
ATOM 9684 C CA . LEU C 1 9 ? 124.889 119.183 195.048 1.00 41.40 9 LEU C CA 1
ATOM 9685 C C . LEU C 1 9 ? 125.902 118.326 194.304 1.00 39.41 9 LEU C C 1
ATOM 9686 O O . LEU C 1 9 ? 127.095 118.326 194.636 1.00 42.25 9 LEU C O 1
ATOM 9702 N N . LEU C 1 10 ? 125.444 117.566 193.311 1.00 38.65 10 LEU C N 1
ATOM 9703 C CA . LEU C 1 10 ? 126.355 116.707 192.565 1.00 33.59 10 LEU C CA 1
ATOM 9704 C C . LEU C 1 10 ? 127.431 117.528 191.870 1.00 30.15 10 LEU C C 1
ATOM 9705 O O . LEU C 1 10 ? 128.622 117.215 191.962 1.00 41.33 10 LEU C O 1
ATOM 9721 N N . ARG C 1 11 ? 127.032 118.590 191.169 1.00 27.90 11 ARG C N 1
ATOM 9722 C CA . ARG C 1 11 ? 128.013 119.419 190.482 1.00 26.47 11 ARG C CA 1
ATOM 9723 C C . ARG C 1 11 ? 128.940 120.116 191.462 1.00 31.77 11 ARG C C 1
ATOM 9724 O O . ARG C 1 11 ? 130.098 120.384 191.133 1.00 35.47 11 ARG C O 1
ATOM 9745 N N . GLU C 1 12 ? 128.454 120.430 192.661 1.00 41.33 12 GLU C N 1
ATOM 9746 C CA . GLU C 1 12 ? 129.331 121.004 193.673 1.00 37.79 12 GLU C CA 1
ATOM 9747 C C . GLU C 1 12 ? 130.387 120.004 194.119 1.00 35.01 12 GLU C C 1
ATOM 9748 O O . GLU C 1 12 ? 131.553 120.366 194.304 1.00 36.71 12 GLU C O 1
ATOM 9760 N N . LYS C 1 13 ? 130.000 118.741 194.303 1.00 39.70 13 LYS C N 1
ATOM 9761 C CA . LYS C 1 13 ? 130.964 117.755 194.783 1.00 39.02 13 LYS C CA 1
ATOM 9762 C C . LYS C 1 13 ? 131.954 117.357 193.695 1.00 38.51 13 LYS C C 1
ATOM 9763 O O . LYS C 1 13 ? 133.137 117.143 193.978 1.00 40.06 13 LYS C O 1
ATOM 9782 N N . LEU C 1 14 ? 131.494 117.240 192.450 1.00 35.76 14 LEU C N 1
ATOM 9783 C CA . LEU C 1 14 ? 132.367 116.739 191.393 1.00 30.55 14 LEU C CA 1
ATOM 9784 C C . LEU C 1 14 ? 133.570 117.648 191.184 1.00 38.46 14 LEU C C 1
ATOM 9785 O O . LEU C 1 14 ? 134.695 117.168 191.012 1.00 41.70 14 LEU C O 1
ATOM 9801 N N . LEU C 1 15 ? 133.359 118.958 191.207 1.00 37.29 15 LEU C N 1
ATOM 9802 C CA . LEU C 1 15 ? 134.386 119.922 190.845 1.00 32.71 15 LEU C CA 1
ATOM 9803 C C . LEU C 1 15 ? 135.183 120.430 192.037 1.00 35.83 15 LEU C C 1
ATOM 9804 O O . LEU C 1 15 ? 135.945 121.389 191.889 1.00 42.54 15 LEU C O 1
ATOM 9820 N N . THR C 1 16 ? 135.039 119.813 193.206 1.00 40.58 16 THR C N 1
ATOM 9821 C CA . THR C 1 16 ? 135.630 120.358 194.423 1.00 45.26 16 THR C CA 1
ATOM 9822 C C . THR C 1 16 ? 137.154 120.416 194.352 1.00 46.10 16 THR C C 1
ATOM 9823 O O . THR C 1 16 ? 137.730 121.507 194.413 1.00 46.94 16 THR C O 1
ATOM 9834 N N . ASN C 1 17 ? 137.823 119.274 194.217 1.00 41.27 17 ASN C N 1
ATOM 9835 C CA . ASN C 1 17 ? 139.281 119.212 194.166 1.00 40.49 17 ASN C CA 1
ATOM 9836 C C . ASN C 1 17 ? 139.756 118.826 192.771 1.00 44.02 17 ASN C C 1
ATOM 9837 O O . ASN C 1 17 ? 140.703 118.058 192.603 1.00 42.05 17 ASN C O 1
ATOM 9848 N N . TYR C 1 18 ? 139.092 119.357 191.755 1.00 40.82 18 TYR C N 1
ATOM 9849 C CA . TYR C 1 18 ? 139.355 119.007 190.369 1.00 30.73 18 TYR C CA 1
ATOM 9850 C C . TYR C 1 18 ? 140.204 120.091 189.727 1.00 31.85 18 TYR C C 1
ATOM 9851 O O . TYR C 1 18 ? 139.916 121.282 189.878 1.00 34.04 18 TYR C O 1
ATOM 9869 N N . SER C 1 19 ? 141.252 119.678 189.024 1.00 33.33 19 SER C N 1
ATOM 9870 C CA . SER C 1 19 ? 142.119 120.588 188.290 1.00 30.75 19 SER C CA 1
ATOM 9871 C C . SER C 1 19 ? 141.908 120.359 186.803 1.00 33.05 19 SER C C 1
ATOM 9872 O O . SER C 1 19 ? 142.166 119.264 186.297 1.00 34.46 19 SER C O 1
ATOM 9880 N N . LYS C 1 20 ? 141.445 121.395 186.109 1.00 36.74 20 LYS C N 1
ATOM 9881 C CA . LYS C 1 20 ? 141.160 121.283 184.687 1.00 34.06 20 LYS C CA 1
ATOM 9882 C C . LYS C 1 20 ? 142.407 120.989 183.868 1.00 33.48 20 LYS C C 1
ATOM 9883 O O . LYS C 1 20 ? 142.301 120.388 182.797 1.00 33.24 20 LYS C O 1
ATOM 9902 N N . SER C 1 21 ? 143.582 121.392 184.343 1.00 34.84 21 SER C N 1
ATOM 9903 C CA . SER C 1 21 ? 144.812 121.251 183.580 1.00 34.67 21 SER C CA 1
ATOM 9904 C C . SER C 1 21 ? 145.581 119.977 183.892 1.00 30.40 21 SER C C 1
ATOM 9905 O O . SER C 1 21 ? 146.588 119.711 183.232 1.00 29.58 21 SER C O 1
ATOM 9913 N N . ILE C 1 22 ? 145.144 119.187 184.865 1.00 31.55 22 ILE C N 1
ATOM 9914 C CA . ILE C 1 22 ? 145.771 117.904 185.151 1.00 26.05 22 ILE C CA 1
ATOM 9915 C C . ILE C 1 22 ? 145.033 116.823 184.384 1.00 27.16 22 ILE C C 1
ATOM 9916 O O . ILE C 1 22 ? 143.800 116.776 184.378 1.00 37.74 22 ILE C O 1
ATOM 9932 N N . ARG C 1 23 ? 145.788 115.963 183.744 1.00 23.43 23 ARG C N 1
ATOM 9933 C CA . ARG C 1 23 ? 145.220 114.869 182.980 1.00 24.89 23 ARG C CA 1
ATOM 9934 C C . ARG C 1 23 ? 144.447 113.942 183.914 1.00 27.82 23 ARG C C 1
ATOM 9935 O O . ARG C 1 23 ? 144.954 113.589 184.982 1.00 32.77 23 ARG C O 1
ATOM 9956 N N . PRO C 1 24 ? 143.229 113.520 183.555 1.00 29.67 24 PRO C N 1
ATOM 9957 C CA . PRO C 1 24 ? 142.294 112.962 184.551 1.00 28.81 24 PRO C CA 1
ATOM 9958 C C . PRO C 1 24 ? 142.492 111.476 184.825 1.00 29.06 24 PRO C C 1
ATOM 9959 O O . PRO C 1 24 ? 141.654 110.630 184.519 1.00 28.54 24 PRO C O 1
ATOM 9970 N N . VAL C 1 25 ? 143.619 111.140 185.438 1.00 33.94 25 VAL C N 1
ATOM 9971 C CA . VAL C 1 25 ? 143.918 109.769 185.826 1.00 31.02 25 VAL C CA 1
ATOM 9972 C C . VAL C 1 25 ? 144.363 109.776 187.277 1.00 30.56 25 VAL C C 1
ATOM 9973 O O . VAL C 1 25 ? 145.034 110.708 187.724 1.00 41.22 25 VAL C O 1
ATOM 9986 N N . ILE C 1 26 ? 143.978 108.738 188.017 1.00 36.21 26 ILE C N 1
ATOM 9987 C CA . ILE C 1 26 ? 144.423 108.618 189.402 1.00 40.17 26 ILE C CA 1
ATOM 9988 C C . ILE C 1 26 ? 145.938 108.496 189.452 1.00 39.82 26 ILE C C 1
ATOM 9989 O O . ILE C 1 26 ? 146.615 109.203 190.204 1.00 42.00 26 ILE C O 1
ATOM 10005 N N . ASN C 1 27 ? 146.488 107.602 188.641 1.00 41.88 27 ASN C N 1
ATOM 10006 C CA . ASN C 1 27 ? 147.924 107.398 188.540 1.00 38.52 27 ASN C CA 1
ATOM 10007 C C . ASN C 1 27 ? 148.418 108.047 187.259 1.00 41.97 27 ASN C C 1
ATOM 10008 O O . ASN C 1 27 ? 147.891 107.772 186.178 1.00 46.88 27 ASN C O 1
ATOM 10018 N N . LEU C 1 28 ? 149.432 108.899 187.378 1.00 39.16 28 LEU C N 1
ATOM 10019 C CA . LEU C 1 28 ? 149.897 109.660 186.229 1.00 35.82 28 LEU C CA 1
ATOM 10020 C C . LEU C 1 28 ? 150.619 108.800 185.206 1.00 38.21 28 LEU C C 1
ATOM 10021 O O . LEU C 1 28 ? 150.960 109.304 184.133 1.00 40.25 28 LEU C O 1
ATOM 10037 N N . THR C 1 29 ? 150.865 107.528 185.506 1.00 40.13 29 THR C N 1
ATOM 10038 C CA . THR C 1 29 ? 151.489 106.629 184.548 1.00 39.60 29 THR C CA 1
ATOM 10039 C C . THR C 1 29 ? 150.505 106.078 183.524 1.00 41.78 29 THR C C 1
ATOM 10040 O O . THR C 1 29 ? 150.938 105.528 182.508 1.00 38.81 29 THR C O 1
ATOM 10051 N N . LYS C 1 30 ? 149.205 106.225 183.752 1.00 44.02 30 LYS C N 1
ATOM 10052 C CA . LYS C 1 30 ? 148.194 105.692 182.854 1.00 40.42 30 LYS C CA 1
ATOM 10053 C C . LYS C 1 30 ? 147.889 106.676 181.732 1.00 37.85 30 LYS C C 1
ATOM 10054 O O . LYS C 1 30 ? 147.840 107.889 181.939 1.00 39.26 30 LYS C O 1
ATOM 10073 N N . VAL C 1 31 ? 147.684 106.139 180.537 1.00 34.39 31 VAL C N 1
ATOM 10074 C CA . VAL C 1 31 ? 147.312 106.951 179.390 1.00 31.44 31 VAL C CA 1
ATOM 10075 C C . VAL C 1 31 ? 145.800 107.112 179.378 1.00 30.30 31 VAL C C 1
ATOM 10076 O O . VAL C 1 31 ? 145.059 106.282 179.905 1.00 37.04 31 VAL C O 1
ATOM 10089 N N . VAL C 1 32 ? 145.332 108.187 178.759 1.00 28.22 32 VAL C N 1
ATOM 10090 C CA . VAL C 1 32 ? 143.913 108.374 178.500 1.00 28.01 32 VAL C CA 1
ATOM 10091 C C . VAL C 1 32 ? 143.689 108.038 177.033 1.00 27.69 32 VAL C C 1
ATOM 10092 O O . VAL C 1 32 ? 144.239 108.692 176.143 1.00 29.75 32 VAL C O 1
ATOM 10105 N N . ASP C 1 33 ? 142.911 106.994 176.782 1.00 31.28 33 ASP C N 1
ATOM 10106 C CA . ASP C 1 33 ? 142.605 106.559 175.430 1.00 22.52 33 ASP C CA 1
ATOM 10107 C C . ASP C 1 33 ? 141.357 107.281 174.950 1.00 23.56 33 ASP C C 1
ATOM 10108 O O . ASP C 1 33 ? 140.279 107.117 175.525 1.00 32.86 33 ASP C O 1
ATOM 10117 N N . VAL C 1 34 ? 141.506 108.072 173.898 1.00 16.31 34 VAL C N 1
ATOM 10118 C CA . VAL C 1 34 ? 140.412 108.821 173.301 1.00 14.90 34 VAL C CA 1
ATOM 10119 C C . VAL C 1 34 ? 139.996 108.098 172.035 1.00 18.47 34 VAL C C 1
ATOM 10120 O O . VAL C 1 34 ? 140.849 107.712 171.231 1.00 31.55 34 VAL C O 1
ATOM 10133 N N . THR C 1 35 ? 138.697 107.900 171.856 1.00 18.32 35 THR C N 1
ATOM 10134 C CA . THR C 1 35 ? 138.178 107.383 170.596 1.00 20.86 35 THR C CA 1
ATOM 10135 C C . THR C 1 35 ? 137.444 108.510 169.886 1.00 16.22 35 THR C C 1
ATOM 10136 O O . THR C 1 35 ? 136.585 109.169 170.477 1.00 23.98 35 THR C O 1
ATOM 10147 N N . ALA C 1 36 ? 137.809 108.743 168.632 1.00 14.96 36 ALA C N 1
ATOM 10148 C CA . ALA C 1 36 ? 137.260 109.824 167.834 1.00 13.94 36 ALA C CA 1
ATOM 10149 C C . ALA C 1 36 ? 136.290 109.271 166.804 1.00 14.18 36 ALA C C 1
ATOM 10150 O O . ALA C 1 36 ? 136.500 108.188 166.256 1.00 26.20 36 ALA C O 1
ATOM 10157 N N . LEU C 1 37 ? 135.224 110.018 166.550 1.00 14.31 37 LEU C N 1
ATOM 10158 C CA . LEU C 1 37 ? 134.214 109.654 165.565 1.00 15.50 37 LEU C CA 1
ATOM 10159 C C . LEU C 1 37 ? 134.003 110.853 164.659 1.00 12.45 37 LEU C C 1
ATOM 10160 O O . LEU C 1 37 ? 133.573 111.910 165.120 1.00 26.25 37 LEU C O 1
ATOM 10176 N N . LEU C 1 38 ? 134.291 110.690 163.378 1.00 12.30 38 LEU C N 1
ATOM 10177 C CA . LEU C 1 38 ? 134.194 111.765 162.404 1.00 17.20 38 LEU C CA 1
ATOM 10178 C C . LEU C 1 38 ? 133.121 111.401 161.392 1.00 22.62 38 LEU C C 1
ATOM 10179 O O . LEU C 1 38 ? 133.274 110.429 160.650 1.00 30.33 38 LEU C O 1
ATOM 10195 N N . TYR C 1 39 ? 132.041 112.171 161.356 1.00 20.39 39 TYR C N 1
ATOM 10196 C CA . TYR C 1 39 ? 130.963 111.938 160.407 1.00 16.82 39 TYR C CA 1
ATOM 10197 C C . TYR C 1 39 ? 130.893 113.114 159.450 1.00 19.44 39 TYR C C 1
ATOM 10198 O O . TYR C 1 39 ? 130.792 114.257 159.885 1.00 29.75 39 TYR C O 1
ATOM 10216 N N . LEU C 1 40 ? 130.943 112.841 158.157 1.00 21.96 40 LEU C N 1
ATOM 10217 C CA . LEU C 1 40 ? 130.704 113.897 157.188 1.00 18.57 40 LEU C CA 1
ATOM 10218 C C . LEU C 1 40 ? 129.231 114.271 157.210 1.00 22.41 40 LEU C C 1
ATOM 10219 O O . LEU C 1 40 ? 128.364 113.395 157.190 1.00 29.91 40 LEU C O 1
ATOM 10235 N N . GLN C 1 41 ? 128.937 115.569 157.273 1.00 22.30 41 GLN C N 1
ATOM 10236 C CA . GLN C 1 41 ? 127.568 116.027 157.092 1.00 22.47 41 GLN C CA 1
ATOM 10237 C C . GLN C 1 41 ? 127.323 116.400 155.634 1.00 27.64 41 GLN C C 1
ATOM 10238 O O . GLN C 1 41 ? 126.507 115.770 154.956 1.00 33.95 41 GLN C O 1
ATOM 10252 N N . THR C 1 42 ? 128.036 117.405 155.135 1.00 22.68 42 THR C N 1
ATOM 10253 C CA . THR C 1 42 ? 127.976 117.780 153.732 1.00 28.78 42 THR C CA 1
ATOM 10254 C C . THR C 1 42 ? 129.375 118.116 153.247 1.00 22.30 42 THR C C 1
ATOM 10255 O O . THR C 1 42 ? 130.178 118.690 153.982 1.00 26.43 42 THR C O 1
ATOM 10266 N N . LEU C 1 43 ? 129.654 117.757 152.001 1.00 29.63 43 LEU C N 1
ATOM 10267 C CA . LEU C 1 43 ? 130.884 118.143 151.319 1.00 29.41 43 LEU C CA 1
ATOM 10268 C C . LEU C 1 43 ? 130.562 119.395 150.517 1.00 24.88 43 LEU C C 1
ATOM 10269 O O . LEU C 1 43 ? 129.907 119.328 149.477 1.00 35.42 43 LEU C O 1
ATOM 10285 N N . TYR C 1 44 ? 131.004 120.544 151.016 1.00 24.57 44 TYR C N 1
ATOM 10286 C CA . TYR C 1 44 ? 130.662 121.802 150.371 1.00 26.98 44 TYR C CA 1
ATOM 10287 C C . TYR C 1 44 ? 131.319 121.920 149.007 1.00 32.67 44 TYR C C 1
ATOM 10288 O O . TYR C 1 44 ? 130.651 122.218 148.013 1.00 39.16 44 TYR C O 1
ATOM 10306 N N . ASP C 1 45 ? 132.624 121.688 148.930 1.00 36.45 45 ASP C N 1
ATOM 10307 C CA . ASP C 1 45 ? 133.320 121.915 147.672 1.00 32.82 45 ASP C CA 1
ATOM 10308 C C . ASP C 1 45 ? 134.633 121.156 147.665 1.00 31.52 45 ASP C C 1
ATOM 10309 O O . ASP C 1 45 ? 135.124 120.707 148.699 1.00 41.48 45 ASP C O 1
ATOM 10318 N N . LEU C 1 46 ? 135.207 121.042 146.473 1.00 36.57 46 LEU C N 1
ATOM 10319 C CA . LEU C 1 46 ? 136.526 120.454 146.274 1.00 38.82 46 LEU C CA 1
ATOM 10320 C C . LEU C 1 46 ? 137.267 121.406 145.340 1.00 40.15 46 LEU C C 1
ATOM 10321 O O . LEU C 1 46 ? 137.217 121.261 144.119 1.00 43.92 46 LEU C O 1
ATOM 10337 N N . ASP C 1 47 ? 137.947 122.387 145.926 1.00 40.37 47 ASP C N 1
ATOM 10338 C CA . ASP C 1 47 ? 138.586 123.465 145.180 1.00 40.25 47 ASP C CA 1
ATOM 10339 C C . ASP C 1 47 ? 139.864 122.948 144.532 1.00 47.46 47 ASP C C 1
ATOM 10340 O O . ASP C 1 47 ? 140.833 122.618 145.227 1.00 50.32 47 ASP C O 1
ATOM 10349 N N . PHE C 1 48 ? 139.862 122.890 143.196 1.00 53.30 48 PHE C N 1
ATOM 10350 C CA . PHE C 1 48 ? 141.002 122.356 142.458 1.00 48.93 48 PHE C CA 1
ATOM 10351 C C . PHE C 1 48 ? 142.168 123.330 142.430 1.00 54.88 48 PHE C C 1
ATOM 10352 O O . PHE C 1 48 ? 143.324 122.925 142.587 1.00 57.70 48 PHE C O 1
ATOM 10369 N N . VAL C 1 49 ? 141.895 124.612 142.197 1.00 52.45 49 VAL C N 1
ATOM 10370 C CA . VAL C 1 49 ? 142.984 125.571 142.051 1.00 54.35 49 VAL C CA 1
ATOM 10371 C C . VAL C 1 49 ? 143.724 125.741 143.370 1.00 53.91 49 VAL C C 1
ATOM 10372 O O . VAL C 1 49 ? 144.952 125.886 143.394 1.00 56.92 49 VAL C O 1
ATOM 10385 N N . ASN C 1 50 ? 143.002 125.718 144.485 1.00 45.30 50 ASN C N 1
ATOM 10386 C CA . ASN C 1 50 ? 143.617 125.840 145.797 1.00 45.65 50 ASN C CA 1
ATOM 10387 C C . ASN C 1 50 ? 144.002 124.502 146.404 1.00 47.04 50 ASN C C 1
ATOM 10388 O O . ASN C 1 50 ? 144.620 124.485 147.472 1.00 48.59 50 ASN C O 1
ATOM 10399 N N . ASN C 1 51 ? 143.669 123.387 145.760 1.00 39.54 51 ASN C N 1
ATOM 10400 C CA . ASN C 1 51 ? 144.001 122.064 146.281 1.00 37.29 51 ASN C CA 1
ATOM 10401 C C . ASN C 1 51 ? 143.371 121.823 147.647 1.00 40.04 51 ASN C C 1
ATOM 10402 O O . ASN C 1 51 ? 143.948 121.141 148.493 1.00 41.91 51 ASN C O 1
ATOM 10413 N N . PHE C 1 52 ? 142.186 122.369 147.883 1.00 38.74 52 PHE C N 1
ATOM 10414 C CA . PHE C 1 52 ? 141.526 122.225 149.171 1.00 28.79 52 PHE C CA 1
ATOM 10415 C C . PHE C 1 52 ? 140.223 121.469 148.996 1.00 28.49 52 PHE C C 1
ATOM 10416 O O . PHE C 1 52 ? 139.695 121.354 147.894 1.00 42.61 52 PHE C O 1
ATOM 10433 N N . ILE C 1 53 ? 139.711 120.931 150.092 1.00 25.62 53 ILE C N 1
ATOM 10434 C CA . ILE C 1 53 ? 138.357 120.401 150.133 1.00 23.61 53 ILE C CA 1
ATOM 10435 C C . ILE C 1 53 ? 137.658 121.021 151.329 1.00 26.37 53 ILE C C 1
ATOM 10436 O O . ILE C 1 53 ? 138.192 121.006 152.442 1.00 34.52 53 ILE C O 1
ATOM 10452 N N . MET C 1 54 ? 136.488 121.601 151.087 1.00 28.37 54 MET C N 1
ATOM 10453 C CA . MET C 1 54 ? 135.708 122.280 152.108 1.00 23.63 54 MET C CA 1
ATOM 10454 C C . MET C 1 54 ? 134.534 121.394 152.480 1.00 28.62 54 MET C C 1
ATOM 10455 O O . MET C 1 54 ? 133.725 121.042 151.615 1.00 42.06 54 MET C O 1
ATOM 10469 N N . ALA C 1 55 ? 134.432 121.047 153.759 1.00 19.99 55 ALA C N 1
ATOM 10470 C CA . ALA C 1 55 ? 133.373 120.152 154.194 1.00 17.44 55 ALA C CA 1
ATOM 10471 C C . ALA C 1 55 ? 132.990 120.474 155.626 1.00 22.42 55 ALA C C 1
ATOM 10472 O O . ALA C 1 55 ? 133.669 121.225 156.323 1.00 26.98 55 ALA C O 1
ATOM 10479 N N . ARG C 1 56 ? 131.860 119.915 156.042 1.00 26.45 56 ARG C N 1
ATOM 10480 C CA . ARG C 1 56 ? 131.342 120.045 157.394 1.00 15.75 56 ARG C CA 1
ATOM 10481 C C . ARG C 1 56 ? 131.302 118.662 158.019 1.00 17.10 56 ARG C C 1
ATOM 10482 O O . ARG C 1 56 ? 130.864 117.705 157.378 1.00 25.69 56 ARG C O 1
ATOM 10503 N N . TYR C 1 57 ? 131.780 118.549 159.250 1.00 20.98 57 TYR C N 1
ATOM 10504 C CA . TYR C 1 57 ? 131.855 117.277 159.945 1.00 12.80 57 TYR C CA 1
ATOM 10505 C C . TYR C 1 57 ? 131.235 117.408 161.321 1.00 17.53 57 TYR C C 1
ATOM 10506 O O . TYR C 1 57 ? 131.114 118.503 161.869 1.00 34.52 57 TYR C O 1
ATOM 10524 N N . TYR C 1 58 ? 130.846 116.271 161.863 1.00 16.52 58 TYR C N 1
ATOM 10525 C CA . TYR C 1 58 ? 130.400 116.151 163.237 1.00 17.76 58 TYR C CA 1
ATOM 10526 C C . TYR C 1 58 ? 131.435 115.264 163.917 1.00 22.94 58 TYR C C 1
ATOM 10527 O O . TYR C 1 58 ? 131.592 114.094 163.557 1.00 30.93 58 TYR C O 1
ATOM 10545 N N . LEU C 1 59 ? 132.184 115.843 164.848 1.00 18.63 59 LEU C N 1
ATOM 10546 C CA . LEU C 1 59 ? 133.310 115.184 165.492 1.00 15.76 59 LEU C CA 1
ATOM 10547 C C . LEU C 1 59 ? 132.972 114.918 166.947 1.00 16.91 59 LEU C C 1
ATOM 10548 O O . LEU C 1 59 ? 132.619 115.840 167.684 1.00 31.02 59 LEU C O 1
ATOM 10564 N N . GLY C 1 60 ? 133.083 113.661 167.353 1.00 16.84 60 GLY C N 1
ATOM 10565 C CA . GLY C 1 60 ? 132.838 113.279 168.723 1.00 8.72 60 GLY C CA 1
ATOM 10566 C C . GLY C 1 60 ? 134.017 112.584 169.354 1.00 8.64 60 GLY C C 1
ATOM 10567 O O . GLY C 1 60 ? 134.543 111.625 168.803 1.00 23.26 60 GLY C O 1
ATOM 10571 N N . LEU C 1 61 ? 134.437 113.057 170.514 1.00 11.58 61 LEU C N 1
ATOM 10572 C CA . LEU C 1 61 ? 135.522 112.456 171.270 1.00 13.10 61 LEU C CA 1
ATOM 10573 C C . LEU C 1 61 ? 134.936 111.778 172.494 1.00 9.19 61 LEU C C 1
ATOM 10574 O O . LEU C 1 61 ? 134.112 112.367 173.196 1.00 23.94 61 LEU C O 1
ATOM 10590 N N . ILE C 1 62 ? 135.343 110.540 172.740 1.00 8.80 62 ILE C N 1
ATOM 10591 C CA . ILE C 1 62 ? 134.873 109.784 173.890 1.00 14.84 62 ILE C CA 1
ATOM 10592 C C . ILE C 1 62 ? 136.082 109.360 174.700 1.00 14.13 62 ILE C C 1
ATOM 10593 O O . ILE C 1 62 ? 137.027 108.778 174.154 1.00 26.58 62 ILE C O 1
ATOM 10609 N N . TRP C 1 63 ? 136.054 109.648 175.998 1.00 16.81 63 TRP C N 1
ATOM 10610 C CA . TRP C 1 63 ? 137.126 109.206 176.882 1.00 15.83 63 TRP C CA 1
ATOM 10611 C C . TRP C 1 63 ? 136.542 108.961 178.264 1.00 21.93 63 TRP C C 1
ATOM 10612 O O . TRP C 1 63 ? 135.333 109.039 178.464 1.00 31.52 63 TRP C O 1
ATOM 10633 N N . ILE C 1 64 ? 137.404 108.636 179.220 1.00 16.92 64 ILE C N 1
ATOM 10634 C CA . ILE C 1 64 ? 136.974 108.329 180.578 1.00 17.20 64 ILE C CA 1
ATOM 10635 C C . ILE C 1 64 ? 137.748 109.193 181.560 1.00 22.66 64 ILE C C 1
ATOM 10636 O O . ILE C 1 64 ? 138.979 109.262 181.502 1.00 28.85 64 ILE C O 1
ATOM 10652 N N . ASP C 1 65 ? 137.020 109.855 182.451 1.00 26.65 65 ASP C N 1
ATOM 10653 C CA . ASP C 1 65 ? 137.589 110.649 183.528 1.00 25.25 65 ASP C CA 1
ATOM 10654 C C . ASP C 1 65 ? 137.425 109.894 184.838 1.00 28.76 65 ASP C C 1
ATOM 10655 O O . ASP C 1 65 ? 136.310 109.517 185.203 1.00 37.99 65 ASP C O 1
ATOM 10664 N N . GLU C 1 66 ? 138.534 109.674 185.538 1.00 28.98 66 GLU C N 1
ATOM 10665 C CA . GLU C 1 66 ? 138.518 108.925 186.786 1.00 30.45 66 GLU C CA 1
ATOM 10666 C C . GLU C 1 66 ? 138.304 109.802 188.012 1.00 36.89 66 GLU C C 1
ATOM 10667 O O . GLU C 1 66 ? 138.030 109.271 189.092 1.00 37.79 66 GLU C O 1
ATOM 10679 N N . LYS C 1 67 ? 138.417 111.121 187.868 1.00 35.78 67 LYS C N 1
ATOM 10680 C CA . LYS C 1 67 ? 138.057 112.056 188.925 1.00 33.49 67 LYS C CA 1
ATOM 10681 C C . LYS C 1 67 ? 136.571 112.370 188.971 1.00 37.47 67 LYS C C 1
ATOM 10682 O O . LYS C 1 67 ? 136.118 112.983 189.941 1.00 44.81 67 LYS C O 1
ATOM 10701 N N . LEU C 1 68 ? 135.807 111.975 187.957 1.00 28.53 68 LEU C N 1
ATOM 10702 C CA . LEU C 1 68 ? 134.434 112.443 187.825 1.00 24.22 68 LEU C CA 1
ATOM 10703 C C . LEU C 1 68 ? 133.442 111.292 187.840 1.00 29.65 68 LEU C C 1
ATOM 10704 O O . LEU C 1 68 ? 132.558 111.219 186.984 1.00 38.84 68 LEU C O 1
ATOM 10720 N N . THR C 1 69 ? 133.587 110.381 188.790 1.00 28.89 69 THR C N 1
ATOM 10721 C CA . THR C 1 69 ? 132.635 109.305 188.999 1.00 29.26 69 THR C CA 1
ATOM 10722 C C . THR C 1 69 ? 131.817 109.585 190.251 1.00 31.44 69 THR C C 1
ATOM 10723 O O . THR C 1 69 ? 132.232 110.335 191.136 1.00 36.57 69 THR C O 1
ATOM 10734 N N . TRP C 1 70 ? 130.635 108.982 190.313 1.00 29.27 70 TRP C N 1
ATOM 10735 C CA . TRP C 1 70 ? 129.786 109.123 191.485 1.00 26.38 70 TRP C CA 1
ATOM 10736 C C . TRP C 1 70 ? 128.832 107.944 191.545 1.00 31.85 70 TRP C C 1
ATOM 10737 O O . TRP C 1 70 ? 128.666 107.207 190.573 1.00 36.73 70 TRP C O 1
ATOM 10758 N N . ASN C 1 71 ? 128.224 107.766 192.713 1.00 40.62 71 ASN C N 1
ATOM 10759 C CA . ASN C 1 71 ? 127.227 106.728 192.909 1.00 41.86 71 ASN C CA 1
ATOM 10760 C C . ASN C 1 71 ? 125.850 107.335 192.704 1.00 45.05 71 ASN C C 1
ATOM 10761 O O . ASN C 1 71 ? 125.446 108.198 193.496 1.00 46.18 71 ASN C O 1
ATOM 10772 N N . PRO C 1 72 ? 125.094 106.936 191.679 1.00 41.41 72 PRO C N 1
ATOM 10773 C CA . PRO C 1 72 ? 123.804 107.593 191.436 1.00 39.56 72 PRO C CA 1
ATOM 10774 C C . PRO C 1 72 ? 122.823 107.456 192.584 1.00 45.06 72 PRO C C 1
ATOM 10775 O O . PRO C 1 72 ? 121.917 108.287 192.702 1.00 46.75 72 PRO C O 1
ATOM 10786 N N . LEU C 1 73 ? 122.971 106.442 193.438 1.00 50.63 73 LEU C N 1
ATOM 10787 C CA . LEU C 1 73 ? 122.051 106.278 194.557 1.00 48.54 73 LEU C CA 1
ATOM 10788 C C . LEU C 1 73 ? 122.230 107.349 195.622 1.00 48.77 73 LEU C C 1
ATOM 10789 O O . LEU C 1 73 ? 121.313 107.570 196.417 1.00 51.02 73 LEU C O 1
ATOM 10805 N N . ASP C 1 74 ? 123.379 108.016 195.660 1.00 52.69 74 ASP C N 1
ATOM 10806 C CA . ASP C 1 74 ? 123.599 109.091 196.617 1.00 52.46 74 ASP C CA 1
ATOM 10807 C C . ASP C 1 74 ? 123.073 110.431 196.130 1.00 53.63 74 ASP C C 1
ATOM 10808 O O . ASP C 1 74 ? 123.178 111.420 196.863 1.00 52.14 74 ASP C O 1
ATOM 10817 N N . TYR C 1 75 ? 122.518 110.492 194.923 1.00 49.24 75 TYR C N 1
ATOM 10818 C CA . TYR C 1 75 ? 122.056 111.741 194.337 1.00 43.97 75 TYR C CA 1
ATOM 10819 C C . TYR C 1 75 ? 120.705 111.541 193.675 1.00 43.45 75 TYR C C 1
ATOM 10820 O O . TYR C 1 75 ? 120.440 112.062 192.589 1.00 46.99 75 TYR C O 1
ATOM 10838 N N . ASN C 1 76 ? 119.833 110.780 194.327 1.00 43.42 76 ASN C N 1
ATOM 10839 C CA . ASN C 1 76 ? 118.482 110.541 193.833 1.00 43.49 76 ASN C CA 1
ATOM 10840 C C . ASN C 1 76 ? 118.505 109.970 192.419 1.00 45.09 76 ASN C C 1
ATOM 10841 O O . ASN C 1 76 ? 117.646 110.267 191.589 1.00 48.80 76 ASN C O 1
ATOM 10852 N N . ASN C 1 77 ? 119.496 109.126 192.145 1.00 47.38 77 ASN C N 1
ATOM 10853 C CA . ASN C 1 77 ? 119.522 108.343 190.914 1.00 45.99 77 ASN C CA 1
ATOM 10854 C C . ASN C 1 77 ? 119.840 109.197 189.686 1.00 44.22 77 ASN C C 1
ATOM 10855 O O . ASN C 1 77 ? 119.272 108.993 188.615 1.00 43.87 77 ASN C O 1
ATOM 10864 N N . ILE C 1 78 ? 120.749 110.155 189.833 1.00 37.72 78 ILE C N 1
ATOM 10865 C CA . ILE C 1 78 ? 121.254 110.908 188.689 1.00 34.47 78 ILE C CA 1
ATOM 10866 C C . ILE C 1 78 ? 122.379 110.106 188.050 1.00 35.60 78 ILE C C 1
ATOM 10867 O O . ILE C 1 78 ? 123.392 109.821 188.694 1.00 41.71 78 ILE C O 1
ATOM 10883 N N . THR C 1 79 ? 122.210 109.750 186.777 1.00 32.80 79 THR C N 1
ATOM 10884 C CA . THR C 1 79 ? 123.170 108.908 186.080 1.00 31.28 79 THR C CA 1
ATOM 10885 C C . THR C 1 79 ? 124.012 109.653 185.056 1.00 30.10 79 THR C C 1
ATOM 10886 O O . THR C 1 79 ? 125.003 109.096 184.582 1.00 34.17 79 THR C O 1
ATOM 10897 N N . SER C 1 80 ? 123.652 110.879 184.694 1.00 31.36 80 SER C N 1
ATOM 10898 C CA . SER C 1 80 ? 124.485 111.650 183.786 1.00 22.98 80 SER C CA 1
ATOM 10899 C C . SER C 1 80 ? 124.152 113.123 183.936 1.00 22.53 80 SER C C 1
ATOM 10900 O O . SER C 1 80 ? 123.021 113.486 184.259 1.00 31.52 80 SER C O 1
ATOM 10908 N N . ILE C 1 81 ? 125.156 113.964 183.703 1.00 21.30 81 ILE C N 1
ATOM 10909 C CA . ILE C 1 81 ? 124.999 115.410 183.732 1.00 23.90 81 ILE C CA 1
ATOM 10910 C C . ILE C 1 81 ? 125.666 115.993 182.494 1.00 21.97 81 ILE C C 1
ATOM 10911 O O . ILE C 1 81 ? 126.338 115.296 181.737 1.00 33.16 81 ILE C O 1
ATOM 10927 N N . TYR C 1 82 ? 125.452 117.286 182.283 1.00 24.36 82 TYR C N 1
ATOM 10928 C CA . TYR C 1 82 ? 126.060 118.018 181.180 1.00 21.17 82 TYR C CA 1
ATOM 10929 C C . TYR C 1 82 ? 126.852 119.177 181.757 1.00 27.08 82 TYR C C 1
ATOM 10930 O O . TYR C 1 82 ? 126.288 120.035 182.439 1.00 34.98 82 TYR C O 1
ATOM 10948 N N . LEU C 1 83 ? 128.148 119.203 181.479 1.00 26.12 83 LEU C N 1
ATOM 10949 C CA . LEU C 1 83 ? 129.037 120.210 182.022 1.00 24.40 83 LEU C CA 1
ATOM 10950 C C . LEU C 1 83 ? 129.567 121.107 180.915 1.00 25.63 83 LEU C C 1
ATOM 10951 O O . LEU C 1 83 ? 129.719 120.663 179.775 1.00 28.11 83 LEU C O 1
ATOM 10967 N N . PRO C 1 84 ? 129.855 122.371 181.213 1.00 30.21 84 PRO C N 1
ATOM 10968 C CA . PRO C 1 84 ? 130.526 123.211 180.219 1.00 30.26 84 PRO C CA 1
ATOM 10969 C C . PRO C 1 84 ? 131.893 122.646 179.879 1.00 31.45 84 PRO C C 1
ATOM 10970 O O . PRO C 1 84 ? 132.626 122.170 180.747 1.00 27.12 84 PRO C O 1
ATOM 10981 N N . LYS C 1 85 ? 132.236 122.713 178.597 1.00 36.97 85 LYS C N 1
ATOM 10982 C CA . LYS C 1 85 ? 133.455 122.077 178.122 1.00 32.57 85 LYS C CA 1
ATOM 10983 C C . LYS C 1 85 ? 134.706 122.691 178.734 1.00 32.57 85 LYS C C 1
ATOM 10984 O O . LYS C 1 85 ? 135.742 122.024 178.787 1.00 39.48 85 LYS C O 1
ATOM 11003 N N . ASP C 1 86 ? 134.639 123.932 179.204 1.00 36.32 86 ASP C N 1
ATOM 11004 C CA . ASP C 1 86 ? 135.815 124.644 179.685 1.00 33.47 86 ASP C CA 1
ATOM 11005 C C . ASP C 1 86 ? 136.039 124.502 181.184 1.00 31.93 86 ASP C C 1
ATOM 11006 O O . ASP C 1 86 ? 136.964 125.119 181.713 1.00 35.82 86 ASP C O 1
ATOM 11015 N N . LYS C 1 87 ? 135.214 123.726 181.880 1.00 30.65 87 LYS C N 1
ATOM 11016 C CA . LYS C 1 87 ? 135.415 123.453 183.294 1.00 31.00 87 LYS C CA 1
ATOM 11017 C C . LYS C 1 87 ? 136.144 122.144 183.547 1.00 32.68 87 LYS C C 1
ATOM 11018 O O . LYS C 1 87 ? 136.529 121.879 184.687 1.00 36.53 87 LYS C O 1
ATOM 11037 N N . ILE C 1 88 ? 136.342 121.331 182.513 1.00 32.69 88 ILE C N 1
ATOM 11038 C CA . ILE C 1 88 ? 136.817 119.965 182.643 1.00 27.33 88 ILE C CA 1
ATOM 11039 C C . ILE C 1 88 ? 137.988 119.779 181.693 1.00 28.47 88 ILE C C 1
ATOM 11040 O O . ILE C 1 88 ? 138.143 120.506 180.712 1.00 29.90 88 ILE C O 1
ATOM 11056 N N . TRP C 1 89 ? 138.828 118.800 182.006 1.00 25.13 89 TRP C N 1
ATOM 11057 C CA . TRP C 1 89 ? 139.884 118.411 181.087 1.00 20.91 89 TRP C CA 1
ATOM 11058 C C . TRP C 1 89 ? 139.273 117.782 179.844 1.00 20.73 89 TRP C C 1
ATOM 11059 O O . TRP C 1 89 ? 138.402 116.916 179.934 1.00 21.31 89 TRP C O 1
ATOM 11080 N N . THR C 1 90 ? 139.725 118.228 178.675 1.00 21.23 90 THR C N 1
ATOM 11081 C CA . THR C 1 90 ? 139.311 117.634 177.420 1.00 20.14 90 THR C CA 1
ATOM 11082 C C . THR C 1 90 ? 140.568 117.321 176.624 1.00 22.01 90 THR C C 1
ATOM 11083 O O . THR C 1 90 ? 141.560 118.053 176.729 1.00 25.77 90 THR C O 1
ATOM 11094 N N . PRO C 1 91 ? 140.568 116.254 175.833 1.00 22.29 91 PRO C N 1
ATOM 11095 C CA . PRO C 1 91 ? 141.777 115.879 175.110 1.00 21.56 91 PRO C CA 1
ATOM 11096 C C . PRO C 1 91 ? 142.194 116.973 174.146 1.00 25.07 91 PRO C C 1
ATOM 11097 O O . PRO C 1 91 ? 141.341 117.611 173.514 1.00 24.55 91 PRO C O 1
ATOM 11108 N N . PRO C 1 92 ? 143.490 117.216 173.992 1.00 29.27 92 PRO C N 1
ATOM 11109 C CA . PRO C 1 92 ? 143.951 118.278 173.085 1.00 24.99 92 PRO C CA 1
ATOM 11110 C C . PRO C 1 92 ? 144.066 117.803 171.637 1.00 25.31 92 PRO C C 1
ATOM 11111 O O . PRO C 1 92 ? 145.142 117.798 171.044 1.00 30.65 92 PRO C O 1
ATOM 11122 N N . ILE C 1 93 ? 142.943 117.401 171.064 1.00 28.38 93 ILE C N 1
ATOM 11123 C CA . ILE C 1 93 ? 142.903 116.905 169.694 1.00 21.14 93 ILE C CA 1
ATOM 11124 C C . ILE C 1 93 ? 142.817 118.089 168.747 1.00 28.49 93 ILE C C 1
ATOM 11125 O O . ILE C 1 93 ? 142.022 119.012 168.950 1.00 33.81 93 ILE C O 1
ATOM 11141 N N . LYS C 1 94 ? 143.639 118.059 167.706 1.00 32.70 94 LYS C N 1
ATOM 11142 C CA . LYS C 1 94 ? 143.690 119.107 166.704 1.00 28.55 94 LYS C CA 1
ATOM 11143 C C . LYS C 1 94 ? 143.463 118.495 165.333 1.00 26.13 94 LYS C C 1
ATOM 11144 O O . LYS C 1 94 ? 143.769 117.327 165.099 1.00 30.18 94 LYS C O 1
ATOM 11163 N N . MET C 1 95 ? 142.899 119.294 164.432 1.00 24.44 95 MET C N 1
ATOM 11164 C CA . MET C 1 95 ? 142.785 118.906 163.030 1.00 27.49 95 MET C CA 1
ATOM 11165 C C . MET C 1 95 ? 143.988 119.506 162.313 1.00 30.44 95 MET C C 1
ATOM 11166 O O . MET C 1 95 ? 143.914 120.539 161.649 1.00 36.46 95 MET C O 1
ATOM 11180 N N . CYS C 1 96 ? 145.121 118.826 162.455 1.00 29.34 96 CYS C N 1
ATOM 11181 C CA . CYS C 1 96 ? 146.428 119.359 162.099 1.00 33.13 96 CYS C CA 1
ATOM 11182 C C . CYS C 1 96 ? 146.777 119.180 160.631 1.00 32.57 96 CYS C C 1
ATOM 11183 O O . CYS C 1 96 ? 147.955 119.145 160.274 1.00 35.87 96 CYS C O 1
ATOM 11190 N N . ASN C 1 97 ? 145.762 119.079 159.786 1.00 33.54 97 ASN C N 1
ATOM 11191 C CA . ASN C 1 97 ? 145.908 119.090 158.344 1.00 25.66 97 ASN C CA 1
ATOM 11192 C C . ASN C 1 97 ? 144.909 120.049 157.707 1.00 27.74 97 ASN C C 1
ATOM 11193 O O . ASN C 1 97 ? 144.849 120.141 156.479 1.00 28.57 97 ASN C O 1
ATOM 11204 N N . SER C 1 98 ? 144.160 120.793 158.516 1.00 21.96 98 SER C N 1
ATOM 11205 C CA . SER C 1 98 ? 142.989 121.531 158.082 1.00 17.01 98 SER C CA 1
ATOM 11206 C C . SER C 1 98 ? 143.039 122.944 158.639 1.00 27.28 98 SER C C 1
ATOM 11207 O O . SER C 1 98 ? 143.674 123.206 159.660 1.00 28.43 98 SER C O 1
ATOM 11215 N N . MET C 1 99 ? 142.355 123.855 157.958 1.00 31.21 99 MET C N 1
ATOM 11216 C CA . MET C 1 99 ? 141.953 125.127 158.537 1.00 28.54 99 MET C CA 1
ATOM 11217 C C . MET C 1 99 ? 140.567 124.937 159.138 1.00 30.33 99 MET C C 1
ATOM 11218 O O . MET C 1 99 ? 139.618 124.608 158.419 1.00 37.06 99 MET C O 1
ATOM 11232 N N . ASP C 1 100 ? 140.454 125.139 160.445 1.00 36.64 100 ASP C N 1
ATOM 11233 C CA . ASP C 1 100 ? 139.185 125.000 161.153 1.00 35.60 100 ASP C CA 1
ATOM 11234 C C . ASP C 1 100 ? 138.468 126.340 161.097 1.00 41.01 100 ASP C C 1
ATOM 11235 O O . ASP C 1 100 ? 138.785 127.260 161.850 1.00 46.76 100 ASP C O 1
ATOM 11244 N N . LYS C 1 101 ? 137.491 126.450 160.200 1.00 36.89 101 LYS C N 1
ATOM 11245 C CA . LYS C 1 101 ? 136.794 127.700 159.940 1.00 32.63 101 LYS C CA 1
ATOM 11246 C C . LYS C 1 101 ? 135.457 127.776 160.663 1.00 32.04 101 LYS C C 1
ATOM 11247 O O . LYS C 1 101 ? 134.542 128.467 160.208 1.00 39.63 101 LYS C O 1
ATOM 11266 N N . SER C 1 102 ? 135.331 127.075 161.782 1.00 31.84 102 SER C N 1
ATOM 11267 C CA . SER C 1 102 ? 134.104 127.093 162.559 1.00 38.24 102 SER C CA 1
ATOM 11268 C C . SER C 1 102 ? 133.961 128.414 163.310 1.00 47.49 102 SER C C 1
ATOM 11269 O O . SER C 1 102 ? 134.950 129.054 163.678 1.00 48.73 102 SER C O 1
ATOM 11277 N N . GLU C 1 103 ? 132.716 128.820 163.544 1.00 62.69 103 GLU C N 1
ATOM 11278 C CA . GLU C 1 103 ? 132.428 129.983 164.371 1.00 63.23 103 GLU C CA 1
ATOM 11279 C C . GLU C 1 103 ? 132.154 129.549 165.806 1.00 63.77 103 GLU C C 1
ATOM 11280 O O . GLU C 1 103 ? 132.022 128.364 166.114 1.00 61.78 103 GLU C O 1
ATOM 11292 N N . GLU C 1 104 ? 132.076 130.540 166.695 1.00 71.48 104 GLU C N 1
ATOM 11293 C CA . GLU C 1 104 ? 131.590 130.284 168.044 1.00 73.99 104 GLU C CA 1
ATOM 11294 C C . GLU C 1 104 ? 130.084 130.069 168.065 1.00 74.09 104 GLU C C 1
ATOM 11295 O O . GLU C 1 104 ? 129.557 129.535 169.046 1.00 71.74 104 GLU C O 1
ATOM 11307 N N . ASN C 1 105 ? 129.386 130.487 167.009 1.00 65.42 105 ASN C N 1
ATOM 11308 C CA . ASN C 1 105 ? 127.960 130.223 166.893 1.00 66.09 105 ASN C CA 1
ATOM 11309 C C . ASN C 1 105 ? 127.683 128.766 166.561 1.00 64.11 105 ASN C C 1
ATOM 11310 O O . ASN C 1 105 ? 126.589 128.270 166.848 1.00 61.28 105 ASN C O 1
ATOM 11321 N N . ASP C 1 106 ? 128.653 128.074 165.967 1.00 62.79 106 ASP C N 1
ATOM 11322 C CA . ASP C 1 106 ? 128.545 126.660 165.648 1.00 65.27 106 ASP C CA 1
ATOM 11323 C C . ASP C 1 106 ? 129.260 125.788 166.676 1.00 63.23 106 ASP C C 1
ATOM 11324 O O . ASP C 1 106 ? 129.469 124.595 166.434 1.00 56.03 106 ASP C O 1
ATOM 11333 N N . GLY C 1 107 ? 129.642 126.364 167.816 1.00 60.33 107 GLY C N 1
ATOM 11334 C CA . GLY C 1 107 ? 130.335 125.639 168.856 1.00 58.88 107 GLY C CA 1
ATOM 11335 C C . GLY C 1 107 ? 129.399 125.241 169.978 1.00 53.96 107 GLY C C 1
ATOM 11336 O O . GLY C 1 107 ? 128.748 126.091 170.588 1.00 51.40 107 GLY C O 1
ATOM 11340 N N . VAL C 1 108 ? 129.337 123.936 170.249 1.00 43.55 108 VAL C N 1
ATOM 11341 C CA . VAL C 1 108 ? 128.427 123.433 171.273 1.00 47.50 108 VAL C CA 1
ATOM 11342 C C . VAL C 1 108 ? 128.849 123.925 172.652 1.00 51.96 108 VAL C C 1
ATOM 11343 O O . VAL C 1 108 ? 128.033 124.451 173.418 1.00 51.72 108 VAL C O 1
ATOM 11356 N N . GLY C 1 109 ? 130.126 123.774 172.986 1.00 49.99 109 GLY C N 1
ATOM 11357 C CA . GLY C 1 109 ? 130.607 124.225 174.282 1.00 41.32 109 GLY C CA 1
ATOM 11358 C C . GLY C 1 109 ? 129.969 123.509 175.451 1.00 40.05 109 GLY C C 1
ATOM 11359 O O . GLY C 1 109 ? 129.605 124.149 176.442 1.00 42.71 109 GLY C O 1
ATOM 11363 N N . GLU C 1 110 ? 129.829 122.190 175.364 1.00 37.20 110 GLU C N 1
ATOM 11364 C CA . GLU C 1 110 ? 129.224 121.424 176.442 1.00 33.80 110 GLU C CA 1
ATOM 11365 C C . GLU C 1 110 ? 129.466 119.946 176.184 1.00 33.30 110 GLU C C 1
ATOM 11366 O O . GLU C 1 110 ? 129.510 119.510 175.031 1.00 33.52 110 GLU C O 1
ATOM 11378 N N . LEU C 1 111 ? 129.629 119.185 177.263 1.00 21.07 111 LEU C N 1
ATOM 11379 C CA . LEU C 1 111 ? 129.901 117.759 177.159 1.00 17.08 111 LEU C CA 1
ATOM 11380 C C . LEU C 1 111 ? 129.025 117.003 178.143 1.00 21.25 111 LEU C C 1
ATOM 11381 O O . LEU C 1 111 ? 128.535 117.559 179.123 1.00 34.13 111 LEU C O 1
ATOM 11397 N N . MET C 1 112 ? 128.828 115.720 177.864 1.00 17.83 112 MET C N 1
ATOM 11398 C CA . MET C 1 112 ? 127.989 114.853 178.676 1.00 15.65 112 MET C CA 1
ATOM 11399 C C . MET C 1 112 ? 128.872 113.904 179.469 1.00 18.69 112 MET C C 1
ATOM 11400 O O . MET C 1 112 ? 129.717 113.217 178.894 1.00 31.57 112 MET C O 1
ATOM 11414 N N . LEU C 1 113 ? 128.667 113.861 180.780 1.00 21.14 113 LEU C N 1
ATOM 11415 C CA . LEU C 1 113 ? 129.410 112.989 181.674 1.00 19.06 113 LEU C CA 1
ATOM 11416 C C . LEU C 1 113 ? 128.457 111.979 182.293 1.00 22.36 113 LEU C C 1
ATOM 11417 O O . LEU C 1 113 ? 127.345 112.329 182.690 1.00 34.62 113 LEU C O 1
ATOM 11433 N N . THR C 1 114 ? 128.889 110.725 182.357 1.00 26.36 114 THR C N 1
ATOM 11434 C CA . THR C 1 114 ? 128.111 109.643 182.937 1.00 22.42 114 THR C CA 1
ATOM 11435 C C . THR C 1 114 ? 128.689 109.266 184.293 1.00 23.12 114 THR C C 1
ATOM 11436 O O . THR C 1 114 ? 129.847 109.552 184.598 1.00 33.25 114 THR C O 1
ATOM 11447 N N . TYR C 1 115 ? 127.862 108.623 185.117 1.00 24.06 115 TYR C N 1
ATOM 11448 C CA . TYR C 1 115 ? 128.276 108.315 186.479 1.00 26.75 115 TYR C CA 1
ATOM 11449 C C . TYR C 1 115 ? 129.474 107.381 186.523 1.00 28.33 115 TYR C C 1
ATOM 11450 O O . TYR C 1 115 ? 130.182 107.352 187.532 1.00 29.24 115 TYR C O 1
ATOM 11468 N N . THR C 1 116 ? 129.724 106.626 185.457 1.00 32.34 116 THR C N 1
ATOM 11469 C CA . THR C 1 116 ? 130.891 105.759 185.385 1.00 26.72 116 THR C CA 1
ATOM 11470 C C . THR C 1 116 ? 132.157 106.507 185.003 1.00 30.64 116 THR C C 1
ATOM 11471 O O . THR C 1 116 ? 133.238 105.916 185.043 1.00 36.76 116 THR C O 1
ATOM 11482 N N . GLY C 1 117 ? 132.054 107.781 184.639 1.00 27.21 117 GLY C N 1
ATOM 11483 C CA . GLY C 1 117 ? 133.195 108.584 184.271 1.00 21.10 117 GLY C CA 1
ATOM 11484 C C . GLY C 1 117 ? 133.370 108.804 182.786 1.00 25.77 117 GLY C C 1
ATOM 11485 O O . GLY C 1 117 ? 134.313 109.493 182.394 1.00 24.81 117 GLY C O 1
ATOM 11489 N N . TRP C 1 118 ? 132.492 108.260 181.953 1.00 25.84 118 TRP C N 1
ATOM 11490 C CA . TRP C 1 118 ? 132.650 108.366 180.510 1.00 20.98 118 TRP C CA 1
ATOM 11491 C C . TRP C 1 118 ? 132.122 109.699 180.000 1.00 22.22 118 TRP C C 1
ATOM 11492 O O . TRP C 1 118 ? 130.983 110.072 180.283 1.00 28.49 118 TRP C O 1
ATOM 11513 N N . ILE C 1 119 ? 132.951 110.409 179.238 1.00 12.52 119 ILE C N 1
ATOM 11514 C CA . ILE C 1 119 ? 132.591 111.685 178.636 1.00 14.26 119 ILE C CA 1
ATOM 11515 C C . ILE C 1 119 ? 132.432 111.494 177.137 1.00 18.04 119 ILE C C 1
ATOM 11516 O O . ILE C 1 119 ? 133.296 110.890 176.483 1.00 33.28 119 ILE C O 1
ATOM 11532 N N . ASN C 1 120 ? 131.316 112.000 176.614 1.00 16.00 120 ASN C N 1
ATOM 11533 C CA . ASN C 1 120 ? 131.067 112.197 175.194 1.00 11.17 120 ASN C CA 1
ATOM 11534 C C . ASN C 1 120 ? 131.086 113.690 174.907 1.00 12.30 120 ASN C C 1
ATOM 11535 O O . ASN C 1 120 ? 130.347 114.448 175.538 1.00 24.05 120 ASN C O 1
ATOM 11546 N N . MET C 1 121 ? 131.903 114.115 173.950 1.00 5.60 121 MET C N 1
ATOM 11547 C CA . MET C 1 121 ? 131.981 115.522 173.570 1.00 8.26 121 MET C CA 1
ATOM 11548 C C . MET C 1 121 ? 131.803 115.611 172.063 1.00 12.55 121 MET C C 1
ATOM 11549 O O . MET C 1 121 ? 132.644 115.122 171.313 1.00 27.97 121 MET C O 1
ATOM 11563 N N . TRP C 1 122 ? 130.724 116.243 171.617 1.00 15.18 122 TRP C N 1
ATOM 11564 C CA . TRP C 1 122 ? 130.400 116.336 170.202 1.00 14.15 122 TRP C CA 1
ATOM 11565 C C . TRP C 1 122 ? 130.436 117.784 169.743 1.00 21.79 122 TRP C C 1
ATOM 11566 O O . TRP C 1 122 ? 130.128 118.701 170.505 1.00 31.83 122 TRP C O 1
ATOM 11587 N N . SER C 1 123 ? 130.823 117.985 168.487 1.00 22.68 123 SER C N 1
ATOM 11588 C CA . SER C 1 123 ? 130.945 119.331 167.951 1.00 20.25 123 SER C CA 1
ATOM 11589 C C . SER C 1 123 ? 130.760 119.293 166.443 1.00 19.20 123 SER C C 1
ATOM 11590 O O . SER C 1 123 ? 130.944 118.259 165.804 1.00 28.92 123 SER C O 1
ATOM 11598 N N . PHE C 1 124 ? 130.372 120.433 165.885 1.00 25.46 124 PHE C N 1
ATOM 11599 C CA . PHE C 1 124 ? 130.333 120.636 164.443 1.00 18.32 124 PHE C CA 1
ATOM 11600 C C . PHE C 1 124 ? 131.581 121.401 164.036 1.00 26.08 124 PHE C C 1
ATOM 11601 O O . PHE C 1 124 ? 131.916 122.414 164.654 1.00 40.79 124 PHE C O 1
ATOM 11618 N N . ARG C 1 125 ? 132.270 120.917 163.009 1.00 24.69 125 ARG C N 1
ATOM 11619 C CA . ARG C 1 125 ? 133.480 121.565 162.530 1.00 21.17 125 ARG C CA 1
ATOM 11620 C C . ARG C 1 125 ? 133.435 121.752 161.025 1.00 16.02 125 ARG C C 1
ATOM 11621 O O . ARG C 1 125 ? 133.223 120.797 160.281 1.00 26.25 125 ARG C O 1
ATOM 11642 N N . LEU C 1 126 ? 133.653 122.983 160.588 1.00 17.24 126 LEU C N 1
ATOM 11643 C CA . LEU C 1 126 ? 133.789 123.301 159.177 1.00 20.80 126 LEU C CA 1
ATOM 11644 C C . LEU C 1 126 ? 135.274 123.346 158.846 1.00 23.82 126 LEU C C 1
ATOM 11645 O O . LEU C 1 126 ? 136.009 124.170 159.393 1.00 30.46 126 LEU C O 1
ATOM 11661 N N . LEU C 1 127 ? 135.717 122.452 157.968 1.00 24.25 127 LEU C N 1
ATOM 11662 C CA . LEU C 1 127 ? 137.133 122.243 157.711 1.00 18.43 127 LEU C CA 1
ATOM 11663 C C . LEU C 1 127 ? 137.465 122.505 156.253 1.00 26.37 127 LEU C C 1
ATOM 11664 O O . LEU C 1 127 ? 136.771 122.033 155.346 1.00 37.19 127 LEU C O 1
ATOM 11680 N N . HIS C 1 128 ? 138.534 123.267 156.050 1.00 21.22 128 HIS C N 1
ATOM 11681 C CA . HIS C 1 128 ? 139.182 123.471 154.758 1.00 17.57 128 HIS C CA 1
ATOM 11682 C C . HIS C 1 128 ? 140.462 122.650 154.814 1.00 19.32 128 HIS C C 1
ATOM 11683 O O . HIS C 1 128 ? 141.476 123.115 155.325 1.00 31.70 128 HIS C O 1
ATOM 11697 N N . THR C 1 129 ? 140.427 121.425 154.312 1.00 21.75 129 THR C N 1
ATOM 11698 C CA . THR C 1 129 ? 141.550 120.516 154.494 1.00 23.04 129 THR C CA 1
ATOM 11699 C C . THR C 1 129 ? 142.303 120.348 153.183 1.00 23.44 129 THR C C 1
ATOM 11700 O O . THR C 1 129 ? 141.694 120.226 152.118 1.00 35.80 129 THR C O 1
ATOM 11711 N N . TYR C 1 130 ? 143.630 120.384 153.273 1.00 31.26 130 TYR C N 1
ATOM 11712 C CA . TYR C 1 130 ? 144.485 120.361 152.097 1.00 30.23 130 TYR C CA 1
ATOM 11713 C C . TYR C 1 130 ? 144.474 118.981 151.460 1.00 31.82 130 TYR C C 1
ATOM 11714 O O . TYR C 1 130 ? 144.675 117.970 152.136 1.00 33.61 130 TYR C O 1
ATOM 11732 N N . CYS C 1 131 ? 144.244 118.943 150.156 1.00 37.48 131 CYS C N 1
ATOM 11733 C CA . CYS C 1 131 ? 144.186 117.703 149.403 1.00 38.73 131 CYS C CA 1
ATOM 11734 C C . CYS C 1 131 ? 145.128 117.810 148.220 1.00 44.85 131 CYS C C 1
ATOM 11735 O O . CYS C 1 131 ? 145.284 118.884 147.638 1.00 48.93 131 CYS C O 1
ATOM 11742 N N . GLN C 1 132 ? 145.767 116.698 147.879 1.00 56.81 132 GLN C N 1
ATOM 11743 C CA . GLN C 1 132 ? 146.649 116.640 146.720 1.00 54.91 132 GLN C CA 1
ATOM 11744 C C . GLN C 1 132 ? 145.802 116.162 145.551 1.00 57.48 132 GLN C C 1
ATOM 11745 O O . GLN C 1 132 ? 145.488 114.975 145.438 1.00 58.62 132 GLN C O 1
ATOM 11759 N N . ILE C 1 133 ? 145.430 117.090 144.678 1.00 53.34 133 ILE C N 1
ATOM 11760 C CA . ILE C 1 133 ? 144.391 116.860 143.682 1.00 53.32 133 ILE C CA 1
ATOM 11761 C C . ILE C 1 133 ? 145.058 116.473 142.369 1.00 57.32 133 ILE C C 1
ATOM 11762 O O . ILE C 1 133 ? 145.679 117.306 141.707 1.00 56.57 133 ILE C O 1
ATOM 11778 N N . ASN C 1 134 ? 144.911 115.208 141.984 1.00 70.93 134 ASN C N 1
ATOM 11779 C CA . ASN C 1 134 ? 145.534 114.663 140.780 1.00 71.75 134 ASN C CA 1
ATOM 11780 C C . ASN C 1 134 ? 144.512 114.698 139.649 1.00 70.24 134 ASN C C 1
ATOM 11781 O O . ASN C 1 134 ? 143.648 113.824 139.551 1.00 68.45 134 ASN C O 1
ATOM 11792 N N . ALA C 1 135 ? 144.625 115.704 138.781 1.00 70.96 135 ALA C N 1
ATOM 11793 C CA . ALA C 1 135 ? 143.719 115.874 137.652 1.00 73.05 135 ALA C CA 1
ATOM 11794 C C . ALA C 1 135 ? 144.203 115.145 136.407 1.00 74.38 135 ALA C C 1
ATOM 11795 O O . ALA C 1 135 ? 143.900 115.565 135.283 1.00 73.69 135 ALA C O 1
ATOM 11802 N N . TYR C 1 136 ? 144.953 114.057 136.586 1.00 79.12 136 TYR C N 1
ATOM 11803 C CA . TYR C 1 136 ? 145.538 113.352 135.452 1.00 79.57 136 TYR C CA 1
ATOM 11804 C C . TYR C 1 136 ? 144.462 112.825 134.512 1.00 78.61 136 TYR C C 1
ATOM 11805 O O . TYR C 1 136 ? 144.559 112.978 133.290 1.00 79.94 136 TYR C O 1
ATOM 11823 N N . THR C 1 137 ? 143.417 112.213 135.066 1.00 67.36 137 THR C N 1
ATOM 11824 C CA . THR C 1 137 ? 142.371 111.574 134.278 1.00 65.10 137 THR C CA 1
ATOM 11825 C C . THR C 1 137 ? 141.123 112.441 134.172 1.00 64.66 137 THR C C 1
ATOM 11826 O O . THR C 1 137 ? 140.007 111.920 134.109 1.00 67.01 137 THR C O 1
ATOM 11837 N N . TYR C 1 138 ? 141.287 113.755 134.158 1.00 64.95 138 TYR C N 1
ATOM 11838 C CA . TYR C 1 138 ? 140.136 114.637 134.091 1.00 66.73 138 TYR C CA 1
ATOM 11839 C C . TYR C 1 138 ? 139.379 114.401 132.787 1.00 70.54 138 TYR C C 1
ATOM 11840 O O . TYR C 1 138 ? 140.003 114.184 131.742 1.00 74.28 138 TYR C O 1
ATOM 11858 N N . PRO C 1 139 ? 138.036 114.436 132.799 1.00 69.96 139 PRO C N 1
ATOM 11859 C CA . PRO C 1 139 ? 137.118 114.620 133.925 1.00 67.53 139 PRO C CA 1
ATOM 11860 C C . PRO C 1 139 ? 136.671 113.315 134.577 1.00 63.93 139 PRO C C 1
ATOM 11861 O O . PRO C 1 139 ? 135.701 113.317 135.326 1.00 63.42 139 PRO C O 1
ATOM 11872 N N . PHE C 1 140 ? 137.345 112.213 134.268 1.00 62.86 140 PHE C N 1
ATOM 11873 C CA . PHE C 1 140 ? 137.100 110.941 134.947 1.00 62.99 140 PHE C CA 1
ATOM 11874 C C . PHE C 1 140 ? 138.079 110.742 136.098 1.00 63.19 140 PHE C C 1
ATOM 11875 O O . PHE C 1 140 ? 138.732 109.707 136.209 1.00 63.51 140 PHE C O 1
ATOM 11892 N N . ASP C 1 141 ? 138.173 111.731 136.978 1.00 55.07 141 ASP C N 1
ATOM 11893 C CA . ASP C 1 141 ? 139.235 111.782 137.970 1.00 52.79 141 ASP C CA 1
ATOM 11894 C C . ASP C 1 141 ? 138.749 111.297 139.328 1.00 52.35 141 ASP C C 1
ATOM 11895 O O . ASP C 1 141 ? 137.588 111.474 139.698 1.00 52.97 141 ASP C O 1
ATOM 11904 N N . GLU C 1 142 ? 139.666 110.674 140.062 1.00 52.28 142 GLU C N 1
ATOM 11905 C CA . GLU C 1 142 ? 139.447 110.201 141.418 1.00 46.37 142 GLU C CA 1
ATOM 11906 C C . GLU C 1 142 ? 140.489 110.838 142.320 1.00 52.56 142 GLU C C 1
ATOM 11907 O O . GLU C 1 142 ? 141.648 110.992 141.925 1.00 55.58 142 GLU C O 1
ATOM 11919 N N . HIS C 1 143 ? 140.080 111.203 143.528 1.00 47.63 143 HIS C N 1
ATOM 11920 C CA . HIS C 1 143 ? 140.962 111.854 144.481 1.00 43.05 143 HIS C CA 1
ATOM 11921 C C . HIS C 1 143 ? 140.818 111.205 145.845 1.00 42.53 143 HIS C C 1
ATOM 11922 O O . HIS C 1 143 ? 139.786 110.616 146.164 1.00 44.25 143 HIS C O 1
ATOM 11936 N N . THR C 1 144 ? 141.876 111.305 146.641 1.00 44.48 144 THR C N 1
ATOM 11937 C CA . THR C 1 144 ? 141.873 110.835 148.019 1.00 40.69 144 THR C CA 1
ATOM 11938 C C . THR C 1 144 ? 142.322 111.982 148.905 1.00 38.68 144 THR C C 1
ATOM 11939 O O . THR C 1 144 ? 143.427 112.504 148.733 1.00 44.06 144 THR C O 1
ATOM 11950 N N . CYS C 1 145 ? 141.469 112.375 149.841 1.00 35.30 145 CYS C N 1
ATOM 11951 C CA . CYS C 1 145 ? 141.774 113.423 150.803 1.00 35.08 145 CYS C CA 1
ATOM 11952 C C . CYS C 1 145 ? 141.848 112.791 152.183 1.00 38.58 145 CYS C C 1
ATOM 11953 O O . CYS C 1 145 ? 140.906 112.126 152.612 1.00 47.50 145 CYS C O 1
ATOM 11960 N N . GLU C 1 146 ? 142.958 112.992 152.874 1.00 34.97 146 GLU C N 1
ATOM 11961 C CA . GLU C 1 146 ? 143.154 112.431 154.201 1.00 30.64 146 GLU C CA 1
ATOM 11962 C C . GLU C 1 146 ? 142.899 113.517 155.232 1.00 25.28 146 GLU C C 1
ATOM 11963 O O . GLU C 1 146 ? 143.581 114.543 155.232 1.00 33.32 146 GLU C O 1
ATOM 11975 N N . ILE C 1 147 ? 141.921 113.295 156.104 1.00 16.12 147 ILE C N 1
ATOM 11976 C CA . ILE C 1 147 ? 141.608 114.233 157.176 1.00 21.38 147 ILE C CA 1
ATOM 11977 C C . ILE C 1 147 ? 142.298 113.738 158.436 1.00 23.67 147 ILE C C 1
ATOM 11978 O O . ILE C 1 147 ? 142.013 112.635 158.907 1.00 27.74 147 ILE C O 1
ATOM 11994 N N . TYR C 1 148 ? 143.193 114.550 158.989 1.00 31.28 148 TYR C N 1
ATOM 11995 C CA . TYR C 1 148 ? 144.062 114.143 160.085 1.00 24.39 148 TYR C CA 1
ATOM 11996 C C . TYR C 1 148 ? 143.535 114.632 161.426 1.00 26.33 148 TYR C C 1
ATOM 11997 O O . TYR C 1 148 ? 143.117 115.783 161.560 1.00 34.73 148 TYR C O 1
ATOM 12015 N N . LEU C 1 149 ? 143.565 113.748 162.416 1.00 21.20 149 LEU C N 1
ATOM 12016 C CA . LEU C 1 149 ? 143.400 114.100 163.817 1.00 23.72 149 LEU C CA 1
ATOM 12017 C C . LEU C 1 149 ? 144.695 113.773 164.535 1.00 24.89 149 LEU C C 1
ATOM 12018 O O . LEU C 1 149 ? 145.311 112.744 164.260 1.00 30.68 149 LEU C O 1
ATOM 12034 N N . CYS C 1 150 ? 145.122 114.641 165.443 1.00 24.17 150 CYS C N 1
ATOM 12035 C CA . CYS C 1 150 ? 146.360 114.377 166.155 1.00 30.54 150 CYS C CA 1
ATOM 12036 C C . CYS C 1 150 ? 146.317 115.023 167.529 1.00 25.91 150 CYS C C 1
ATOM 12037 O O . CYS C 1 150 ? 145.728 116.088 167.714 1.00 33.90 150 CYS C O 1
ATOM 12044 N N . VAL C 1 151 ? 146.942 114.355 168.493 1.00 25.12 151 VAL C N 1
ATOM 12045 C CA . VAL C 1 151 ? 147.124 114.914 169.827 1.00 25.04 151 VAL C CA 1
ATOM 12046 C C . VAL C 1 151 ? 148.158 116.025 169.744 1.00 26.09 151 VAL C C 1
ATOM 12047 O O . VAL C 1 151 ? 149.272 115.818 169.252 1.00 35.06 151 VAL C O 1
ATOM 12060 N N . ALA C 1 152 ? 147.794 117.208 170.230 1.00 29.24 152 ALA C N 1
ATOM 12061 C CA . ALA C 1 152 ? 148.556 118.416 169.953 1.00 30.20 152 ALA C CA 1
ATOM 12062 C C . ALA C 1 152 ? 149.996 118.340 170.442 1.00 35.10 152 ALA C C 1
ATOM 12063 O O . ALA C 1 152 ? 150.927 118.332 169.632 1.00 42.06 152 ALA C O 1
ATOM 12070 N N . LEU C 1 153 ? 150.194 118.272 171.756 1.00 29.66 153 LEU C N 1
ATOM 12071 C CA . LEU C 1 153 ? 151.516 118.428 172.344 1.00 29.91 153 LEU C CA 1
ATOM 12072 C C . LEU C 1 153 ? 151.965 117.251 173.184 1.00 32.27 153 LEU C C 1
ATOM 12073 O O . LEU C 1 153 ? 153.163 117.137 173.455 1.00 35.52 153 LEU C O 1
ATOM 12089 N N . HIS C 1 154 ? 151.057 116.383 173.600 1.00 28.30 154 HIS C N 1
ATOM 12090 C CA . HIS C 1 154 ? 151.363 115.368 174.589 1.00 23.95 154 HIS C CA 1
ATOM 12091 C C . HIS C 1 154 ? 151.925 114.116 173.938 1.00 34.52 154 HIS C C 1
ATOM 12092 O O . HIS C 1 154 ? 151.672 113.828 172.768 1.00 41.17 154 HIS C O 1
ATOM 12106 N N . THR C 1 155 ? 152.700 113.375 174.717 1.00 35.35 155 THR C N 1
ATOM 12107 C CA . THR C 1 155 ? 153.321 112.155 174.246 1.00 37.17 155 THR C CA 1
ATOM 12108 C C . THR C 1 155 ? 152.300 111.021 174.240 1.00 38.60 155 THR C C 1
ATOM 12109 O O . THR C 1 155 ? 151.271 111.079 174.912 1.00 41.56 155 THR C O 1
ATOM 12120 N N . ILE C 1 156 ? 152.600 109.973 173.475 1.00 38.60 156 ILE C N 1
ATOM 12121 C CA . ILE C 1 156 ? 151.743 108.800 173.456 1.00 33.56 156 ILE C CA 1
ATOM 12122 C C . ILE C 1 156 ? 151.668 108.122 174.813 1.00 34.95 156 ILE C C 1
ATOM 12123 O O . ILE C 1 156 ? 150.865 107.207 174.996 1.00 41.40 156 ILE C O 1
ATOM 12139 N N . ASN C 1 157 ? 152.497 108.541 175.766 1.00 36.72 157 ASN C N 1
ATOM 12140 C CA . ASN C 1 157 ? 152.433 108.034 177.127 1.00 37.91 157 ASN C CA 1
ATOM 12141 C C . ASN C 1 157 ? 151.445 108.798 177.992 1.00 40.27 157 ASN C C 1
ATOM 12142 O O . ASN C 1 157 ? 151.196 108.387 179.128 1.00 43.99 157 ASN C O 1
ATOM 12153 N N . HIS C 1 158 ? 150.892 109.903 177.496 1.00 32.30 158 HIS C N 1
ATOM 12154 C CA . HIS C 1 158 ? 149.898 110.671 178.227 1.00 26.98 158 HIS C CA 1
ATOM 12155 C C . HIS C 1 158 ? 148.523 110.559 177.586 1.00 26.34 158 HIS C C 1
ATOM 12156 O O . HIS C 1 158 ? 147.565 110.155 178.247 1.00 33.48 158 HIS C O 1
ATOM 12170 N N . THR C 1 159 ? 148.404 110.899 176.309 1.00 26.10 159 THR C N 1
ATOM 12171 C CA . THR C 1 159 ? 147.132 110.886 175.609 1.00 21.76 159 THR C CA 1
ATOM 12172 C C . THR C 1 159 ? 147.303 110.176 174.279 1.00 26.96 159 THR C C 1
ATOM 12173 O O . THR C 1 159 ? 148.311 110.353 173.595 1.00 39.14 159 THR C O 1
ATOM 12184 N N . ARG C 1 160 ? 146.304 109.383 173.919 1.00 29.00 160 ARG C N 1
ATOM 12185 C CA . ARG C 1 160 ? 146.365 108.518 172.757 1.00 23.14 160 ARG C CA 1
ATOM 12186 C C . ARG C 1 160 ? 145.024 108.552 172.045 1.00 25.59 160 ARG C C 1
ATOM 12187 O O . ARG C 1 160 ? 143.981 108.718 172.676 1.00 39.21 160 ARG C O 1
ATOM 12208 N N . ILE C 1 161 ? 145.057 108.399 170.726 1.00 26.57 161 ILE C N 1
ATOM 12209 C CA . ILE C 1 161 ? 143.851 108.177 169.940 1.00 20.93 161 ILE C CA 1
ATOM 12210 C C . ILE C 1 161 ? 143.699 106.667 169.810 1.00 26.21 161 ILE C C 1
ATOM 12211 O O . ILE C 1 161 ? 144.373 106.031 169.005 1.00 33.26 161 ILE C O 1
ATOM 12227 N N . LYS C 1 162 ? 142.816 106.088 170.619 1.00 26.99 162 LYS C N 1
ATOM 12228 C CA . LYS C 1 162 ? 142.613 104.647 170.565 1.00 25.32 162 LYS C CA 1
ATOM 12229 C C . LYS C 1 162 ? 142.115 104.219 169.197 1.00 27.79 162 LYS C C 1
ATOM 12230 O O . LYS C 1 162 ? 142.560 103.203 168.655 1.00 35.23 162 LYS C O 1
ATOM 12249 N N . GLU C 1 163 ? 141.197 104.985 168.622 1.00 27.47 163 GLU C N 1
ATOM 12250 C CA . GLU C 1 163 ? 140.482 104.555 167.436 1.00 21.63 163 GLU C CA 1
ATOM 12251 C C . GLU C 1 163 ? 139.878 105.775 166.768 1.00 18.85 163 GLU C C 1
ATOM 12252 O O . GLU C 1 163 ? 139.517 106.742 167.436 1.00 31.28 163 GLU C O 1
ATOM 12264 N N . LEU C 1 164 ? 139.762 105.712 165.448 1.00 12.39 164 LEU C N 1
ATOM 12265 C CA . LEU C 1 164 ? 139.089 106.740 164.670 1.00 15.83 164 LEU C CA 1
ATOM 12266 C C . LEU C 1 164 ? 138.044 106.045 163.820 1.00 20.85 164 LEU C C 1
ATOM 12267 O O . LEU C 1 164 ? 138.387 105.262 162.932 1.00 28.97 164 LEU C O 1
ATOM 12283 N N . ILE C 1 165 ? 136.779 106.314 164.110 1.00 17.84 165 ILE C N 1
ATOM 12284 C CA . ILE C 1 165 ? 135.654 105.767 163.371 1.00 15.19 165 ILE C CA 1
ATOM 12285 C C . ILE C 1 165 ? 135.139 106.882 162.482 1.00 17.34 165 ILE C C 1
ATOM 12286 O O . ILE C 1 165 ? 134.713 107.929 162.976 1.00 31.34 165 ILE C O 1
ATOM 12302 N N . TYR C 1 166 ? 135.181 106.681 161.175 1.00 15.89 166 TYR C N 1
ATOM 12303 C CA . TYR C 1 166 ? 134.775 107.710 160.233 1.00 17.61 166 TYR C CA 1
ATOM 12304 C C . TYR C 1 166 ? 133.711 107.168 159.294 1.00 22.44 166 TYR C C 1
ATOM 12305 O O . TYR C 1 166 ? 133.806 106.036 158.822 1.00 32.85 166 TYR C O 1
ATOM 12323 N N . GLU C 1 167 ? 132.677 107.973 159.061 1.00 22.70 167 GLU C N 1
ATOM 12324 C CA . GLU C 1 167 ? 131.524 107.562 158.275 1.00 21.62 167 GLU C CA 1
ATOM 12325 C C . GLU C 1 167 ? 130.984 108.768 157.523 1.00 24.81 167 GLU C C 1
ATOM 12326 O O . GLU C 1 167 ? 131.447 109.895 157.698 1.00 27.66 167 GLU C O 1
ATOM 12338 N N . ASP C 1 168 ? 129.989 108.519 156.682 1.00 30.13 168 ASP C N 1
ATOM 12339 C CA . ASP C 1 168 ? 129.238 109.563 156.000 1.00 28.93 168 ASP C CA 1
ATOM 12340 C C . ASP C 1 168 ? 127.829 109.567 156.568 1.00 33.22 168 ASP C C 1
ATOM 12341 O O . ASP C 1 168 ? 127.157 108.533 156.570 1.00 41.45 168 ASP C O 1
ATOM 12350 N N . SER C 1 169 ? 127.389 110.722 157.061 1.00 28.86 169 SER C N 1
ATOM 12351 C CA . SER C 1 169 ? 126.059 110.806 157.644 1.00 28.40 169 SER C CA 1
ATOM 12352 C C . SER C 1 169 ? 124.960 110.680 156.600 1.00 36.33 169 SER C C 1
ATOM 12353 O O . SER C 1 169 ? 123.826 110.345 156.954 1.00 35.87 169 SER C O 1
ATOM 12361 N N . LYS C 1 170 ? 125.267 110.929 155.329 1.00 38.81 170 LYS C N 1
ATOM 12362 C CA . LYS C 1 170 ? 124.300 110.894 154.240 1.00 36.66 170 LYS C CA 1
ATOM 12363 C C . LYS C 1 170 ? 123.236 111.972 154.379 1.00 41.31 170 LYS C C 1
ATOM 12364 O O . LYS C 1 170 ? 122.139 111.834 153.835 1.00 45.44 170 LYS C O 1
ATOM 12383 N N . PHE C 1 171 ? 123.541 113.049 155.102 1.00 38.80 171 PHE C N 1
ATOM 12384 C CA . PHE C 1 171 ? 122.561 114.107 155.315 1.00 35.49 171 PHE C CA 1
ATOM 12385 C C . PHE C 1 171 ? 122.167 114.766 154.001 1.00 36.65 171 PHE C C 1
ATOM 12386 O O . PHE C 1 171 ? 120.990 115.067 153.779 1.00 41.18 171 PHE C O 1
ATOM 12403 N N . THR C 1 172 ? 123.134 115.001 153.120 1.00 38.07 172 THR C N 1
ATOM 12404 C CA . THR C 1 172 ? 122.875 115.553 151.799 1.00 42.10 172 THR C CA 1
ATOM 12405 C C . THR C 1 172 ? 123.538 114.681 150.746 1.00 45.20 172 THR C C 1
ATOM 12406 O O . THR C 1 172 ? 124.542 114.017 151.009 1.00 50.89 172 THR C O 1
ATOM 12417 N N . GLN C 1 173 ? 122.961 114.688 149.553 1.00 46.60 173 GLN C N 1
ATOM 12418 C CA . GLN C 1 173 ? 123.552 114.037 148.397 1.00 48.11 173 GLN C CA 1
ATOM 12419 C C . GLN C 1 173 ? 124.241 115.087 147.539 1.00 48.15 173 GLN C C 1
ATOM 12420 O O . GLN C 1 173 ? 123.796 116.233 147.460 1.00 54.11 173 GLN C O 1
ATOM 12434 N N . ASN C 1 174 ? 125.340 114.692 146.903 1.00 38.33 174 ASN C N 1
ATOM 12435 C CA . ASN C 1 174 ? 126.215 115.682 146.291 1.00 44.05 174 ASN C CA 1
ATOM 12436 C C . ASN C 1 174 ? 125.890 115.929 144.820 1.00 46.98 174 ASN C C 1
ATOM 12437 O O . ASN C 1 174 ? 125.860 117.081 144.382 1.00 51.71 174 ASN C O 1
ATOM 12448 N N . TYR C 1 175 ? 125.664 114.873 144.042 1.00 49.76 175 TYR C N 1
ATOM 12449 C CA . TYR C 1 175 ? 125.323 114.996 142.626 1.00 52.51 175 TYR C CA 1
ATOM 12450 C C . TYR C 1 175 ? 126.512 115.403 141.768 1.00 51.92 175 TYR C C 1
ATOM 12451 O O . TYR C 1 175 ? 126.403 115.432 140.539 1.00 54.61 175 TYR C O 1
ATOM 12469 N N . LYS C 1 176 ? 127.640 115.721 142.384 1.00 48.00 176 LYS C N 1
ATOM 12470 C CA . LYS C 1 176 ? 128.852 116.048 141.647 1.00 42.84 176 LYS C CA 1
ATOM 12471 C C . LYS C 1 176 ? 130.001 115.114 141.966 1.00 43.95 176 LYS C C 1
ATOM 12472 O O . LYS C 1 176 ? 130.805 114.813 141.084 1.00 44.47 176 LYS C O 1
ATOM 12491 N N . TRP C 1 177 ? 130.104 114.655 143.208 1.00 40.00 177 TRP C N 1
ATOM 12492 C CA . TRP C 1 177 ? 131.140 113.729 143.629 1.00 35.96 177 TRP C CA 1
ATOM 12493 C C . TRP C 1 177 ? 130.496 112.519 144.281 1.00 36.50 177 TRP C C 1
ATOM 12494 O O . TRP C 1 177 ? 129.528 112.648 145.031 1.00 43.63 177 TRP C O 1
ATOM 12515 N N . ASP C 1 178 ? 131.030 111.346 143.976 1.00 38.80 178 ASP C N 1
ATOM 12516 C CA . ASP C 1 178 ? 130.720 110.127 144.704 1.00 41.83 178 ASP C CA 1
ATOM 12517 C C . ASP C 1 178 ? 131.702 110.045 145.862 1.00 41.92 178 ASP C C 1
ATOM 12518 O O . ASP C 1 178 ? 132.910 109.887 145.645 1.00 47.00 178 ASP C O 1
ATOM 12527 N N . ILE C 1 179 ? 131.188 110.197 147.082 1.00 37.98 179 ILE C N 1
ATOM 12528 C CA . ILE C 1 179 ? 131.997 110.202 148.293 1.00 32.74 179 ILE C CA 1
ATOM 12529 C C . ILE C 1 179 ? 132.004 108.805 148.880 1.00 34.23 179 ILE C C 1
ATOM 12530 O O . ILE C 1 179 ? 130.970 108.135 148.952 1.00 40.30 179 ILE C O 1
ATOM 12546 N N . ASN C 1 180 ? 133.182 108.365 149.298 1.00 33.65 180 ASN C N 1
ATOM 12547 C CA . ASN C 1 180 ? 133.360 107.084 149.970 1.00 35.61 180 ASN C CA 1
ATOM 12548 C C . ASN C 1 180 ? 134.275 107.368 151.155 1.00 39.24 180 ASN C C 1
ATOM 12549 O O . ASN C 1 180 ? 135.489 107.509 150.992 1.00 43.09 180 ASN C O 1
ATOM 12559 N N . VAL C 1 181 ? 133.676 107.527 152.329 1.00 31.10 181 VAL C N 1
ATOM 12560 C CA . VAL C 1 181 ? 134.426 107.720 153.561 1.00 28.79 181 VAL C CA 1
ATOM 12561 C C . VAL C 1 181 ? 133.760 106.881 154.637 1.00 28.32 181 VAL C C 1
ATOM 12562 O O . VAL C 1 181 ? 132.763 107.293 155.232 1.00 43.59 181 VAL C O 1
ATOM 12575 N N . SER C 1 182 ? 134.298 105.694 154.887 1.00 23.77 182 SER C N 1
ATOM 12576 C CA . SER C 1 182 ? 133.696 104.782 155.846 1.00 27.99 182 SER C CA 1
ATOM 12577 C C . SER C 1 182 ? 134.753 103.792 156.295 1.00 32.03 182 SER C C 1
ATOM 12578 O O . SER C 1 182 ? 135.379 103.136 155.461 1.00 40.85 182 SER C O 1
ATOM 12586 N N . GLY C 1 183 ? 134.948 103.687 157.602 1.00 24.74 183 GLY C N 1
ATOM 12587 C CA . GLY C 1 183 ? 135.960 102.797 158.121 1.00 24.92 183 GLY C CA 1
ATOM 12588 C C . GLY C 1 183 ? 136.257 103.095 159.575 1.00 28.12 183 GLY C C 1
ATOM 12589 O O . GLY C 1 183 ? 135.590 103.906 160.223 1.00 34.14 183 GLY C O 1
ATOM 12593 N N . LYS C 1 184 ? 137.302 102.432 160.056 1.00 27.39 184 LYS C N 1
ATOM 12594 C CA . LYS C 1 184 ? 137.631 102.416 161.475 1.00 23.81 184 LYS C CA 1
ATOM 12595 C C . LYS C 1 184 ? 139.097 102.023 161.576 1.00 28.23 184 LYS C C 1
ATOM 12596 O O . LYS C 1 184 ? 139.453 100.891 161.243 1.00 37.78 184 LYS C O 1
ATOM 12615 N N . VAL C 1 185 ? 139.939 102.948 162.024 1.00 28.02 185 VAL C N 1
ATOM 12616 C CA . VAL C 1 185 ? 141.385 102.764 162.003 1.00 24.14 185 VAL C CA 1
ATOM 12617 C C . VAL C 1 185 ? 141.947 103.009 163.394 1.00 26.81 185 VAL C C 1
ATOM 12618 O O . VAL C 1 185 ? 141.528 103.939 164.086 1.00 40.03 185 VAL C O 1
ATOM 12631 N N . ASN C 1 186 ? 142.898 102.180 163.804 1.00 27.45 186 ASN C N 1
ATOM 12632 C CA . ASN C 1 186 ? 143.616 102.434 165.043 1.00 25.04 186 ASN C CA 1
ATOM 12633 C C . ASN C 1 186 ? 144.524 103.647 164.889 1.00 30.35 186 ASN C C 1
ATOM 12634 O O . ASN C 1 186 ? 144.997 103.963 163.797 1.00 36.41 186 ASN C O 1
ATOM 12644 N N . GLY C 1 187 ? 144.766 104.333 165.999 1.00 26.76 187 GLY C N 1
ATOM 12645 C CA . GLY C 1 187 ? 145.663 105.468 165.972 1.00 30.08 187 GLY C CA 1
ATOM 12646 C C . GLY C 1 187 ? 147.108 105.048 165.792 1.00 33.71 187 GLY C C 1
ATOM 12647 O O . GLY C 1 187 ? 147.527 103.967 166.200 1.00 35.20 187 GLY C O 1
ATOM 12651 N N . THR C 1 188 ? 147.883 105.931 165.170 1.00 40.40 188 THR C N 1
ATOM 12652 C CA . THR C 1 188 ? 149.304 105.713 164.936 1.00 36.75 188 THR C CA 1
ATOM 12653 C C . THR C 1 188 ? 150.087 106.419 166.033 1.00 36.98 188 THR C C 1
ATOM 12654 O O . THR C 1 188 ? 149.953 107.632 166.210 1.00 38.83 188 THR C O 1
ATOM 12665 N N . ASP C 1 189 ? 150.908 105.664 166.755 1.00 45.10 189 ASP C N 1
ATOM 12666 C CA . ASP C 1 189 ? 151.650 106.168 167.908 1.00 48.25 189 ASP C CA 1
ATOM 12667 C C . ASP C 1 189 ? 153.122 106.295 167.525 1.00 47.74 189 ASP C C 1
ATOM 12668 O O . ASP C 1 189 ? 153.901 105.354 167.677 1.00 48.96 189 ASP C O 1
ATOM 12677 N N . GLU C 1 190 ? 153.503 107.475 167.030 1.00 52.58 190 GLU C N 1
ATOM 12678 C CA . GLU C 1 190 ? 154.885 107.775 166.651 1.00 53.89 190 GLU C CA 1
ATOM 12679 C C . GLU C 1 190 ? 155.274 109.101 167.298 1.00 54.54 190 GLU C C 1
ATOM 12680 O O . GLU C 1 190 ? 155.213 110.151 166.660 1.00 55.50 190 GLU C O 1
ATOM 12692 N N . LEU C 1 191 ? 155.670 109.044 168.570 1.00 51.67 191 LEU C N 1
ATOM 12693 C CA . LEU C 1 191 ? 156.123 110.214 169.318 1.00 51.81 191 LEU C CA 1
ATOM 12694 C C . LEU C 1 191 ? 154.968 111.148 169.664 1.00 51.02 191 LEU C C 1
ATOM 12695 O O . LEU C 1 191 ? 155.132 112.086 170.449 1.00 56.43 191 LEU C O 1
ATOM 12711 N N . PHE C 1 192 ? 153.797 110.887 169.095 1.00 42.01 192 PHE C N 1
ATOM 12712 C CA . PHE C 1 192 ? 152.548 111.563 169.402 1.00 41.96 192 PHE C CA 1
ATOM 12713 C C . PHE C 1 192 ? 151.491 110.880 168.557 1.00 42.17 192 PHE C C 1
ATOM 12714 O O . PHE C 1 192 ? 151.775 110.443 167.441 1.00 42.06 192 PHE C O 1
ATOM 12731 N N . SER C 1 193 ? 150.284 110.775 169.091 1.00 36.44 193 SER C N 1
ATOM 12732 C CA . SER C 1 193 ? 149.277 109.928 168.477 1.00 26.62 193 SER C CA 1
ATOM 12733 C C . SER C 1 193 ? 148.477 110.709 167.449 1.00 21.85 193 SER C C 1
ATOM 12734 O O . SER C 1 193 ? 148.101 111.859 167.677 1.00 28.84 193 SER C O 1
ATOM 12742 N N . TYR C 1 194 ? 148.225 110.074 166.311 1.00 23.50 194 TYR C N 1
ATOM 12743 C CA . TYR C 1 194 ? 147.423 110.678 165.265 1.00 26.26 194 TYR C CA 1
ATOM 12744 C C . TYR C 1 194 ? 146.760 109.574 164.458 1.00 28.07 194 TYR C C 1
ATOM 12745 O O . TYR C 1 194 ? 147.038 108.388 164.632 1.00 32.80 194 TYR C O 1
ATOM 12763 N N . ALA C 1 195 ? 145.849 109.989 163.591 1.00 24.43 195 ALA C N 1
ATOM 12764 C CA . ALA C 1 195 ? 145.132 109.093 162.698 1.00 18.95 195 ALA C CA 1
ATOM 12765 C C . ALA C 1 195 ? 144.595 109.942 161.561 1.00 18.71 195 ALA C C 1
ATOM 12766 O O . ALA C 1 195 ? 144.626 111.170 161.621 1.00 26.64 195 ALA C O 1
ATOM 12773 N N . PHE C 1 196 ? 144.114 109.287 160.511 1.00 25.81 196 PHE C N 1
ATOM 12774 C CA . PHE C 1 196 ? 143.462 110.038 159.452 1.00 24.62 196 PHE C CA 1
ATOM 12775 C C . PHE C 1 196 ? 142.380 109.198 158.796 1.00 24.67 196 PHE C C 1
ATOM 12776 O O . PHE C 1 196 ? 142.491 107.977 158.684 1.00 32.60 196 PHE C O 1
ATOM 12793 N N . ALA C 1 197 ? 141.324 109.887 158.377 1.00 22.26 197 ALA C N 1
ATOM 12794 C CA . ALA C 1 197 ? 140.226 109.293 157.639 1.00 23.78 197 ALA C CA 1
ATOM 12795 C C . ALA C 1 197 ? 140.448 109.504 156.152 1.00 29.39 197 ALA C C 1
ATOM 12796 O O . ALA C 1 197 ? 140.622 110.659 155.730 1.00 29.58 197 ALA C O 1
ATOM 12803 N N . PRO C 1 198 ? 140.490 108.451 155.330 1.00 30.53 198 PRO C N 1
ATOM 12804 C CA . PRO C 1 198 ? 140.628 108.642 153.880 1.00 25.49 198 PRO C CA 1
ATOM 12805 C C . PRO C 1 198 ? 139.268 108.824 153.224 1.00 30.61 198 PRO C C 1
ATOM 12806 O O . PRO C 1 198 ? 138.383 107.977 153.353 1.00 35.19 198 PRO C O 1
ATOM 12817 N N . MET C 1 199 ? 139.110 109.925 152.509 1.00 28.97 199 MET C N 1
ATOM 12818 C CA . MET C 1 199 ? 137.894 110.263 151.790 1.00 31.20 199 MET C CA 1
ATOM 12819 C C . MET C 1 199 ? 138.188 110.091 150.310 1.00 32.94 199 MET C C 1
ATOM 12820 O O . MET C 1 199 ? 139.028 110.807 149.759 1.00 40.69 199 MET C O 1
ATOM 12834 N N . TYR C 1 200 ? 137.513 109.146 149.666 1.00 31.69 200 TYR C N 1
ATOM 12835 C CA . TYR C 1 200 ? 137.685 108.906 148.243 1.00 34.77 200 TYR C CA 1
ATOM 12836 C C . TYR C 1 200 ? 136.568 109.604 147.487 1.00 37.88 200 TYR C C 1
ATOM 12837 O O . TYR C 1 200 ? 135.397 109.476 147.845 1.00 42.46 200 TYR C O 1
ATOM 12855 N N . LEU C 1 201 ? 136.931 110.351 146.452 1.00 36.70 201 LEU C N 1
ATOM 12856 C CA . LEU C 1 201 ? 135.988 111.185 145.720 1.00 33.49 201 LEU C CA 1
ATOM 12857 C C . LEU C 1 201 ? 136.132 110.886 144.238 1.00 40.38 201 LEU C C 1
ATOM 12858 O O . LEU C 1 201 ? 137.188 111.136 143.654 1.00 50.80 201 LEU C O 1
ATOM 12874 N N . ARG C 1 202 ? 135.077 110.353 143.635 1.00 40.15 202 ARG C N 1
ATOM 12875 C CA . ARG C 1 202 ? 135.048 110.064 142.205 1.00 40.03 202 ARG C CA 1
ATOM 12876 C C . ARG C 1 202 ? 134.075 111.015 141.528 1.00 42.56 202 ARG C C 1
ATOM 12877 O O . ARG C 1 202 ? 132.895 111.039 141.877 1.00 50.96 202 ARG C O 1
ATOM 12898 N N . ARG C 1 203 ? 134.552 111.790 140.561 1.00 40.93 203 ARG C N 1
ATOM 12899 C CA . ARG C 1 203 ? 133.655 112.730 139.905 1.00 44.89 203 ARG C CA 1
ATOM 12900 C C . ARG C 1 203 ? 132.535 111.978 139.203 1.00 46.85 203 ARG C C 1
ATOM 12901 O O . ARG C 1 203 ? 132.773 111.010 138.477 1.00 47.65 203 ARG C O 1
ATOM 12922 N N . LYS C 1 204 ? 131.306 112.431 139.421 1.00 51.52 204 LYS C N 1
ATOM 12923 C CA . LYS C 1 204 ? 130.149 111.806 138.803 1.00 50.80 204 LYS C CA 1
ATOM 12924 C C . LYS C 1 204 ? 130.003 112.287 137.369 1.00 57.60 204 LYS C C 1
ATOM 12925 O O . LYS C 1 204 ? 130.155 113.476 137.080 1.00 59.25 204 LYS C O 1
ATOM 12944 N N . LEU C 1 205 ? 129.705 111.353 136.468 1.00 72.20 205 LEU C N 1
ATOM 12945 C CA . LEU C 1 205 ? 129.628 111.653 135.039 1.00 71.93 205 LEU C CA 1
ATOM 12946 C C . LEU C 1 205 ? 128.256 112.245 134.719 1.00 71.06 205 LEU C C 1
ATOM 12947 O O . LEU C 1 205 ? 127.397 111.631 134.084 1.00 69.95 205 LEU C O 1
ATOM 12963 N N . THR C 1 206 ? 128.055 113.471 135.190 1.00 77.87 206 THR C N 1
ATOM 12964 C CA . THR C 1 206 ? 126.876 114.230 134.810 1.00 80.25 206 THR C CA 1
ATOM 12965 C C . THR C 1 206 ? 126.994 114.666 133.358 1.00 82.28 206 THR C C 1
ATOM 12966 O O . THR C 1 206 ? 128.079 114.992 132.872 1.00 83.33 206 THR C O 1
ATOM 12977 N N . VAL C 1 207 ? 125.859 114.678 132.656 1.00 87.96 207 VAL C N 1
ATOM 12978 C CA . VAL C 1 207 ? 125.887 115.008 131.237 1.00 89.84 207 VAL C CA 1
ATOM 12979 C C . VAL C 1 207 ? 126.273 116.456 130.984 1.00 89.48 207 VAL C C 1
ATOM 12980 O O . VAL C 1 207 ? 126.454 116.840 129.826 1.00 89.85 207 VAL C O 1
ATOM 12993 N N . GLY C 1 208 ? 126.400 117.274 132.029 1.00 86.79 208 GLY C N 1
ATOM 12994 C CA . GLY C 1 208 ? 127.068 118.554 131.863 1.00 86.34 208 GLY C CA 1
ATOM 12995 C C . GLY C 1 208 ? 128.518 118.374 131.462 1.00 86.23 208 GLY C C 1
ATOM 12996 O O . GLY C 1 208 ? 129.047 119.119 130.630 1.00 87.12 208 GLY C O 1
ATOM 13000 N N . ILE C 1 209 ? 129.176 117.365 132.032 1.00 81.88 209 ILE C N 1
ATOM 13001 C CA . ILE C 1 209 ? 130.513 117.012 131.577 1.00 82.88 209 ILE C CA 1
ATOM 13002 C C . ILE C 1 209 ? 130.475 116.657 130.099 1.00 83.50 209 ILE C C 1
ATOM 13003 O O . ILE C 1 209 ? 131.320 117.100 129.314 1.00 84.68 209 ILE C O 1
ATOM 13019 N N . ILE C 1 210 ? 129.475 115.875 129.691 1.00 85.42 210 ILE C N 1
ATOM 13020 C CA . ILE C 1 210 ? 129.366 115.483 128.291 1.00 85.27 210 ILE C CA 1
ATOM 13021 C C . ILE C 1 210 ? 129.183 116.711 127.411 1.00 87.12 210 ILE C C 1
ATOM 13022 O O . ILE C 1 210 ? 129.750 116.798 126.317 1.00 88.74 210 ILE C O 1
ATOM 13038 N N . ALA C 1 211 ? 128.380 117.674 127.868 1.00 93.21 211 ALA C N 1
ATOM 13039 C CA . ALA C 1 211 ? 128.216 118.912 127.116 1.00 94.96 211 ALA C CA 1
ATOM 13040 C C . ALA C 1 211 ? 129.543 119.638 126.975 1.00 94.77 211 ALA C C 1
ATOM 13041 O O . ALA C 1 211 ? 129.845 120.196 125.916 1.00 96.94 211 ALA C O 1
ATOM 13048 N N . MET C 1 212 ? 130.346 119.651 128.038 1.00 94.73 212 MET C N 1
ATOM 13049 C CA . MET C 1 212 ? 131.655 120.291 127.951 1.00 95.16 212 MET C CA 1
ATOM 13050 C C . MET C 1 212 ? 132.556 119.565 126.955 1.00 95.09 212 MET C C 1
ATOM 13051 O O . MET C 1 212 ? 133.370 120.196 126.271 1.00 95.04 212 MET C O 1
ATOM 13065 N N . LEU C 1 213 ? 132.434 118.237 126.864 1.00 92.24 213 LEU C N 1
ATOM 13066 C CA . LEU C 1 213 ? 133.277 117.477 125.939 1.00 93.01 213 LEU C CA 1
ATOM 13067 C C . LEU C 1 213 ? 132.844 117.588 124.479 1.00 96.23 213 LEU C C 1
ATOM 13068 O O . LEU C 1 213 ? 133.707 117.571 123.594 1.00 97.47 213 LEU C O 1
ATOM 13084 N N . ILE C 1 214 ? 131.542 117.690 124.192 1.00 105.30 214 ILE C N 1
ATOM 13085 C CA . ILE C 1 214 ? 131.095 117.708 122.793 1.00 106.05 214 ILE C CA 1
ATOM 13086 C C . ILE C 1 214 ? 131.888 118.699 121.946 1.00 106.77 214 ILE C C 1
ATOM 13087 O O . ILE C 1 214 ? 132.339 118.321 120.854 1.00 108.26 214 ILE C O 1
ATOM 13103 N N . PRO C 1 215 ? 132.083 119.954 122.361 1.00 106.36 215 PRO C N 1
ATOM 13104 C CA . PRO C 1 215 ? 132.897 120.852 121.531 1.00 106.49 215 PRO C CA 1
ATOM 13105 C C . PRO C 1 215 ? 134.277 120.297 121.248 1.00 106.89 215 PRO C C 1
ATOM 13106 O O . PRO C 1 215 ? 134.763 120.421 120.120 1.00 107.64 215 PRO C O 1
ATOM 13117 N N . THR C 1 216 ? 134.911 119.649 122.227 1.00 108.70 216 THR C N 1
ATOM 13118 C CA . THR C 1 216 ? 136.257 119.128 122.015 1.00 110.01 216 THR C CA 1
ATOM 13119 C C . THR C 1 216 ? 136.273 118.069 120.919 1.00 109.92 216 THR C C 1
ATOM 13120 O O . THR C 1 216 ? 137.097 118.124 119.999 1.00 111.63 216 THR C O 1
ATOM 13131 N N . VAL C 1 217 ? 135.362 117.098 120.992 1.00 111.29 217 VAL C N 1
ATOM 13132 C CA . VAL C 1 217 ? 135.371 116.020 120.007 1.00 112.95 217 VAL C CA 1
ATOM 13133 C C . VAL C 1 217 ? 135.008 116.549 118.625 1.00 114.80 217 VAL C C 1
ATOM 13134 O O . VAL C 1 217 ? 135.661 116.214 117.623 1.00 115.38 217 VAL C O 1
ATOM 13147 N N . MET C 1 218 ? 133.968 117.381 118.535 1.00 118.15 218 MET C N 1
ATOM 13148 C CA . MET C 1 218 ? 133.589 117.854 117.210 1.00 118.10 218 MET C CA 1
ATOM 13149 C C . MET C 1 218 ? 134.673 118.747 116.625 1.00 117.98 218 MET C C 1
ATOM 13150 O O . MET C 1 218 ? 134.889 118.742 115.409 1.00 117.53 218 MET C O 1
ATOM 13164 N N . MET C 1 219 ? 135.363 119.520 117.467 1.00 119.23 219 MET C N 1
ATOM 13165 C CA . MET C 1 219 ? 136.474 120.324 116.985 1.00 120.04 219 MET C CA 1
ATOM 13166 C C . MET C 1 219 ? 137.637 119.451 116.548 1.00 119.08 219 MET C C 1
ATOM 13167 O O . MET C 1 219 ? 138.358 119.813 115.616 1.00 121.13 219 MET C O 1
ATOM 13181 N N . THR C 1 220 ? 137.839 118.304 117.197 1.00 114.96 220 THR C N 1
ATOM 13182 C CA . THR C 1 220 ? 138.826 117.354 116.695 1.00 115.76 220 THR C CA 1
ATOM 13183 C C . THR C 1 220 ? 138.468 116.919 115.282 1.00 116.99 220 THR C C 1
ATOM 13184 O O . THR C 1 220 ? 139.318 116.902 114.385 1.00 117.21 220 THR C O 1
ATOM 13195 N N . ILE C 1 221 ? 137.197 116.578 115.065 1.00 120.74 221 ILE C N 1
ATOM 13196 C CA . ILE C 1 221 ? 136.769 116.151 113.733 1.00 120.12 221 ILE C CA 1
ATOM 13197 C C . ILE C 1 221 ? 136.987 117.272 112.721 1.00 119.92 221 ILE C C 1
ATOM 13198 O O . ILE C 1 221 ? 137.503 117.054 111.612 1.00 120.30 221 ILE C O 1
ATOM 13214 N N . LEU C 1 222 ? 136.591 118.489 113.090 1.00 120.93 222 LEU C N 1
ATOM 13215 C CA . LEU C 1 222 ? 136.694 119.622 112.180 1.00 121.22 222 LEU C CA 1
ATOM 13216 C C . LEU C 1 222 ? 138.150 119.929 111.852 1.00 122.16 222 LEU C C 1
ATOM 13217 O O . LEU C 1 222 ? 138.484 120.227 110.699 1.00 122.95 222 LEU C O 1
ATOM 13233 N N . THR C 1 223 ? 139.030 119.857 112.852 1.00 123.24 223 THR C N 1
ATOM 13234 C CA . THR C 1 223 ? 140.451 120.064 112.605 1.00 123.08 223 THR C CA 1
ATOM 13235 C C . THR C 1 223 ? 141.006 118.980 111.695 1.00 123.08 223 THR C C 1
ATOM 13236 O O . THR C 1 223 ? 141.853 119.251 110.837 1.00 123.36 223 THR C O 1
ATOM 13247 N N . ILE C 1 224 ? 140.547 117.740 111.869 1.00 124.16 224 ILE C N 1
ATOM 13248 C CA . ILE C 1 224 ? 141.014 116.665 111.000 1.00 124.61 224 ILE C CA 1
ATOM 13249 C C . ILE C 1 224 ? 140.643 116.955 109.551 1.00 124.86 224 ILE C C 1
ATOM 13250 O O . ILE C 1 224 ? 141.479 116.827 108.648 1.00 124.38 224 ILE C O 1
ATOM 13266 N N . PHE C 1 225 ? 139.397 117.367 109.300 1.00 126.84 225 PHE C N 1
ATOM 13267 C CA . PHE C 1 225 ? 139.039 117.715 107.923 1.00 125.96 225 PHE C CA 1
ATOM 13268 C C . PHE C 1 225 ? 139.827 118.911 107.401 1.00 125.92 225 PHE C C 1
ATOM 13269 O O . PHE C 1 225 ? 140.333 118.869 106.274 1.00 126.36 225 PHE C O 1
ATOM 13286 N N . VAL C 1 226 ? 139.953 119.986 108.182 1.00 128.88 226 VAL C N 1
ATOM 13287 C CA . VAL C 1 226 ? 140.636 121.165 107.651 1.00 129.56 226 VAL C CA 1
ATOM 13288 C C . VAL C 1 226 ? 142.090 120.834 107.340 1.00 130.07 226 VAL C C 1
ATOM 13289 O O . VAL C 1 226 ? 142.654 121.320 106.352 1.00 129.30 226 VAL C O 1
ATOM 13302 N N . PHE C 1 227 ? 142.723 120.005 10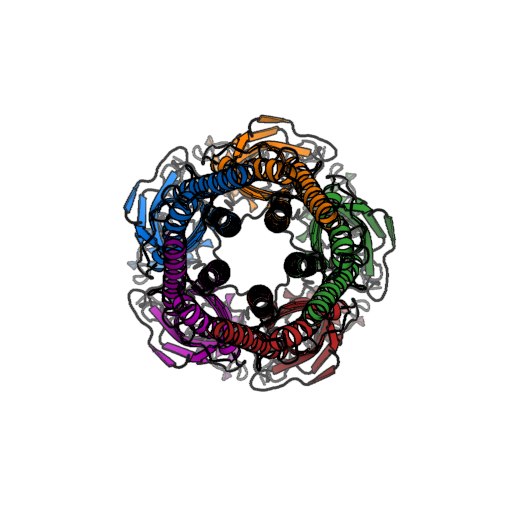8.173 1.00 131.74 227 PHE C N 1
ATOM 13303 C CA . PHE C 1 227 ? 144.059 119.518 107.853 1.00 131.30 227 PHE C CA 1
ATOM 13304 C C . PHE C 1 227 ? 144.041 118.627 106.618 1.00 131.98 227 PHE C C 1
ATOM 13305 O O . PHE C 1 227 ? 145.026 118.580 105.874 1.00 131.77 227 PHE C O 1
ATOM 13322 N N . LEU C 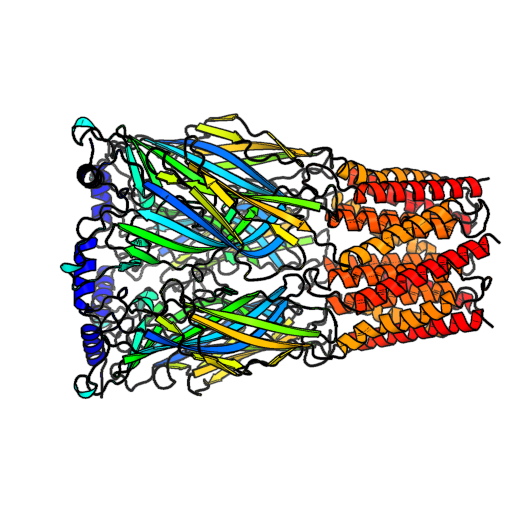1 228 ? 142.936 117.918 106.387 1.00 134.15 228 LEU C N 1
ATOM 13323 C CA . LEU C 1 228 ? 142.780 117.090 105.199 1.00 134.42 228 LEU C CA 1
ATOM 13324 C C . LEU C 1 228 ? 142.250 117.867 104.001 1.00 134.44 228 LEU C C 1
ATOM 13325 O O . LEU C 1 228 ? 142.283 117.347 102.881 1.00 133.64 228 LEU C O 1
ATOM 13341 N N . LEU C 1 229 ? 141.798 119.099 104.206 1.00 136.10 229 LEU C N 1
ATOM 13342 C CA . LEU C 1 229 ? 141.223 119.882 103.124 1.00 135.99 229 LEU C CA 1
ATOM 13343 C C . LEU C 1 229 ? 142.196 119.940 101.946 1.00 136.77 229 LEU C C 1
ATOM 13344 O O . LEU C 1 229 ? 143.416 119.943 102.154 1.00 136.65 229 LEU C O 1
ATOM 13360 N N . PRO C 1 230 ? 141.706 119.978 100.708 1.00 139.28 230 PRO C N 1
ATOM 13361 C CA . PRO C 1 230 ? 142.612 120.011 99.553 1.00 138.63 230 PRO C CA 1
ATOM 13362 C C . PRO C 1 230 ? 143.550 121.202 99.627 1.00 139.62 230 PRO C C 1
ATOM 13363 O O . PRO C 1 230 ? 143.175 122.265 100.145 1.00 139.62 230 PRO C O 1
ATOM 13374 N N . PRO C 1 231 ? 144.782 121.067 99.125 1.00 141.93 231 PRO C N 1
ATOM 13375 C CA . PRO C 1 231 ? 145.741 122.178 99.245 1.00 141.77 231 PRO C CA 1
ATOM 13376 C C . PRO C 1 231 ? 145.232 123.492 98.675 1.00 140.67 231 PRO C C 1
ATOM 13377 O O . PRO C 1 231 ? 145.505 124.555 99.246 1.00 139.30 231 PRO C O 1
ATOM 13388 N N . GLU C 1 232 ? 144.498 123.450 97.563 1.00 139.46 232 GLU C N 1
ATOM 13389 C CA . GLU C 1 232 ? 143.984 124.653 96.919 1.00 139.43 232 GLU C CA 1
ATOM 13390 C C . GLU C 1 232 ? 142.462 124.689 96.879 1.00 139.30 232 GLU C C 1
ATOM 13391 O O . GLU C 1 232 ? 141.890 125.117 95.870 1.00 138.65 232 GLU C O 1
ATOM 13403 N N . SER C 1 233 ? 141.793 124.246 97.943 1.00 139.85 233 SER C N 1
ATOM 13404 C CA . SER C 1 233 ? 140.336 124.257 97.990 1.00 139.75 233 SER C CA 1
ATOM 13405 C C . SER C 1 233 ? 139.795 125.656 97.726 1.00 139.73 233 SER C C 1
ATOM 13406 O O . SER C 1 233 ? 138.871 125.829 96.925 1.00 138.79 233 SER C O 1
ATOM 13414 N N . GLY C 1 234 ? 140.363 126.659 98.394 1.00 140.76 234 GLY C N 1
ATOM 13415 C CA . GLY C 1 234 ? 139.959 128.037 98.190 1.00 139.78 234 GLY C CA 1
ATOM 13416 C C . GLY C 1 234 ? 139.712 128.786 99.483 1.00 140.08 234 GLY C C 1
ATOM 13417 O O . GLY C 1 234 ? 139.988 129.986 99.574 1.00 139.38 234 GLY C O 1
ATOM 13421 N N . GLU C 1 235 ? 139.190 128.089 100.490 1.00 138.25 235 GLU C N 1
ATOM 13422 C CA . GLU C 1 235 ? 138.942 128.666 101.804 1.00 137.87 235 GLU C CA 1
ATOM 13423 C C . GLU C 1 235 ? 139.878 128.117 102.872 1.00 137.77 235 GLU C C 1
ATOM 13424 O O . GLU C 1 235 ? 139.615 128.304 104.064 1.00 137.25 235 GLU C O 1
ATOM 13436 N N . LYS C 1 236 ? 140.959 127.446 102.472 1.00 137.21 236 LYS C N 1
ATOM 13437 C CA . LYS C 1 236 ? 141.867 126.817 103.423 1.00 137.29 236 LYS C CA 1
ATOM 13438 C C . LYS C 1 236 ? 142.386 127.805 104.462 1.00 137.16 236 LYS C C 1
ATOM 13439 O O . LYS C 1 236 ? 142.370 127.526 105.665 1.00 136.79 236 LYS C O 1
ATOM 13458 N N . VAL C 1 237 ? 142.857 128.965 104.010 1.00 134.03 237 VAL C N 1
ATOM 13459 C CA . VAL C 1 237 ? 143.549 129.906 104.884 1.00 134.25 237 VAL C CA 1
ATOM 13460 C C . VAL C 1 237 ? 142.632 130.368 106.009 1.00 133.70 237 VAL C C 1
ATOM 13461 O O . VAL C 1 237 ? 142.950 130.191 107.190 1.00 132.59 237 VAL C O 1
ATOM 13474 N N . SER C 1 238 ? 141.496 130.971 105.653 1.00 131.38 238 SER C N 1
ATOM 13475 C CA . SER C 1 238 ? 140.601 131.527 106.665 1.00 130.65 238 SER C CA 1
ATOM 13476 C C . SER C 1 238 ? 140.045 130.435 107.572 1.00 131.23 238 SER C C 1
ATOM 13477 O O . SER C 1 238 ? 139.948 130.610 108.794 1.00 130.33 238 SER C O 1
ATOM 13485 N N . LEU C 1 239 ? 139.653 129.305 106.983 1.00 134.21 239 LEU C N 1
ATOM 13486 C CA . LEU C 1 239 ? 139.108 128.209 107.776 1.00 133.28 239 LEU C CA 1
ATOM 13487 C C . LEU C 1 239 ? 140.123 127.731 108.805 1.00 133.08 239 LEU C C 1
ATOM 13488 O O . LEU C 1 239 ? 139.810 127.612 109.995 1.00 132.68 239 LEU C O 1
ATOM 13504 N N . ALA C 1 240 ? 141.353 127.461 108.363 1.00 130.60 240 ALA C N 1
ATOM 13505 C CA . ALA C 1 240 ? 142.386 127.006 109.285 1.00 130.19 240 ALA C CA 1
ATOM 13506 C C . ALA C 1 240 ? 142.682 128.062 110.340 1.00 130.17 240 ALA C C 1
ATOM 13507 O O . ALA C 1 240 ? 142.914 127.733 111.508 1.00 128.84 240 ALA C O 1
ATOM 13514 N N . THR C 1 241 ? 142.692 129.336 109.947 1.00 131.26 241 THR C N 1
ATOM 13515 C CA . THR C 1 241 ? 142.948 130.402 110.908 1.00 131.39 241 THR C CA 1
ATOM 13516 C C . THR C 1 241 ? 141.906 130.396 112.018 1.00 131.75 241 THR C C 1
ATOM 13517 O O . THR C 1 241 ? 142.244 130.423 113.207 1.00 131.27 241 THR C O 1
ATOM 13528 N N . THR C 1 242 ? 140.626 130.362 111.645 1.00 129.71 242 THR C N 1
ATOM 13529 C CA . THR C 1 242 ? 139.570 130.350 112.653 1.00 128.69 242 THR C CA 1
ATOM 13530 C C . THR C 1 242 ? 139.627 129.091 113.508 1.00 128.23 242 THR C C 1
ATOM 13531 O O . THR C 1 242 ? 139.416 129.155 114.728 1.00 128.31 242 THR C O 1
ATOM 13542 N N . ILE C 1 243 ? 139.911 127.941 112.893 1.00 125.36 243 ILE C N 1
ATOM 13543 C CA . ILE C 1 243 ? 139.998 126.701 113.655 1.00 125.63 243 ILE C CA 1
ATOM 13544 C C . ILE C 1 243 ? 141.115 126.789 114.683 1.00 126.24 243 ILE C C 1
ATOM 13545 O O . ILE C 1 243 ? 140.941 126.404 115.846 1.00 126.17 243 ILE C O 1
ATOM 13561 N N . PHE C 1 244 ? 142.280 127.297 114.278 1.00 123.70 244 PHE C N 1
ATOM 13562 C CA . PHE C 1 244 ? 143.382 127.429 115.221 1.00 123.57 244 PHE C CA 1
ATOM 13563 C C . PHE C 1 244 ? 143.060 128.435 116.315 1.00 123.17 244 PHE C C 1
ATOM 13564 O O . PHE C 1 244 ? 143.455 128.245 117.469 1.00 122.41 244 PHE C O 1
ATOM 13581 N N . LEU C 1 245 ? 142.371 129.524 115.975 1.00 123.45 245 LEU C N 1
ATOM 13582 C CA . LEU C 1 245 ? 141.990 130.482 117.006 1.00 122.99 245 LEU C CA 1
ATOM 13583 C C . LEU C 1 245 ? 141.094 129.827 118.049 1.00 123.28 245 LEU C C 1
ATOM 13584 O O . LEU C 1 245 ? 141.302 129.997 119.257 1.00 122.88 245 LEU C O 1
ATOM 13600 N N . SER C 1 246 ? 140.101 129.057 117.600 1.00 122.16 246 SER C N 1
ATOM 13601 C CA . SER C 1 246 ? 139.231 128.365 118.545 1.00 121.75 246 SER C CA 1
ATOM 13602 C C . SER C 1 246 ? 140.018 127.361 119.379 1.00 120.63 246 SER C C 1
ATOM 13603 O O . SER C 1 246 ? 139.782 127.218 120.586 1.00 120.74 246 SER C O 1
ATOM 13611 N N . ASN C 1 247 ? 140.954 126.647 118.749 1.00 118.95 247 ASN C N 1
ATOM 13612 C CA . ASN C 1 247 ? 141.764 125.682 119.484 1.00 119.35 247 ASN C CA 1
ATOM 13613 C C . ASN C 1 247 ? 142.595 126.369 120.558 1.00 119.80 247 ASN C C 1
ATOM 13614 O O . ASN C 1 247 ? 142.715 125.866 121.680 1.00 118.01 247 ASN C O 1
ATOM 13625 N N . VAL C 1 248 ? 143.189 127.515 120.225 1.00 118.66 248 VAL C N 1
ATOM 13626 C CA . VAL C 1 248 ? 143.979 128.259 121.199 1.00 116.97 248 VAL C CA 1
ATOM 13627 C C . VAL C 1 248 ? 143.095 128.731 122.342 1.00 116.11 248 VAL C C 1
ATOM 13628 O O . VAL C 1 248 ? 143.491 128.686 123.512 1.00 115.56 248 VAL C O 1
ATOM 13641 N N . LEU C 1 249 ? 141.886 129.199 122.025 1.00 115.01 249 LEU C N 1
ATOM 13642 C CA . LEU C 1 249 ? 140.977 129.630 123.081 1.00 114.85 249 LEU C CA 1
ATOM 13643 C C . LEU C 1 249 ? 140.643 128.478 124.021 1.00 114.77 249 LEU C C 1
ATOM 13644 O O . LEU C 1 249 ? 140.637 128.647 125.246 1.00 113.19 249 LEU C O 1
ATOM 13660 N N . TYR C 1 250 ? 140.368 127.295 123.467 1.00 114.24 250 TYR C N 1
ATOM 13661 C CA . TYR C 1 250 ? 140.070 126.143 124.315 1.00 112.32 250 TYR C CA 1
ATOM 13662 C C . TYR C 1 250 ? 141.276 125.743 125.156 1.00 112.10 250 TYR C C 1
ATOM 13663 O O . TYR C 1 250 ? 141.138 125.431 126.345 1.00 111.62 250 TYR C O 1
ATOM 13681 N N . LEU C 1 251 ? 142.466 125.725 124.552 1.00 109.31 251 LEU C N 1
ATOM 13682 C CA . LEU C 1 251 ? 143.661 125.354 125.301 1.00 108.77 251 LEU C CA 1
ATOM 13683 C C . LEU C 1 251 ? 143.934 126.342 126.423 1.00 108.68 251 LEU C C 1
ATOM 13684 O O . LEU C 1 251 ? 144.412 125.952 127.494 1.00 108.74 251 LEU C O 1
ATOM 13700 N N . VAL C 1 252 ? 143.644 127.623 126.196 1.00 109.53 252 VAL C N 1
ATOM 13701 C CA . VAL C 1 252 ? 143.823 128.621 127.243 1.00 109.68 252 VAL C CA 1
ATOM 13702 C C . VAL C 1 252 ? 142.789 128.430 128.344 1.00 110.00 252 VAL C C 1
ATOM 13703 O O . VAL C 1 252 ? 143.108 128.520 129.535 1.00 109.47 252 VAL C O 1
ATOM 13716 N N . GLN C 1 253 ? 141.535 128.164 127.970 1.00 106.26 253 GLN C N 1
ATOM 13717 C CA . GLN C 1 253 ? 140.482 128.081 128.976 1.00 105.50 253 GLN C CA 1
ATOM 13718 C C . GLN C 1 253 ? 140.617 126.831 129.837 1.00 105.55 253 GLN C C 1
ATOM 13719 O O . GLN C 1 253 ? 140.291 126.869 131.028 1.00 104.07 253 GLN C O 1
ATOM 13733 N N . ILE C 1 254 ? 141.091 125.720 129.268 1.00 104.05 254 ILE C N 1
ATOM 13734 C CA . ILE C 1 254 ? 141.218 124.500 130.064 1.00 103.04 254 ILE C CA 1
ATOM 13735 C C . ILE C 1 254 ? 142.289 124.671 131.135 1.00 102.90 254 ILE C C 1
ATOM 13736 O O . ILE C 1 254 ? 142.157 124.153 132.250 1.00 103.08 254 ILE C O 1
ATOM 13752 N N . ASP C 1 255 ? 143.366 125.389 130.816 1.00 100.41 255 ASP C N 1
ATOM 13753 C CA . ASP C 1 255 ? 144.442 125.565 131.785 1.00 100.58 255 ASP C CA 1
ATOM 13754 C C . ASP C 1 255 ? 143.952 126.309 133.019 1.00 100.31 255 ASP C C 1
ATOM 13755 O O . ASP C 1 255 ? 144.337 125.980 134.147 1.00 98.18 255 ASP C O 1
ATOM 13764 N N . LYS C 1 256 ? 143.099 127.315 132.826 1.00 101.53 256 LYS C N 1
ATOM 13765 C CA . LYS C 1 256 ? 142.590 128.090 133.949 1.00 101.24 256 LYS C CA 1
ATOM 13766 C C . LYS C 1 256 ? 141.718 127.265 134.883 1.00 100.54 256 LYS C C 1
ATOM 13767 O O . LYS C 1 256 ? 141.431 127.721 135.995 1.00 100.16 256 LYS C O 1
ATOM 13786 N N . THR C 1 257 ? 141.288 126.075 134.466 1.00 96.14 257 THR C N 1
ATOM 13787 C CA . THR C 1 257 ? 140.471 125.201 135.299 1.00 96.96 257 THR C CA 1
ATOM 13788 C C . THR C 1 257 ? 141.260 124.047 135.901 1.00 94.23 257 THR C C 1
ATOM 13789 O O . THR C 1 257 ? 141.031 123.687 137.059 1.00 92.37 257 THR C O 1
ATOM 13800 N N . THR C 1 258 ? 142.178 123.456 135.147 1.00 86.72 258 THR C N 1
ATOM 13801 C CA . THR C 1 258 ? 142.949 122.340 135.670 1.00 85.78 258 THR C CA 1
ATOM 13802 C C . THR C 1 258 ? 143.972 122.840 136.691 1.00 85.36 258 THR C C 1
ATOM 13803 O O . THR C 1 258 ? 144.549 123.917 136.516 1.00 83.37 258 THR C O 1
ATOM 13814 N N . PRO C 1 259 ? 144.216 122.088 137.763 1.00 72.18 259 PRO C N 1
ATOM 13815 C CA . PRO C 1 259 ? 145.175 122.540 138.775 1.00 69.93 259 PRO C CA 1
ATOM 13816 C C . PRO C 1 259 ? 146.609 122.481 138.274 1.00 70.28 259 PRO C C 1
ATOM 13817 O O . PRO C 1 259 ? 146.984 121.614 137.481 1.00 69.39 259 PRO C O 1
ATOM 13828 N N . THR C 1 260 ? 147.415 123.423 138.757 1.00 64.28 260 THR C N 1
ATOM 13829 C CA . THR C 1 260 ? 148.827 123.499 138.414 1.00 63.98 260 THR C CA 1
ATOM 13830 C C . THR C 1 260 ? 149.714 122.752 139.400 1.00 63.20 260 THR C C 1
ATOM 13831 O O . THR C 1 260 ? 150.922 122.645 139.167 1.00 64.26 260 THR C O 1
ATOM 13842 N N . ASN C 1 261 ? 149.146 122.233 140.486 1.00 61.55 261 ASN C N 1
ATOM 13843 C CA . ASN C 1 261 ? 149.871 121.468 141.499 1.00 60.02 261 ASN C CA 1
ATOM 13844 C C . ASN C 1 261 ? 149.325 120.045 141.468 1.00 61.20 261 ASN C C 1
ATOM 13845 O O . ASN C 1 261 ? 148.452 119.682 142.257 1.00 60.17 261 ASN C O 1
ATOM 13856 N N . THR C 1 262 ? 149.856 119.234 140.555 1.00 67.27 262 THR C N 1
ATOM 13857 C CA . THR C 1 262 ? 149.341 117.895 140.309 1.00 68.42 262 THR C CA 1
ATOM 13858 C C . THR C 1 262 ? 150.494 116.919 140.150 1.00 69.92 262 THR C C 1
ATOM 13859 O O . THR C 1 262 ? 151.551 117.264 139.618 1.00 70.26 262 THR C O 1
ATOM 13870 N N . LYS C 1 263 ? 150.270 115.683 140.599 1.00 73.65 263 LYS C N 1
ATOM 13871 C CA . LYS C 1 263 ? 151.292 114.655 140.444 1.00 74.58 263 LYS C CA 1
ATOM 13872 C C . LYS C 1 263 ? 151.596 114.407 138.972 1.00 77.35 263 LYS C C 1
ATOM 13873 O O . LYS C 1 263 ? 152.765 114.310 138.582 1.00 74.88 263 LYS C O 1
ATOM 13892 N N . TYR C 1 264 ? 150.563 114.306 138.145 1.00 82.73 264 TYR C N 1
ATOM 13893 C CA . TYR C 1 264 ? 150.689 114.170 136.703 1.00 81.04 264 TYR C CA 1
ATOM 13894 C C . TYR C 1 264 ? 149.738 115.136 136.012 1.00 80.39 264 TYR C C 1
ATOM 13895 O O . TYR C 1 264 ? 148.740 115.564 136.601 1.00 81.30 264 TYR C O 1
ATOM 13913 N N . PRO C 1 265 ? 150.020 115.504 134.764 1.00 83.87 265 PRO C N 1
ATOM 13914 C CA . PRO C 1 265 ? 149.139 116.434 134.052 1.00 85.78 265 PRO C CA 1
ATOM 13915 C C . PRO C 1 265 ? 147.842 115.769 133.625 1.00 87.21 265 PRO C C 1
ATOM 13916 O O . PRO C 1 265 ? 147.740 114.545 133.531 1.00 87.66 265 PRO C O 1
ATOM 13927 N N . SER C 1 266 ? 146.851 116.603 133.322 1.00 87.32 266 SER C N 1
ATOM 13928 C CA . SER C 1 266 ? 145.598 116.114 132.767 1.00 87.85 266 SER C CA 1
ATOM 13929 C C . SER C 1 266 ? 145.823 115.646 131.335 1.00 89.88 266 SER C C 1
ATOM 13930 O O . SER C 1 266 ? 146.470 116.335 130.542 1.00 89.47 266 SER C O 1
ATOM 13938 N N . LEU C 1 267 ? 145.293 114.465 131.007 1.00 89.57 267 LEU C N 1
ATOM 13939 C CA . LEU C 1 267 ? 145.421 113.955 129.647 1.00 87.52 267 LEU C CA 1
ATOM 13940 C C . LEU C 1 267 ? 144.664 114.822 128.652 1.00 87.14 267 LEU C C 1
ATOM 13941 O O . LEU C 1 267 ? 145.087 114.955 127.501 1.00 90.04 267 LEU C O 1
ATOM 13957 N N . LEU C 1 268 ? 143.540 115.406 129.067 1.00 90.60 268 LEU C N 1
ATOM 13958 C CA . LEU C 1 268 ? 142.782 116.259 128.160 1.00 92.66 268 LEU C CA 1
ATOM 13959 C C . LEU C 1 268 ? 143.590 117.487 127.760 1.00 94.87 268 LEU C C 1
ATOM 13960 O O . LEU C 1 268 ? 143.517 117.941 126.611 1.00 96.94 268 LEU C O 1
ATOM 13976 N N . MET C 1 269 ? 144.361 118.046 128.694 1.00 98.91 269 MET C N 1
ATOM 13977 C CA . MET C 1 269 ? 145.200 119.190 128.358 1.00 98.77 269 MET C CA 1
ATOM 13978 C C . MET C 1 269 ? 146.242 118.816 127.313 1.00 99.82 269 MET C C 1
ATOM 13979 O O . MET C 1 269 ? 146.467 119.564 126.356 1.00 101.60 269 MET C O 1
ATOM 13993 N N . LEU C 1 270 ? 146.885 117.659 127.475 1.00 99.51 270 LEU C N 1
ATOM 13994 C CA . LEU C 1 270 ? 147.856 117.213 126.482 1.00 99.71 270 LEU C CA 1
ATOM 13995 C C . LEU C 1 270 ? 147.188 116.969 125.137 1.00 100.70 270 LEU C C 1
ATOM 13996 O O . LEU C 1 270 ? 147.749 117.298 124.085 1.00 101.37 270 LEU C O 1
ATOM 14012 N N . TYR C 1 271 ? 145.995 116.375 125.150 1.00 105.94 271 TYR C N 1
ATOM 14013 C CA . TYR C 1 271 ? 145.282 116.122 123.904 1.00 105.64 271 TYR C CA 1
ATOM 14014 C C . TYR C 1 271 ? 144.973 117.422 123.176 1.00 106.14 271 TYR C C 1
ATOM 14015 O O . TYR C 1 271 ? 145.178 117.526 121.962 1.00 109.19 271 TYR C O 1
ATOM 14033 N N . LEU C 1 272 ? 144.490 118.430 123.901 1.00 104.11 272 LEU C N 1
ATOM 14034 C CA . LEU C 1 272 ? 144.191 119.703 123.257 1.00 104.85 272 LEU C CA 1
ATOM 14035 C C . LEU C 1 272 ? 145.460 120.413 122.805 1.00 105.90 272 LEU C C 1
ATOM 14036 O O . LEU C 1 272 ? 145.451 121.093 121.774 1.00 106.29 272 LEU C O 1
ATOM 14052 N N . MET C 1 273 ? 146.559 120.265 123.547 1.00 109.33 273 MET C N 1
ATOM 14053 C CA . MET C 1 273 ? 147.830 120.828 123.102 1.00 109.60 273 MET C CA 1
ATOM 14054 C C . MET C 1 273 ? 148.264 120.205 121.781 1.00 109.91 273 MET C C 1
ATOM 14055 O O . MET C 1 273 ? 148.673 120.909 120.850 1.00 109.14 273 MET C O 1
ATOM 14069 N N . LEU C 1 274 ? 148.182 118.878 121.685 1.00 112.40 274 LEU C N 1
ATOM 14070 C CA . LEU C 1 274 ? 148.544 118.200 120.444 1.00 112.60 274 LEU C CA 1
ATOM 14071 C C . LEU C 1 274 ? 147.624 118.620 119.305 1.00 112.69 274 LEU C C 1
ATOM 14072 O O . LEU C 1 274 ? 148.073 118.806 118.167 1.00 113.40 274 LEU C O 1
ATOM 14088 N N . LEU C 1 275 ? 146.330 118.763 119.590 1.00 113.76 275 LEU C N 1
ATOM 14089 C CA . LEU C 1 275 ? 145.393 119.200 118.564 1.00 112.96 275 LEU C CA 1
ATOM 14090 C C . LEU C 1 275 ? 145.728 120.601 118.069 1.00 115.01 275 LEU C C 1
ATOM 14091 O O . LEU C 1 275 ? 145.679 120.871 116.863 1.00 115.55 275 LEU C O 1
ATOM 14107 N N . SER C 1 276 ? 146.059 121.512 118.984 1.00 117.59 276 SER C N 1
ATOM 14108 C CA . SER C 1 276 ? 146.440 122.859 118.574 1.00 117.06 276 SER C CA 1
ATOM 14109 C C . SER C 1 276 ? 147.726 122.837 117.759 1.00 117.10 276 SER C C 1
ATOM 14110 O O . SER C 1 276 ? 147.869 123.590 116.789 1.00 117.28 276 SER C O 1
ATOM 14118 N N . MET C 1 277 ? 148.678 121.983 118.140 1.00 116.27 277 MET C N 1
ATOM 14119 C CA . MET C 1 277 ? 149.905 121.863 117.361 1.00 116.62 277 MET C CA 1
ATOM 14120 C C . MET C 1 277 ? 149.609 121.381 115.946 1.00 117.28 277 MET C C 1
ATOM 14121 O O . MET C 1 277 ? 150.175 121.895 114.974 1.00 117.67 277 MET C O 1
ATOM 14135 N N . LEU C 1 278 ? 148.723 120.393 115.807 1.00 118.06 278 LEU C N 1
ATOM 14136 C CA . LEU C 1 278 ? 148.370 119.910 114.475 1.00 117.43 278 LEU C CA 1
ATOM 14137 C C . LEU C 1 278 ? 147.630 120.974 113.675 1.00 117.12 278 LEU C C 1
ATOM 14138 O O . LEU C 1 278 ? 147.818 121.084 112.460 1.00 118.42 278 LEU C O 1
ATOM 14154 N N . SER C 1 279 ? 146.777 121.762 114.330 1.00 118.82 279 SER C N 1
ATOM 14155 C CA . SER C 1 279 ? 146.117 122.860 113.630 1.00 119.83 279 SER C CA 1
ATOM 14156 C C . SER C 1 279 ? 147.135 123.879 113.133 1.00 121.73 279 SER C C 1
ATOM 14157 O O . SER C 1 279 ? 147.037 124.376 112.002 1.00 122.28 279 SER C O 1
ATOM 14165 N N . GLY C 1 280 ? 148.123 124.204 113.967 1.00 122.45 280 GLY C N 1
ATOM 14166 C CA . GLY C 1 280 ? 149.175 125.108 113.535 1.00 121.56 280 GLY C CA 1
ATOM 14167 C C . GLY C 1 280 ? 149.974 124.548 112.375 1.00 122.48 280 GLY C C 1
ATOM 14168 O O . GLY C 1 280 ? 150.345 125.278 111.454 1.00 123.02 280 GLY C O 1
ATOM 14172 N N . ILE C 1 281 ? 150.252 123.244 112.405 1.00 122.55 281 ILE C N 1
ATOM 14173 C CA . ILE C 1 281 ? 150.970 122.618 111.299 1.00 121.98 281 ILE C CA 1
ATOM 14174 C C . ILE C 1 281 ? 150.130 122.657 110.028 1.00 121.51 281 ILE C C 1
ATOM 14175 O O . ILE C 1 281 ? 150.659 122.825 108.925 1.00 122.44 281 ILE C O 1
ATOM 14191 N N . ALA C 1 282 ? 148.814 122.485 110.157 1.00 123.23 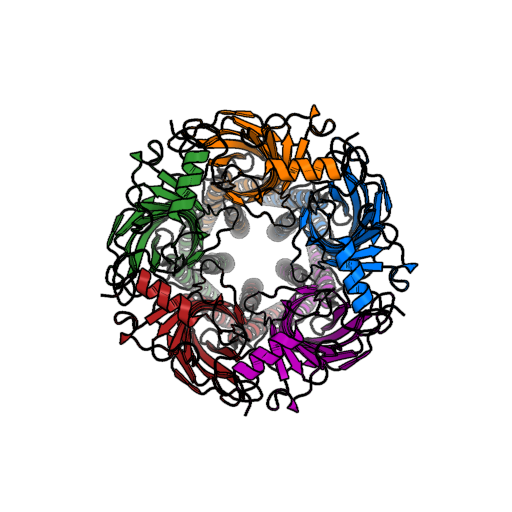282 ALA C N 1
ATOM 14192 C CA . ALA C 1 282 ? 147.941 122.592 108.992 1.00 124.09 282 ALA C CA 1
ATOM 14193 C C . ALA C 1 282 ? 147.978 123.998 108.410 1.00 124.59 282 ALA C C 1
ATOM 14194 O O . ALA C 1 282 ? 148.035 124.174 107.186 1.00 124.90 282 ALA C O 1
ATOM 14201 N N . THR C 1 283 ? 147.942 125.015 109.272 1.00 127.28 283 THR C N 1
ATOM 14202 C CA . THR C 1 283 ? 148.046 126.389 108.787 1.00 128.00 283 THR C CA 1
ATOM 14203 C C . THR C 1 283 ? 149.395 126.630 108.118 1.00 127.56 283 THR C C 1
ATOM 14204 O O . THR C 1 283 ? 149.480 127.325 107.099 1.00 127.01 283 THR C O 1
ATOM 14215 N N . LEU C 1 284 ? 150.463 126.067 108.685 1.00 128.07 284 LEU C N 1
ATOM 14216 C CA . LEU C 1 284 ? 151.785 126.179 108.076 1.00 127.74 284 LEU C CA 1
ATOM 14217 C C . LEU C 1 284 ? 151.809 125.540 106.693 1.00 128.05 284 LEU C C 1
ATOM 14218 O O . LEU C 1 284 ? 152.377 126.100 105.747 1.00 128.57 284 LEU C O 1
ATOM 14234 N N . GLY C 1 285 ? 151.209 124.357 106.561 1.00 130.23 285 GLY C N 1
ATOM 14235 C CA . GLY C 1 285 ? 151.136 123.718 105.259 1.00 129.86 285 GLY C CA 1
ATOM 14236 C C . GLY C 1 285 ? 150.338 124.535 104.264 1.00 130.53 285 GLY C C 1
ATOM 14237 O O . GLY C 1 285 ? 150.699 124.624 103.089 1.00 131.37 285 GLY C O 1
ATOM 14241 N N . SER C 1 286 ? 149.243 125.144 104.721 1.00 132.07 286 SER C N 1
ATOM 14242 C CA . SER C 1 286 ? 148.466 126.016 103.845 1.00 132.63 286 SER C CA 1
ATOM 14243 C C . SER C 1 286 ? 149.294 127.210 103.391 1.00 132.65 286 SER C C 1
ATOM 14244 O O . SER C 1 286 ? 149.226 127.619 102.226 1.00 132.33 286 SER C O 1
ATOM 14252 N N . VAL C 1 287 ? 150.078 127.788 104.302 1.00 133.59 287 VAL C N 1
ATOM 14253 C CA . VAL C 1 287 ? 150.946 128.907 103.939 1.00 133.51 287 VAL C CA 1
ATOM 14254 C C . VAL C 1 287 ? 151.961 128.467 102.891 1.00 133.13 287 VAL C C 1
ATOM 14255 O O . VAL C 1 287 ? 152.202 129.166 101.899 1.00 132.83 287 VAL C O 1
ATOM 14268 N N . VAL C 1 288 ? 152.569 127.298 103.097 1.00 131.74 288 VAL C N 1
ATOM 14269 C CA . VAL C 1 288 ? 153.543 126.791 102.134 1.00 131.90 288 VAL C CA 1
ATOM 14270 C C . VAL C 1 288 ? 152.885 126.583 100.776 1.00 131.71 288 VAL C C 1
ATOM 14271 O O . VAL C 1 288 ? 153.460 126.915 99.732 1.00 130.66 288 VAL C O 1
ATOM 14284 N N . ILE C 1 289 ? 151.672 126.028 100.768 1.00 136.01 289 ILE C N 1
ATOM 14285 C CA . ILE C 1 289 ? 150.957 125.816 99.513 1.00 135.79 289 ILE C CA 1
ATOM 14286 C C . ILE C 1 289 ? 150.704 127.147 98.819 1.00 136.42 289 ILE C C 1
ATOM 14287 O O . ILE C 1 289 ? 150.898 127.279 97.604 1.00 136.62 289 ILE C O 1
ATOM 14303 N N . SER C 1 290 ? 150.267 128.155 99.577 1.00 136.65 290 SER C N 1
ATOM 14304 C CA . SER C 1 290 ? 150.039 129.471 98.991 1.00 136.11 290 SER C CA 1
ATOM 14305 C C . SER C 1 290 ? 151.326 130.037 98.407 1.00 135.85 290 SER C C 1
ATOM 14306 O O . SER C 1 290 ? 151.303 130.714 97.372 1.00 134.32 290 SER C O 1
ATOM 14314 N N . LYS C 1 291 ? 152.461 129.773 99.058 1.00 134.16 291 LYS C N 1
ATOM 14315 C CA . LYS C 1 291 ? 153.741 130.193 98.497 1.00 133.24 291 LYS C CA 1
ATOM 14316 C C . LYS C 1 291 ? 153.984 129.536 97.144 1.00 132.73 291 LYS C C 1
ATOM 14317 O O . LYS C 1 291 ? 154.439 130.192 96.199 1.00 130.80 291 LYS C O 1
ATOM 14336 N N . LEU C 1 292 ? 153.688 128.246 97.031 1.00 134.14 292 LEU C N 1
ATOM 14337 C CA . LEU C 1 292 ? 153.876 127.520 95.781 1.00 132.66 292 LEU C CA 1
ATOM 14338 C C . LEU C 1 292 ? 152.721 127.776 94.820 1.00 131.78 292 LEU C C 1
ATOM 14339 O O . LEU C 1 292 ? 152.140 126.840 94.270 1.00 131.70 292 LEU C O 1
ATOM 14344 N N . THR D 1 1 ? 154.374 105.479 192.586 1.00 51.73 1 THR D N 1
ATOM 14345 C CA . THR D 1 1 ? 154.167 106.249 191.367 1.00 54.45 1 THR D CA 1
ATOM 14346 C C . THR D 1 1 ? 153.498 107.578 191.683 1.00 54.00 1 THR D C 1
ATOM 14347 O O . THR D 1 1 ? 152.785 107.693 192.676 1.00 53.67 1 THR D O 1
ATOM 14357 N N . PRO D 1 2 ? 153.730 108.585 190.845 1.00 45.61 2 PRO D N 1
ATOM 14358 C CA . PRO D 1 2 ? 153.071 109.874 191.057 1.00 44.54 2 PRO D CA 1
ATOM 14359 C C . PRO D 1 2 ? 151.574 109.769 190.826 1.00 43.86 2 PRO D C 1
ATOM 14360 O O . PRO D 1 2 ? 151.102 108.959 190.027 1.00 45.17 2 PRO D O 1
ATOM 14371 N N . THR D 1 3 ? 150.827 110.601 191.535 1.00 41.56 3 THR D N 1
ATOM 14372 C CA . THR D 1 3 ? 149.374 110.568 191.504 1.00 38.75 3 THR D CA 1
ATOM 14373 C C . THR D 1 3 ? 148.826 111.951 191.174 1.00 37.32 3 THR D C 1
ATOM 14374 O O . THR D 1 3 ? 149.565 112.918 190.998 1.00 47.12 3 THR D O 1
ATOM 14385 N N . TYR D 1 4 ? 147.500 112.025 191.096 1.00 27.60 4 TYR D N 1
ATOM 14386 C CA . TYR D 1 4 ? 146.828 113.283 190.804 1.00 26.11 4 TYR D CA 1
ATOM 14387 C C . TYR D 1 4 ? 147.089 114.313 191.895 1.00 30.72 4 TYR D C 1
ATOM 14388 O O . TYR D 1 4 ? 147.337 115.490 191.605 1.00 40.83 4 TYR D O 1
ATOM 14406 N N . GLY D 1 5 ? 147.048 113.888 193.157 1.00 35.23 5 GLY D N 1
ATOM 14407 C CA . GLY D 1 5 ? 147.298 114.813 194.250 1.00 33.83 5 GLY D CA 1
ATOM 14408 C C . GLY D 1 5 ? 148.721 115.333 194.269 1.00 39.41 5 GLY D C 1
ATOM 14409 O O . GLY D 1 5 ? 148.961 116.492 194.613 1.00 43.70 5 GLY D O 1
ATOM 14413 N N . ASP D 1 6 ? 149.686 114.486 193.908 1.00 39.18 6 ASP D N 1
ATOM 14414 C CA . ASP D 1 6 ? 151.073 114.934 193.850 1.00 37.23 6 ASP D CA 1
ATOM 14415 C C . ASP D 1 6 ? 151.245 116.054 192.838 1.00 40.80 6 ASP D C 1
ATOM 14416 O O . ASP D 1 6 ? 151.915 117.055 193.113 1.00 44.30 6 ASP D O 1
ATOM 14425 N N . GLU D 1 7 ? 150.643 115.908 191.659 1.00 35.01 7 GLU D N 1
ATOM 14426 C CA . GLU D 1 7 ? 150.756 116.961 190.664 1.00 30.84 7 GLU D CA 1
ATOM 14427 C C . GLU D 1 7 ? 149.957 118.190 191.062 1.00 35.49 7 GLU D C 1
ATOM 14428 O O . GLU D 1 7 ? 150.353 119.311 190.734 1.00 43.14 7 GLU D O 1
ATOM 14440 N N . ARG D 1 8 ? 148.842 118.015 191.770 1.00 37.26 8 ARG D N 1
ATOM 14441 C CA . ARG D 1 8 ? 148.121 119.185 192.257 1.00 34.66 8 ARG D CA 1
ATOM 14442 C C . ARG D 1 8 ? 148.989 119.975 193.233 1.00 36.69 8 ARG D C 1
ATOM 14443 O O . ARG D 1 8 ? 149.071 121.206 193.152 1.00 39.28 8 ARG D O 1
ATOM 14464 N N . LEU D 1 9 ? 149.681 119.274 194.137 1.00 37.97 9 LEU D N 1
ATOM 14465 C CA . LEU D 1 9 ? 150.618 119.930 195.048 1.00 41.03 9 LEU D CA 1
ATOM 14466 C C . LEU D 1 9 ? 151.745 120.623 194.296 1.00 40.79 9 LEU D C 1
ATOM 14467 O O . LEU D 1 9 ? 152.124 121.753 194.629 1.00 43.72 9 LEU D O 1
ATOM 14483 N N . LEU D 1 10 ? 152.320 119.947 193.302 1.00 40.29 10 LEU D N 1
ATOM 14484 C CA . LEU D 1 10 ? 153.423 120.537 192.554 1.00 33.67 10 LEU D CA 1
ATOM 14485 C C . LEU D 1 10 ? 152.986 121.817 191.858 1.00 31.60 10 LEU D C 1
ATOM 14486 O O . LEU D 1 10 ? 153.658 122.849 191.949 1.00 41.42 10 LEU D O 1
ATOM 14502 N N . ARG D 1 11 ? 151.855 121.768 191.154 1.00 26.84 11 ARG D N 1
ATOM 14503 C CA . ARG D 1 11 ? 151.363 122.957 190.470 1.00 25.53 11 ARG D CA 1
ATOM 14504 C C . ARG D 1 11 ? 150.988 124.050 191.454 1.00 31.62 11 ARG D C 1
ATOM 14505 O O . ARG D 1 11 ? 151.035 125.234 191.111 1.00 34.88 11 ARG D O 1
ATOM 14526 N N . GLU D 1 12 ? 150.592 123.681 192.672 1.00 44.60 12 GLU D N 1
ATOM 14527 C CA . GLU D 1 12 ? 150.325 124.695 193.684 1.00 41.51 12 GLU D CA 1
ATOM 14528 C C . GLU D 1 12 ? 151.607 125.387 194.123 1.00 37.09 12 GLU D C 1
ATOM 14529 O O . GLU D 1 12 ? 151.629 126.608 194.303 1.00 38.23 12 GLU D O 1
ATOM 14541 N N . LYS D 1 13 ? 152.687 124.626 194.304 1.00 38.69 13 LYS D N 1
ATOM 14542 C CA . LYS D 1 13 ? 153.926 125.232 194.784 1.00 37.08 13 LYS D CA 1
ATOM 14543 C C . LYS D 1 13 ? 154.615 126.043 193.694 1.00 38.75 13 LYS D C 1
ATOM 14544 O O . LYS D 1 13 ? 155.231 127.074 193.981 1.00 41.62 13 LYS D O 1
ATOM 14563 N N . LEU D 1 14 ? 154.544 125.589 192.443 1.00 38.49 14 LEU D N 1
ATOM 14564 C CA . LEU D 1 14 ? 155.289 126.260 191.382 1.00 32.04 14 LEU D CA 1
ATOM 14565 C C . LEU D 1 14 ? 154.804 127.688 191.176 1.00 38.27 14 LEU D C 1
ATOM 14566 O O . LEU D 1 14 ? 155.611 128.605 190.995 1.00 40.14 14 LEU D O 1
ATOM 14582 N N . LEU D 1 15 ? 153.494 127.900 191.211 1.00 36.58 15 LEU D N 1
ATOM 14583 C CA . LEU D 1 15 ? 152.896 129.173 190.843 1.00 32.88 15 LEU D CA 1
ATOM 14584 C C . LEU D 1 15 ? 152.652 130.091 192.031 1.00 35.99 15 LEU D C 1
ATOM 14585 O O . LEU D 1 15 ? 152.001 131.126 191.871 1.00 41.03 15 LEU D O 1
ATOM 14601 N N . THR D 1 16 ? 153.164 129.751 193.211 1.00 43.36 16 THR D N 1
ATOM 14602 C CA . THR D 1 16 ? 152.830 130.491 194.422 1.00 47.75 16 THR D CA 1
ATOM 14603 C C . THR D 1 16 ? 153.270 131.952 194.352 1.00 47.24 16 THR D C 1
ATOM 14604 O O . THR D 1 16 ? 152.425 132.850 194.412 1.00 48.65 16 THR D O 1
ATOM 14615 N N . ASN D 1 17 ? 154.567 132.215 194.219 1.00 41.83 17 ASN D N 1
ATOM 14616 C CA . ASN D 1 17 ? 155.095 133.575 194.167 1.00 42.29 17 ASN D CA 1
ATOM 14617 C C . ASN D 1 17 ? 155.595 133.906 192.766 1.00 46.94 17 ASN D C 1
ATOM 14618 O O . ASN D 1 17 ? 156.595 134.601 192.587 1.00 44.88 17 ASN D O 1
ATOM 14629 N N . TYR D 1 18 ? 154.897 133.403 191.758 1.00 41.55 18 TYR D N 1
ATOM 14630 C CA . TYR D 1 18 ? 155.301 133.547 190.370 1.00 31.85 18 TYR D CA 1
ATOM 14631 C C . TYR D 1 18 ? 154.528 134.689 189.731 1.00 31.72 18 TYR D C 1
ATOM 14632 O O . TYR D 1 18 ? 153.308 134.785 189.892 1.00 35.32 18 TYR D O 1
ATOM 14650 N N . SER D 1 19 ? 155.242 135.558 189.024 1.00 33.07 19 SER D N 1
ATOM 14651 C CA . SER D 1 19 ? 154.643 136.651 188.273 1.00 32.19 19 SER D CA 1
ATOM 14652 C C . SER D 1 19 ? 154.792 136.359 186.789 1.00 34.71 19 SER D C 1
ATOM 14653 O O . SER D 1 19 ? 155.911 136.228 186.286 1.00 35.61 19 SER D O 1
ATOM 14661 N N . LYS D 1 20 ? 153.662 136.262 186.095 1.00 37.95 20 LYS D N 1
ATOM 14662 C CA . LYS D 1 20 ? 153.671 135.972 184.669 1.00 32.53 20 LYS D CA 1
ATOM 14663 C C . LYS D 1 20 ? 154.334 137.070 183.853 1.00 31.93 20 LYS D C 1
ATOM 14664 O O . LYS D 1 20 ? 154.834 136.794 182.761 1.00 32.88 20 LYS D O 1
ATOM 14683 N N . SER D 1 21 ? 154.347 138.304 184.348 1.00 34.48 21 SER D N 1
ATOM 14684 C CA . SER D 1 21 ? 154.840 139.435 183.577 1.00 36.03 21 SER D CA 1
ATOM 14685 C C . SER D 1 21 ? 156.288 139.790 183.871 1.00 31.07 21 SER D C 1
ATOM 14686 O O . SER D 1 21 ? 156.850 140.634 183.171 1.00 30.77 21 SER D O 1
ATOM 14694 N N . ILE D 1 22 ? 156.904 139.178 184.873 1.00 33.19 22 ILE D N 1
ATOM 14695 C CA . ILE D 1 22 ? 158.317 139.388 185.153 1.00 29.54 22 ILE D CA 1
ATOM 14696 C C . ILE D 1 22 ? 159.122 138.336 184.408 1.00 27.97 22 ILE D C 1
ATOM 14697 O O . ILE D 1 22 ? 158.785 137.148 184.422 1.00 36.00 22 ILE D O 1
ATOM 14713 N N . ARG D 1 23 ? 160.177 138.776 183.766 1.00 24.26 23 ARG D N 1
ATOM 14714 C CA . ARG D 1 23 ? 161.034 137.893 182.999 1.00 24.29 23 ARG D CA 1
ATOM 14715 C C . ARG D 1 23 ? 161.691 136.874 183.928 1.00 28.26 23 ARG D C 1
ATOM 14716 O O . ARG D 1 23 ? 162.221 137.255 184.975 1.00 35.40 23 ARG D O 1
ATOM 14737 N N . PRO D 1 24 ? 161.691 135.577 183.583 1.00 26.61 24 PRO D N 1
ATOM 14738 C CA . PRO D 1 24 ? 161.964 134.518 184.577 1.00 28.18 24 PRO D CA 1
ATOM 14739 C C . PRO D 1 24 ? 163.445 134.261 184.825 1.00 29.97 24 PRO D C 1
ATOM 14740 O O . PRO D 1 24 ? 164.007 133.227 184.468 1.00 31.46 24 PRO D O 1
ATOM 14751 N N . VAL D 1 25 ? 164.101 135.214 185.474 1.00 31.22 25 VAL D N 1
ATOM 14752 C CA . VAL D 1 25 ? 165.507 135.096 185.837 1.00 29.80 25 VAL D CA 1
ATOM 14753 C C . VAL D 1 25 ? 165.654 135.513 187.289 1.00 31.68 25 VAL D C 1
ATOM 14754 O O . VAL D 1 25 ? 164.967 136.428 187.751 1.00 38.24 25 VAL D O 1
ATOM 14767 N N . ILE D 1 26 ? 166.540 134.836 188.015 1.00 37.69 26 ILE D N 1
ATOM 14768 C CA . ILE D 1 26 ? 166.794 135.217 189.401 1.00 39.94 26 ILE D CA 1
ATOM 14769 C C . ILE D 1 26 ? 167.366 136.625 189.457 1.00 39.07 26 ILE D C 1
ATOM 14770 O O . ILE D 1 26 ? 166.886 137.482 190.204 1.00 39.03 26 ILE D O 1
ATOM 14786 N N . ASN D 1 27 ? 168.389 136.885 188.653 1.00 40.07 27 ASN D N 1
ATOM 14787 C CA . ASN D 1 27 ? 169.007 138.197 188.547 1.00 37.57 27 ASN D CA 1
ATOM 14788 C C . ASN D 1 27 ? 168.541 138.850 187.257 1.00 39.10 27 ASN D C 1
ATOM 14789 O O . ASN D 1 27 ? 168.671 138.264 186.180 1.00 43.53 27 ASN D O 1
ATOM 14799 N N . LEU D 1 28 ? 168.011 140.064 187.365 1.00 35.59 28 LEU D N 1
ATOM 14800 C CA . LEU D 1 28 ? 167.439 140.721 186.201 1.00 34.38 28 LEU D CA 1
ATOM 14801 C C . LEU D 1 28 ? 168.487 141.121 185.176 1.00 38.75 28 LEU D C 1
ATOM 14802 O O . LEU D 1 28 ? 168.120 141.513 184.066 1.00 40.12 28 LEU D O 1
ATOM 14818 N N . THR D 1 29 ? 169.770 141.030 185.512 1.00 39.24 29 THR D N 1
ATOM 14819 C CA . THR D 1 29 ? 170.833 141.339 184.567 1.00 39.41 29 THR D CA 1
ATOM 14820 C C . THR D 1 29 ? 171.068 140.227 183.553 1.00 41.70 29 THR D C 1
ATOM 14821 O O . THR D 1 29 ? 171.767 140.454 182.561 1.00 42.42 29 THR D O 1
ATOM 14832 N N . LYS D 1 30 ? 170.499 139.047 183.763 1.00 42.61 30 LYS D N 1
ATOM 14833 C CA . LYS D 1 30 ? 170.694 137.924 182.861 1.00 41.55 30 LYS D CA 1
ATOM 14834 C C . LYS D 1 30 ? 169.678 137.955 181.727 1.00 39.80 30 LYS D C 1
ATOM 14835 O O . LYS D 1 30 ? 168.534 138.377 181.903 1.00 41.81 30 LYS D O 1
ATOM 14854 N N . VAL D 1 31 ? 170.108 137.499 180.560 1.00 36.21 31 VAL D N 1
ATOM 14855 C CA . VAL D 1 31 ? 169.233 137.405 179.404 1.00 32.05 31 VAL D CA 1
ATOM 14856 C C . VAL D 1 31 ? 168.587 136.029 179.395 1.00 32.50 31 VAL D C 1
ATOM 14857 O O . VAL D 1 31 ? 169.131 135.057 179.918 1.00 39.08 31 VAL D O 1
ATOM 14870 N N . VAL D 1 32 ? 167.415 135.939 178.782 1.00 26.26 32 VAL D N 1
ATOM 14871 C CA . VAL D 1 32 ? 166.796 134.654 178.490 1.00 26.77 32 VAL D CA 1
ATOM 14872 C C . VAL D 1 32 ? 167.077 134.361 177.025 1.00 27.71 32 VAL D C 1
ATOM 14873 O O . VAL D 1 32 ? 166.682 135.124 176.139 1.00 29.45 32 VAL D O 1
ATOM 14886 N N . ASP D 1 33 ? 167.800 133.278 176.772 1.00 32.81 33 ASP D N 1
ATOM 14887 C CA . ASP D 1 33 ? 168.118 132.851 175.419 1.00 24.23 33 ASP D CA 1
ATOM 14888 C C . ASP D 1 33 ? 167.038 131.895 174.941 1.00 22.68 33 ASP D C 1
ATOM 14889 O O . ASP D 1 33 ? 166.848 130.824 175.524 1.00 31.80 33 ASP D O 1
ATOM 14898 N N . VAL D 1 34 ? 166.339 132.278 173.883 1.00 16.26 34 VAL D N 1
ATOM 14899 C CA . VAL D 1 34 ? 165.277 131.476 173.296 1.00 16.58 34 VAL D CA 1
ATOM 14900 C C . VAL D 1 34 ? 165.818 130.864 172.018 1.00 17.78 34 VAL D C 1
ATOM 14901 O O . VAL D 1 34 ? 166.404 131.568 171.191 1.00 27.89 34 VAL D O 1
ATOM 14914 N N . THR D 1 35 ? 165.644 129.558 171.858 1.00 17.86 35 THR D N 1
ATOM 14915 C CA . THR D 1 35 ? 165.970 128.898 170.602 1.00 18.85 35 THR D CA 1
ATOM 14916 C C . THR D 1 35 ? 164.674 128.549 169.888 1.00 15.43 35 THR D C 1
ATOM 14917 O O . THR D 1 35 ? 163.773 127.951 170.481 1.00 26.31 35 THR D O 1
ATOM 14928 N N . ALA D 1 36 ? 164.580 128.946 168.626 1.00 10.76 36 ALA D N 1
ATOM 14929 C CA . ALA D 1 36 ? 163.380 128.773 167.827 1.00 11.74 36 ALA D CA 1
ATOM 14930 C C . ALA D 1 36 ? 163.604 127.696 166.778 1.00 17.60 36 ALA D C 1
ATOM 14931 O O . ALA D 1 36 ? 164.685 127.596 166.198 1.00 27.96 36 ALA D O 1
ATOM 14938 N N . LEU D 1 37 ? 162.574 126.889 166.543 1.00 17.07 37 LEU D N 1
ATOM 14939 C CA . LEU D 1 37 ? 162.616 125.799 165.575 1.00 12.98 37 LEU D CA 1
ATOM 14940 C C . LEU D 1 37 ? 161.401 125.925 164.672 1.00 11.74 37 LEU D C 1
ATOM 14941 O O . LEU D 1 37 ? 160.273 125.738 165.127 1.00 27.51 37 LEU D O 1
ATOM 14957 N N . LEU D 1 38 ? 161.626 126.230 163.402 1.00 9.59 38 LEU D N 1
ATOM 14958 C CA . LEU D 1 38 ? 160.558 126.445 162.436 1.00 15.38 38 LEU D CA 1
ATOM 14959 C C . LEU D 1 38 ? 160.593 125.318 161.415 1.00 19.65 38 LEU D C 1
ATOM 14960 O O . LEU D 1 38 ? 161.558 125.201 160.657 1.00 31.61 38 LEU D O 1
ATOM 14976 N N . TYR D 1 39 ? 159.550 124.492 161.391 1.00 17.35 39 TYR D N 1
ATOM 14977 C CA . TYR D 1 39 ? 159.462 123.370 160.466 1.00 17.32 39 TYR D CA 1
ATOM 14978 C C . TYR D 1 39 ? 158.300 123.600 159.518 1.00 17.85 39 TYR D C 1
ATOM 14979 O O . TYR D 1 39 ? 157.159 123.722 159.958 1.00 27.24 39 TYR D O 1
ATOM 14997 N N . LEU D 1 40 ? 158.579 123.640 158.226 1.00 18.84 40 LEU D N 1
ATOM 14998 C CA . LEU D 1 40 ? 157.505 123.769 157.256 1.00 16.60 40 LEU D CA 1
ATOM 14999 C C . LEU D 1 40 ? 156.705 122.478 157.213 1.00 21.05 40 LEU D C 1
ATOM 15000 O O . LEU D 1 40 ? 157.278 121.389 157.133 1.00 31.99 40 LEU D O 1
ATOM 15016 N N . GLN D 1 41 ? 155.380 122.589 157.285 1.00 18.35 41 GLN D N 1
ATOM 15017 C CA . GLN D 1 41 ? 154.522 121.430 157.086 1.00 22.82 41 GLN D CA 1
ATOM 15018 C C . GLN D 1 41 ? 154.089 121.334 155.627 1.00 29.24 41 GLN D C 1
ATOM 15019 O O . GLN D 1 41 ? 154.428 120.370 154.937 1.00 33.02 41 GLN D O 1
ATOM 15033 N N . THR D 1 42 ? 153.359 122.333 155.141 1.00 21.53 42 THR D N 1
ATOM 15034 C CA . THR D 1 42 ? 152.986 122.402 153.738 1.00 25.87 42 THR D CA 1
ATOM 15035 C C . THR D 1 42 ? 153.120 123.834 153.255 1.00 20.41 42 THR D C 1
ATOM 15036 O O . THR D 1 42 ? 152.877 124.779 154.004 1.00 24.73 42 THR D O 1
ATOM 15047 N N . LEU D 1 43 ? 153.506 123.984 151.996 1.00 27.61 43 LEU D N 1
ATOM 15048 C CA . LEU D 1 43 ? 153.514 125.275 151.317 1.00 26.33 43 LEU D CA 1
ATOM 15049 C C . LEU D 1 43 ? 152.218 125.356 150.525 1.00 24.33 43 LEU D C 1
ATOM 15050 O O . LEU D 1 43 ? 152.077 124.724 149.479 1.00 36.49 43 LEU D O 1
ATOM 15066 N N . TYR D 1 44 ? 151.260 126.120 151.039 1.00 24.80 44 TYR D N 1
ATOM 15067 C CA . TYR D 1 44 ? 149.952 126.172 150.405 1.00 25.58 44 TYR D CA 1
ATOM 15068 C C . TYR D 1 44 ? 150.031 126.831 149.039 1.00 31.60 44 TYR D C 1
ATOM 15069 O O . TYR D 1 44 ? 149.549 126.277 148.047 1.00 39.50 44 TYR D O 1
ATOM 15087 N N . ASP D 1 45 ? 150.643 128.006 148.955 1.00 37.06 45 ASP D N 1
ATOM 15088 C CA . ASP D 1 45 ? 150.643 128.711 147.681 1.00 32.29 45 ASP D CA 1
ATOM 15089 C C . ASP D 1 45 ? 151.738 129.762 147.676 1.00 30.46 45 ASP D C 1
ATOM 15090 O O . ASP D 1 45 ? 152.275 130.137 148.717 1.00 38.17 45 ASP D O 1
ATOM 15099 N N . LEU D 1 46 ? 152.055 130.237 146.477 1.00 38.58 46 LEU D N 1
ATOM 15100 C CA . LEU D 1 46 ? 153.008 131.323 146.270 1.00 39.49 46 LEU D CA 1
ATOM 15101 C C . LEU D 1 46 ? 152.324 132.300 145.318 1.00 41.12 46 LEU D C 1
ATOM 15102 O O . LEU D 1 46 ? 152.376 132.132 144.100 1.00 42.33 46 LEU D O 1
ATOM 15118 N N . ASP D 1 47 ? 151.670 133.309 145.884 1.00 42.12 47 ASP D N 1
ATOM 15119 C CA . ASP D 1 47 ? 150.856 134.252 145.128 1.00 41.61 47 ASP D CA 1
ATOM 15120 C C . ASP D 1 47 ? 151.748 135.311 144.495 1.00 48.20 47 ASP D C 1
ATOM 15121 O O . ASP D 1 47 ? 152.349 136.133 145.199 1.00 49.75 47 ASP D O 1
ATOM 15130 N N . PHE D 1 48 ? 151.814 135.297 143.159 1.00 55.67 48 PHE D N 1
ATOM 15131 C CA . PHE D 1 48 ? 152.667 136.229 142.430 1.00 50.58 48 PHE D CA 1
ATOM 15132 C C . PHE D 1 48 ? 152.083 137.633 142.407 1.00 54.43 48 PHE D C 1
ATOM 15133 O O . PHE D 1 48 ? 152.814 138.615 142.571 1.00 57.99 48 PHE D O 1
ATOM 15150 N N . VAL D 1 49 ? 150.778 137.757 142.173 1.00 50.55 49 VAL D N 1
ATOM 15151 C CA . VAL D 1 49 ? 150.191 139.085 142.028 1.00 53.79 49 VAL D CA 1
ATOM 15152 C C . VAL D 1 49 ? 150.289 139.856 143.336 1.00 57.15 49 VAL D C 1
ATOM 15153 O O . VAL D 1 49 ? 150.545 141.066 143.340 1.00 60.08 49 VAL D O 1
ATOM 15166 N N . ASN D 1 50 ? 150.096 139.177 144.461 1.00 47.65 50 ASN D N 1
ATOM 15167 C CA . ASN D 1 50 ? 150.157 139.821 145.763 1.00 46.25 50 ASN D CA 1
ATOM 15168 C C . ASN D 1 50 ? 151.533 139.746 146.404 1.00 45.57 50 ASN D C 1
ATOM 15169 O O . ASN D 1 50 ? 151.717 140.300 147.490 1.00 48.33 50 ASN D O 1
ATOM 15180 N N . ASN D 1 51 ? 152.502 139.095 145.766 1.00 37.67 51 ASN D N 1
ATOM 15181 C CA . ASN D 1 51 ? 153.855 139.002 146.305 1.00 38.69 51 ASN D CA 1
ATOM 15182 C C . ASN D 1 51 ? 153.879 138.309 147.662 1.00 41.49 51 ASN D C 1
ATOM 15183 O O . ASN D 1 51 ? 154.681 138.654 148.529 1.00 44.08 51 ASN D O 1
ATOM 15194 N N . PHE D 1 52 ? 153.016 137.321 147.867 1.00 37.74 52 PHE D N 1
ATOM 15195 C CA . PHE D 1 52 ? 152.921 136.652 149.155 1.00 26.38 52 PHE D CA 1
ATOM 15196 C C . PHE D 1 52 ? 153.218 135.174 148.992 1.00 28.71 52 PHE D C 1
ATOM 15197 O O . PHE D 1 52 ? 153.166 134.630 147.893 1.00 42.09 52 PHE D O 1
ATOM 15214 N N . ILE D 1 53 ? 153.556 134.524 150.096 1.00 25.55 53 ILE D N 1
ATOM 15215 C CA . ILE D 1 53 ? 153.638 133.073 150.141 1.00 25.29 53 ILE D CA 1
ATOM 15216 C C . ILE D 1 53 ? 152.861 132.596 151.355 1.00 27.66 53 ILE D C 1
ATOM 15217 O O . ILE D 1 53 ? 153.093 133.068 152.472 1.00 34.65 53 ILE D O 1
ATOM 15233 N N . MET D 1 54 ? 151.918 131.689 151.124 1.00 28.16 54 MET D N 1
ATOM 15234 C CA . MET D 1 54 ? 151.086 131.117 152.170 1.00 23.66 54 MET D CA 1
ATOM 15235 C C . MET D 1 54 ? 151.601 129.732 152.510 1.00 30.52 54 MET D C 1
ATOM 15236 O O . MET D 1 54 ? 151.671 128.862 151.633 1.00 43.55 54 MET D O 1
ATOM 15250 N N . ALA D 1 55 ? 151.936 129.524 153.779 1.00 21.42 55 ALA D N 1
ATOM 15251 C CA . ALA D 1 55 ? 152.418 128.223 154.211 1.00 18.40 55 ALA D CA 1
ATOM 15252 C C . ALA D 1 55 ? 151.975 127.964 155.639 1.00 19.24 55 ALA D C 1
ATOM 15253 O O . ALA D 1 55 ? 151.461 128.845 156.325 1.00 23.33 55 ALA D O 1
ATOM 15260 N N . ARG D 1 56 ? 152.159 126.721 156.066 1.00 24.90 56 ARG D N 1
ATOM 15261 C CA . ARG D 1 56 ? 151.858 126.273 157.415 1.00 15.46 56 ARG D CA 1
ATOM 15262 C C . ARG D 1 56 ? 153.147 125.792 158.056 1.00 16.62 56 ARG D C 1
ATOM 15263 O O . ARG D 1 56 ? 153.923 125.074 157.424 1.00 27.45 56 ARG D O 1
ATOM 15284 N N . TYR D 1 57 ? 153.387 126.200 159.297 1.00 17.42 57 TYR D N 1
ATOM 15285 C CA . TYR D 1 57 ? 154.616 125.864 159.995 1.00 13.23 57 TYR D CA 1
ATOM 15286 C C . TYR D 1 57 ? 154.304 125.330 161.379 1.00 17.88 57 TYR D C 1
ATOM 15287 O O . TYR D 1 57 ? 153.274 125.645 161.970 1.00 36.28 57 TYR D O 1
ATOM 15305 N N . TYR D 1 58 ? 155.213 124.507 161.878 1.00 15.98 58 TYR D N 1
ATOM 15306 C CA . TYR D 1 58 ? 155.282 124.131 163.280 1.00 19.27 58 TYR D CA 1
ATOM 15307 C C . TYR D 1 58 ? 156.423 124.924 163.897 1.00 21.61 58 TYR D C 1
ATOM 15308 O O . TYR D 1 58 ? 157.587 124.724 163.543 1.00 28.03 58 TYR D O 1
ATOM 15326 N N . LEU D 1 59 ? 156.087 125.838 164.798 1.00 18.33 59 LEU D N 1
ATOM 15327 C CA . LEU D 1 59 ? 157.057 126.697 165.456 1.00 14.52 59 LEU D CA 1
ATOM 15328 C C . LEU D 1 59 ? 157.195 126.267 166.905 1.00 16.20 59 LEU D C 1
ATOM 15329 O O . LEU D 1 59 ? 156.200 126.181 167.627 1.00 31.31 59 LEU D O 1
ATOM 15345 N N . GLY D 1 60 ? 158.423 126.002 167.325 1.00 17.72 60 GLY D N 1
ATOM 15346 C CA . GLY D 1 60 ? 158.689 125.641 168.697 1.00 12.60 60 GLY D CA 1
ATOM 15347 C C . GLY D 1 60 ? 159.728 126.525 169.337 1.00 9.84 60 GLY D C 1
ATOM 15348 O O . GLY D 1 60 ? 160.806 126.722 168.787 1.00 23.91 60 GLY D O 1
ATOM 15352 N N . LEU D 1 61 ? 159.418 127.059 170.506 1.00 9.77 61 LEU D N 1
ATOM 15353 C CA . LEU D 1 61 ? 160.326 127.903 171.262 1.00 14.20 61 LEU D CA 1
ATOM 15354 C C . LEU D 1 61 ? 160.790 127.139 172.487 1.00 10.77 61 LEU D C 1
ATOM 15355 O O . LEU D 1 61 ? 159.975 126.538 173.191 1.00 27.43 61 LEU D O 1
ATOM 15371 N N . ILE D 1 62 ? 162.091 127.153 172.736 1.00 10.36 62 ILE D N 1
ATOM 15372 C CA . ILE D 1 62 ? 162.672 126.467 173.879 1.00 15.12 62 ILE D CA 1
ATOM 15373 C C . ILE D 1 62 ? 163.459 127.480 174.688 1.00 12.37 62 ILE D C 1
ATOM 15374 O O . ILE D 1 62 ? 164.277 128.222 174.134 1.00 25.33 62 ILE D O 1
ATOM 15390 N N . TRP D 1 63 ? 163.206 127.518 175.991 1.00 12.77 63 TRP D N 1
ATOM 15391 C CA . TRP D 1 63 ? 163.956 128.411 176.869 1.00 15.37 63 TRP D CA 1
ATOM 15392 C C . TRP D 1 63 ? 164.014 127.788 178.255 1.00 18.41 63 TRP D C 1
ATOM 15393 O O . TRP D 1 63 ? 163.549 126.669 178.465 1.00 30.12 63 TRP D O 1
ATOM 15414 N N . ILE D 1 64 ? 164.618 128.496 179.203 1.00 14.85 64 ILE D N 1
ATOM 15415 C CA . ILE D 1 64 ? 164.774 128.000 180.564 1.00 17.66 64 ILE D CA 1
ATOM 15416 C C . ILE D 1 64 ? 164.178 129.006 181.535 1.00 23.04 64 ILE D C 1
ATOM 15417 O O . ILE D 1 64 ? 164.485 130.200 181.471 1.00 31.56 64 ILE D O 1
ATOM 15433 N N . ASP D 1 65 ? 163.324 128.518 182.427 1.00 27.30 65 ASP D N 1
ATOM 15434 C CA . ASP D 1 65 ? 162.744 129.306 183.503 1.00 24.67 65 ASP D CA 1
ATOM 15435 C C . ASP D 1 65 ? 163.421 128.926 184.811 1.00 29.82 65 ASP D C 1
ATOM 15436 O O . ASP D 1 65 ? 163.502 127.743 185.149 1.00 37.91 65 ASP D O 1
ATOM 15445 N N . GLU D 1 66 ? 163.912 129.926 185.537 1.00 30.13 66 GLU D N 1
ATOM 15446 C CA . GLU D 1 66 ? 164.621 129.690 186.785 1.00 34.06 66 GLU D CA 1
ATOM 15447 C C . GLU D 1 66 ? 163.715 129.733 188.008 1.00 41.54 66 GLU D C 1
ATOM 15448 O O . GLU D 1 66 ? 164.123 129.266 189.075 1.00 43.05 66 GLU D O 1
ATOM 15460 N N . LYS D 1 67 ? 162.503 130.269 187.875 1.00 37.61 67 LYS D N 1
ATOM 15461 C CA . LYS D 1 67 ? 161.504 130.208 188.933 1.00 33.69 67 LYS D CA 1
ATOM 15462 C C . LYS D 1 67 ? 160.749 128.889 188.976 1.00 36.12 67 LYS D C 1
ATOM 15463 O O . LYS D 1 67 ? 160.084 128.611 189.978 1.00 42.54 67 LYS D O 1
ATOM 15482 N N . LEU D 1 68 ? 160.834 128.073 187.929 1.00 27.49 68 LEU D N 1
ATOM 15483 C CA . LEU D 1 68 ? 159.977 126.901 187.818 1.00 26.14 68 LEU D CA 1
ATOM 15484 C C . LEU D 1 68 ? 160.772 125.606 187.854 1.00 30.62 68 LEU D C 1
ATOM 15485 O O . LEU D 1 68 ? 160.532 124.705 187.048 1.00 41.43 68 LEU D O 1
ATOM 15501 N N . THR D 1 69 ? 161.723 125.503 188.770 1.00 29.92 69 THR D N 1
ATOM 15502 C CA . THR D 1 69 ? 162.472 124.279 188.993 1.00 30.63 69 THR D CA 1
ATOM 15503 C C . THR D 1 69 ? 161.950 123.582 190.242 1.00 33.07 69 THR D C 1
ATOM 15504 O O . THR D 1 69 ? 161.381 124.211 191.136 1.00 37.52 69 THR D O 1
ATOM 15515 N N . TRP D 1 70 ? 162.142 122.268 190.295 1.00 31.20 70 TRP D N 1
ATOM 15516 C CA . TRP D 1 70 ? 161.744 121.505 191.468 1.00 27.20 70 TRP D CA 1
ATOM 15517 C C . TRP D 1 70 ? 162.565 120.229 191.529 1.00 32.22 70 TRP D C 1
ATOM 15518 O O . TRP D 1 70 ? 163.217 119.841 190.559 1.00 37.36 70 TRP D O 1
ATOM 15539 N N . ASN D 1 71 ? 162.536 119.591 192.696 1.00 43.66 71 ASN D N 1
ATOM 15540 C CA . ASN D 1 71 ? 163.228 118.329 192.903 1.00 44.72 71 ASN D CA 1
ATOM 15541 C C . ASN D 1 71 ? 162.237 117.193 192.714 1.00 46.48 71 ASN D C 1
ATOM 15542 O O . ASN D 1 71 ? 161.300 117.070 193.515 1.00 49.81 71 ASN D O 1
ATOM 15553 N N . PRO D 1 72 ? 162.386 116.345 191.695 1.00 39.62 72 PRO D N 1
ATOM 15554 C CA . PRO D 1 72 ? 161.362 115.320 191.452 1.00 40.68 72 PRO D CA 1
ATOM 15555 C C . PRO D 1 72 ? 161.197 114.332 192.590 1.00 45.63 72 PRO D C 1
ATOM 15556 O O . PRO D 1 72 ? 160.128 113.721 192.702 1.00 47.30 72 PRO D O 1
ATOM 15567 N N . LEU D 1 73 ? 162.206 114.152 193.442 1.00 51.66 73 LEU D N 1
ATOM 15568 C CA . LEU D 1 73 ? 162.073 113.217 194.553 1.00 47.99 73 LEU D CA 1
ATOM 15569 C C . LEU D 1 73 ? 161.115 113.716 195.624 1.00 48.86 73 LEU D C 1
ATOM 15570 O O . LEU D 1 73 ? 160.624 112.909 196.418 1.00 51.29 73 LEU D O 1
ATOM 15586 N N . ASP D 1 74 ? 160.835 115.015 195.667 1.00 50.88 74 ASP D N 1
ATOM 15587 C CA . ASP D 1 74 ? 159.881 115.553 196.625 1.00 50.97 74 ASP D CA 1
ATOM 15588 C C . ASP D 1 74 ? 158.444 115.461 196.140 1.00 54.02 74 ASP D C 1
ATOM 15589 O O . ASP D 1 74 ? 157.535 115.863 196.873 1.00 55.28 74 ASP D O 1
ATOM 15598 N N . TYR D 1 75 ? 158.215 114.952 194.932 1.00 48.15 75 TYR D N 1
ATOM 15599 C CA . TYR D 1 75 ? 156.882 114.885 194.351 1.00 44.86 75 TYR D CA 1
ATOM 15600 C C . TYR D 1 75 ? 156.662 113.538 193.690 1.00 44.12 75 TYR D C 1
ATOM 15601 O O . TYR D 1 75 ? 156.087 113.444 192.603 1.00 45.39 75 TYR D O 1
ATOM 15619 N N . ASN D 1 76 ? 157.117 112.473 194.342 1.00 46.86 76 ASN D N 1
ATOM 15620 C CA . ASN D 1 76 ? 156.917 111.116 193.849 1.00 45.98 76 ASN D CA 1
ATOM 15621 C C . ASN D 1 76 ? 157.464 110.960 192.435 1.00 46.46 76 ASN D C 1
ATOM 15622 O O . ASN D 1 76 ? 156.928 110.215 191.614 1.00 49.83 76 ASN D O 1
ATOM 15633 N N . ASN D 1 77 ? 158.556 111.663 192.149 1.00 46.38 77 ASN D N 1
ATOM 15634 C CA . ASN D 1 77 ? 159.303 111.455 190.913 1.00 46.24 77 ASN D CA 1
ATOM 15635 C C . ASN D 1 77 ? 158.569 112.011 189.692 1.00 44.40 77 ASN D C 1
ATOM 15636 O O . ASN D 1 77 ? 158.571 111.400 188.625 1.00 43.58 77 ASN D O 1
ATOM 15645 N N . ILE D 1 78 ? 157.934 113.168 189.843 1.00 38.50 78 ILE D N 1
ATOM 15646 C CA . ILE D 1 78 ? 157.390 113.892 188.698 1.00 36.24 78 ILE D CA 1
ATOM 15647 C C . ILE D 1 78 ? 158.520 114.692 188.065 1.00 36.73 78 ILE D C 1
ATOM 15648 O O . ILE D 1 78 ? 159.133 115.538 188.721 1.00 43.47 78 ILE D O 1
ATOM 15664 N N . THR D 1 79 ? 158.795 114.433 186.788 1.00 30.19 79 THR D N 1
ATOM 15665 C CA . THR D 1 79 ? 159.897 115.081 186.094 1.00 30.27 79 THR D CA 1
ATOM 15666 C C . THR D 1 79 ? 159.457 116.118 185.074 1.00 31.19 79 THR D C 1
ATOM 15667 O O . THR D 1 79 ? 160.297 116.893 184.611 1.00 34.10 79 THR D O 1
ATOM 15678 N N . SER D 1 80 ? 158.182 116.160 184.708 1.00 32.12 80 SER D N 1
ATOM 15679 C CA . SER D 1 80 ? 157.720 117.158 183.758 1.00 24.49 80 SER D CA 1
ATOM 15680 C C . SER D 1 80 ? 156.215 117.297 183.882 1.00 24.28 80 SER D C 1
ATOM 15681 O O . SER D 1 80 ? 155.510 116.325 184.152 1.00 32.84 80 SER D O 1
ATOM 15689 N N . ILE D 1 81 ? 155.734 118.523 183.692 1.00 22.99 81 ILE D N 1
ATOM 15690 C CA . ILE D 1 81 ? 154.312 118.827 183.737 1.00 24.99 81 ILE D CA 1
ATOM 15691 C C . ILE D 1 81 ? 153.952 119.649 182.508 1.00 22.39 81 ILE D C 1
ATOM 15692 O O . ILE D 1 81 ? 154.814 120.104 181.762 1.00 34.02 81 ILE D O 1
ATOM 15708 N N . TYR D 1 82 ? 152.652 119.814 182.294 1.00 25.73 82 TYR D N 1
ATOM 15709 C CA . TYR D 1 82 ? 152.129 120.625 181.202 1.00 20.52 82 TYR D CA 1
ATOM 15710 C C . TYR D 1 82 ? 151.301 121.748 181.795 1.00 28.44 82 TYR D C 1
ATOM 15711 O O . TYR D 1 82 ? 150.327 121.493 182.506 1.00 35.49 82 TYR D O 1
ATOM 15729 N N . LEU D 1 83 ? 151.685 122.981 181.498 1.00 26.10 83 LEU D N 1
ATOM 15730 C CA . LEU D 1 83 ? 151.008 124.147 182.027 1.00 26.02 83 LEU D CA 1
ATOM 15731 C C . LEU D 1 83 ? 150.290 124.892 180.913 1.00 28.37 83 LEU D C 1
ATOM 15732 O O . LEU D 1 83 ? 150.723 124.854 179.760 1.00 28.93 83 LEU D O 1
ATOM 15748 N N . PRO D 1 84 ? 149.185 125.567 181.219 1.00 30.98 84 PRO D N 1
ATOM 15749 C CA . PRO D 1 84 ? 148.587 126.462 180.226 1.00 30.15 84 PRO D CA 1
ATOM 15750 C C . PRO D 1 84 ? 149.539 127.595 179.886 1.00 31.30 84 PRO D C 1
ATOM 15751 O O . PRO D 1 84 ? 150.224 128.139 180.753 1.00 27.94 84 PRO D O 1
ATOM 15762 N N . LYS D 1 85 ? 149.573 127.952 178.606 1.00 37.04 85 LYS D N 1
ATOM 15763 C CA . LYS D 1 85 ? 150.552 128.919 178.132 1.00 34.99 85 LYS D CA 1
ATOM 15764 C C . LYS D 1 85 ? 150.360 130.297 178.751 1.00 34.39 85 LYS D C 1
ATOM 15765 O O . LYS D 1 85 ? 151.317 131.072 178.806 1.00 40.97 85 LYS D O 1
ATOM 15784 N N . ASP D 1 86 ? 149.160 130.619 179.224 1.00 36.38 86 ASP D N 1
ATOM 15785 C CA . ASP D 1 86 ? 148.854 131.960 179.702 1.00 34.61 86 ASP D CA 1
ATOM 15786 C C . ASP D 1 86 ? 149.057 132.130 181.201 1.00 34.35 86 ASP D C 1
ATOM 15787 O O . ASP D 1 86 ? 148.729 133.193 181.733 1.00 35.57 86 ASP D O 1
ATOM 15796 N N . LYS D 1 87 ? 149.570 131.119 181.894 1.00 31.77 87 LYS D N 1
ATOM 15797 C CA . LYS D 1 87 ? 149.894 131.235 183.308 1.00 29.93 87 LYS D CA 1
ATOM 15798 C C . LYS D 1 87 ? 151.361 131.541 183.554 1.00 34.07 87 LYS D C 1
ATOM 15799 O O . LYS D 1 87 ? 151.726 131.882 184.681 1.00 38.40 87 LYS D O 1
ATOM 15818 N N . ILE D 1 88 ? 152.198 131.443 182.525 1.00 32.09 88 ILE D N 1
ATOM 15819 C CA . ILE D 1 88 ? 153.644 131.472 182.656 1.00 27.87 88 ILE D CA 1
ATOM 15820 C C . ILE D 1 88 ? 154.178 132.544 181.721 1.00 29.02 88 ILE D C 1
ATOM 15821 O O . ILE D 1 88 ? 153.527 132.934 180.752 1.00 30.61 88 ILE D O 1
ATOM 15837 N N . TRP D 1 89 ? 155.368 133.038 182.037 1.00 24.18 89 TRP D N 1
ATOM 15838 C CA . TRP D 1 89 ? 156.053 133.945 181.133 1.00 19.89 89 TRP D CA 1
ATOM 15839 C C . TRP D 1 89 ? 156.415 133.213 179.849 1.00 22.03 89 TRP D C 1
ATOM 15840 O O . TRP D 1 89 ? 156.832 132.055 179.871 1.00 22.67 89 TRP D O 1
ATOM 15861 N N . THR D 1 90 ? 156.249 133.899 178.724 1.00 25.43 90 THR D N 1
ATOM 15862 C CA . THR D 1 90 ? 156.494 133.349 177.410 1.00 19.61 90 THR D CA 1
ATOM 15863 C C . THR D 1 90 ? 157.226 134.419 176.612 1.00 23.16 90 THR D C 1
ATOM 15864 O O . THR D 1 90 ? 156.855 135.597 176.686 1.00 29.10 90 THR D O 1
ATOM 15875 N N . PRO D 1 91 ? 158.263 134.062 175.862 1.00 21.24 91 PRO D N 1
ATOM 15876 C CA . PRO D 1 91 ? 159.012 135.075 175.129 1.00 22.66 91 PRO D CA 1
ATOM 15877 C C . PRO D 1 91 ? 158.119 135.795 174.138 1.00 23.90 91 PRO D C 1
ATOM 15878 O O . PRO D 1 91 ? 157.273 135.167 173.486 1.00 21.06 91 PRO D O 1
ATOM 15889 N N . PRO D 1 92 ? 158.276 137.105 173.983 1.00 28.36 92 PRO D N 1
ATOM 15890 C CA . PRO D 1 92 ? 157.422 137.851 173.048 1.00 25.85 92 PRO D CA 1
ATOM 15891 C C . PRO D 1 92 ? 157.948 137.798 171.614 1.00 24.50 92 PRO D C 1
ATOM 15892 O O . PRO D 1 92 ? 158.342 138.807 171.033 1.00 31.79 92 PRO D O 1
ATOM 15903 N N . ILE D 1 93 ? 157.961 136.602 171.042 1.00 28.29 93 ILE D N 1
ATOM 15904 C CA . ILE D 1 93 ? 158.432 136.392 169.679 1.00 21.01 93 ILE D CA 1
ATOM 15905 C C . ILE D 1 93 ? 157.283 136.650 168.722 1.00 28.53 93 ILE D C 1
ATOM 15906 O O . ILE D 1 93 ? 156.150 136.223 168.960 1.00 36.84 93 ILE D O 1
ATOM 15922 N N . LYS D 1 94 ? 157.576 137.346 167.630 1.00 29.41 94 LYS D N 1
ATOM 15923 C CA . LYS D 1 94 ? 156.579 137.706 166.638 1.00 28.07 94 LYS D CA 1
ATOM 15924 C C . LYS D 1 94 ? 157.071 137.312 165.256 1.00 26.25 94 LYS D C 1
ATOM 15925 O O . LYS D 1 94 ? 158.273 137.279 164.993 1.00 28.45 94 LYS D O 1
ATOM 15944 N N . MET D 1 95 ? 156.124 137.009 164.374 1.00 24.32 95 MET D N 1
ATOM 15945 C CA . MET D 1 95 ? 156.417 136.830 162.956 1.00 24.20 95 MET D CA 1
ATOM 15946 C C . MET D 1 95 ? 156.243 138.192 162.295 1.00 30.84 95 MET D C 1
ATOM 15947 O O . MET D 1 95 ? 155.245 138.484 161.638 1.00 37.16 95 MET D O 1
ATOM 15961 N N . CYS D 1 96 ? 157.253 139.035 162.474 1.00 29.60 96 CYS D N 1
ATOM 15962 C CA . CYS D 1 96 ? 157.173 140.451 162.148 1.00 34.52 96 CYS D CA 1
ATOM 15963 C C . CYS D 1 96 ? 157.464 140.751 160.691 1.00 32.63 96 CYS D C 1
ATOM 15964 O O . CYS D 1 96 ? 157.878 141.863 160.360 1.00 35.84 96 CYS D O 1
ATOM 15971 N N . ASN D 1 97 ? 157.246 139.776 159.824 1.00 31.55 97 ASN D N 1
ATOM 15972 C CA . ASN D 1 97 ? 157.288 139.959 158.387 1.00 24.67 97 ASN D CA 1
ATOM 15973 C C . ASN D 1 97 ? 156.068 139.335 157.722 1.00 28.28 97 ASN D C 1
ATOM 15974 O O . ASN D 1 97 ? 155.958 139.374 156.494 1.00 29.64 97 ASN D O 1
ATOM 15985 N N . SER D 1 98 ? 155.128 138.808 158.507 1.00 25.20 98 SER D N 1
ATOM 15986 C CA . SER D 1 98 ? 154.069 137.934 158.034 1.00 16.65 98 SER D CA 1
ATOM 15987 C C . SER D 1 98 ? 152.734 138.381 158.608 1.00 26.07 98 SER D C 1
ATOM 15988 O O . SER D 1 98 ? 152.676 139.081 159.620 1.00 28.56 98 SER D O 1
ATOM 15996 N N . MET D 1 99 ? 151.656 137.969 157.948 1.00 31.50 99 MET D N 1
ATOM 15997 C CA . MET D 1 99 ? 150.321 137.992 158.528 1.00 26.84 99 MET D CA 1
ATOM 15998 C C . MET D 1 99 ? 150.050 136.618 159.126 1.00 29.38 99 MET D C 1
ATOM 15999 O O . MET D 1 99 ? 150.015 135.619 158.400 1.00 31.63 99 MET D O 1
ATOM 16013 N N . ASP D 1 100 ? 149.872 136.570 160.440 1.00 39.65 100 ASP D N 1
ATOM 16014 C CA . ASP D 1 100 ? 149.608 135.326 161.157 1.00 36.05 100 ASP D CA 1
ATOM 16015 C C . ASP D 1 100 ? 148.111 135.062 161.102 1.00 39.65 100 ASP D C 1
ATOM 16016 O O . ASP D 1 100 ? 147.344 135.602 161.897 1.00 45.24 100 ASP D O 1
ATOM 16025 N N . LYS D 1 101 ? 147.692 134.218 160.160 1.00 37.29 101 LYS D N 1
ATOM 16026 C CA . LYS D 1 101 ? 146.284 133.941 159.921 1.00 35.04 101 LYS D CA 1
ATOM 16027 C C . LYS D 1 101 ? 145.816 132.686 160.640 1.00 34.85 101 LYS D C 1
ATOM 16028 O O . LYS D 1 101 ? 144.905 132.000 160.169 1.00 41.62 101 LYS D O 1
ATOM 16047 N N . SER D 1 102 ? 146.427 132.374 161.775 1.00 33.94 102 SER D N 1
ATOM 16048 C CA . SER D 1 102 ? 146.046 131.206 162.548 1.00 36.42 102 SER D CA 1
ATOM 16049 C C . SER D 1 102 ? 144.757 131.473 163.318 1.00 47.23 102 SER D C 1
ATOM 16050 O O . SER D 1 102 ? 144.449 132.612 163.680 1.00 47.62 102 SER D O 1
ATOM 16058 N N . GLU D 1 103 ? 143.998 130.412 163.568 1.00 64.81 103 GLU D N 1
ATOM 16059 C CA . GLU D 1 103 ? 142.806 130.493 164.397 1.00 66.11 103 GLU D CA 1
ATOM 16060 C C . GLU D 1 103 ? 143.107 130.010 165.811 1.00 64.71 103 GLU D C 1
ATOM 16061 O O . GLU D 1 103 ? 144.168 129.454 166.098 1.00 62.14 103 GLU D O 1
ATOM 16073 N N . GLU D 1 104 ? 142.152 130.254 166.708 1.00 69.47 104 GLU D N 1
ATOM 16074 C CA . GLU D 1 104 ? 142.228 129.687 168.049 1.00 72.87 104 GLU D CA 1
ATOM 16075 C C . GLU D 1 104 ? 141.970 128.189 168.043 1.00 73.55 104 GLU D C 1
ATOM 16076 O O . GLU D 1 104 ? 142.362 127.499 168.989 1.00 72.08 104 GLU D O 1
ATOM 16088 N N . ASN D 1 105 ? 141.310 127.678 167.003 1.00 64.64 105 ASN D N 1
ATOM 16089 C CA . ASN D 1 105 ? 141.084 126.245 166.886 1.00 66.73 105 ASN D CA 1
ATOM 16090 C C . ASN D 1 105 ? 142.366 125.495 166.559 1.00 63.24 105 ASN D C 1
ATOM 16091 O O . ASN D 1 105 ? 142.462 124.298 166.848 1.00 59.24 105 ASN D O 1
ATOM 16102 N N . ASP D 1 106 ? 143.347 126.172 165.968 1.00 60.70 106 ASP D N 1
ATOM 16103 C CA . ASP D 1 106 ? 144.662 125.606 165.709 1.00 64.15 106 ASP D CA 1
ATOM 16104 C C . ASP D 1 106 ? 145.691 126.058 166.742 1.00 63.22 106 ASP D C 1
ATOM 16105 O O . ASP D 1 106 ? 146.895 125.890 166.524 1.00 56.88 106 ASP D O 1
ATOM 16114 N N . GLY D 1 107 ? 145.239 126.631 167.856 1.00 61.14 107 GLY D N 1
ATOM 16115 C CA . GLY D 1 107 ? 146.121 127.085 168.907 1.00 59.49 107 GLY D CA 1
ATOM 16116 C C . GLY D 1 107 ? 146.234 126.060 170.016 1.00 54.83 107 GLY D C 1
ATOM 16117 O O . GLY D 1 107 ? 145.232 125.664 170.614 1.00 53.16 107 GLY D O 1
ATOM 16121 N N . VAL D 1 108 ? 147.468 125.630 170.287 1.00 41.24 108 VAL D N 1
ATOM 16122 C CA . VAL D 1 108 ? 147.688 124.602 171.300 1.00 46.35 108 VAL D CA 1
ATOM 16123 C C . VAL D 1 108 ? 147.350 125.136 172.687 1.00 50.35 108 VAL D C 1
ATOM 16124 O O . VAL D 1 108 ? 146.615 124.501 173.451 1.00 51.18 108 VAL D O 1
ATOM 16137 N N . GLY D 1 109 ? 147.872 126.309 173.029 1.00 46.13 109 GLY D N 1
ATOM 16138 C CA . GLY D 1 109 ? 147.603 126.882 174.338 1.00 39.67 109 GLY D CA 1
ATOM 16139 C C . GLY D 1 109 ? 148.104 126.038 175.488 1.00 38.75 109 GLY D C 1
ATOM 16140 O O . GLY D 1 109 ? 147.374 125.828 176.463 1.00 44.07 109 GLY D O 1
ATOM 16144 N N . GLU D 1 110 ? 149.335 125.547 175.402 1.00 36.47 110 GLU D N 1
ATOM 16145 C CA . GLU D 1 110 ? 149.882 124.705 176.455 1.00 34.18 110 GLU D CA 1
ATOM 16146 C C . GLU D 1 110 ? 151.367 124.508 176.194 1.00 36.29 110 GLU D C 1
ATOM 16147 O O . GLU D 1 110 ? 151.808 124.523 175.043 1.00 34.70 110 GLU D O 1
ATOM 16159 N N . LEU D 1 111 ? 152.134 124.332 177.269 1.00 26.26 111 LEU D N 1
ATOM 16160 C CA . LEU D 1 111 ? 153.574 124.145 177.159 1.00 18.16 111 LEU D CA 1
ATOM 16161 C C . LEU D 1 111 ? 154.028 123.077 178.140 1.00 21.08 111 LEU D C 1
ATOM 16162 O O . LEU D 1 111 ? 153.345 122.775 179.118 1.00 35.53 111 LEU D O 1
ATOM 16178 N N . MET D 1 112 ? 155.190 122.496 177.859 1.00 19.30 112 MET D N 1
ATOM 16179 C CA . MET D 1 112 ? 155.780 121.455 178.688 1.00 18.12 112 MET D CA 1
ATOM 16180 C C . MET D 1 112 ? 156.941 122.033 179.477 1.00 20.16 112 MET D C 1
ATOM 16181 O O . MET D 1 112 ? 157.858 122.615 178.896 1.00 31.45 112 MET D O 1
ATOM 16195 N N . LEU D 1 113 ? 156.910 121.853 180.791 1.00 19.48 113 LEU D N 1
ATOM 16196 C CA . LEU D 1 113 ? 157.960 122.309 181.684 1.00 18.17 113 LEU D CA 1
ATOM 16197 C C . LEU D 1 113 ? 158.628 121.100 182.318 1.00 19.84 113 LEU D C 1
ATOM 16198 O O . LEU D 1 113 ? 157.952 120.161 182.742 1.00 33.72 113 LEU D O 1
ATOM 16214 N N . THR D 1 114 ? 159.955 121.117 182.363 1.00 23.76 114 THR D N 1
ATOM 16215 C CA . THR D 1 114 ? 160.746 120.039 182.934 1.00 21.79 114 THR D CA 1
ATOM 16216 C C . THR D 1 114 ? 161.314 120.473 184.277 1.00 23.06 114 THR D C 1
ATOM 16217 O O . THR D 1 114 ? 161.468 121.662 184.554 1.00 31.67 114 THR D O 1
ATOM 16228 N N . TYR D 1 115 ? 161.630 119.489 185.118 1.00 25.72 115 TYR D N 1
ATOM 16229 C CA . TYR D 1 115 ? 162.056 119.799 186.477 1.00 27.73 115 TYR D CA 1
ATOM 16230 C C . TYR D 1 115 ? 163.327 120.632 186.509 1.00 28.01 115 TYR D C 1
ATOM 16231 O O . TYR D 1 115 ? 163.601 121.283 187.521 1.00 28.05 115 TYR D O 1
ATOM 16249 N N . THR D 1 116 ? 164.103 120.637 185.431 1.00 31.41 116 THR D N 1
ATOM 16250 C CA . THR D 1 116 ? 165.308 121.450 185.361 1.00 27.22 116 THR D CA 1
ATOM 16251 C C . THR D 1 116 ? 165.027 122.890 184.959 1.00 33.09 116 THR D C 1
ATOM 16252 O O . THR D 1 116 ? 165.959 123.696 184.931 1.00 36.79 116 THR D O 1
ATOM 16263 N N . GLY D 1 117 ? 163.777 123.231 184.658 1.00 31.23 117 GLY D N 1
ATOM 16264 C CA . GLY D 1 117 ? 163.408 124.569 184.261 1.00 22.64 117 GLY D CA 1
ATOM 16265 C C . GLY D 1 117 ? 163.159 124.752 182.782 1.00 23.22 117 GLY D C 1
ATOM 16266 O O . GLY D 1 117 ? 162.661 125.808 182.389 1.00 23.74 117 GLY D O 1
ATOM 16270 N N . TRP D 1 118 ? 163.466 123.759 181.954 1.00 21.11 118 TRP D N 1
ATOM 16271 C CA . TRP D 1 118 ? 163.388 123.927 180.511 1.00 19.43 118 TRP D CA 1
ATOM 16272 C C . TRP D 1 118 ? 161.951 123.831 180.019 1.00 20.35 118 TRP D C 1
ATOM 16273 O O . TRP D 1 118 ? 161.239 122.877 180.336 1.00 30.49 118 TRP D O 1
ATOM 16294 N N . ILE D 1 119 ? 161.532 124.823 179.235 1.00 13.87 119 ILE D N 1
ATOM 16295 C CA . ILE D 1 119 ? 160.205 124.877 178.639 1.00 15.97 119 ILE D CA 1
ATOM 16296 C C . ILE D 1 119 ? 160.330 124.659 177.141 1.00 16.16 119 ILE D C 1
ATOM 16297 O O . ILE D 1 119 ? 161.165 125.294 176.479 1.00 29.29 119 ILE D O 1
ATOM 16313 N N . ASN D 1 120 ? 159.499 123.756 176.624 1.00 14.24 120 ASN D N 1
ATOM 16314 C CA . ASN D 1 120 ? 159.243 123.567 175.204 1.00 12.28 120 ASN D CA 1
ATOM 16315 C C . ASN D 1 120 ? 157.822 124.024 174.915 1.00 15.70 120 ASN D C 1
ATOM 16316 O O . ASN D 1 120 ? 156.882 123.552 175.556 1.00 30.16 120 ASN D O 1
ATOM 16327 N N . MET D 1 121 ? 157.654 124.919 173.949 1.00 12.81 121 MET D N 1
ATOM 16328 C CA . MET D 1 121 ? 156.330 125.418 173.592 1.00 13.76 121 MET D CA 1
ATOM 16329 C C . MET D 1 121 ? 156.177 125.338 172.082 1.00 16.21 121 MET D C 1
ATOM 16330 O O . MET D 1 121 ? 156.896 126.015 171.350 1.00 26.35 121 MET D O 1
ATOM 16344 N N . TRP D 1 122 ? 155.232 124.531 171.616 1.00 17.97 122 TRP D N 1
ATOM 16345 C CA . TRP D 1 122 ? 155.052 124.261 170.199 1.00 14.96 122 TRP D CA 1
ATOM 16346 C C . TRP D 1 122 ? 153.685 124.740 169.737 1.00 22.18 122 TRP D C 1
ATOM 16347 O O . TRP D 1 122 ? 152.721 124.741 170.502 1.00 36.04 122 TRP D O 1
ATOM 16368 N N . SER D 1 123 ? 153.607 125.152 168.475 1.00 24.27 123 SER D N 1
ATOM 16369 C CA . SER D 1 123 ? 152.359 125.670 167.935 1.00 22.70 123 SER D CA 1
ATOM 16370 C C . SER D 1 123 ? 152.359 125.522 166.423 1.00 17.90 123 SER D C 1
ATOM 16371 O O . SER D 1 123 ? 153.409 125.429 165.792 1.00 27.55 123 SER D O 1
ATOM 16379 N N . PHE D 1 124 ? 151.161 125.491 165.853 1.00 22.79 124 PHE D N 1
ATOM 16380 C CA . PHE D 1 124 ? 150.964 125.530 164.411 1.00 15.57 124 PHE D CA 1
ATOM 16381 C C . PHE D 1 124 ? 150.643 126.960 164.019 1.00 25.54 124 PHE D C 1
ATOM 16382 O O . PHE D 1 124 ? 149.859 127.626 164.698 1.00 41.45 124 PHE D O 1
ATOM 16399 N N . ARG D 1 125 ? 151.243 127.433 162.934 1.00 22.29 125 ARG D N 1
ATOM 16400 C CA . ARG D 1 125 ? 151.008 128.792 162.479 1.00 20.18 125 ARG D CA 1
ATOM 16401 C C . ARG D 1 125 ? 150.863 128.832 160.970 1.00 14.50 125 ARG D C 1
ATOM 16402 O O . ARG D 1 125 ? 151.752 128.395 160.240 1.00 26.71 125 ARG D O 1
ATOM 16423 N N . LEU D 1 126 ? 149.739 129.368 160.519 1.00 15.68 126 LEU D N 1
ATOM 16424 C CA . LEU D 1 126 ? 149.497 129.625 159.112 1.00 20.74 126 LEU D CA 1
ATOM 16425 C C . LEU D 1 126 ? 149.950 131.047 158.814 1.00 23.62 126 LEU D C 1
ATOM 16426 O O . LEU D 1 126 ? 149.398 132.001 159.364 1.00 31.23 126 LEU D O 1
ATOM 16442 N N . LEU D 1 127 ? 150.960 131.190 157.964 1.00 23.54 127 LEU D N 1
ATOM 16443 C CA . LEU D 1 127 ? 151.585 132.478 157.713 1.00 19.48 127 LEU D CA 1
ATOM 16444 C C . LEU D 1 127 ? 151.422 132.882 156.258 1.00 26.60 127 LEU D C 1
ATOM 16445 O O . LEU D 1 127 ? 151.656 132.079 155.345 1.00 38.18 127 LEU D O 1
ATOM 16461 N N . HIS D 1 128 ? 151.008 134.132 156.063 1.00 22.28 128 HIS D N 1
ATOM 16462 C CA . HIS D 1 128 ? 151.019 134.827 154.779 1.00 17.91 128 HIS D CA 1
ATOM 16463 C C . HIS D 1 128 ? 152.212 135.772 154.829 1.00 19.94 128 HIS D C 1
ATOM 16464 O O . HIS D 1 128 ? 152.094 136.889 155.320 1.00 31.91 128 HIS D O 1
ATOM 16478 N N . THR D 1 129 ? 153.367 135.334 154.345 1.00 21.36 129 THR D N 1
ATOM 16479 C CA . THR D 1 129 ? 154.584 136.120 154.501 1.00 22.60 129 THR D CA 1
ATOM 16480 C C . THR D 1 129 ? 154.965 136.778 153.183 1.00 24.18 129 THR D C 1
ATOM 16481 O O . THR D 1 129 ? 154.923 136.145 152.125 1.00 37.41 129 THR D O 1
ATOM 16492 N N . TYR D 1 130 ? 155.297 138.062 153.261 1.00 31.77 130 TYR D N 1
ATOM 16493 C CA . TYR D 1 130 ? 155.570 138.871 152.084 1.00 28.86 130 TYR D CA 1
ATOM 16494 C C . TYR D 1 130 ? 156.895 138.477 151.450 1.00 30.78 130 TYR D C 1
ATOM 16495 O O . TYR D 1 130 ? 157.908 138.329 152.137 1.00 34.53 130 TYR D O 1
ATOM 16513 N N . CYS D 1 131 ? 156.890 138.334 150.131 1.00 34.59 131 CYS D N 1
ATOM 16514 C CA . CYS D 1 131 ? 158.062 137.929 149.374 1.00 37.00 131 CYS D CA 1
ATOM 16515 C C . CYS D 1 131 ? 158.233 138.859 148.186 1.00 43.16 131 CYS D C 1
ATOM 16516 O O . CYS D 1 131 ? 157.250 139.272 147.569 1.00 47.95 131 CYS D O 1
ATOM 16523 N N . GLN D 1 132 ? 159.479 139.200 147.876 1.00 53.84 132 GLN D N 1
ATOM 16524 C CA . GLN D 1 132 ? 159.796 139.943 146.660 1.00 54.09 132 GLN D CA 1
ATOM 16525 C C . GLN D 1 132 ? 159.987 138.921 145.551 1.00 53.92 132 GLN D C 1
ATOM 16526 O O . GLN D 1 132 ? 161.015 138.244 145.481 1.00 54.03 132 GLN D O 1
ATOM 16540 N N . ILE D 1 133 ? 158.988 138.806 144.686 1.00 54.84 133 ILE D N 1
ATOM 16541 C CA . ILE D 1 133 ? 158.920 137.737 143.699 1.00 54.21 133 ILE D CA 1
ATOM 16542 C C . ILE D 1 133 ? 159.479 138.268 142.386 1.00 57.78 133 ILE D C 1
ATOM 16543 O O . ILE D 1 133 ? 158.853 139.098 141.725 1.00 56.34 133 ILE D O 1
ATOM 16559 N N . ASN D 1 134 ? 1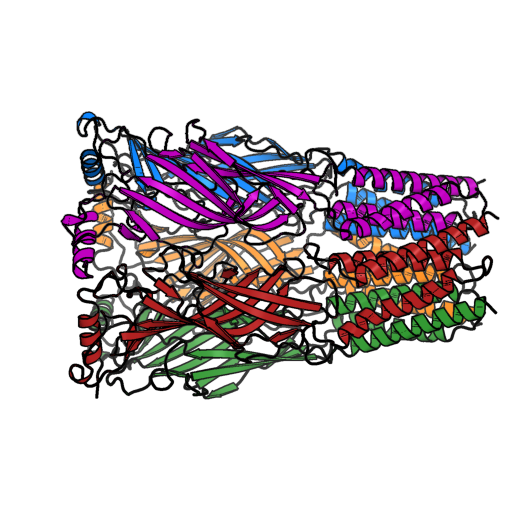60.650 137.771 141.998 1.00 67.23 134 ASN D N 1
ATOM 16560 C CA . ASN D 1 134 ? 161.346 138.222 140.795 1.00 68.54 134 ASN D CA 1
ATOM 16561 C C . ASN D 1 134 ? 161.021 137.252 139.663 1.00 68.07 134 ASN D C 1
ATOM 16562 O O . ASN D 1 134 ? 161.608 136.172 139.567 1.00 65.30 134 ASN D O 1
ATOM 16573 N N . ALA D 1 135 ? 160.091 137.650 138.793 1.00 71.92 135 ALA D N 1
ATOM 16574 C CA . ALA D 1 135 ? 159.646 136.822 137.679 1.00 73.18 135 ALA D CA 1
ATOM 16575 C C . ALA D 1 135 ? 160.479 137.043 136.425 1.00 74.76 135 ALA D C 1
ATOM 16576 O O . ALA D 1 135 ? 159.974 136.881 135.307 1.00 74.73 135 ALA D O 1
ATOM 16583 N N . TYR D 1 136 ? 161.749 137.415 136.588 1.00 78.58 136 TYR D N 1
ATOM 16584 C CA . TYR D 1 136 ? 162.590 137.744 135.444 1.00 77.40 136 TYR D CA 1
ATOM 16585 C C . TYR D 1 136 ? 162.748 136.552 134.509 1.00 76.51 136 TYR D C 1
ATOM 16586 O O . TYR D 1 136 ? 162.624 136.686 133.287 1.00 78.21 136 TYR D O 1
ATOM 16604 N N . THR D 1 137 ? 163.004 135.370 135.066 1.00 67.96 137 THR D N 1
ATOM 16605 C CA . THR D 1 137 ? 163.284 134.175 134.281 1.00 64.99 137 THR D CA 1
ATOM 16606 C C . THR D 1 137 ? 162.071 133.260 134.173 1.00 64.09 137 THR D C 1
ATOM 16607 O O . THR D 1 137 ? 162.217 132.037 134.107 1.00 65.99 137 THR D O 1
ATOM 16618 N N . TYR D 1 138 ? 160.874 133.826 134.160 1.00 67.10 138 TYR D N 1
ATOM 16619 C CA . TYR D 1 138 ? 159.678 133.004 134.089 1.00 69.30 138 TYR D CA 1
ATOM 16620 C C . TYR D 1 138 ? 159.674 132.214 132.783 1.00 72.20 138 TYR D C 1
ATOM 16621 O O . TYR D 1 138 ? 160.067 132.745 131.739 1.00 75.12 138 TYR D O 1
ATOM 16639 N N . PRO D 1 139 ? 159.234 130.944 132.794 1.00 70.36 139 PRO D N 1
ATOM 16640 C CA . PRO D 1 139 ? 158.775 130.124 133.917 1.00 68.68 139 PRO D CA 1
ATOM 16641 C C . PRO D 1 139 ? 159.878 129.303 134.576 1.00 65.38 139 PRO D C 1
ATOM 16642 O O . PRO D 1 139 ? 159.575 128.393 135.339 1.00 65.56 139 PRO D O 1
ATOM 16653 N N . PHE D 1 140 ? 161.135 129.593 134.261 1.00 63.79 140 PHE D N 1
ATOM 16654 C CA . PHE D 1 140 ? 162.265 128.958 134.938 1.00 63.78 140 PHE D CA 1
ATOM 16655 C C . PHE D 1 140 ? 162.766 129.821 136.089 1.00 63.04 140 PHE D C 1
ATOM 16656 O O . PHE D 1 140 ? 163.954 130.116 136.196 1.00 62.77 140 PHE D O 1
ATOM 16673 N N . ASP D 1 141 ? 161.860 130.220 136.975 1.00 54.56 141 ASP D N 1
ATOM 16674 C CA . ASP D 1 141 ? 162.149 131.244 137.966 1.00 54.48 141 ASP D CA 1
ATOM 16675 C C . ASP D 1 141 ? 162.450 130.630 139.325 1.00 54.36 141 ASP D C 1
ATOM 16676 O O . ASP D 1 141 ? 161.916 129.581 139.690 1.00 55.16 141 ASP D O 1
ATOM 16685 N N . GLU D 1 142 ? 163.321 131.305 140.068 1.00 51.32 142 GLU D N 1
ATOM 16686 C CA . GLU D 1 142 ? 163.695 130.931 141.422 1.00 45.52 142 GLU D CA 1
ATOM 16687 C C . GLU D 1 142 ? 163.450 132.125 142.327 1.00 50.22 142 GLU D C 1
ATOM 16688 O O . GLU D 1 142 ? 163.680 133.269 141.928 1.00 53.34 142 GLU D O 1
ATOM 16700 N N . HIS D 1 143 ? 162.979 131.861 143.539 1.00 47.15 143 HIS D N 1
ATOM 16701 C CA . HIS D 1 143 ? 162.650 132.915 144.485 1.00 42.46 143 HIS D CA 1
ATOM 16702 C C . HIS D 1 143 ? 163.213 132.585 145.854 1.00 44.81 143 HIS D C 1
ATOM 16703 O O . HIS D 1 143 ? 163.451 131.423 146.184 1.00 44.63 143 HIS D O 1
ATOM 16717 N N . THR D 1 144 ? 163.438 133.630 146.643 1.00 45.92 144 THR D N 1
ATOM 16718 C CA . THR D 1 144 ? 163.872 133.498 148.027 1.00 39.67 144 THR D CA 1
ATOM 16719 C C . THR D 1 144 ? 162.905 134.280 148.897 1.00 38.21 144 THR D C 1
ATOM 16720 O O . THR D 1 144 ? 162.749 135.491 148.719 1.00 43.42 144 THR D O 1
ATOM 16731 N N . CYS D 1 145 ? 162.254 133.591 149.824 1.00 33.04 145 CYS D N 1
ATOM 16732 C CA . CYS D 1 145 ? 161.353 134.211 150.783 1.00 36.37 145 CYS D CA 1
ATOM 16733 C C . CYS D 1 145 ? 161.957 134.064 152.169 1.00 37.94 145 CYS D C 1
ATOM 16734 O O . CYS D 1 145 ? 162.275 132.954 152.592 1.00 43.98 145 CYS D O 1
ATOM 16741 N N . GLU D 1 146 ? 162.118 135.173 152.870 1.00 31.39 146 GLU D N 1
ATOM 16742 C CA . GLU D 1 146 ? 162.713 135.168 154.197 1.00 29.31 146 GLU D CA 1
ATOM 16743 C C . GLU D 1 146 ? 161.606 135.281 155.232 1.00 25.81 146 GLU D C 1
ATOM 16744 O O . GLU D 1 146 ? 160.856 136.260 155.232 1.00 34.82 146 GLU D O 1
ATOM 16756 N N . ILE D 1 147 ? 161.499 134.285 156.103 1.00 18.46 147 ILE D N 1
ATOM 16757 C CA . ILE D 1 147 ? 160.512 134.296 157.175 1.00 21.95 147 ILE D CA 1
ATOM 16758 C C . ILE D 1 147 ? 161.210 134.784 158.432 1.00 26.90 147 ILE D C 1
ATOM 16759 O O . ILE D 1 147 ? 162.141 134.136 158.917 1.00 30.53 147 ILE D O 1
ATOM 16775 N N . TYR D 1 148 ? 160.757 135.913 158.967 1.00 31.19 148 TYR D N 1
ATOM 16776 C CA . TYR D 1 148 ? 161.421 136.589 160.073 1.00 23.05 148 TYR D CA 1
ATOM 16777 C C . TYR D 1 148 ? 160.773 136.234 161.403 1.00 24.98 148 TYR D C 1
ATOM 16778 O O . TYR D 1 148 ? 159.547 136.224 161.528 1.00 35.67 148 TYR D O 1
ATOM 16796 N N . LEU D 1 149 ? 161.609 135.953 162.395 1.00 21.50 149 LEU D N 1
ATOM 16797 C CA . LEU D 1 149 ? 161.216 135.921 163.795 1.00 24.82 149 LEU D CA 1
ATOM 16798 C C . LEU D 1 149 ? 161.940 137.047 164.508 1.00 24.35 149 LEU D C 1
ATOM 16799 O O . LEU D 1 149 ? 163.098 137.331 164.202 1.00 32.02 149 LEU D O 1
ATOM 16815 N N . CYS D 1 150 ? 161.268 137.695 165.450 1.00 20.53 150 CYS D N 1
ATOM 16816 C CA . CYS D 1 150 ? 161.906 138.783 166.169 1.00 29.22 150 CYS D CA 1
ATOM 16817 C C . CYS D 1 150 ? 161.287 138.921 167.549 1.00 29.39 150 CYS D C 1
ATOM 16818 O O . CYS D 1 150 ? 160.118 138.598 167.756 1.00 35.82 150 CYS D O 1
ATOM 16825 N N . VAL D 1 151 ? 162.094 139.392 168.492 1.00 25.71 151 VAL D N 1
ATOM 16826 C CA . VAL D 1 151 ? 161.609 139.711 169.828 1.00 24.31 151 VAL D CA 1
ATOM 16827 C C . VAL D 1 151 ? 160.882 141.046 169.767 1.00 26.27 151 VAL D C 1
ATOM 16828 O O . VAL D 1 151 ? 161.438 142.049 169.309 1.00 36.85 151 VAL D O 1
ATOM 16841 N N . ALA D 1 152 ? 159.636 141.061 170.230 1.00 28.25 152 ALA D N 1
ATOM 16842 C CA . ALA D 1 152 ? 158.726 142.164 169.957 1.00 30.36 152 ALA D CA 1
ATOM 16843 C C . ALA D 1 152 ? 159.252 143.512 170.428 1.00 32.78 152 ALA D C 1
ATOM 16844 O O . ALA D 1 152 ? 159.527 144.394 169.609 1.00 39.74 152 ALA D O 1
ATOM 16851 N N . LEU D 1 153 ? 159.399 143.686 171.739 1.00 26.04 153 LEU D N 1
ATOM 16852 C CA . LEU D 1 153 ? 159.659 144.993 172.323 1.00 24.86 153 LEU D CA 1
ATOM 16853 C C . LEU D 1 153 ? 160.903 145.049 173.186 1.00 29.85 153 LEU D C 1
ATOM 16854 O O . LEU D 1 153 ? 161.383 146.149 173.468 1.00 37.23 153 LEU D O 1
ATOM 16870 N N . HIS D 1 154 ? 161.446 143.914 173.596 1.00 26.77 154 HIS D N 1
ATOM 16871 C CA . HIS D 1 154 ? 162.497 143.883 174.595 1.00 23.25 154 HIS D CA 1
ATOM 16872 C C . HIS D 1 154 ? 163.869 144.019 173.958 1.00 31.82 154 HIS D C 1
ATOM 16873 O O . HIS D 1 154 ? 164.102 143.588 172.828 1.00 40.39 154 HIS D O 1
ATOM 16887 N N . THR D 1 155 ? 164.777 144.635 174.702 1.00 31.77 155 THR D N 1
ATOM 16888 C CA . THR D 1 155 ? 166.138 144.842 174.249 1.00 34.86 155 THR D CA 1
ATOM 16889 C C . THR D 1 155 ? 166.892 143.517 174.241 1.00 38.57 155 THR D C 1
ATOM 16890 O O . THR D 1 155 ? 166.514 142.559 174.913 1.00 40.96 155 THR D O 1
ATOM 16901 N N . ILE D 1 156 ? 167.981 143.469 173.473 1.00 38.51 156 ILE D N 1
ATOM 16902 C CA . ILE D 1 156 ? 168.812 142.276 173.439 1.00 33.18 156 ILE D CA 1
ATOM 16903 C C . ILE D 1 156 ? 169.421 141.959 174.794 1.00 34.45 156 ILE D C 1
ATOM 16904 O O . ILE D 1 156 ? 170.024 140.899 174.960 1.00 43.82 156 ILE D O 1
ATOM 16920 N N . ASN D 1 157 ? 169.290 142.860 175.765 1.00 35.11 157 ASN D N 1
ATOM 16921 C CA . ASN D 1 157 ? 169.762 142.617 177.118 1.00 36.39 157 ASN D CA 1
ATOM 16922 C C . ASN D 1 157 ? 168.737 141.896 177.977 1.00 41.98 157 ASN D C 1
ATOM 16923 O O . ASN D 1 157 ? 169.053 141.530 179.112 1.00 48.01 157 ASN D O 1
ATOM 16934 N N . HIS D 1 158 ? 167.520 141.698 177.477 1.00 34.38 158 HIS D N 1
ATOM 16935 C CA . HIS D 1 158 ? 166.472 141.017 178.218 1.00 27.78 158 HIS D CA 1
ATOM 16936 C C . HIS D 1 158 ? 166.121 139.676 177.590 1.00 28.37 158 HIS D C 1
ATOM 16937 O O . HIS D 1 158 ? 166.168 138.646 178.265 1.00 35.82 158 HIS D O 1
ATOM 16951 N N . THR D 1 159 ? 165.768 139.663 176.311 1.00 27.65 159 THR D N 1
ATOM 16952 C CA . THR D 1 159 ? 165.405 138.444 175.610 1.00 24.04 159 THR D CA 1
ATOM 16953 C C . THR D 1 159 ? 166.132 138.401 174.280 1.00 27.04 159 THR D C 1
ATOM 16954 O O . THR D 1 159 ? 166.216 139.408 173.575 1.00 35.57 159 THR D O 1
ATOM 16965 N N . ARG D 1 160 ? 166.651 137.228 173.947 1.00 29.33 160 ARG D N 1
ATOM 16966 C CA . ARG D 1 160 ? 167.488 137.040 172.779 1.00 25.21 160 ARG D CA 1
ATOM 16967 C C . ARG D 1 160 ? 167.065 135.772 172.062 1.00 25.74 160 ARG D C 1
ATOM 16968 O O . ARG D 1 160 ? 166.768 134.760 172.695 1.00 37.19 160 ARG D O 1
ATOM 16989 N N . ILE D 1 161 ? 167.049 135.826 170.734 1.00 29.33 161 ILE D N 1
ATOM 16990 C CA . ILE D 1 161 ? 166.910 134.630 169.916 1.00 22.15 161 ILE D CA 1
ATOM 16991 C C . ILE D 1 161 ? 168.307 134.038 169.788 1.00 26.14 161 ILE D C 1
ATOM 16992 O O . ILE D 1 161 ? 169.113 134.487 168.978 1.00 34.89 161 ILE D O 1
ATOM 17008 N N . LYS D 1 162 ? 168.598 133.026 170.601 1.00 24.39 162 LYS D N 1
ATOM 17009 C CA . LYS D 1 162 ? 169.908 132.395 170.543 1.00 24.13 162 LYS D CA 1
ATOM 17010 C C . LYS D 1 162 ? 170.163 131.790 169.175 1.00 25.93 162 LYS D C 1
ATOM 17011 O O . LYS D 1 162 ? 171.269 131.895 168.637 1.00 32.60 162 LYS D O 1
ATOM 17030 N N . GLU D 1 163 ? 169.151 131.156 168.595 1.00 28.88 163 GLU D N 1
ATOM 17031 C CA . GLU D 1 163 ? 169.367 130.318 167.432 1.00 19.58 163 GLU D CA 1
ATOM 17032 C C . GLU D 1 163 ? 168.026 130.014 166.790 1.00 16.72 163 GLU D C 1
ATOM 17033 O O . GLU D 1 163 ? 167.013 129.890 167.477 1.00 30.18 163 GLU D O 1
ATOM 17045 N N . LEU D 1 164 ? 168.034 129.903 165.466 1.00 11.35 164 LEU D N 1
ATOM 17046 C CA . LEU D 1 164 ? 166.848 129.568 164.693 1.00 20.16 164 LEU D CA 1
ATOM 17047 C C . LEU D 1 164 ? 167.197 128.357 163.848 1.00 22.59 164 LEU D C 1
ATOM 17048 O O . LEU D 1 164 ? 168.057 128.444 162.969 1.00 29.42 164 LEU D O 1
ATOM 17064 N N . ILE D 1 165 ? 166.552 127.235 164.134 1.00 18.59 165 ILE D N 1
ATOM 17065 C CA . ILE D 1 165 ? 166.741 125.990 163.405 1.00 14.73 165 ILE D CA 1
ATOM 17066 C C . ILE D 1 165 ? 165.533 125.825 162.504 1.00 17.60 165 ILE D C 1
ATOM 17067 O O . ILE D 1 165 ? 164.409 125.663 162.988 1.00 32.05 165 ILE D O 1
ATOM 17083 N N . TYR D 1 166 ? 165.743 125.865 161.199 1.00 17.20 166 TYR D N 1
ATOM 17084 C CA . TYR D 1 166 ? 164.644 125.812 160.252 1.00 15.17 166 TYR D CA 1
ATOM 17085 C C . TYR D 1 166 ? 164.824 124.636 159.309 1.00 22.89 166 TYR D C 1
ATOM 17086 O O . TYR D 1 166 ? 165.921 124.391 158.813 1.00 34.98 166 TYR D O 1
ATOM 17104 N N . GLU D 1 167 ? 163.745 123.886 159.100 1.00 20.95 167 GLU D N 1
ATOM 17105 C CA . GLU D 1 167 ? 163.794 122.655 158.328 1.00 20.73 167 GLU D CA 1
ATOM 17106 C C . GLU D 1 167 ? 162.495 122.502 157.555 1.00 23.07 167 GLU D C 1
ATOM 17107 O O . GLU D 1 167 ? 161.573 123.308 157.680 1.00 25.78 167 GLU D O 1
ATOM 17119 N N . ASP D 1 168 ? 162.431 121.449 156.752 1.00 31.44 168 ASP D N 1
ATOM 17120 C CA . ASP D 1 168 ? 161.226 121.058 156.039 1.00 26.56 168 ASP D CA 1
ATOM 17121 C C . ASP D 1 168 ? 160.773 119.715 156.588 1.00 30.37 168 ASP D C 1
ATOM 17122 O O . ASP D 1 168 ? 161.550 118.758 156.609 1.00 41.29 168 ASP D O 1
ATOM 17131 N N . SER D 1 169 ? 159.524 119.649 157.042 1.00 25.95 169 SER D N 1
ATOM 17132 C CA . SER D 1 169 ? 159.025 118.417 157.633 1.00 30.31 169 SER D CA 1
ATOM 17133 C C . SER D 1 169 ? 158.780 117.334 156.593 1.00 37.45 169 SER D C 1
ATOM 17134 O O . SER D 1 169 ? 158.711 116.155 156.951 1.00 34.17 169 SER D O 1
ATOM 17142 N N . LYS D 1 170 ? 158.652 117.702 155.320 1.00 38.90 170 LYS D N 1
ATOM 17143 C CA . LYS D 1 170 ? 158.377 116.769 154.236 1.00 32.90 170 LYS D CA 1
ATOM 17144 C C . LYS D 1 170 ? 157.023 116.096 154.390 1.00 38.17 170 LYS D C 1
ATOM 17145 O O . LYS D 1 170 ? 156.815 114.997 153.873 1.00 40.27 170 LYS D O 1
ATOM 17164 N N . PHE D 1 171 ? 156.095 116.736 155.100 1.00 41.64 171 PHE D N 1
ATOM 17165 C CA . PHE D 1 171 ? 154.782 116.142 155.313 1.00 34.71 171 PHE D CA 1
ATOM 17166 C C . PHE D 1 171 ? 154.046 115.959 153.994 1.00 34.49 171 PHE D C 1
ATOM 17167 O O . PHE D 1 171 ? 153.394 114.933 153.777 1.00 36.36 171 PHE D O 1
ATOM 17184 N N . THR D 1 172 ? 154.139 116.939 153.100 1.00 36.39 172 THR D N 1
ATOM 17185 C CA . THR D 1 172 ? 153.535 116.858 151.781 1.00 39.31 172 THR D CA 1
ATOM 17186 C C . THR D 1 172 ? 154.569 117.216 150.726 1.00 42.03 172 THR D C 1
ATOM 17187 O O . THR D 1 172 ? 155.525 117.946 150.994 1.00 47.11 172 THR D O 1
ATOM 17198 N N . GLN D 1 173 ? 154.372 116.686 149.527 1.00 44.02 173 GLN D N 1
ATOM 17199 C CA . GLN D 1 173 ? 155.164 117.055 148.367 1.00 45.21 173 GLN D CA 1
ATOM 17200 C C . GLN D 1 173 ? 154.374 118.050 147.532 1.00 44.97 173 GLN D C 1
ATOM 17201 O O . GLN D 1 173 ? 153.144 118.003 147.487 1.00 50.33 173 GLN D O 1
ATOM 17215 N N . ASN D 1 174 ? 155.086 118.962 146.875 1.00 38.25 174 ASN D N 1
ATOM 17216 C CA . ASN D 1 174 ? 154.399 120.097 146.277 1.00 45.69 174 ASN D CA 1
ATOM 17217 C C . ASN D 1 174 ? 154.068 119.881 144.802 1.00 49.65 174 ASN D C 1
ATOM 17218 O O . ASN D 1 174 ? 152.973 120.237 144.360 1.00 52.55 174 ASN D O 1
ATOM 17229 N N . TYR D 1 175 ? 154.997 119.328 144.025 1.00 50.96 175 TYR D N 1
ATOM 17230 C CA . TYR D 1 175 ? 154.760 119.043 142.610 1.00 53.59 175 TYR D CA 1
ATOM 17231 C C . TYR D 1 175 ? 154.725 120.303 141.755 1.00 54.22 175 TYR D C 1
ATOM 17232 O O . TYR D 1 175 ? 154.612 120.213 140.530 1.00 55.83 175 TYR D O 1
ATOM 17250 N N . LYS D 1 176 ? 154.809 121.473 142.372 1.00 51.05 176 LYS D N 1
ATOM 17251 C CA . LYS D 1 176 ? 154.860 122.730 141.640 1.00 47.35 176 LYS D CA 1
ATOM 17252 C C . LYS D 1 176 ? 156.097 123.543 141.962 1.00 46.09 176 LYS D C 1
ATOM 17253 O O . LYS D 1 176 ? 156.656 124.181 141.071 1.00 47.25 176 LYS D O 1
ATOM 17272 N N . TRP D 1 177 ? 156.534 123.536 143.215 1.00 39.50 177 TRP D N 1
ATOM 17273 C CA . TRP D 1 177 ? 157.738 124.222 143.646 1.00 37.30 177 TRP D CA 1
ATOM 17274 C C . TRP D 1 177 ? 158.677 123.225 144.299 1.00 37.84 177 TRP D C 1
ATOM 17275 O O . TRP D 1 177 ? 158.244 122.348 145.048 1.00 44.65 177 TRP D O 1
ATOM 17296 N N . ASP D 1 178 ? 159.961 123.353 143.998 1.00 43.89 178 ASP D N 1
ATOM 17297 C CA . ASP D 1 178 ? 161.012 122.662 144.726 1.00 42.58 178 ASP D CA 1
ATOM 17298 C C . ASP D 1 178 ? 161.408 123.566 145.882 1.00 42.10 178 ASP D C 1
ATOM 17299 O O . ASP D 1 178 ? 161.922 124.669 145.663 1.00 48.10 178 ASP D O 1
ATOM 17308 N N . ILE D 1 179 ? 161.126 123.119 147.104 1.00 38.65 179 ILE D N 1
ATOM 17309 C CA . ILE D 1 179 ? 161.373 123.899 148.309 1.00 34.78 179 ILE D CA 1
ATOM 17310 C C . ILE D 1 179 ? 162.706 123.479 148.896 1.00 36.10 179 ILE D C 1
ATOM 17311 O O . ILE D 1 179 ? 163.021 122.288 148.980 1.00 42.27 179 ILE D O 1
ATOM 17327 N N . ASN D 1 180 ? 163.492 124.466 149.306 1.00 33.88 180 ASN D N 1
ATOM 17328 C CA . ASN D 1 180 ? 164.769 124.240 149.972 1.00 33.88 180 ASN D CA 1
ATOM 17329 C C . ASN D 1 180 ? 164.790 125.195 151.158 1.00 38.27 180 ASN D C 1
ATOM 17330 O O . ASN D 1 180 ? 165.042 126.392 150.997 1.00 43.94 180 ASN D O 1
ATOM 17340 N N . VAL D 1 181 ? 164.447 124.676 152.331 1.00 30.61 181 VAL D N 1
ATOM 17341 C CA . VAL D 1 181 ? 164.492 125.446 153.564 1.00 28.33 181 VAL D CA 1
ATOM 17342 C C . VAL D 1 181 ? 165.077 124.546 154.637 1.00 29.86 181 VAL D C 1
ATOM 17343 O O . VAL D 1 181 ? 164.368 123.733 155.235 1.00 41.43 181 VAL D O 1
ATOM 17356 N N . SER D 1 182 ? 166.377 124.668 154.879 1.00 26.02 182 SER D N 1
ATOM 17357 C CA . SER D 1 182 ? 167.047 123.807 155.840 1.00 26.78 182 SER D CA 1
ATOM 17358 C C . SER D 1 182 ? 168.325 124.491 156.286 1.00 29.85 182 SER D C 1
ATOM 17359 O O . SER D 1 182 ? 169.133 124.894 155.448 1.00 35.28 182 SER D O 1
ATOM 17367 N N . GLY D 1 183 ? 168.506 124.617 157.593 1.00 25.87 183 GLY D N 1
ATOM 17368 C CA . GLY D 1 183 ? 169.667 125.304 158.108 1.00 22.36 183 GLY D CA 1
ATOM 17369 C C . GLY D 1 183 ? 169.469 125.703 159.555 1.00 24.59 183 GLY D C 1
ATOM 17370 O O . GLY D 1 183 ? 168.487 125.333 160.204 1.00 34.29 183 GLY D O 1
ATOM 17374 N N . LYS D 1 184 ? 170.418 126.503 160.029 1.00 25.48 184 LYS D N 1
ATOM 17375 C CA . LYS D 1 184 ? 170.521 126.828 161.445 1.00 21.39 184 LYS D CA 1
ATOM 17376 C C . LYS D 1 184 ? 171.343 128.105 161.541 1.00 25.22 184 LYS D C 1
ATOM 17377 O O . LYS D 1 184 ? 172.522 128.102 161.180 1.00 34.65 184 LYS D O 1
ATOM 17396 N N . VAL D 1 185 ? 170.731 129.184 162.015 1.00 25.18 185 VAL D N 1
ATOM 17397 C CA . VAL D 1 185 ? 171.356 130.501 162.003 1.00 18.97 185 VAL D CA 1
ATOM 17398 C C . VAL D 1 185 ? 171.310 131.096 163.401 1.00 21.63 185 VAL D C 1
ATOM 17399 O O . VAL D 1 185 ? 170.319 130.946 164.117 1.00 34.61 185 VAL D O 1
ATOM 17412 N N . ASN D 1 186 ? 172.382 131.775 163.791 1.00 28.56 186 ASN D N 1
ATOM 17413 C CA . ASN D 1 186 ? 172.367 132.524 165.037 1.00 24.57 186 ASN D CA 1
ATOM 17414 C C . ASN D 1 186 ? 171.481 133.755 164.901 1.00 28.75 186 ASN D C 1
ATOM 17415 O O . ASN D 1 186 ? 171.224 134.246 163.802 1.00 34.74 186 ASN D O 1
ATOM 17425 N N . GLY D 1 187 ? 171.009 134.255 166.036 1.00 25.17 187 GLY D N 1
ATOM 17426 C CA . GLY D 1 187 ? 170.204 135.457 166.020 1.00 25.91 187 GLY D CA 1
ATOM 17427 C C . GLY D 1 187 ? 171.044 136.698 165.792 1.00 33.65 187 GLY D C 1
ATOM 17428 O O . GLY D 1 187 ? 172.226 136.753 166.125 1.00 37.67 187 GLY D O 1
ATOM 17432 N N . THR D 1 188 ? 170.411 137.713 165.212 1.00 39.50 188 THR D N 1
ATOM 17433 C CA . THR D 1 188 ? 171.053 138.992 164.937 1.00 36.69 188 THR D CA 1
ATOM 17434 C C . THR D 1 188 ? 170.630 139.985 166.009 1.00 37.48 188 THR D C 1
ATOM 17435 O O . THR D 1 188 ? 169.445 140.307 166.126 1.00 38.71 188 THR D O 1
ATOM 17446 N N . ASP D 1 189 ? 171.596 140.480 166.773 1.00 45.72 189 ASP D N 1
ATOM 17447 C CA . ASP D 1 189 ? 171.342 141.346 167.920 1.00 47.15 189 ASP D CA 1
ATOM 17448 C C . ASP D 1 189 ? 171.678 142.783 167.530 1.00 48.71 189 ASP D C 1
ATOM 17449 O O . ASP D 1 189 ? 172.809 143.237 167.695 1.00 49.76 189 ASP D O 1
ATOM 17458 N N . GLU D 1 190 ? 170.679 143.502 167.015 1.00 52.96 190 GLU D N 1
ATOM 17459 C CA . GLU D 1 190 ? 170.821 144.908 166.635 1.00 54.75 190 GLU D CA 1
ATOM 17460 C C . GLU D 1 190 ? 169.675 145.682 167.280 1.00 54.23 190 GLU D C 1
ATOM 17461 O O . GLU D 1 190 ? 168.655 145.939 166.641 1.00 55.15 190 GLU D O 1
ATOM 17473 N N . LEU D 1 191 ? 169.848 146.041 168.552 1.00 50.05 191 LEU D N 1
ATOM 17474 C CA . LEU D 1 191 ? 168.868 146.819 169.306 1.00 51.04 191 LEU D CA 1
ATOM 17475 C C . LEU D 1 191 ? 167.635 145.992 169.654 1.00 49.17 191 LEU D C 1
ATOM 17476 O O . LEU D 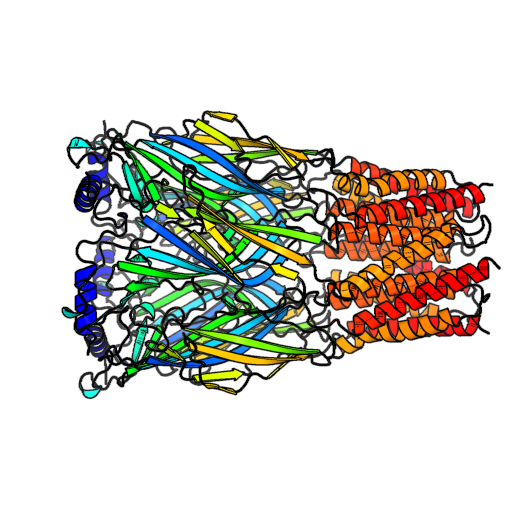1 191 ? 166.794 146.423 170.448 1.00 52.89 191 LEU D O 1
ATOM 17492 N N . PHE D 1 192 ? 167.532 144.798 169.082 1.00 40.95 192 PHE D N 1
ATOM 17493 C CA . PHE D 1 192 ? 166.509 143.814 169.393 1.00 41.92 192 PHE D CA 1
ATOM 17494 C C . PHE D 1 192 ? 166.829 142.596 168.548 1.00 43.17 192 PHE D C 1
ATOM 17495 O O . PHE D 1 192 ? 167.322 142.728 167.427 1.00 43.79 192 PHE D O 1
ATOM 17512 N N . SER D 1 193 ? 166.562 141.417 169.088 1.00 35.82 193 SER D N 1
ATOM 17513 C CA . SER D 1 193 ? 167.048 140.196 168.472 1.00 24.76 193 SER D CA 1
ATOM 17514 C C . SER D 1 193 ? 166.055 139.683 167.444 1.00 23.55 193 SER D C 1
ATOM 17515 O O . SER D 1 193 ? 164.848 139.657 167.685 1.00 29.22 193 SER D O 1
ATOM 17523 N N . TYR D 1 194 ? 166.575 139.284 166.289 1.00 24.93 194 TYR D N 1
ATOM 17524 C CA . TYR D 1 194 ? 165.748 138.706 165.247 1.00 24.84 194 TYR D CA 1
ATOM 17525 C C . TYR D 1 194 ? 166.578 137.715 164.449 1.00 28.82 194 TYR D C 1
ATOM 17526 O O . TYR D 1 194 ? 167.784 137.569 164.649 1.00 33.45 194 TYR D O 1
ATOM 17544 N N . ALA D 1 195 ? 165.896 137.012 163.557 1.00 27.58 195 ALA D N 1
ATOM 17545 C CA . ALA D 1 195 ? 166.514 136.042 162.667 1.00 19.69 195 ALA D CA 1
ATOM 17546 C C . ALA D 1 195 ? 165.529 135.786 161.542 1.00 17.28 195 ALA D C 1
ATOM 17547 O O . ALA D 1 195 ? 164.376 136.210 161.605 1.00 22.20 195 ALA D O 1
ATOM 17554 N N . PHE D 1 196 ? 165.987 135.102 160.500 1.00 28.91 196 PHE D N 1
ATOM 17555 C CA . PHE D 1 196 ? 165.056 134.694 159.462 1.00 24.54 196 PHE D CA 1
ATOM 17556 C C . PHE D 1 196 ? 165.516 133.400 158.812 1.00 25.08 196 PHE D C 1
ATOM 17557 O O . PHE D 1 196 ? 166.709 133.109 158.726 1.00 36.26 196 PHE D O 1
ATOM 17574 N N . ALA D 1 197 ? 164.531 132.625 158.377 1.00 15.22 197 ALA D N 1
ATOM 17575 C CA . ALA D 1 197 ? 164.746 131.413 157.612 1.00 21.87 197 ALA D CA 1
ATOM 17576 C C . ALA D 1 197 ? 164.658 131.738 156.132 1.00 28.60 197 ALA D C 1
ATOM 17577 O O . ALA D 1 197 ? 163.630 132.281 155.700 1.00 30.07 197 ALA D O 1
ATOM 17584 N N . PRO D 1 198 ? 165.689 131.468 155.325 1.00 28.82 198 PRO D N 1
ATOM 17585 C CA . PRO D 1 198 ? 165.566 131.663 153.875 1.00 23.54 198 PRO D CA 1
ATOM 17586 C C . PRO D 1 198 ? 164.980 130.425 153.214 1.00 27.56 198 PRO D C 1
ATOM 17587 O O . PRO D 1 198 ? 165.522 129.326 153.334 1.00 32.00 198 PRO D O 1
ATOM 17598 N N . MET D 1 199 ? 163.878 130.611 152.505 1.00 25.29 199 MET D N 1
ATOM 17599 C CA . MET D 1 199 ? 163.174 129.554 151.799 1.00 28.64 199 MET D CA 1
ATOM 17600 C C . MET D 1 199 ? 163.424 129.769 150.316 1.00 32.15 199 MET D C 1
ATOM 17601 O O . MET D 1 199 ? 163.018 130.795 149.764 1.00 38.15 199 MET D O 1
ATOM 17615 N N . TYR D 1 200 ? 164.089 128.818 149.669 1.00 33.73 200 TYR D N 1
ATOM 17616 C CA . TYR D 1 200 ? 164.361 128.902 148.242 1.00 38.13 200 TYR D CA 1
ATOM 17617 C C . TYR D 1 200 ? 163.346 128.056 147.492 1.00 38.04 200 TYR D C 1
ATOM 17618 O O . TYR D 1 200 ? 163.122 126.896 147.840 1.00 41.68 200 TYR D O 1
ATOM 17636 N N . LEU D 1 201 ? 162.729 128.640 146.473 1.00 33.58 201 LEU D N 1
ATOM 17637 C CA . LEU D 1 201 ? 161.632 128.008 145.751 1.00 33.84 201 LEU D CA 1
ATOM 17638 C C . LEU D 1 201 ? 161.956 128.042 144.268 1.00 40.48 201 LEU D C 1
ATOM 17639 O O . LEU D 1 201 ? 162.044 129.122 143.679 1.00 49.97 201 LEU D O 1
ATOM 17655 N N . ARG D 1 202 ? 162.135 126.872 143.667 1.00 41.54 202 ARG D N 1
ATOM 17656 C CA . ARG D 1 202 ? 162.426 126.763 142.242 1.00 40.89 202 ARG D CA 1
ATOM 17657 C C . ARG D 1 202 ? 161.233 126.129 141.546 1.00 43.33 202 ARG D C 1
ATOM 17658 O O . ARG D 1 202 ? 160.837 125.018 141.892 1.00 51.17 202 ARG D O 1
ATOM 17679 N N . ARG D 1 203 ? 160.662 126.818 140.565 1.00 44.14 203 ARG D N 1
ATOM 17680 C CA . ARG D 1 203 ? 159.498 126.256 139.896 1.00 46.82 203 ARG D CA 1
ATOM 17681 C C . ARG D 1 203 ? 159.875 124.960 139.193 1.00 48.44 203 ARG D C 1
ATOM 17682 O O . ARG D 1 203 ? 160.876 124.888 138.478 1.00 47.61 203 ARG D O 1
ATOM 17703 N N . LYS D 1 204 ? 159.061 123.931 139.400 1.00 51.97 204 LYS D N 1
ATOM 17704 C CA . LYS D 1 204 ? 159.297 122.641 138.773 1.00 51.14 204 LYS D CA 1
ATOM 17705 C C . LYS D 1 204 ? 158.798 122.666 137.338 1.00 57.37 204 LYS D C 1
ATOM 17706 O O . LYS D 1 204 ? 157.730 123.210 137.046 1.00 60.68 204 LYS D O 1
ATOM 17725 N N . LEU D 1 205 ? 159.579 122.070 136.437 1.00 68.38 205 LEU D N 1
ATOM 17726 C CA . LEU D 1 205 ? 159.265 122.087 135.009 1.00 67.60 205 LEU D CA 1
ATOM 17727 C C . LEU D 1 205 ? 158.267 120.973 134.692 1.00 68.72 205 LEU D C 1
ATOM 17728 O O . LEU D 1 205 ? 158.569 119.978 134.031 1.00 69.42 205 LEU D O 1
ATOM 17744 N N . THR D 1 206 ? 157.051 121.155 135.193 1.00 74.91 206 THR D N 1
ATOM 17745 C CA . THR D 1 206 ? 155.956 120.276 134.820 1.00 76.00 206 THR D CA 1
ATOM 17746 C C . THR D 1 206 ? 155.579 120.518 133.366 1.00 79.20 206 THR D C 1
ATOM 17747 O O . THR D 1 206 ? 155.582 121.652 132.883 1.00 80.68 206 THR D O 1
ATOM 17758 N N . VAL D 1 207 ? 155.244 119.437 132.660 1.00 87.57 207 VAL D N 1
ATOM 17759 C CA . VAL D 1 207 ? 154.938 119.563 131.240 1.00 90.15 207 VAL D CA 1
ATOM 17760 C C . VAL D 1 207 ? 153.678 120.374 130.987 1.00 88.53 207 VAL D C 1
ATOM 17761 O O . VAL D 1 207 ? 153.367 120.663 129.829 1.00 88.71 207 VAL D O 1
ATOM 17774 N N . GLY D 1 208 ? 152.939 120.748 132.033 1.00 81.74 208 GLY D N 1
ATOM 17775 C CA . GLY D 1 208 ? 151.928 121.778 131.868 1.00 81.34 208 GLY D CA 1
ATOM 17776 C C . GLY D 1 208 ? 152.545 123.102 131.464 1.00 82.05 208 GLY D C 1
ATOM 17777 O O . GLY D 1 208 ? 151.997 123.834 130.634 1.00 83.04 208 GLY D O 1
ATOM 17781 N N . ILE D 1 209 ? 153.708 123.418 132.033 1.00 79.29 209 ILE D N 1
ATOM 17782 C CA . ILE D 1 209 ? 154.457 124.580 131.576 1.00 80.69 209 ILE D CA 1
ATOM 17783 C C . ILE D 1 209 ? 154.784 124.432 130.098 1.00 80.96 209 ILE D C 1
ATOM 17784 O O . ILE D 1 209 ? 154.631 125.374 129.313 1.00 82.30 209 ILE D O 1
ATOM 17800 N N . ILE D 1 210 ? 155.213 123.238 129.691 1.00 82.93 210 ILE D N 1
ATOM 17801 C CA . ILE D 1 210 ? 155.552 123.010 128.291 1.00 83.78 210 ILE D CA 1
ATOM 17802 C C . ILE D 1 210 ? 154.326 123.216 127.411 1.00 86.30 210 ILE D C 1
ATOM 17803 O O . ILE D 1 210 ? 154.419 123.782 126.317 1.00 88.34 210 ILE D O 1
ATOM 17819 N N . ALA D 1 211 ? 153.163 122.750 127.868 1.00 91.38 211 ALA D N 1
ATOM 17820 C CA . ALA D 1 211 ? 151.934 122.979 127.118 1.00 92.97 211 ALA D CA 1
ATOM 17821 C C . ALA D 1 211 ? 151.655 124.466 126.981 1.00 93.32 211 ALA D C 1
ATOM 17822 O O . ALA D 1 211 ? 151.217 124.930 125.923 1.00 94.23 211 ALA D O 1
ATOM 17829 N N . MET D 1 212 ? 151.893 125.231 128.045 1.00 92.38 212 MET D N 1
ATOM 17830 C CA . MET D 1 212 ? 151.707 126.675 127.960 1.00 92.15 212 MET D CA 1
ATOM 17831 C C . MET D 1 212 ? 152.661 127.296 126.944 1.00 92.19 212 MET D C 1
ATOM 17832 O O . MET D 1 212 ? 152.296 128.244 126.239 1.00 92.78 212 MET D O 1
ATOM 17846 N N . LEU D 1 213 ? 153.893 126.785 126.862 1.00 90.36 213 LEU D N 1
ATOM 17847 C CA . LEU D 1 213 ? 154.875 127.360 125.939 1.00 91.66 213 LEU D CA 1
ATOM 17848 C C . LEU D 1 213 ? 154.648 126.975 124.479 1.00 94.59 213 LEU D C 1
ATOM 17849 O O . LEU D 1 213 ? 154.942 127.785 123.593 1.00 95.97 213 LEU D O 1
ATOM 17865 N N . ILE D 1 214 ? 154.148 125.768 124.193 1.00 104.82 214 ILE D N 1
ATOM 17866 C CA . ILE D 1 214 ? 153.994 125.350 122.793 1.00 106.40 214 ILE D CA 1
ATOM 17867 C C . ILE D 1 214 ? 153.299 126.412 121.947 1.00 106.55 214 ILE D C 1
ATOM 17868 O O . ILE D 1 214 ? 153.800 126.725 120.856 1.00 106.78 214 ILE D O 1
ATOM 17884 N N . PRO D 1 215 ? 152.167 126.988 122.360 1.00 106.36 215 PRO D N 1
ATOM 17885 C CA . PRO D 1 215 ? 151.562 128.035 121.526 1.00 105.82 215 PRO D CA 1
ATOM 17886 C C . PRO D 1 215 ? 152.510 129.182 121.245 1.00 107.16 215 PRO D C 1
ATOM 17887 O O . PRO D 1 215 ? 152.539 129.683 120.118 1.00 108.13 215 PRO D O 1
ATOM 17898 N N . THR D 1 216 ? 153.318 129.590 122.225 1.00 109.51 216 THR D N 1
ATOM 17899 C CA . THR D 1 216 ? 154.225 130.713 122.011 1.00 110.50 216 THR D CA 1
ATOM 17900 C C . THR D 1 216 ? 155.240 130.403 120.917 1.00 110.29 216 THR D C 1
ATOM 17901 O O . THR D 1 216 ? 155.442 131.202 119.996 1.00 111.21 216 THR D O 1
ATOM 17912 N N . VAL D 1 217 ? 155.885 129.238 120.995 1.00 111.59 217 VAL D N 1
ATOM 17913 C CA . VAL D 1 217 ? 156.916 128.913 120.014 1.00 113.78 217 VAL D CA 1
ATOM 17914 C C . VAL D 1 217 ? 156.304 128.731 118.631 1.00 115.33 217 VAL D C 1
ATOM 17915 O O . VAL D 1 217 ? 156.830 129.243 117.630 1.00 116.69 217 VAL D O 1
ATOM 17928 N N . MET D 1 218 ? 155.186 128.006 118.539 1.00 117.81 218 MET D N 1
ATOM 17929 C CA . MET D 1 218 ? 154.619 127.791 117.214 1.00 117.62 218 MET D CA 1
ATOM 17930 C C . MET D 1 218 ? 154.108 129.099 116.625 1.00 117.91 218 MET D C 1
ATOM 17931 O O . MET D 1 218 ? 154.192 129.304 115.410 1.00 117.87 218 MET D O 1
ATOM 17945 N N . MET D 1 219 ? 153.577 129.993 117.463 1.00 120.94 219 MET D N 1
ATOM 17946 C CA . MET D 1 219 ? 153.157 131.298 116.978 1.00 121.49 219 MET D CA 1
ATOM 17947 C C . MET D 1 219 ? 154.345 132.127 116.523 1.00 120.75 219 MET D C 1
ATOM 17948 O O . MET D 1 219 ? 154.227 132.889 115.562 1.00 122.02 219 MET D O 1
ATOM 17962 N N . THR D 1 220 ? 155.492 131.999 117.190 1.00 116.49 220 THR D N 1
ATOM 17963 C CA . THR D 1 220 ? 156.692 132.661 116.693 1.00 117.46 220 THR D CA 1
ATOM 17964 C C . THR D 1 220 ? 157.038 132.160 115.298 1.00 118.53 220 THR D C 1
ATOM 17965 O O . THR D 1 220 ? 157.325 132.951 114.391 1.00 119.12 220 THR D O 1
ATOM 17976 N N . ILE D 1 221 ? 156.995 130.842 115.103 1.00 121.66 221 ILE D N 1
ATOM 17977 C CA . ILE D 1 221 ? 157.308 130.287 113.786 1.00 121.55 221 ILE D CA 1
ATOM 17978 C C . ILE D 1 221 ? 156.327 130.812 112.741 1.00 121.21 221 ILE D C 1
ATOM 17979 O O . ILE D 1 221 ? 156.719 131.243 111.643 1.00 121.44 221 ILE D O 1
ATOM 17995 N N . LEU D 1 222 ? 155.036 130.784 113.068 1.00 122.18 222 LEU D N 1
ATOM 17996 C CA . LEU D 1 222 ? 154.023 131.189 112.103 1.00 122.98 222 LEU D CA 1
ATOM 17997 C C . LEU D 1 222 ? 154.143 132.671 111.781 1.00 123.55 222 LEU D C 1
ATOM 17998 O O . LEU D 1 222 ? 153.960 133.079 110.628 1.00 124.60 222 LEU D O 1
ATOM 18014 N N . THR D 1 223 ? 154.445 133.495 112.786 1.00 123.14 223 THR D N 1
ATOM 18015 C CA . THR D 1 223 ? 154.646 134.916 112.540 1.00 123.08 223 THR D CA 1
ATOM 18016 C C . THR D 1 223 ? 155.867 135.143 111.663 1.00 123.58 223 THR D C 1
ATOM 18017 O O . THR D 1 223 ? 155.875 136.045 110.818 1.00 124.14 223 THR D O 1
ATOM 18028 N N . ILE D 1 224 ? 156.913 134.339 111.849 1.00 124.60 224 ILE D N 1
ATOM 18029 C CA . ILE D 1 224 ? 158.086 134.461 110.989 1.00 124.80 224 ILE D CA 1
ATOM 18030 C C . ILE D 1 224 ? 157.703 134.194 109.539 1.00 124.93 224 ILE D C 1
ATOM 18031 O O . ILE D 1 224 ? 158.077 134.949 108.633 1.00 124.72 224 ILE D O 1
ATOM 18047 N N . PHE D 1 225 ? 156.931 133.131 109.294 1.00 128.75 225 PHE D N 1
ATOM 18048 C CA . PHE D 1 225 ? 156.483 132.891 107.920 1.00 128.59 225 PHE D CA 1
ATOM 18049 C C . PHE D 1 225 ? 155.601 134.018 107.391 1.00 128.44 225 PHE D C 1
ATOM 18050 O O . PHE D 1 225 ? 155.811 134.487 106.266 1.00 129.13 225 PHE D O 1
ATOM 18067 N N . VAL D 1 226 ? 154.614 134.472 108.165 1.00 129.75 226 VAL D N 1
ATOM 18068 C CA . VAL D 1 226 ? 153.694 135.474 107.626 1.00 130.16 226 VAL D CA 1
ATOM 18069 C C . VAL D 1 226 ? 154.443 136.765 107.323 1.00 130.48 226 VAL D C 1
ATOM 18070 O O . VAL D 1 226 ? 154.159 137.446 106.331 1.00 130.54 226 VAL D O 1
ATOM 18083 N N . PHE D 1 227 ? 155.411 137.126 108.170 1.00 130.31 227 PHE D N 1
ATOM 18084 C CA . PHE D 1 227 ? 156.285 138.248 107.851 1.00 130.53 227 PHE D CA 1
ATOM 18085 C C . PHE D 1 227 ? 157.123 137.957 106.615 1.00 130.49 227 PHE D C 1
ATOM 18086 O O . PHE D 1 227 ? 157.468 138.879 105.868 1.00 130.11 227 PHE D O 1
ATOM 18103 N N . LEU D 1 228 ? 157.458 136.688 106.385 1.00 132.77 228 LEU D N 1
ATOM 18104 C CA . LEU D 1 228 ? 158.189 136.280 105.194 1.00 133.70 228 LEU D CA 1
ATOM 18105 C C . LEU D 1 228 ? 157.280 136.015 104.001 1.00 133.97 228 LEU D C 1
ATOM 18106 O O . LEU D 1 228 ? 157.780 135.878 102.879 1.00 133.03 228 LEU D O 1
ATOM 18122 N N . LEU D 1 229 ? 155.970 135.974 104.211 1.00 138.46 229 LEU D N 1
ATOM 18123 C CA . LEU D 1 229 ? 155.044 135.664 103.133 1.00 138.20 229 LEU D CA 1
ATOM 18124 C C . LEU D 1 229 ? 155.281 136.607 101.953 1.00 138.71 229 LEU D C 1
ATOM 18125 O O . LEU D 1 229 ? 155.645 137.772 102.158 1.00 138.47 229 LEU D O 1
ATOM 18141 N N . PRO D 1 230 ? 155.098 136.149 100.716 1.00 141.22 230 PRO D N 1
ATOM 18142 C CA . PRO D 1 230 ? 155.346 137.018 99.559 1.00 140.59 230 PRO D CA 1
ATOM 18143 C C . PRO D 1 230 ? 154.503 138.278 99.629 1.00 141.19 230 PRO D C 1
ATOM 18144 O O . PRO D 1 230 ? 153.375 138.250 100.146 1.00 141.01 230 PRO D O 1
ATOM 18155 N N . PRO D 1 231 ? 155.012 139.406 99.125 1.00 143.82 231 PRO D N 1
ATOM 18156 C CA . PRO D 1 231 ? 154.252 140.663 99.243 1.00 143.72 231 PRO D CA 1
ATOM 18157 C C . PRO D 1 231 ? 152.845 140.585 98.673 1.00 142.87 231 PRO D C 1
ATOM 18158 O O . PRO D 1 231 ? 151.919 141.173 99.244 1.00 141.18 231 PRO D O 1
ATOM 18169 N N . GLU D 1 232 ? 152.658 139.873 97.562 1.00 143.54 232 GLU D N 1
ATOM 18170 C CA . GLU D 1 232 ? 151.355 139.755 96.918 1.00 142.92 232 GLU D CA 1
ATOM 18171 C C . GLU D 1 232 ? 150.851 138.318 96.880 1.00 142.66 232 GLU D C 1
ATOM 18172 O O . GLU D 1 232 ? 150.266 137.905 95.871 1.00 142.18 232 GLU D O 1
ATOM 18184 N N . SER D 1 233 ? 151.065 137.545 97.944 1.00 141.64 233 SER D N 1
ATOM 18185 C CA . SER D 1 233 ? 150.606 136.163 97.993 1.00 141.16 233 SER D CA 1
ATOM 18186 C C . SER D 1 233 ? 149.107 136.080 97.729 1.00 140.95 233 SER D C 1
ATOM 18187 O O . SER D 1 233 ? 148.658 135.254 96.928 1.00 140.35 233 SER D O 1
ATOM 18195 N N . GLY D 1 234 ? 148.329 136.930 98.397 1.00 141.63 234 GLY D N 1
ATOM 18196 C CA . GLY D 1 234 ? 146.894 136.971 98.192 1.00 140.94 234 GLY D CA 1
ATOM 18197 C C . GLY D 1 234 ? 146.104 136.967 99.485 1.00 141.03 234 GLY D C 1
ATOM 18198 O O . GLY D 1 234 ? 145.048 137.601 99.576 1.00 140.14 234 GLY D O 1
ATOM 18202 N N . GLU D 1 235 ? 146.605 136.255 100.492 1.00 138.63 235 GLU D N 1
ATOM 18203 C CA . GLU D 1 235 ? 145.977 136.195 101.805 1.00 138.44 235 GLU D CA 1
ATOM 18204 C C . GLU D 1 235 ? 146.787 136.912 102.876 1.00 137.85 235 GLU D C 1
ATOM 18205 O O . GLU D 1 235 ? 146.526 136.718 104.067 1.00 137.36 235 GLU D O 1
ATOM 18217 N N . LYS D 1 236 ? 147.761 137.733 102.479 1.00 138.70 236 LYS D N 1
ATOM 18218 C CA . LYS D 1 236 ? 148.637 138.403 103.432 1.00 139.09 236 LYS D CA 1
ATOM 18219 C C . LYS D 1 236 ? 147.854 139.201 104.469 1.00 138.77 236 LYS D C 1
ATOM 18220 O O . LYS D 1 236 ? 148.108 139.097 105.674 1.00 138.64 236 LYS D O 1
ATOM 18239 N N . VAL D 1 237 ? 146.896 140.005 104.014 1.00 134.88 237 VAL D N 1
ATOM 18240 C CA . VAL D 1 237 ? 146.220 140.964 104.881 1.00 135.45 237 VAL D CA 1
ATOM 18241 C C . VAL D 1 237 ? 145.485 140.244 106.004 1.00 134.70 237 VAL D C 1
ATOM 18242 O O . VAL D 1 237 ? 145.740 140.500 107.186 1.00 134.11 237 VAL D O 1
ATOM 18255 N N . SER D 1 238 ? 144.563 139.348 105.646 1.00 132.41 238 SER D N 1
ATOM 18256 C CA . SER D 1 238 ? 143.748 138.676 106.655 1.00 132.10 238 SER D CA 1
ATOM 18257 C C . SER D 1 238 ? 144.606 137.820 107.579 1.00 132.57 238 SER D C 1
ATOM 18258 O O . SER D 1 238 ? 144.400 137.797 108.800 1.00 131.37 238 SER D O 1
ATOM 18266 N N . LEU D 1 239 ? 145.564 137.090 107.006 1.00 135.31 239 LEU D N 1
ATOM 18267 C CA . LEU D 1 239 ? 146.431 136.240 107.815 1.00 134.32 239 LEU D CA 1
ATOM 18268 C C . LEU D 1 239 ? 147.195 137.066 108.841 1.00 134.36 239 LEU D C 1
ATOM 18269 O O . LEU D 1 239 ? 147.193 136.751 110.038 1.00 134.68 239 LEU D O 1
ATOM 18285 N N . ALA D 1 240 ? 147.851 138.136 108.388 1.00 132.18 240 ALA D N 1
ATOM 18286 C CA . ALA D 1 240 ? 148.606 138.982 109.303 1.00 132.06 240 ALA D CA 1
ATOM 18287 C C . ALA D 1 240 ? 147.693 139.606 110.348 1.00 132.16 240 ALA D C 1
ATOM 18288 O O . ALA D 1 240 ? 148.070 139.723 111.518 1.00 130.47 240 ALA D O 1
ATOM 18295 N N . THR D 1 241 ? 146.489 140.017 109.946 1.00 133.52 241 THR D N 1
ATOM 18296 C CA . THR D 1 241 ? 145.559 140.614 110.897 1.00 133.46 241 THR D CA 1
ATOM 18297 C C . THR D 1 241 ? 145.210 139.632 112.008 1.00 133.15 241 THR D C 1
ATOM 18298 O O . THR D 1 241 ? 145.313 139.957 113.198 1.00 132.33 241 THR D O 1
ATOM 18309 N N . THR D 1 242 ? 144.799 138.419 111.637 1.00 130.89 242 THR D N 1
ATOM 18310 C CA . THR D 1 242 ? 144.438 137.429 112.646 1.00 130.26 242 THR D CA 1
ATOM 18311 C C . THR D 1 242 ? 145.626 137.074 113.529 1.00 129.68 242 THR D C 1
ATOM 18312 O O . THR D 1 242 ? 145.470 136.900 114.746 1.00 129.37 242 THR D O 1
ATOM 18323 N N . ILE D 1 243 ? 146.819 136.967 112.944 1.00 128.26 243 ILE D N 1
ATOM 18324 C CA . ILE D 1 243 ? 147.982 136.574 113.731 1.00 128.77 243 ILE D CA 1
ATOM 18325 C C . ILE D 1 243 ? 148.374 137.684 114.697 1.00 129.58 243 ILE D C 1
ATOM 18326 O O . ILE D 1 243 ? 148.755 137.418 115.843 1.00 129.37 243 ILE D O 1
ATOM 18342 N N . PHE D 1 244 ? 148.281 138.943 114.265 1.00 127.01 244 PHE D N 1
ATOM 18343 C CA . PHE D 1 244 ? 148.516 140.038 115.198 1.00 126.34 244 PHE D CA 1
ATOM 18344 C C . PHE D 1 244 ? 147.472 140.054 116.302 1.00 125.28 244 PHE D C 1
ATOM 18345 O O . PHE D 1 244 ? 147.790 140.360 117.455 1.00 124.27 244 PHE D O 1
ATOM 18362 N N . LEU D 1 245 ? 146.215 139.753 115.972 1.00 126.02 245 LEU D N 1
ATOM 18363 C CA . LEU D 1 245 ? 145.196 139.687 117.013 1.00 125.86 245 LEU D CA 1
ATOM 18364 C C . LEU D 1 245 ? 145.553 138.631 118.051 1.00 125.89 245 LEU D C 1
ATOM 18365 O O . LEU D 1 245 ? 145.461 138.877 119.261 1.00 125.20 245 LEU D O 1
ATOM 18381 N N . SER D 1 246 ? 145.977 137.451 117.596 1.00 123.62 246 SER D N 1
ATOM 18382 C CA . SER D 1 246 ? 146.362 136.400 118.534 1.00 123.12 246 SER D CA 1
ATOM 18383 C C . SER D 1 246 ? 147.566 136.821 119.370 1.00 122.06 246 SER D C 1
ATOM 18384 O O . SER D 1 246 ? 147.620 136.554 120.578 1.00 122.11 246 SER D O 1
ATOM 18392 N N . ASN D 1 247 ? 148.549 137.471 118.742 1.00 120.18 247 ASN D N 1
ATOM 18393 C CA . ASN D 1 247 ? 149.717 137.935 119.484 1.00 120.99 247 ASN D CA 1
ATOM 18394 C C . ASN D 1 247 ? 149.323 138.946 120.551 1.00 121.43 247 ASN D C 1
ATOM 18395 O O . ASN D 1 247 ? 149.837 138.908 121.674 1.00 120.40 247 ASN D O 1
ATOM 18406 N N . VAL D 1 248 ? 148.422 139.869 120.212 1.00 119.85 248 VAL D N 1
ATOM 18407 C CA . VAL D 1 248 ? 147.958 140.853 121.185 1.00 118.27 248 VAL D CA 1
ATOM 18408 C C . VAL D 1 248 ? 147.235 140.161 122.330 1.00 118.20 248 VAL D C 1
ATOM 18409 O O . VAL D 1 248 ? 147.399 140.528 123.499 1.00 117.70 248 VAL D O 1
ATOM 18422 N N . LEU D 1 249 ? 146.413 139.159 122.016 1.00 117.23 249 LEU D N 1
ATOM 18423 C CA . LEU D 1 249 ? 145.718 138.433 123.073 1.00 116.88 249 LEU D CA 1
ATOM 18424 C C . LEU D 1 249 ? 146.707 137.757 124.015 1.00 116.49 249 LEU D C 1
ATOM 18425 O O . LEU D 1 249 ? 146.542 137.807 125.240 1.00 115.00 249 LEU D O 1
ATOM 18441 N N . TYR D 1 250 ? 147.746 137.126 123.464 1.00 115.42 250 TYR D N 1
ATOM 18442 C CA . TYR D 1 250 ? 148.749 136.490 124.315 1.00 113.16 250 TYR D CA 1
ATOM 18443 C C . TYR D 1 250 ? 149.499 137.517 125.153 1.00 113.29 250 TYR D C 1
ATOM 18444 O O . TYR D 1 250 ? 149.752 137.293 126.344 1.00 113.47 250 TYR D O 1
ATOM 18462 N N . LEU D 1 251 ? 149.881 138.643 124.547 1.00 111.12 251 LEU D N 1
ATOM 18463 C CA . LEU D 1 251 ? 150.602 139.668 125.293 1.00 110.58 251 LEU D CA 1
ATOM 18464 C C . LEU D 1 251 ? 149.747 140.234 126.416 1.00 110.38 251 LEU D C 1
ATOM 18465 O O . LEU D 1 251 ? 150.267 140.563 127.487 1.00 110.00 251 LEU D O 1
ATOM 18481 N N . VAL D 1 252 ? 148.440 140.358 126.189 1.00 109.46 252 VAL D N 1
ATOM 18482 C CA . VAL D 1 252 ? 147.548 140.841 127.235 1.00 109.48 252 VAL D CA 1
ATOM 18483 C C . VAL D 1 252 ? 147.407 139.799 128.337 1.00 110.71 252 VAL D C 1
ATOM 18484 O O . VAL D 1 252 ? 147.423 140.132 129.528 1.00 110.10 252 VAL D O 1
ATOM 18497 N N . GLN D 1 253 ? 147.267 138.525 127.964 1.00 108.28 253 GLN D N 1
ATOM 18498 C CA . GLN D 1 253 ? 147.018 137.501 128.971 1.00 107.39 253 GLN D CA 1
ATOM 18499 C C . GLN D 1 253 ? 148.247 137.241 129.833 1.00 106.99 253 GLN D C 1
ATOM 18500 O O . GLN D 1 253 ? 148.109 136.944 131.025 1.00 105.12 253 GLN D O 1
ATOM 18514 N N . ILE D 1 254 ? 149.452 137.343 129.264 1.00 105.52 254 ILE D N 1
ATOM 18515 C CA . ILE D 1 254 ? 150.650 137.083 130.060 1.00 104.30 254 ILE D CA 1
ATOM 18516 C C . ILE D 1 254 ? 150.822 138.151 131.132 1.00 103.98 254 ILE D C 1
ATOM 18517 O O . ILE D 1 254 ? 151.267 137.862 132.249 1.00 103.76 254 ILE D O 1
ATOM 18533 N N . ASP D 1 255 ? 150.481 139.400 130.813 1.00 101.73 255 ASP D N 1
ATOM 18534 C CA . ASP D 1 255 ? 150.651 140.476 131.782 1.00 102.65 255 ASP D CA 1
ATOM 18535 C C . ASP D 1 255 ? 149.787 140.246 133.014 1.00 102.83 255 ASP D C 1
ATOM 18536 O O . ASP D 1 255 ? 150.216 140.511 134.142 1.00 100.86 255 ASP D O 1
ATOM 18545 N N . LYS D 1 256 ? 148.565 139.750 132.818 1.00 104.02 256 LYS D N 1
ATOM 18546 C CA . LYS D 1 256 ? 147.668 139.506 133.939 1.00 103.52 256 LYS D CA 1
ATOM 18547 C C . LYS D 1 256 ? 148.176 138.416 134.871 1.00 102.89 256 LYS D C 1
ATOM 18548 O O . LYS D 1 256 ? 147.651 138.284 135.982 1.00 102.74 256 LYS D O 1
ATOM 18567 N N . THR D 1 257 ? 149.172 137.636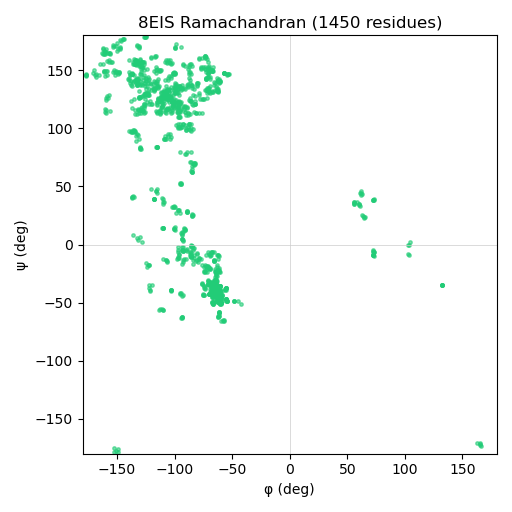 134.454 1.00 98.10 257 THR D N 1
ATOM 18568 C CA . THR D 1 257 ? 149.745 136.587 135.288 1.00 98.56 257 THR D CA 1
ATOM 18569 C C . THR D 1 257 ? 151.086 136.976 135.894 1.00 96.14 257 THR D C 1
ATOM 18570 O O . THR D 1 257 ? 151.351 136.651 137.055 1.00 93.83 257 THR D O 1
ATOM 18581 N N . THR D 1 258 ? 151.939 137.659 135.141 1.00 87.23 258 THR D N 1
ATOM 18582 C CA . THR D 1 258 ? 153.235 138.049 135.670 1.00 85.71 258 THR D CA 1
ATOM 18583 C C . THR D 1 258 ? 153.069 139.180 136.686 1.00 85.50 258 THR D C 1
ATOM 18584 O O . THR D 1 258 ? 152.221 140.059 136.503 1.00 84.34 258 THR D O 1
ATOM 18595 N N . PRO D 1 259 ? 153.852 139.185 137.762 1.00 71.80 259 PRO D N 1
ATOM 18596 C CA . PRO D 1 259 ? 153.711 140.241 138.768 1.00 70.00 259 PRO D CA 1
ATOM 18597 C C . PRO D 1 259 ? 154.213 141.584 138.265 1.00 69.63 259 PRO D C 1
ATOM 18598 O O . PRO D 1 259 ? 155.149 141.670 137.467 1.00 67.44 259 PRO D O 1
ATOM 18609 N N . THR D 1 260 ? 153.573 142.643 138.754 1.00 63.52 260 THR D N 1
ATOM 18610 C CA . THR D 1 260 ? 153.940 144.009 138.411 1.00 62.22 260 THR D CA 1
ATOM 18611 C C . THR D 1 260 ? 154.925 144.619 139.398 1.00 61.63 260 THR D C 1
ATOM 18612 O O . THR D 1 260 ? 155.399 145.736 139.169 1.00 61.67 260 THR D O 1
ATOM 18623 N N . ASN D 1 261 ? 155.245 143.916 140.482 1.00 61.89 261 ASN D N 1
ATOM 18624 C CA . ASN D 1 261 ? 156.198 144.365 141.495 1.00 59.10 261 ASN D CA 1
ATOM 18625 C C . ASN D 1 261 ? 157.380 143.402 141.466 1.00 60.40 261 ASN D C 1
ATOM 18626 O O . ASN D 1 261 ? 157.450 142.460 142.255 1.00 60.81 261 ASN D O 1
ATOM 18637 N N . THR D 1 262 ? 158.318 143.653 140.553 1.00 66.29 262 THR D N 1
ATOM 18638 C CA . THR D 1 262 ? 159.436 142.751 140.319 1.00 67.27 262 THR D CA 1
ATOM 18639 C C . THR D 1 262 ? 160.718 143.551 140.161 1.00 68.35 262 THR D C 1
ATOM 18640 O O . THR D 1 262 ? 160.713 144.666 139.635 1.00 67.99 262 THR D O 1
ATOM 18651 N N . LYS D 1 263 ? 161.826 142.956 140.606 1.00 72.12 263 LYS D N 1
ATOM 18652 C CA . LYS D 1 263 ? 163.119 143.610 140.446 1.00 73.46 263 LYS D CA 1
ATOM 18653 C C . LYS D 1 263 ? 163.440 143.826 138.973 1.00 77.59 263 LYS D C 1
ATOM 18654 O O . LYS D 1 263 ? 163.887 144.911 138.582 1.00 75.87 263 LYS D O 1
ATOM 18673 N N . TYR D 1 264 ? 163.215 142.814 138.144 1.00 83.70 264 TYR D N 1
ATOM 18674 C CA . TYR D 1 264 ? 163.377 142.896 136.702 1.00 81.17 264 TYR D CA 1
ATOM 18675 C C . TYR D 1 264 ? 162.164 142.287 136.016 1.00 81.03 264 TYR D C 1
ATOM 18676 O O . TYR D 1 264 ? 161.452 141.469 136.608 1.00 81.75 264 TYR D O 1
ATOM 18694 N N . PRO D 1 265 ? 161.897 142.668 134.768 1.00 82.31 265 PRO D N 1
ATOM 18695 C CA . PRO D 1 265 ? 160.744 142.107 134.057 1.00 83.52 265 PRO D CA 1
ATOM 18696 C C . PRO D 1 265 ? 160.989 140.670 133.630 1.00 84.28 265 PRO D C 1
ATOM 18697 O O . PRO D 1 265 ? 162.126 140.208 133.526 1.00 85.01 265 PRO D O 1
ATOM 18708 N N . SER D 1 266 ? 159.895 139.971 133.341 1.00 85.93 266 SER D N 1
ATOM 18709 C CA . SER D 1 266 ? 159.985 138.630 132.782 1.00 86.76 266 SER D CA 1
ATOM 18710 C C . SER D 1 266 ? 160.501 138.710 131.351 1.00 89.13 266 SER D C 1
ATOM 18711 O O . SER D 1 266 ? 160.048 139.548 130.566 1.00 88.29 266 SER D O 1
ATOM 18719 N N . LEU D 1 267 ? 161.456 137.840 131.015 1.00 89.10 267 LEU D N 1
ATOM 18720 C CA . LEU D 1 267 ? 161.977 137.813 129.654 1.00 86.62 267 LEU D CA 1
ATOM 18721 C C . LEU D 1 267 ? 160.918 137.363 128.660 1.00 86.95 267 LEU D C 1
ATOM 18722 O O . LEU D 1 267 ? 160.920 137.810 127.509 1.00 90.33 267 LEU D O 1
ATOM 18738 N N . LEU D 1 268 ? 160.016 136.474 129.074 1.00 92.97 268 LEU D N 1
ATOM 18739 C CA . LEU D 1 268 ? 158.970 136.018 128.168 1.00 94.30 268 LEU D CA 1
ATOM 18740 C C . LEU D 1 268 ? 158.054 137.166 127.765 1.00 95.59 268 LEU D C 1
ATOM 18741 O O . LEU D 1 268 ? 157.601 137.236 126.615 1.00 95.73 268 LEU D O 1
ATOM 18757 N N . MET D 1 269 ? 157.756 138.070 128.698 1.00 98.46 269 MET D N 1
ATOM 18758 C CA . MET D 1 269 ? 156.915 139.214 128.363 1.00 98.51 269 MET D CA 1
ATOM 18759 C C . MET D 1 269 ? 157.588 140.100 127.322 1.00 100.12 269 MET D C 1
ATOM 18760 O O . MET D 1 269 ? 156.944 140.543 126.365 1.00 101.71 269 MET D O 1
ATOM 18774 N N . LEU D 1 270 ? 158.885 140.365 127.487 1.00 101.33 270 LEU D N 1
ATOM 18775 C CA . LEU D 1 270 ? 159.606 141.152 126.493 1.00 101.65 270 LEU D CA 1
ATOM 18776 C C . LEU D 1 270 ? 159.639 140.438 125.149 1.00 101.85 270 LEU D C 1
ATOM 18777 O O . LEU D 1 270 ? 159.497 141.069 124.095 1.00 101.70 270 LEU D O 1
ATOM 18793 N N . TYR D 1 271 ? 159.842 139.120 125.166 1.00 106.80 271 TYR D N 1
ATOM 18794 C CA . TYR D 1 271 ? 159.866 138.361 123.922 1.00 106.04 271 TYR D CA 1
ATOM 18795 C C . TYR D 1 271 ? 158.537 138.464 123.190 1.00 107.36 271 TYR D C 1
ATOM 18796 O O . TYR D 1 271 ? 158.503 138.684 121.975 1.00 110.27 271 TYR D O 1
ATOM 18814 N N . LEU D 1 272 ? 157.427 138.317 123.913 1.00 106.96 272 LEU D N 1
ATOM 18815 C CA . LEU D 1 272 ? 156.125 138.420 123.265 1.00 108.10 272 LEU D CA 1
ATOM 18816 C C . LEU D 1 272 ? 155.834 139.846 122.815 1.00 107.98 272 LEU D C 1
ATOM 18817 O O . LEU D 1 272 ? 155.176 140.046 121.790 1.00 108.07 272 LEU D O 1
ATOM 18833 N N . MET D 1 273 ? 156.314 140.847 123.556 1.00 110.94 273 MET D N 1
ATOM 18834 C CA . MET D 1 273 ? 156.171 142.228 123.109 1.00 111.42 273 MET D CA 1
ATOM 18835 C C . MET D 1 273 ? 156.891 142.444 121.784 1.00 111.31 273 MET D C 1
ATOM 18836 O O . MET D 1 273 ? 156.343 143.044 120.853 1.00 111.33 273 MET D O 1
ATOM 18850 N N . LEU D 1 274 ? 158.127 141.953 121.684 1.00 113.23 274 LEU D N 1
ATOM 18851 C CA . LEU D 1 274 ? 158.872 142.072 120.436 1.00 113.97 274 LEU D CA 1
ATOM 18852 C C . LEU D 1 274 ? 158.182 141.311 119.312 1.00 114.25 274 LEU D C 1
ATOM 18853 O O . LEU D 1 274 ? 158.149 141.770 118.164 1.00 114.49 274 LEU D O 1
ATOM 18869 N N . LEU D 1 275 ? 157.633 140.136 119.622 1.00 116.39 275 LEU D N 1
ATOM 18870 C CA . LEU D 1 275 ? 156.929 139.357 118.612 1.00 115.25 275 LEU D CA 1
ATOM 18871 C C . LEU D 1 275 ? 155.710 140.109 118.091 1.00 117.02 275 LEU D C 1
ATOM 18872 O O . LEU D 1 275 ? 155.459 140.142 116.880 1.00 117.35 275 LEU D O 1
ATOM 18888 N N . SER D 1 276 ? 154.943 140.723 118.992 1.00 119.93 276 SER D N 1
ATOM 18889 C CA . SER D 1 276 ? 153.789 141.508 118.568 1.00 119.98 276 SER D CA 1
ATOM 18890 C C . SER D 1 276 ? 154.220 142.721 117.755 1.00 120.03 276 SER D C 1
ATOM 18891 O O . SER D 1 276 ? 153.553 143.097 116.784 1.00 120.28 276 SER D O 1
ATOM 18899 N N . MET D 1 277 ? 155.327 143.357 118.142 1.00 118.13 277 MET D N 1
ATOM 18900 C CA . MET D 1 277 ? 155.826 144.490 117.369 1.00 118.01 277 MET D CA 1
ATOM 18901 C C . MET D 1 277 ? 156.196 144.063 115.954 1.00 118.50 277 MET D C 1
ATOM 18902 O O . MET D 1 277 ? 155.886 144.765 114.983 1.00 118.89 277 MET D O 1
ATOM 18916 N N . LEU D 1 278 ? 156.861 142.915 115.814 1.00 119.24 278 LEU D N 1
ATOM 18917 C CA . LEU D 1 278 ? 157.212 142.432 114.481 1.00 118.84 278 LEU D CA 1
ATOM 18918 C C . LEU D 1 278 ? 155.971 142.055 113.683 1.00 118.65 278 LEU D C 1
ATOM 18919 O O . LEU D 1 278 ? 155.922 142.270 112.468 1.00 119.34 278 LEU D O 1
ATOM 18935 N N . SER D 1 279 ? 154.958 141.489 114.340 1.00 120.75 279 SER D N 1
ATOM 18936 C CA . SER D 1 279 ? 153.708 141.206 113.639 1.00 121.44 279 SER D CA 1
ATOM 18937 C C . SER D 1 279 ? 153.063 142.492 113.136 1.00 123.63 279 SER D C 1
ATOM 18938 O O . SER D 1 279 ? 152.567 142.553 112.002 1.00 123.70 279 SER D O 1
ATOM 18946 N N . GLY D 1 280 ? 153.061 143.533 113.968 1.00 124.49 280 GLY D N 1
ATOM 18947 C CA . GLY D 1 280 ? 152.526 144.813 113.536 1.00 123.21 280 GLY D CA 1
ATOM 18948 C C . GLY D 1 280 ? 153.307 145.404 112.379 1.00 123.90 280 GLY D C 1
ATOM 18949 O O . GLY D 1 280 ? 152.729 145.984 111.458 1.00 124.34 280 GLY D O 1
ATOM 18953 N N . ILE D 1 281 ? 154.633 145.268 112.412 1.00 124.57 281 ILE D N 1
ATOM 18954 C CA . ILE D 1 281 ? 155.451 145.760 111.308 1.00 124.62 281 ILE D CA 1
ATOM 18955 C C . ILE D 1 281 ? 155.158 144.974 110.036 1.00 124.48 281 ILE D C 1
ATOM 18956 O O . ILE D 1 281 ? 155.161 145.531 108.933 1.00 124.86 281 ILE D O 1
ATOM 18972 N N . ALA D 1 282 ? 154.916 143.669 110.162 1.00 125.76 282 ALA D N 1
ATOM 18973 C CA . ALA D 1 282 ? 154.546 142.874 108.996 1.00 125.91 282 ALA D CA 1
ATOM 18974 C C . ALA D 1 282 ? 153.221 143.345 108.413 1.00 126.33 282 ALA D C 1
ATOM 18975 O O . ALA D 1 282 ? 153.073 143.456 107.190 1.00 126.72 282 ALA D O 1
ATOM 18982 N N . THR D 1 283 ? 152.243 143.625 109.275 1.00 129.08 283 THR D N 1
ATOM 18983 C CA . THR D 1 283 ? 150.968 144.147 108.789 1.00 129.93 283 THR D CA 1
ATOM 18984 C C . THR D 1 283 ? 151.155 145.506 108.122 1.00 129.48 283 THR D C 1
ATOM 18985 O O . THR D 1 283 ? 150.519 145.803 107.104 1.00 129.16 283 THR D O 1
ATOM 18996 N N . LEU D 1 284 ? 152.020 146.348 108.690 1.00 128.98 284 LEU D N 1
ATOM 18997 C CA . LEU D 1 284 ? 152.321 147.640 108.081 1.00 128.84 284 LEU D CA 1
ATOM 18998 C C . LEU D 1 284 ? 152.936 147.467 106.698 1.00 129.16 284 LEU D C 1
ATOM 18999 O O . LEU D 1 284 ? 152.577 148.179 105.752 1.00 129.57 284 LEU D O 1
ATOM 19015 N N . GLY D 1 285 ? 153.876 146.532 106.565 1.00 131.37 285 GLY D N 1
ATOM 19016 C CA . GLY D 1 285 ? 154.460 146.264 105.262 1.00 131.58 285 GLY D CA 1
ATOM 19017 C C . GLY D 1 285 ? 153.434 145.759 104.268 1.00 132.04 285 GLY D C 1
ATOM 19018 O O . GLY D 1 285 ? 153.460 146.130 103.093 1.00 132.29 285 GLY D O 1
ATOM 19022 N N . SER D 1 286 ? 152.516 144.906 104.726 1.00 133.22 286 SER D N 1
ATOM 19023 C CA . SER D 1 286 ? 151.447 144.436 103.851 1.00 132.90 286 SER D CA 1
ATOM 19024 C C . SER D 1 286 ? 150.566 145.593 103.396 1.00 133.03 286 SER D C 1
ATOM 19025 O O . SER D 1 286 ? 150.157 145.654 102.231 1.00 132.82 286 SER D O 1
ATOM 19033 N N . VAL D 1 287 ? 150.258 146.517 104.307 1.00 134.01 287 VAL D N 1
ATOM 19034 C CA . VAL D 1 287 ? 149.461 147.687 103.943 1.00 133.92 287 VAL D CA 1
ATOM 19035 C C . VAL D 1 287 ? 150.193 148.517 102.896 1.00 134.00 287 VAL D C 1
ATOM 19036 O O . VAL D 1 287 ? 149.604 148.962 101.902 1.00 133.73 287 VAL D O 1
ATOM 19049 N N . VAL D 1 288 ? 151.493 148.735 103.103 1.00 133.41 288 VAL D N 1
ATOM 19050 C CA . VAL D 1 288 ? 152.276 149.505 102.140 1.00 133.50 288 VAL D CA 1
ATOM 19051 C C . VAL D 1 288 ? 152.270 148.815 100.782 1.00 133.47 288 VAL D C 1
ATOM 19052 O O . VAL D 1 288 ? 152.132 149.465 99.738 1.00 132.61 288 VAL D O 1
ATOM 19065 N N . ILE D 1 289 ? 152.423 147.490 100.774 1.00 136.94 289 ILE D N 1
ATOM 19066 C CA . ILE D 1 289 ? 152.402 146.745 99.518 1.00 136.67 289 ILE D CA 1
ATOM 19067 C C . ILE D 1 289 ? 151.058 146.917 98.824 1.00 137.28 289 ILE D C 1
ATOM 19068 O O . ILE D 1 289 ? 150.993 147.142 97.610 1.00 137.59 289 ILE D O 1
ATOM 19084 N N . SER D 1 290 ? 149.965 146.813 99.583 1.00 136.91 290 SER D N 1
ATOM 19085 C CA . SER D 1 290 ? 148.642 147.004 98.997 1.00 136.26 290 SER D CA 1
ATOM 19086 C C . SER D 1 290 ? 148.504 148.403 98.411 1.00 136.38 290 SER D C 1
ATOM 19087 O O . SER D 1 290 ? 147.852 148.591 97.378 1.00 134.82 290 SER D O 1
ATOM 19095 N N . LYS D 1 291 ? 149.109 149.400 99.061 1.00 137.23 291 LYS D N 1
ATOM 19096 C CA . LYS D 1 291 ? 149.107 150.747 98.499 1.00 136.69 291 LYS D CA 1
ATOM 19097 C C . LYS D 1 291 ? 149.803 150.773 97.144 1.00 136.72 291 LYS D C 1
ATOM 19098 O O . LYS D 1 291 ? 149.320 151.408 96.200 1.00 135.04 291 LYS D O 1
ATOM 19117 N N . LEU D 1 292 ? 150.938 150.091 97.030 1.00 140.11 292 LEU D N 1
ATOM 19118 C CA . LEU D 1 292 ? 151.684 150.044 95.779 1.00 139.18 292 LEU D CA 1
ATOM 19119 C C . LEU D 1 292 ? 151.081 149.023 94.820 1.00 138.56 292 LEU D C 1
ATOM 19120 O O . LEU D 1 292 ? 151.787 148.172 94.280 1.00 138.95 292 LEU D O 1
ATOM 19125 N N . THR E 1 1 ? 172.848 143.653 192.583 1.00 51.45 1 THR E N 1
ATOM 19126 C CA . THR E 1 1 ? 172.046 143.712 191.368 1.00 53.92 1 THR E CA 1
ATOM 19127 C C . THR E 1 1 ? 170.576 143.496 191.692 1.00 52.57 1 THR E C 1
ATOM 19128 O O . THR E 1 1 ? 170.249 142.848 192.683 1.00 52.74 1 THR E O 1
ATOM 19138 N N . PRO E 1 2 ? 169.687 144.036 190.863 1.00 43.12 2 PRO E N 1
ATOM 19139 C CA . PRO E 1 2 ? 168.259 143.810 191.082 1.00 40.76 2 PRO E CA 1
ATOM 19140 C C . PRO E 1 2 ? 167.896 142.355 190.855 1.00 40.01 2 PRO E C 1
ATOM 19141 O O . PRO E 1 2 ? 168.507 141.658 190.044 1.00 42.22 2 PRO E O 1
ATOM 19152 N N . THR E 1 3 ? 166.888 141.897 191.582 1.00 37.99 3 THR E N 1
ATOM 19153 C CA . THR E 1 3 ? 166.450 140.513 191.523 1.00 37.41 3 THR E CA 1
ATOM 19154 C C . THR E 1 3 ? 164.962 140.449 191.201 1.00 37.01 3 THR E C 1
ATOM 19155 O O . THR E 1 3 ? 164.283 141.464 191.059 1.00 46.01 3 THR E O 1
ATOM 19166 N N . TYR E 1 4 ? 164.467 139.219 191.090 1.00 29.56 4 TYR E N 1
ATOM 19167 C CA . TYR E 1 4 ? 163.069 138.989 190.756 1.00 25.38 4 TYR E CA 1
ATOM 19168 C C . TYR E 1 4 ? 162.151 139.554 191.833 1.00 30.20 4 TYR E C 1
ATOM 19169 O O . TYR E 1 4 ? 161.135 140.191 191.529 1.00 40.52 4 TYR E O 1
ATOM 19187 N N . GLY E 1 5 ? 162.505 139.344 193.101 1.00 34.10 5 GLY E N 1
ATOM 19188 C CA . GLY E 1 5 ? 161.683 139.851 194.187 1.00 35.57 5 GLY E CA 1
ATOM 19189 C C . GLY E 1 5 ? 161.649 141.365 194.239 1.00 39.82 5 GLY E C 1
ATOM 19190 O O . GLY E 1 5 ? 160.634 141.957 194.609 1.00 43.18 5 GLY E O 1
ATOM 19194 N N . ASP E 1 6 ? 162.758 142.012 193.879 1.00 37.69 6 ASP E N 1
ATOM 19195 C CA . ASP E 1 6 ? 162.777 143.469 193.835 1.00 37.76 6 ASP E CA 1
ATOM 19196 C C . ASP E 1 6 ? 161.766 143.999 192.832 1.00 40.52 6 ASP E C 1
ATOM 19197 O O . ASP E 1 6 ? 161.035 144.954 193.119 1.00 46.61 6 ASP E O 1
ATOM 19206 N N . GLU E 1 7 ? 161.711 143.398 191.646 1.00 30.77 7 GLU E N 1
ATOM 19207 C CA . GLU E 1 7 ? 160.745 143.854 190.660 1.00 29.57 7 GLU E CA 1
ATOM 19208 C C . GLU E 1 7 ? 159.326 143.479 191.052 1.00 34.94 7 GLU E C 1
ATOM 19209 O O . GLU E 1 7 ? 158.390 144.211 190.722 1.00 42.96 7 GLU E O 1
ATOM 19221 N N . ARG E 1 8 ? 159.132 142.366 191.761 1.00 34.49 8 ARG E N 1
ATOM 19222 C CA . ARG E 1 8 ? 157.804 142.105 192.311 1.00 32.55 8 ARG E CA 1
ATOM 19223 C C . ARG E 1 8 ? 157.384 143.197 193.283 1.00 37.65 8 ARG E C 1
ATOM 19224 O O . ARG E 1 8 ? 156.243 143.667 193.240 1.00 42.27 8 ARG E O 1
ATOM 19245 N N . LEU E 1 9 ? 158.290 143.619 194.165 1.00 37.67 9 LEU E N 1
ATOM 19246 C CA . LEU E 1 9 ? 157.966 144.704 195.085 1.00 39.16 9 LEU E CA 1
ATOM 19247 C C . LEU E 1 9 ? 157.647 145.987 194.330 1.00 39.66 9 LEU E C 1
ATOM 19248 O O . LEU E 1 9 ? 156.685 146.693 194.659 1.00 40.86 9 LEU E O 1
ATOM 19264 N N . LEU E 1 10 ? 158.449 146.307 193.316 1.00 40.73 10 LEU E N 1
ATOM 19265 C CA . LEU E 1 10 ? 158.221 147.523 192.545 1.00 34.34 10 LEU E CA 1
ATOM 19266 C C . LEU E 1 10 ? 156.860 147.493 191.863 1.00 31.77 10 LEU E C 1
ATOM 19267 O O . LEU E 1 10 ? 156.086 148.450 191.959 1.00 43.22 10 LEU E O 1
ATOM 19283 N N . ARG E 1 11 ? 156.545 146.397 191.171 1.00 25.01 11 ARG E N 1
ATOM 19284 C CA . ARG E 1 11 ? 155.263 146.305 190.484 1.00 26.03 11 ARG E CA 1
ATOM 19285 C C . ARG E 1 11 ? 154.103 146.301 191.463 1.00 32.63 11 ARG E C 1
ATOM 19286 O O . ARG E 1 11 ? 153.015 146.784 191.136 1.00 37.57 11 ARG E O 1
ATOM 19307 N N . GLU E 1 12 ? 154.299 145.742 192.656 1.00 45.23 12 GLU E N 1
ATOM 19308 C CA . GLU E 1 12 ? 153.257 145.802 193.672 1.00 40.98 12 GLU E CA 1
ATOM 19309 C C . GLU E 1 12 ? 153.007 147.234 194.121 1.00 37.45 12 GLU E C 1
ATOM 19310 O O . GLU E 1 12 ? 151.856 147.640 194.304 1.00 39.42 12 GLU E O 1
ATOM 19322 N N . LYS E 1 13 ? 154.071 148.018 194.304 1.00 40.04 13 LYS E N 1
ATOM 19323 C CA . LYS E 1 13 ? 153.879 149.384 194.782 1.00 40.37 13 LYS E CA 1
ATOM 19324 C C . LYS E 1 13 ? 153.306 150.283 193.695 1.00 39.27 13 LYS E C 1
ATOM 19325 O O . LYS E 1 13 ? 152.496 151.169 193.984 1.00 41.75 13 LYS E O 1
ATOM 19344 N N . LEU E 1 14 ? 153.722 150.088 192.444 1.00 36.18 14 LEU E N 1
ATOM 19345 C CA . LEU E 1 14 ? 153.312 151.008 191.387 1.00 31.76 14 LEU E CA 1
ATOM 19346 C C . LEU E 1 14 ? 151.804 150.987 191.183 1.00 39.59 14 LEU E C 1
ATOM 19347 O O . LEU E 1 14 ? 151.179 152.038 191.009 1.00 42.56 14 LEU E O 1
ATOM 19363 N N . LEU E 1 15 ? 151.200 149.805 191.209 1.00 36.97 15 LEU E N 1
ATOM 19364 C CA . LEU E 1 15 ? 149.802 149.632 190.850 1.00 32.52 15 LEU E CA 1
ATOM 19365 C C . LEU E 1 15 ? 148.862 149.693 192.044 1.00 34.90 15 LEU E C 1
ATOM 19366 O O . LEU E 1 15 ? 147.674 149.398 191.893 1.00 40.01 15 LEU E O 1
ATOM 19382 N N . THR E 1 16 ? 149.353 150.076 193.219 1.00 43.26 16 THR E N 1
ATOM 19383 C CA . THR E 1 16 ? 148.559 149.977 194.438 1.00 47.14 16 THR E CA 1
ATOM 19384 C C . THR E 1 16 ? 147.292 150.830 194.374 1.00 46.33 16 THR E C 1
ATOM 19385 O O . THR E 1 16 ? 146.185 150.287 194.444 1.00 44.67 16 THR E O 1
ATOM 19396 N N . ASN E 1 17 ? 147.421 152.147 194.235 1.00 39.73 17 ASN E N 1
ATOM 19397 C CA . ASN E 1 17 ? 146.275 153.048 194.160 1.00 40.12 17 ASN E CA 1
ATOM 19398 C C . ASN E 1 17 ? 146.137 153.634 192.760 1.00 45.80 17 ASN E C 1
ATOM 19399 O O . ASN E 1 17 ? 145.728 154.781 192.581 1.00 44.85 17 ASN E O 1
ATOM 19410 N N . TYR E 1 18 ? 146.477 152.843 191.753 1.00 43.70 18 TYR E N 1
ATOM 19411 C CA . TYR E 1 18 ? 146.464 153.282 190.368 1.00 32.55 18 TYR E CA 1
ATOM 19412 C C . TYR E 1 18 ? 145.134 152.912 189.732 1.00 32.60 18 TYR E C 1
ATOM 19413 O O . TYR E 1 18 ? 144.658 151.786 189.894 1.00 33.78 18 TYR E O 1
ATOM 19431 N N . SER E 1 19 ? 144.535 153.864 189.024 1.00 36.85 19 SER E N 1
ATOM 19432 C CA . SER E 1 19 ? 143.297 153.644 188.291 1.00 33.67 19 SER E CA 1
ATOM 19433 C C . SER E 1 19 ? 143.593 153.703 186.801 1.00 34.69 19 SER E C 1
ATOM 19434 O O . SER E 1 19 ? 144.026 154.739 186.290 1.00 36.49 19 SER E O 1
ATOM 19442 N N . LYS E 1 20 ? 143.345 152.593 186.111 1.00 35.70 20 LYS E N 1
ATOM 19443 C CA . LYS E 1 20 ? 143.616 152.508 184.684 1.00 32.41 20 LYS E CA 1
ATOM 19444 C C . LYS E 1 20 ? 142.759 153.463 183.867 1.00 32.71 20 LYS E C 1
ATOM 19445 O O . LYS E 1 20 ? 143.164 153.850 182.769 1.00 33.36 20 LYS E O 1
ATOM 19464 N N . SER E 1 21 ? 141.589 153.848 184.368 1.00 35.14 21 SER E N 1
ATOM 19465 C CA . SER E 1 21 ? 140.653 154.656 183.600 1.00 35.24 21 SER E CA 1
ATOM 19466 C C . SER E 1 21 ? 140.744 156.144 183.899 1.00 29.58 21 SER E C 1
ATOM 19467 O O . SER E 1 21 ? 140.094 156.932 183.210 1.00 28.25 21 SER E O 1
ATOM 19475 N N . ILE E 1 22 ? 141.528 156.549 184.889 1.00 33.88 22 ILE E N 1
ATOM 19476 C CA . ILE E 1 22 ? 141.750 157.961 185.167 1.00 28.66 22 ILE E CA 1
ATOM 19477 C C . ILE E 1 22 ? 142.973 158.416 184.390 1.00 25.18 22 ILE E C 1
ATOM 19478 O O . ILE E 1 22 ? 144.006 157.741 184.381 1.00 37.04 22 ILE E O 1
ATOM 19494 N N . ARG E 1 23 ? 142.853 159.553 183.745 1.00 20.65 23 ARG E N 1
ATOM 19495 C CA . ARG E 1 23 ? 143.953 160.108 182.981 1.00 22.71 23 ARG E CA 1
ATOM 19496 C C . ARG E 1 23 ? 145.110 160.432 183.920 1.00 28.19 23 ARG E C 1
ATOM 19497 O O . ARG E 1 23 ? 144.887 161.013 184.986 1.00 35.25 23 ARG E O 1
ATOM 19518 N N . PRO E 1 24 ? 146.351 160.085 183.570 1.00 28.41 24 PRO E N 1
ATOM 19519 C CA . PRO E 1 24 ? 147.428 160.014 184.575 1.00 27.08 24 PRO E CA 1
ATOM 19520 C C . PRO E 1 24 ? 148.148 161.333 184.822 1.00 28.59 24 PRO E C 1
ATOM 19521 O O . PRO E 1 24 ? 149.312 161.529 184.476 1.00 28.68 24 PRO E O 1
ATOM 19532 N N . VAL E 1 25 ? 147.455 162.265 185.460 1.00 31.44 25 VAL E N 1
ATOM 19533 C CA . VAL E 1 25 ? 148.038 163.543 185.841 1.00 31.59 25 VAL E CA 1
ATOM 19534 C C . VAL E 1 25 ? 147.695 163.796 187.296 1.00 32.21 25 VAL E C 1
ATOM 19535 O O . VAL E 1 25 ? 146.597 163.462 187.750 1.00 39.44 25 VAL E O 1
ATOM 19548 N N . ILE E 1 26 ? 148.637 164.379 188.035 1.00 37.11 26 ILE E N 1
ATOM 19549 C CA . ILE E 1 26 ? 148.359 164.738 189.422 1.00 41.90 26 ILE E CA 1
ATOM 19550 C C . ILE E 1 26 ? 147.203 165.724 189.480 1.00 41.56 26 ILE E C 1
ATOM 19551 O O . ILE E 1 26 ? 146.254 165.556 190.251 1.00 42.16 26 ILE E O 1
ATOM 19567 N N . ASN E 1 27 ? 147.263 166.760 188.654 1.00 42.41 27 ASN E N 1
ATOM 19568 C CA . ASN E 1 27 ? 146.208 167.753 188.545 1.00 38.71 27 ASN E CA 1
ATOM 19569 C C . ASN E 1 27 ? 145.433 167.499 187.264 1.00 43.61 27 ASN E C 1
ATOM 19570 O O . ASN E 1 27 ? 146.023 167.430 186.183 1.00 46.27 27 ASN E O 1
ATOM 19580 N N . LEU E 1 28 ? 144.116 167.372 187.383 1.00 38.88 28 LEU E N 1
ATOM 19581 C CA . LEU E 1 28 ? 143.304 167.018 186.230 1.00 34.01 28 LEU E CA 1
ATOM 19582 C C . LEU E 1 28 ? 143.226 168.133 185.202 1.00 37.81 28 LEU E C 1
ATOM 19583 O O . LEU E 1 28 ? 142.686 167.910 184.115 1.00 41.39 28 LEU E O 1
ATOM 19599 N N . THR E 1 29 ? 143.737 169.321 185.515 1.00 40.77 29 THR E N 1
ATOM 19600 C CA . THR E 1 29 ? 143.760 170.421 184.563 1.00 40.79 29 THR E CA 1
ATOM 19601 C C . THR E 1 29 ? 144.885 170.303 183.544 1.00 41.28 29 THR E C 1
ATOM 19602 O O . THR E 1 29 ? 144.871 171.033 182.548 1.00 41.14 29 THR E O 1
ATOM 19613 N N . LYS E 1 30 ? 145.848 169.415 183.761 1.00 43.17 30 LYS E N 1
ATOM 19614 C CA . LYS E 1 30 ? 146.971 169.253 182.853 1.00 40.92 30 LYS E CA 1
ATOM 19615 C C . LYS E 1 30 ? 146.615 168.301 181.720 1.00 36.75 30 LYS E C 1
ATOM 19616 O O . LYS E 1 30 ? 145.842 167.358 181.894 1.00 40.62 30 LYS E O 1
ATOM 19635 N N . VAL E 1 31 ? 147.184 168.562 180.551 1.00 33.33 31 VAL E N 1
ATOM 19636 C CA . VAL E 1 31 ? 146.949 167.725 179.388 1.00 33.77 31 VAL E CA 1
ATOM 19637 C C . VAL E 1 31 ? 148.041 166.668 179.316 1.00 30.66 31 VAL E C 1
ATOM 19638 O O . VAL E 1 31 ? 149.151 166.848 179.815 1.00 34.32 31 VAL E O 1
ATOM 19651 N N . VAL E 1 32 ? 147.723 165.553 178.674 1.00 29.09 32 VAL E N 1
ATOM 19652 C CA . VAL E 1 32 ? 148.695 164.512 178.380 1.00 23.67 32 VAL E CA 1
ATOM 19653 C C . VAL E 1 32 ? 149.152 164.733 176.947 1.00 25.75 32 VAL E C 1
ATOM 19654 O O . VAL E 1 32 ? 148.363 164.601 176.008 1.00 31.10 32 VAL E O 1
ATOM 19667 N N . ASP E 1 33 ? 150.421 165.082 176.774 1.00 29.24 33 ASP E N 1
ATOM 19668 C CA . ASP E 1 33 ? 150.997 165.288 175.454 1.00 23.74 33 ASP E CA 1
ATOM 19669 C C . ASP E 1 33 ? 151.592 163.978 174.965 1.00 24.48 33 ASP E C 1
ATOM 19670 O O . ASP E 1 33 ? 152.570 163.485 175.532 1.00 31.39 33 ASP E O 1
ATOM 19679 N N . VAL E 1 34 ? 151.007 163.425 173.913 1.00 19.16 34 VAL E N 1
ATOM 19680 C CA . VAL E 1 34 ? 151.450 162.174 173.318 1.00 16.14 34 VAL E CA 1
ATOM 19681 C C . VAL E 1 34 ? 152.214 162.509 172.050 1.00 18.45 34 VAL E C 1
ATOM 19682 O O . VAL E 1 34 ? 151.775 163.353 171.264 1.00 28.83 34 VAL E O 1
ATOM 19695 N N . THR E 1 35 ? 153.358 161.867 171.852 1.00 16.25 35 THR E N 1
ATOM 19696 C CA . THR E 1 35 ? 154.084 161.981 170.594 1.00 16.92 35 THR E CA 1
ATOM 19697 C C . THR E 1 35 ? 154.025 160.637 169.886 1.00 16.75 35 THR E C 1
ATOM 19698 O O . THR E 1 35 ? 154.338 159.602 170.479 1.00 27.79 35 THR E O 1
ATOM 19709 N N . ALA E 1 36 ? 153.590 160.657 168.633 1.00 12.43 36 ALA E N 1
ATOM 19710 C CA . ALA E 1 36 ? 153.419 159.456 167.835 1.00 10.37 36 ALA E CA 1
ATOM 19711 C C . ALA E 1 36 ? 154.539 159.349 166.814 1.00 16.61 36 ALA E C 1
ATOM 19712 O O . ALA E 1 36 ? 155.024 160.357 166.298 1.00 26.84 36 ALA E O 1
ATOM 19719 N N . LEU E 1 37 ? 154.952 158.119 166.537 1.00 17.85 37 LEU E N 1
ATOM 19720 C CA . LEU E 1 37 ? 155.995 157.824 165.564 1.00 13.77 37 LEU E CA 1
ATOM 19721 C C . LEU E 1 37 ? 155.473 156.728 164.652 1.00 9.99 37 LEU E C 1
ATOM 19722 O O . LEU E 1 37 ? 155.232 155.610 165.106 1.00 23.94 37 LEU E O 1
ATOM 19738 N N . LEU E 1 38 ? 155.298 157.040 163.378 1.00 11.26 38 LEU E N 1
ATOM 19739 C CA . LEU E 1 38 ? 154.768 156.101 162.402 1.00 16.91 38 LEU E CA 1
ATOM 19740 C C . LEU E 1 38 ? 155.858 155.772 161.395 1.00 23.29 38 LEU E C 1
ATOM 19741 O O . LEU E 1 38 ? 156.288 156.648 160.643 1.00 31.71 38 LEU E O 1
ATOM 19757 N N . TYR E 1 39 ? 156.299 154.518 161.368 1.00 20.42 39 TYR E N 1
ATOM 19758 C CA . TYR E 1 39 ? 157.336 154.083 160.441 1.00 16.43 39 TYR E CA 1
ATOM 19759 C C . TYR E 1 39 ? 156.747 153.066 159.482 1.00 19.65 39 TYR E C 1
ATOM 19760 O O . TYR E 1 39 ? 156.286 152.011 159.909 1.00 28.15 39 TYR E O 1
ATOM 19778 N N . LEU E 1 40 ? 156.786 153.361 158.193 1.00 22.45 40 LEU E N 1
ATOM 19779 C CA . LEU E 1 40 ? 156.361 152.377 157.213 1.00 17.27 40 LEU E CA 1
ATOM 19780 C C . LEU E 1 40 ? 157.344 151.217 157.204 1.00 23.49 40 LEU E C 1
ATOM 19781 O O . LEU E 1 40 ? 158.558 151.425 157.163 1.00 35.31 40 LEU E O 1
ATOM 19797 N N . GLN E 1 41 ? 156.827 149.991 157.263 1.00 19.05 41 GLN E N 1
ATOM 19798 C CA . GLN E 1 41 ? 157.665 148.814 157.084 1.00 21.69 41 GLN E CA 1
ATOM 19799 C C . GLN E 1 41 ? 157.633 148.345 155.633 1.00 27.46 41 GLN E C 1
ATOM 19800 O O . GLN E 1 41 ? 158.656 148.374 154.945 1.00 31.92 41 GLN E O 1
ATOM 19814 N N . THR E 1 42 ? 156.464 147.934 155.150 1.00 22.49 42 THR E N 1
ATOM 19815 C CA . THR E 1 42 ? 156.289 147.578 153.751 1.00 27.63 42 THR E CA 1
ATOM 19816 C C . THR E 1 42 ? 154.956 148.113 153.260 1.00 21.64 42 THR E C 1
ATOM 19817 O O . THR E 1 42 ? 153.949 148.045 153.963 1.00 24.80 42 THR E O 1
ATOM 19828 N N . LEU E 1 43 ? 154.961 148.633 152.040 1.00 30.11 43 LEU E N 1
ATOM 19829 C CA . LEU E 1 43 ? 153.745 149.043 151.349 1.00 30.29 43 LEU E CA 1
ATOM 19830 C C . LEU E 1 43 ? 153.261 147.840 150.554 1.00 26.65 43 LEU E C 1
ATOM 19831 O O . LEU E 1 43 ? 153.813 147.515 149.503 1.00 35.23 43 LEU E O 1
ATOM 19847 N N . TYR E 1 44 ? 152.234 147.168 151.064 1.00 27.33 44 TYR E N 1
ATOM 19848 C CA . TYR E 1 44 ? 151.779 145.938 150.432 1.00 26.02 44 TYR E CA 1
ATOM 19849 C C . TYR E 1 44 ? 151.187 146.209 149.061 1.00 33.02 44 TYR E C 1
ATOM 19850 O O . TYR E 1 44 ? 151.566 145.569 148.076 1.00 40.78 44 TYR E O 1
ATOM 19868 N N . ASP E 1 45 ? 150.261 147.155 148.965 1.00 39.03 45 ASP E N 1
ATOM 19869 C CA . ASP E 1 45 ? 149.575 147.353 147.699 1.00 33.74 45 ASP E CA 1
ATOM 19870 C C . ASP E 1 45 ? 148.920 148.722 147.683 1.00 31.42 45 ASP E C 1
ATOM 19871 O O . ASP E 1 45 ? 148.748 149.365 148.717 1.00 40.26 45 ASP E O 1
ATOM 19880 N N . LEU E 1 46 ? 148.546 149.153 146.484 1.00 35.10 46 LEU E N 1
ATOM 19881 C CA . LEU E 1 46 ? 147.809 150.394 146.274 1.00 38.15 46 LEU E CA 1
ATOM 19882 C C . LEU E 1 46 ? 146.665 150.045 145.328 1.00 40.37 46 LEU E C 1
ATOM 19883 O O . LEU E 1 46 ? 146.838 150.021 144.110 1.00 43.05 46 LEU E O 1
ATOM 19899 N N . ASP E 1 47 ? 145.498 149.760 145.898 1.00 42.30 47 ASP E N 1
ATOM 19900 C CA . ASP E 1 47 ? 144.354 149.261 145.144 1.00 41.04 47 ASP E CA 1
ATOM 19901 C C . ASP E 1 47 ? 143.615 150.429 144.505 1.00 47.78 47 ASP E C 1
ATOM 19902 O O . ASP E 1 47 ? 143.034 151.266 145.206 1.00 49.75 47 ASP E O 1
ATOM 19911 N N . PHE E 1 48 ? 143.633 150.473 143.168 1.00 53.69 48 PHE E N 1
ATOM 19912 C CA . PHE E 1 48 ? 143.010 151.573 142.439 1.00 49.10 48 PHE E CA 1
ATOM 19913 C C . PHE E 1 48 ? 141.494 151.462 142.427 1.00 53.77 48 PHE E C 1
ATOM 19914 O O . PHE E 1 48 ? 140.794 152.467 142.588 1.00 57.84 48 PHE E O 1
ATOM 19931 N N . VAL E 1 49 ? 140.963 150.262 142.205 1.00 50.18 49 VAL E N 1
ATOM 19932 C CA . VAL E 1 49 ? 139.519 150.126 142.055 1.00 53.52 49 VAL E CA 1
ATOM 19933 C C . VAL E 1 49 ? 138.819 150.398 143.380 1.00 54.76 49 VAL E C 1
ATOM 19934 O O . VAL E 1 49 ? 137.737 150.996 143.413 1.00 58.72 49 VAL E O 1
ATOM 19947 N N . ASN E 1 50 ? 139.419 149.978 144.488 1.00 47.59 50 ASN E N 1
ATOM 19948 C CA . ASN E 1 50 ? 138.865 150.247 145.807 1.00 48.22 50 ASN E CA 1
ATOM 19949 C C . ASN E 1 50 ? 139.344 151.561 146.402 1.00 47.66 50 ASN E C 1
ATOM 19950 O O . ASN E 1 50 ? 138.859 151.945 147.469 1.00 50.55 50 ASN E O 1
ATOM 19961 N N . ASN E 1 51 ? 140.269 152.261 145.752 1.00 39.23 51 ASN E N 1
ATOM 19962 C CA . ASN E 1 51 ? 140.773 153.535 146.258 1.00 37.41 51 ASN E CA 1
ATOM 19963 C C . ASN E 1 51 ? 141.448 153.379 147.616 1.00 39.25 51 ASN E C 1
ATOM 19964 O O . ASN E 1 51 ? 141.405 154.286 148.446 1.00 41.58 51 ASN E O 1
ATOM 19975 N N . PHE E 1 52 ? 142.088 152.245 147.860 1.00 38.82 52 PHE E N 1
ATOM 19976 C CA . PHE E 1 52 ? 142.713 151.990 149.147 1.00 28.19 52 PHE E CA 1
ATOM 19977 C C . PHE E 1 52 ? 144.213 151.854 148.969 1.00 29.26 52 PHE E C 1
ATOM 19978 O O . PHE E 1 52 ? 144.709 151.658 147.863 1.00 44.69 52 PHE E O 1
ATOM 19995 N N . ILE E 1 53 ? 144.941 151.978 150.068 1.00 24.33 53 ILE E N 1
ATOM 19996 C CA . ILE E 1 53 ? 146.341 151.585 150.114 1.00 24.61 53 ILE E CA 1
ATOM 19997 C C . ILE E 1 53 ? 146.530 150.682 151.319 1.00 25.27 53 ILE E C 1
ATOM 19998 O O . ILE E 1 53 ? 146.120 151.028 152.432 1.00 33.47 53 ILE E O 1
ATOM 20014 N N . MET E 1 54 ? 147.103 149.508 151.084 1.00 28.40 54 MET E N 1
ATOM 20015 C CA . MET E 1 54 ? 147.362 148.525 152.123 1.00 24.67 54 MET E CA 1
ATOM 20016 C C . MET E 1 54 ? 148.835 148.578 152.482 1.00 27.77 54 MET E C 1
ATOM 20017 O O . MET E 1 54 ? 149.693 148.388 151.613 1.00 40.01 54 MET E O 1
ATOM 20031 N N . ALA E 1 55 ? 149.126 148.816 153.757 1.00 19.55 55 ALA E N 1
ATOM 20032 C CA . ALA E 1 55 ? 150.510 148.896 154.189 1.00 16.43 55 ALA E CA 1
ATOM 20033 C C . ALA E 1 55 ? 150.635 148.379 155.611 1.00 17.82 55 ALA E C 1
ATOM 20034 O O . ALA E 1 55 ? 149.646 148.148 156.304 1.00 21.62 55 ALA E O 1
ATOM 20041 N N . ARG E 1 56 ? 151.880 148.175 156.023 1.00 26.64 56 ARG E N 1
ATOM 20042 C CA . ARG E 1 56 ? 152.231 147.761 157.371 1.00 16.50 56 ARG E CA 1
ATOM 20043 C C . ARG E 1 56 ? 153.085 148.846 158.001 1.00 16.70 56 ARG E C 1
ATOM 20044 O O . ARG E 1 56 ? 154.030 149.331 157.377 1.00 27.70 56 ARG E O 1
ATOM 20065 N N . TYR E 1 57 ? 152.750 149.232 159.225 1.00 19.83 57 TYR E N 1
ATOM 20066 C CA . TYR E 1 57 ? 153.448 150.297 159.922 1.00 13.77 57 TYR E CA 1
ATOM 20067 C C . TYR E 1 57 ? 153.863 149.824 161.299 1.00 18.36 57 TYR E C 1
ATOM 20068 O O . TYR E 1 57 ? 153.283 148.894 161.858 1.00 35.81 57 TYR E O 1
ATOM 20086 N N . TYR E 1 58 ? 154.878 150.477 161.830 1.00 16.05 58 TYR E N 1
ATOM 20087 C CA . TYR E 1 58 ? 155.305 150.306 163.205 1.00 17.47 58 TYR E CA 1
ATOM 20088 C C . TYR E 1 58 ? 154.989 151.628 163.892 1.00 22.48 58 TYR E C 1
ATOM 20089 O O . TYR E 1 58 ? 155.557 152.667 163.545 1.00 29.74 58 TYR E O 1
ATOM 20107 N N . LEU E 1 59 ? 154.038 151.598 164.818 1.00 17.83 59 LEU E N 1
ATOM 20108 C CA . LEU E 1 59 ? 153.526 152.792 165.471 1.00 15.27 59 LEU E CA 1
ATOM 20109 C C . LEU E 1 59 ? 153.976 152.804 166.920 1.00 16.52 59 LEU E C 1
ATOM 20110 O O . LEU E 1 59 ? 153.785 151.823 167.641 1.00 31.81 59 LEU E O 1
ATOM 20126 N N . GLY E 1 60 ? 154.564 153.913 167.339 1.00 16.04 60 GLY E N 1
ATOM 20127 C CA . GLY E 1 60 ? 155.006 154.075 168.703 1.00 10.83 60 GLY E CA 1
ATOM 20128 C C . GLY E 1 60 ? 154.416 155.310 169.333 1.00 10.73 60 GLY E C 1
ATOM 20129 O O . GLY E 1 60 ? 154.461 156.386 168.749 1.00 24.61 60 GLY E O 1
ATOM 20133 N N . LEU E 1 61 ? 153.853 155.170 170.519 1.00 13.68 61 LEU E N 1
ATOM 20134 C CA . LEU E 1 61 ? 153.308 156.288 171.270 1.00 15.95 61 LEU E CA 1
ATOM 20135 C C . LEU E 1 61 ? 154.175 156.504 172.494 1.00 11.67 61 LEU E C 1
ATOM 20136 O O . LEU E 1 61 ? 154.490 155.550 173.209 1.00 25.29 61 LEU E O 1
ATOM 20152 N N . ILE E 1 62 ? 154.571 157.746 172.729 1.00 12.04 62 ILE E N 1
ATOM 20153 C CA . ILE E 1 62 ? 155.400 158.090 173.872 1.00 15.62 62 ILE E CA 1
ATOM 20154 C C . ILE E 1 62 ? 154.670 159.145 174.679 1.00 11.37 62 ILE E C 1
ATOM 20155 O O . ILE E 1 62 ? 154.188 160.137 174.120 1.00 27.42 62 ILE E O 1
ATOM 20171 N N . TRP E 1 63 ? 154.572 158.924 175.983 1.00 11.53 63 TRP E N 1
ATOM 20172 C CA . TRP E 1 63 ? 153.950 159.909 176.860 1.00 13.50 63 TRP E CA 1
ATOM 20173 C C . TRP E 1 63 ? 154.551 159.761 178.248 1.00 20.84 63 TRP E C 1
ATOM 20174 O O . TRP E 1 63 ? 155.450 158.951 178.464 1.00 30.53 63 TRP E O 1
ATOM 20195 N N . ILE E 1 64 ? 154.080 160.568 179.192 1.00 20.58 64 ILE E N 1
ATOM 20196 C CA . ILE E 1 64 ? 154.613 160.569 180.547 1.00 18.49 64 ILE E CA 1
ATOM 20197 C C . ILE E 1 64 ? 153.480 160.321 181.529 1.00 23.29 64 ILE E C 1
ATOM 20198 O O . ILE E 1 64 ? 152.430 160.966 181.456 1.00 30.76 64 ILE E O 1
ATOM 20214 N N . ASP E 1 65 ? 153.699 159.378 182.435 1.00 28.46 65 ASP E N 1
ATOM 20215 C CA . ASP E 1 65 ? 152.768 159.037 183.497 1.00 27.78 65 ASP E CA 1
ATOM 20216 C C . ASP E 1 65 ? 153.309 159.575 184.813 1.00 31.13 65 ASP E C 1
ATOM 20217 O O . ASP E 1 65 ? 154.461 159.309 185.164 1.00 39.59 65 ASP E O 1
ATOM 20226 N N . GLU E 1 66 ? 152.490 160.335 185.535 1.00 31.64 66 GLU E N 1
ATOM 20227 C CA . GLU E 1 66 ? 152.921 160.930 186.793 1.00 34.79 66 GLU E CA 1
ATOM 20228 C C . GLU E 1 66 ? 152.591 160.081 188.014 1.00 40.61 66 GLU E C 1
ATOM 20229 O O . GLU E 1 66 ? 153.121 160.353 189.095 1.00 43.82 66 GLU E O 1
ATOM 20241 N N . LYS E 1 67 ? 151.737 159.068 187.870 1.00 36.38 67 LYS E N 1
ATOM 20242 C CA . LYS E 1 67 ? 151.475 158.112 188.939 1.00 33.38 67 LYS E CA 1
ATOM 20243 C C . LYS E 1 67 ? 152.492 156.983 189.010 1.00 37.18 67 LYS E C 1
ATOM 20244 O O . LYS E 1 67 ? 152.566 156.307 190.040 1.00 45.52 67 LYS E O 1
ATOM 20263 N N . LEU E 1 68 ? 153.271 156.762 187.957 1.00 27.06 68 LEU E N 1
ATOM 20264 C CA . LEU E 1 68 ? 154.141 155.595 187.887 1.00 23.78 68 LEU E CA 1
ATOM 20265 C C . LEU E 1 68 ? 155.613 155.980 187.863 1.00 28.36 68 LEU E C 1
ATOM 20266 O O . LEU E 1 68 ? 156.371 155.490 187.025 1.00 41.37 68 LEU E O 1
ATOM 20282 N N . THR E 1 69 ? 156.022 156.866 188.759 1.00 25.99 69 THR E N 1
ATOM 20283 C CA . THR E 1 69 ? 157.423 157.189 188.968 1.00 27.70 69 THR E CA 1
ATOM 20284 C C . THR E 1 69 ? 157.925 156.491 190.224 1.00 30.66 69 THR E C 1
ATOM 20285 O O . THR E 1 69 ? 157.152 156.150 191.120 1.00 36.49 69 THR E O 1
ATOM 20296 N N . TRP E 1 70 ? 159.235 156.274 190.281 1.00 29.13 70 TRP E N 1
ATOM 20297 C CA . TRP E 1 70 ? 159.840 155.656 191.452 1.00 29.74 70 TRP E CA 1
ATOM 20298 C C . TRP E 1 70 ? 161.310 156.032 191.507 1.00 32.30 70 TRP E C 1
ATOM 20299 O O . TRP E 1 70 ? 161.880 156.526 190.533 1.00 35.39 70 TRP E O 1
ATOM 20320 N N . ASN E 1 71 ? 161.913 155.800 192.670 1.00 43.88 71 ASN E N 1
ATOM 20321 C CA . ASN E 1 71 ? 163.328 156.065 192.874 1.00 46.25 71 ASN E CA 1
ATOM 20322 C C . ASN E 1 71 ? 164.103 154.772 192.679 1.00 47.32 71 ASN E C 1
ATOM 20323 O O . ASN E 1 71 ? 163.921 153.834 193.468 1.00 51.11 71 ASN E O 1
ATOM 20334 N N . PRO E 1 72 ? 164.966 154.660 191.667 1.00 38.51 72 PRO E N 1
ATOM 20335 C CA . PRO E 1 72 ? 165.646 153.378 191.435 1.00 40.18 72 PRO E CA 1
ATOM 20336 C C . PRO E 1 72 ? 166.522 152.928 192.588 1.00 46.58 72 PRO E C 1
ATOM 20337 O O . PRO E 1 72 ? 166.782 151.726 192.708 1.00 48.23 72 PRO E O 1
ATOM 20348 N N . LEU E 1 73 ? 166.988 153.839 193.443 1.00 50.06 73 LEU E N 1
ATOM 20349 C CA . LEU E 1 73 ? 167.837 153.431 194.556 1.00 48.86 73 LEU E CA 1
ATOM 20350 C C . LEU E 1 73 ? 167.069 152.671 195.626 1.00 48.93 73 LEU E C 1
ATOM 20351 O O . LEU E 1 73 ? 167.689 151.976 196.436 1.00 51.19 73 LEU E O 1
ATOM 20367 N N . ASP E 1 74 ? 165.745 152.783 195.653 1.00 54.14 74 ASP E N 1
ATOM 20368 C CA . ASP E 1 74 ? 164.940 152.039 196.611 1.00 54.36 74 ASP E CA 1
ATOM 20369 C C . ASP E 1 74 ? 164.586 150.642 196.126 1.00 56.45 74 ASP E C 1
ATOM 20370 O O . ASP E 1 74 ? 163.920 149.904 196.857 1.00 56.84 74 ASP E O 1
ATOM 20379 N N . TYR E 1 75 ? 165.004 150.266 194.921 1.00 48.94 75 TYR E N 1
ATOM 20380 C CA . TYR E 1 75 ? 164.652 148.980 194.337 1.00 47.16 75 TYR E CA 1
ATOM 20381 C C . TYR E 1 75 ? 165.863 148.352 193.677 1.00 47.47 75 TYR E C 1
ATOM 20382 O O . TYR E 1 75 ? 165.773 147.776 192.589 1.00 50.35 75 TYR E O 1
ATOM 20400 N N . ASN E 1 76 ? 167.016 148.452 194.329 1.00 45.94 76 ASN E N 1
ATOM 20401 C CA . ASN E 1 76 ? 168.244 147.847 193.830 1.00 43.95 76 ASN E CA 1
ATOM 20402 C C . ASN E 1 76 ? 168.560 148.336 192.421 1.00 44.95 76 ASN E C 1
ATOM 20403 O O . ASN E 1 76 ? 169.092 147.602 191.588 1.00 49.16 76 ASN E O 1
ATOM 20414 N N . ASN E 1 77 ? 168.237 149.597 192.151 1.00 44.84 77 ASN E N 1
ATOM 20415 C CA . ASN E 1 77 ? 168.671 150.258 190.925 1.00 44.29 77 ASN E CA 1
ATOM 20416 C C . ASN E 1 77 ? 167.920 149.752 189.693 1.00 43.40 77 ASN E C 1
ATOM 20417 O O . ASN E 1 77 ? 168.504 149.599 188.622 1.00 45.66 77 ASN E O 1
ATOM 20426 N N . ILE E 1 78 ? 166.626 149.489 189.838 1.00 37.11 78 ILE E N 1
ATOM 20427 C CA . ILE E 1 78 ? 165.779 149.189 188.688 1.00 35.69 78 ILE E CA 1
ATOM 20428 C C . ILE E 1 78 ? 165.359 150.508 188.054 1.00 37.42 78 ILE E C 1
ATOM 20429 O O . ILE E 1 78 ? 164.732 151.346 188.707 1.00 41.44 78 ILE E O 1
ATOM 20445 N N . THR E 1 79 ? 165.696 150.694 186.777 1.00 32.25 79 THR E N 1
ATOM 20446 C CA . THR E 1 79 ? 165.411 151.941 186.083 1.00 29.88 79 THR E CA 1
ATOM 20447 C C . THR E 1 79 ? 164.278 151.839 185.075 1.00 29.70 79 THR E C 1
ATOM 20448 O O . THR E 1 79 ? 163.781 152.875 184.628 1.00 34.64 79 THR E O 1
ATOM 20459 N N . SER E 1 80 ? 163.853 150.637 184.703 1.00 31.87 80 SER E N 1
ATOM 20460 C CA . SER E 1 80 ? 162.732 150.501 183.787 1.00 24.52 80 SER E CA 1
ATOM 20461 C C . SER E 1 80 ? 162.129 149.117 183.945 1.00 22.99 80 SER E C 1
ATOM 20462 O O . SER E 1 80 ? 162.823 148.158 184.280 1.00 30.61 80 SER E O 1
ATOM 20470 N N . ILE E 1 81 ? 160.824 149.034 183.707 1.00 23.34 81 ILE E N 1
ATOM 20471 C CA . ILE E 1 81 ? 160.090 147.780 183.755 1.00 24.43 81 ILE E CA 1
ATOM 20472 C C . ILE E 1 81 ? 159.215 147.686 182.515 1.00 22.55 81 ILE E C 1
ATOM 20473 O O . ILE E 1 81 ? 159.103 148.627 181.734 1.00 33.07 81 ILE E O 1
ATOM 20489 N N . TYR E 1 82 ? 158.612 146.517 182.326 1.00 27.25 82 TYR E N 1
ATOM 20490 C CA . TYR E 1 82 ? 157.706 146.266 181.214 1.00 18.47 82 TYR E CA 1
ATOM 20491 C C . TYR E 1 82 ? 156.375 145.806 181.778 1.00 27.29 82 TYR E C 1
ATOM 20492 O O . TYR E 1 82 ? 156.318 144.808 182.500 1.00 35.74 82 TYR E O 1
ATOM 20510 N N . LEU E 1 83 ? 155.311 146.526 181.446 1.00 26.56 83 LEU E N 1
ATOM 20511 C CA . LEU E 1 83 ? 154.001 146.222 181.986 1.00 26.82 83 LEU E CA 1
ATOM 20512 C C . LEU E 1 83 ? 153.049 145.794 180.880 1.00 27.01 83 LEU E C 1
ATOM 20513 O O . LEU E 1 83 ? 153.182 146.236 179.736 1.00 30.13 83 LEU E O 1
ATOM 20529 N N . PRO E 1 84 ? 152.076 144.938 181.186 1.00 28.69 84 PRO E N 1
ATOM 20530 C CA . PRO E 1 84 ? 151.023 144.662 180.207 1.00 30.66 84 PRO E CA 1
ATOM 20531 C C . PRO E 1 84 ? 150.246 145.926 179.885 1.00 31.71 84 PRO E C 1
ATOM 20532 O O . PRO E 1 84 ? 149.952 146.740 180.761 1.00 28.71 84 PRO E O 1
ATOM 20543 N N . LYS E 1 85 ? 149.913 146.085 178.608 1.00 34.62 85 LYS E N 1
ATOM 20544 C CA . LYS E 1 85 ? 149.292 147.318 178.148 1.00 32.91 85 LYS E CA 1
ATOM 20545 C C . LYS E 1 85 ? 147.915 147.541 178.758 1.00 32.47 85 LYS E C 1
ATOM 20546 O O . LYS E 1 85 ? 147.457 148.685 178.814 1.00 38.45 85 LYS E O 1
ATOM 20565 N N . ASP E 1 86 ? 147.248 146.489 179.222 1.00 37.22 86 ASP E N 1
ATOM 20566 C CA . ASP E 1 86 ? 145.873 146.585 179.692 1.00 36.53 86 ASP E CA 1
ATOM 20567 C C . ASP E 1 86 ? 145.761 146.826 181.191 1.00 35.07 86 ASP E C 1
ATOM 20568 O O . ASP E 1 86 ? 144.648 146.816 181.720 1.00 37.60 86 ASP E O 1
ATOM 20577 N N . LYS E 1 87 ? 146.876 147.023 181.886 1.00 30.04 87 LYS E N 1
ATOM 20578 C CA . LYS E 1 87 ? 146.866 147.371 183.298 1.00 33.19 87 LYS E CA 1
ATOM 20579 C C . LYS E 1 87 ? 147.017 148.863 183.541 1.00 34.17 87 LYS E C 1
ATOM 20580 O O . LYS E 1 87 ? 146.784 149.318 184.663 1.00 34.88 87 LYS E O 1
ATOM 20599 N N . ILE E 1 88 ? 147.395 149.625 182.518 1.00 31.31 88 ILE E N 1
ATOM 20600 C CA . ILE E 1 88 ? 147.818 151.007 182.657 1.00 27.99 88 ILE E CA 1
ATOM 20601 C C . ILE E 1 88 ? 146.990 151.850 181.702 1.00 29.11 88 ILE E C 1
ATOM 20602 O O . ILE E 1 88 ? 146.463 151.360 180.704 1.00 29.73 88 ILE E O 1
ATOM 20618 N N . TRP E 1 89 ? 146.864 153.130 182.031 1.00 23.42 89 TRP E N 1
ATOM 20619 C CA . TRP E 1 89 ? 146.220 154.063 181.123 1.00 21.70 89 TRP E CA 1
ATOM 20620 C C . TRP E 1 89 ? 147.035 154.177 179.845 1.00 24.37 89 TRP E C 1
ATOM 20621 O O . TRP E 1 89 ? 148.264 154.256 179.876 1.00 22.70 89 TRP E O 1
ATOM 20642 N N . THR E 1 90 ? 146.341 154.177 178.713 1.00 27.72 90 THR E N 1
ATOM 20643 C CA . THR E 1 90 ? 146.952 154.275 177.407 1.00 18.57 90 THR E CA 1
ATOM 20644 C C . THR E 1 90 ? 146.179 155.317 176.614 1.00 23.31 90 THR E C 1
ATOM 20645 O O . THR E 1 90 ? 144.943 155.337 176.674 1.00 32.17 90 THR E O 1
ATOM 20656 N N . PRO E 1 91 ? 146.856 156.195 175.880 1.00 20.69 91 PRO E N 1
ATOM 20657 C CA . PRO E 1 91 ? 146.143 157.229 175.141 1.00 20.66 91 PRO E CA 1
ATOM 20658 C C . PRO E 1 91 ? 145.185 156.616 174.139 1.00 23.89 91 PRO E C 1
ATOM 20659 O O . PRO E 1 91 ? 145.514 155.615 173.487 1.00 22.62 91 PRO E O 1
ATOM 20670 N N . PRO E 1 92 ? 143.996 157.188 173.976 1.00 28.85 92 PRO E N 1
ATOM 20671 C CA . PRO E 1 92 ? 143.005 156.613 173.055 1.00 25.10 92 PRO E CA 1
ATOM 20672 C C . PRO E 1 92 ? 143.207 157.076 171.613 1.00 22.98 92 PRO E C 1
ATOM 20673 O O . PRO E 1 92 ? 142.349 157.724 171.017 1.00 30.87 92 PRO E O 1
ATOM 20684 N N . ILE E 1 93 ? 144.356 156.735 171.045 1.00 28.06 93 ILE E N 1
ATOM 20685 C CA . ILE E 1 93 ? 144.687 157.131 169.682 1.00 22.51 93 ILE E CA 1
ATOM 20686 C C . ILE E 1 93 ? 144.085 156.126 168.713 1.00 30.85 93 ILE E C 1
ATOM 20687 O O . ILE E 1 93 ? 144.184 154.912 168.912 1.00 38.39 93 ILE E O 1
ATOM 20703 N N . LYS E 1 94 ? 143.460 156.633 167.656 1.00 31.38 94 LYS E N 1
ATOM 20704 C CA . LYS E 1 94 ? 142.796 155.809 166.661 1.00 27.06 94 LYS E CA 1
ATOM 20705 C C . LYS E 1 94 ? 143.311 156.158 165.276 1.00 23.96 94 LYS E C 1
ATOM 20706 O O . LYS E 1 94 ? 143.625 157.312 164.985 1.00 29.24 94 LYS E O 1
ATOM 20725 N N . MET E 1 95 ? 143.392 155.143 164.419 1.00 21.33 95 MET E N 1
ATOM 20726 C CA . MET E 1 95 ? 143.636 155.348 162.995 1.00 24.31 95 MET E CA 1
ATOM 20727 C C . MET E 1 95 ? 142.283 155.602 162.340 1.00 31.10 95 MET E C 1
ATOM 20728 O O . MET E 1 95 ? 141.681 154.733 161.711 1.00 38.15 95 MET E O 1
ATOM 20742 N N . CYS E 1 96 ? 141.810 156.834 162.486 1.00 30.21 96 CYS E N 1
ATOM 20743 C CA . CYS E 1 96 ? 140.450 157.212 162.128 1.00 33.63 96 CYS E CA 1
ATOM 20744 C C . CYS E 1 96 ? 140.289 157.567 160.660 1.00 33.12 96 CYS E C 1
ATOM 20745 O O . CYS E 1 96 ? 139.390 158.332 160.305 1.00 35.31 96 CYS E O 1
ATOM 20752 N N . ASN E 1 97 ? 141.144 157.016 159.810 1.00 34.07 97 ASN E N 1
ATOM 20753 C CA . ASN E 1 97 ? 141.023 157.118 158.369 1.00 26.39 97 ASN E CA 1
ATOM 20754 C C . ASN E 1 97 ? 141.286 155.771 157.706 1.00 27.92 97 ASN E C 1
ATOM 20755 O O . ASN E 1 97 ? 141.343 155.698 156.476 1.00 25.89 97 ASN E O 1
ATOM 20766 N N . SER E 1 98 ? 141.413 154.702 158.490 1.00 23.92 98 SER E N 1
ATOM 20767 C CA . SER E 1 98 ? 141.900 153.413 158.031 1.00 17.98 98 SER E CA 1
ATOM 20768 C C . SER E 1 98 ? 141.039 152.300 158.607 1.00 25.45 98 SER E C 1
ATOM 20769 O O . SER E 1 98 ? 140.393 152.464 159.642 1.00 26.47 98 SER E O 1
ATOM 20777 N N . MET E 1 99 ? 141.046 151.156 157.930 1.00 30.90 99 MET E N 1
ATOM 20778 C CA . MET E 1 99 ? 140.601 149.899 158.512 1.00 27.59 99 MET E CA 1
ATOM 20779 C C . MET E 1 99 ? 141.819 149.219 159.118 1.00 28.05 99 MET E C 1
ATOM 20780 O O . MET E 1 99 ? 142.772 148.897 158.402 1.00 30.31 99 MET E O 1
ATOM 20794 N N . ASP E 1 100 ? 141.790 149.005 160.428 1.00 37.28 100 ASP E N 1
ATOM 20795 C CA . ASP E 1 100 ? 142.902 148.390 161.144 1.00 35.80 100 ASP E CA 1
ATOM 20796 C C . ASP E 1 100 ? 142.710 146.883 161.096 1.00 39.60 100 ASP E C 1
ATOM 20797 O O . ASP E 1 100 ? 141.948 146.316 161.878 1.00 45.29 100 ASP E O 1
ATOM 20806 N N . LYS E 1 101 ? 143.413 146.228 160.174 1.00 36.18 101 LYS E N 1
ATOM 20807 C CA . LYS E 1 101 ? 143.258 144.803 159.928 1.00 30.75 101 LYS E CA 1
ATOM 20808 C C . LYS E 1 101 ? 144.307 143.978 160.657 1.00 30.80 101 LYS E C 1
ATOM 20809 O O . LYS E 1 101 ? 144.683 142.900 160.193 1.00 37.81 101 LYS E O 1
ATOM 20828 N N . SER E 1 102 ? 144.778 144.465 161.796 1.00 34.66 102 SER E N 1
ATOM 20829 C CA . SER E 1 102 ? 145.774 143.748 162.571 1.00 37.57 102 SER E CA 1
ATOM 20830 C C . SER E 1 102 ? 145.128 142.601 163.340 1.00 46.03 102 SER E C 1
ATOM 20831 O O . SER E 1 102 ? 143.943 142.641 163.680 1.00 48.82 102 SER E O 1
ATOM 20839 N N . GLU E 1 103 ? 145.919 141.571 163.615 1.00 61.26 103 GLU E N 1
ATOM 20840 C CA . GLU E 1 103 ? 145.479 140.443 164.420 1.00 62.43 103 GLU E CA 1
ATOM 20841 C C . GLU E 1 103 ? 145.974 140.586 165.854 1.00 62.54 103 GLU E C 1
ATOM 20842 O O . GLU E 1 103 ? 146.784 141.454 166.181 1.00 61.36 103 GLU E O 1
ATOM 20854 N N . GLU E 1 104 ? 145.455 139.716 166.722 1.00 71.40 104 GLU E N 1
ATOM 20855 C CA . GLU E 1 104 ? 145.992 139.607 168.072 1.00 73.43 104 GLU E CA 1
ATOM 20856 C C . GLU E 1 104 ? 147.328 138.880 168.089 1.00 73.71 104 GLU E C 1
ATOM 20857 O O . GLU E 1 104 ? 148.077 139.001 169.063 1.00 73.43 104 GLU E O 1
ATOM 20869 N N . ASN E 1 105 ? 147.631 138.119 167.036 1.00 64.24 105 ASN E N 1
ATOM 20870 C CA . ASN E 1 105 ? 148.929 137.470 166.922 1.00 65.78 105 ASN E CA 1
ATOM 20871 C C . ASN E 1 105 ? 150.030 138.462 166.578 1.00 63.19 105 ASN E C 1
ATOM 20872 O O . ASN E 1 105 ? 151.204 138.188 166.845 1.00 59.21 105 ASN E O 1
ATOM 20883 N N . ASP E 1 106 ? 149.673 139.604 165.993 1.00 59.98 106 ASP E N 1
ATOM 20884 C CA . ASP E 1 106 ? 150.610 140.673 165.688 1.00 62.96 106 ASP E CA 1
ATOM 20885 C C . ASP E 1 106 ? 150.548 141.800 166.716 1.00 62.62 106 ASP E C 1
ATOM 20886 O O . ASP E 1 106 ? 151.085 142.886 166.472 1.00 58.26 106 ASP E O 1
ATOM 20895 N N . GLY E 1 107 ? 149.903 141.563 167.857 1.00 59.63 107 GLY E N 1
ATOM 20896 C CA . GLY E 1 107 ? 149.769 142.562 168.893 1.00 57.58 107 GLY E CA 1
ATOM 20897 C C . GLY E 1 107 ? 150.788 142.363 169.995 1.00 53.33 107 GLY E C 1
ATOM 20898 O O . GLY E 1 107 ? 150.872 141.287 170.590 1.00 51.92 107 GLY E O 1
ATOM 20902 N N . VAL E 1 108 ? 151.568 143.412 170.264 1.00 42.01 108 VAL E N 1
ATOM 20903 C CA . VAL E 1 108 ? 152.610 143.319 171.282 1.00 48.72 108 VAL E CA 1
ATOM 20904 C C . VAL E 1 108 ? 151.991 143.159 172.666 1.00 50.77 108 VAL E C 1
ATOM 20905 O O . VAL E 1 108 ? 152.370 142.267 173.433 1.00 50.09 108 VAL E O 1
ATOM 20918 N N . GLY E 1 109 ? 151.026 144.009 173.001 1.00 46.40 109 GLY E N 1
ATOM 20919 C CA . GLY E 1 109 ? 150.384 143.926 174.303 1.00 40.56 109 GLY E CA 1
ATOM 20920 C C . GLY E 1 109 ? 151.323 144.147 175.468 1.00 37.98 109 GLY E C 1
ATOM 20921 O O . GLY E 1 109 ? 151.244 143.425 176.466 1.00 41.86 109 GLY E O 1
ATOM 20925 N N . GLU E 1 110 ? 152.209 145.133 175.370 1.00 36.61 110 GLU E N 1
ATOM 20926 C CA . GLU E 1 110 ? 153.154 145.395 176.444 1.00 33.77 110 GLU E CA 1
ATOM 20927 C C . GLU E 1 110 ? 153.839 146.728 176.183 1.00 33.36 110 GLU E C 1
ATOM 20928 O O . GLU E 1 110 ? 154.087 147.089 175.031 1.00 34.47 110 GLU E O 1
ATOM 20940 N N . LEU E 1 111 ? 154.142 147.451 177.259 1.00 21.90 111 LEU E N 1
ATOM 20941 C CA . LEU E 1 111 ? 154.765 148.763 177.151 1.00 21.86 111 LEU E CA 1
ATOM 20942 C C . LEU E 1 111 ? 155.925 148.853 178.127 1.00 22.52 111 LEU E C 1
ATOM 20943 O O . LEU E 1 111 ? 156.004 148.100 179.097 1.00 34.04 111 LEU E O 1
ATOM 20959 N N . MET E 1 112 ? 156.839 149.776 177.850 1.00 18.71 112 MET E N 1
ATOM 20960 C CA . MET E 1 112 ? 158.056 149.930 178.632 1.00 16.42 112 MET E CA 1
ATOM 20961 C C . MET E 1 112 ? 157.964 151.230 179.413 1.00 19.48 112 MET E C 1
ATOM 20962 O O . MET E 1 112 ? 157.762 152.295 178.828 1.00 32.93 112 MET E O 1
ATOM 20976 N N . LEU E 1 113 ? 158.101 151.137 180.729 1.00 22.80 113 LEU E N 1
ATOM 20977 C CA . LEU E 1 113 ? 157.968 152.267 181.633 1.00 18.09 113 LEU E CA 1
ATOM 20978 C C . LEU E 1 113 ? 159.313 152.549 182.278 1.00 17.57 113 LEU E C 1
ATOM 20979 O O . LEU E 1 113 ? 160.017 151.627 182.689 1.00 32.33 113 LEU E O 1
ATOM 20995 N N . THR E 1 114 ? 159.670 153.823 182.354 1.00 22.81 114 THR E N 1
ATOM 20996 C CA . THR E 1 114 ? 160.930 154.261 182.930 1.00 21.49 114 THR E CA 1
ATOM 20997 C C . THR E 1 114 ? 160.674 154.920 184.277 1.00 26.17 114 THR E C 1
ATOM 20998 O O . THR E 1 114 ? 159.565 155.361 184.575 1.00 37.31 114 THR E O 1
ATOM 21009 N N . TYR E 1 115 ? 161.718 154.975 185.103 1.00 25.40 115 TYR E N 1
ATOM 21010 C CA . TYR E 1 115 ? 161.544 155.458 186.466 1.00 26.36 115 TYR E CA 1
ATOM 21011 C C . TYR E 1 115 ? 161.131 156.920 186.509 1.00 25.38 115 TYR E C 1
ATOM 21012 O O . TYR E 1 115 ? 160.560 157.360 187.511 1.00 26.86 115 TYR E O 1
ATOM 21030 N N . THR E 1 116 ? 161.391 157.679 185.449 1.00 28.70 116 THR E N 1
ATOM 21031 C CA . THR E 1 116 ? 160.987 159.076 185.384 1.00 26.83 116 THR E CA 1
ATOM 21032 C C . THR E 1 116 ? 159.524 159.252 185.009 1.00 31.21 116 THR E C 1
ATOM 21033 O O . THR E 1 116 ? 159.023 160.377 185.067 1.00 35.45 116 THR E O 1
ATOM 21044 N N . GLY E 1 117 ? 158.832 158.180 184.636 1.00 29.31 117 GLY E N 1
ATOM 21045 C CA . GLY E 1 117 ? 157.442 158.244 184.250 1.00 22.09 117 GLY E CA 1
ATOM 21046 C C . GLY E 1 117 ? 157.189 158.132 182.764 1.00 25.89 117 GLY E C 1
ATOM 21047 O O . GLY E 1 117 ? 156.030 158.207 182.351 1.00 29.26 117 GLY E O 1
ATOM 21051 N N . TRP E 1 118 ? 158.223 157.945 181.952 1.00 23.42 118 TRP E N 1
ATOM 21052 C CA . TRP E 1 118 ? 158.058 157.940 180.506 1.00 20.71 118 TRP E CA 1
ATOM 21053 C C . TRP E 1 118 ? 157.694 156.552 180.000 1.00 23.98 118 TRP E C 1
ATOM 21054 O O . TRP E 1 118 ? 158.400 155.579 180.271 1.00 35.77 118 TRP E O 1
ATOM 21075 N N . ILE E 1 119 ? 156.598 156.468 179.251 1.00 14.49 119 ILE E N 1
ATOM 21076 C CA . ILE E 1 119 ? 156.126 155.230 178.648 1.00 16.33 119 ILE E CA 1
ATOM 21077 C C . ILE E 1 119 ? 156.360 155.291 177.148 1.00 17.39 119 ILE E C 1
ATOM 21078 O O . ILE E 1 119 ? 156.011 156.286 176.494 1.00 32.78 119 ILE E O 1
ATOM 21094 N N . ASN E 1 120 ? 156.971 154.231 176.622 1.00 15.78 120 ASN E N 1
ATOM 21095 C CA . ASN E 1 120 ? 157.054 153.928 175.201 1.00 15.51 120 ASN E CA 1
ATOM 21096 C C . ASN E 1 120 ? 156.163 152.728 174.923 1.00 17.50 120 ASN E C 1
ATOM 21097 O O . ASN E 1 120 ? 156.288 151.701 175.591 1.00 28.32 120 ASN E O 1
ATOM 21108 N N . MET E 1 121 ? 155.277 152.838 173.940 1.00 12.47 121 MET E N 1
ATOM 21109 C CA . MET E 1 121 ? 154.401 151.728 173.580 1.00 11.25 121 MET E CA 1
ATOM 21110 C C . MET E 1 121 ? 154.453 151.547 172.071 1.00 16.36 121 MET E C 1
ATOM 21111 O O . MET E 1 121 ? 154.022 152.428 171.329 1.00 29.83 121 MET E O 1
ATOM 21125 N N . TRP E 1 122 ? 154.964 150.409 171.616 1.00 19.48 122 TRP E N 1
ATOM 21126 C CA . TRP E 1 122 ? 155.160 150.148 170.199 1.00 16.56 122 TRP E CA 1
ATOM 21127 C C . TRP E 1 122 ? 154.279 148.995 169.742 1.00 22.75 122 TRP E C 1
ATO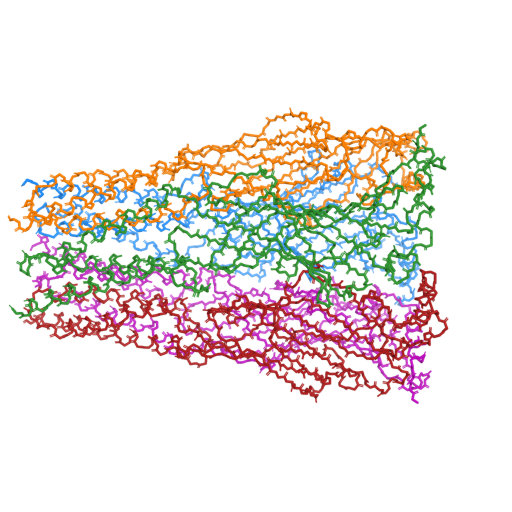M 21128 O O . TRP E 1 122 ? 153.940 148.106 170.523 1.00 36.17 122 TRP E O 1
ATOM 21149 N N . SER E 1 123 ? 153.904 149.024 168.467 1.00 24.12 123 SER E N 1
ATOM 21150 C CA . SER E 1 123 ? 153.005 148.013 167.928 1.00 21.80 123 SER E CA 1
ATOM 21151 C C . SER E 1 123 ? 153.157 147.960 166.417 1.00 21.33 123 SER E C 1
ATOM 21152 O O . SER E 1 123 ? 153.617 148.912 165.791 1.00 32.58 123 SER E O 1
ATOM 21160 N N . PHE E 1 124 ? 152.777 146.825 165.843 1.00 24.51 124 PHE E N 1
ATOM 21161 C CA . PHE E 1 124 ? 152.690 146.658 164.399 1.00 18.59 124 PHE E CA 1
ATOM 21162 C C . PHE E 1 124 ? 151.232 146.785 163.994 1.00 26.66 124 PHE E C 1
ATOM 21163 O O . PHE E 1 124 ? 150.358 146.210 164.647 1.00 42.18 124 PHE E O 1
ATOM 21180 N N . ARG E 1 125 ? 150.966 147.534 162.929 1.00 22.54 125 ARG E N 1
ATOM 21181 C CA . ARG E 1 125 ? 149.601 147.742 162.474 1.00 22.07 125 ARG E CA 1
ATOM 21182 C C . ARG E 1 125 ? 149.506 147.594 160.968 1.00 15.51 125 ARG E C 1
ATOM 21183 O O . ARG E 1 125 ? 150.213 148.272 160.224 1.00 26.07 125 ARG E O 1
ATOM 21204 N N . LEU E 1 126 ? 148.619 146.713 160.531 1.00 14.70 126 LEU E N 1
ATOM 21205 C CA . LEU E 1 126 ? 148.312 146.543 159.123 1.00 19.87 126 LEU E CA 1
ATOM 21206 C C . LEU E 1 126 ? 147.089 147.390 158.805 1.00 21.89 126 LEU E C 1
ATOM 21207 O O . LEU E 1 126 ? 146.005 147.140 159.337 1.00 32.03 126 LEU E O 1
ATOM 21223 N N . LEU E 1 127 ? 147.262 148.395 157.953 1.00 23.25 127 LEU E N 1
ATOM 21224 C CA . LEU E 1 127 ? 146.236 149.395 157.706 1.00 18.63 127 LEU E CA 1
ATOM 21225 C C . LEU E 1 127 ? 145.795 149.367 156.253 1.00 23.43 127 LEU E C 1
ATOM 21226 O O . LEU E 1 127 ? 146.625 149.311 155.337 1.00 34.54 127 LEU E O 1
ATOM 21242 N N . HIS E 1 128 ? 144.479 149.399 156.061 1.00 21.43 128 HIS E N 1
ATOM 21243 C CA . HIS E 1 128 ? 143.827 149.614 154.771 1.00 16.90 128 HIS E CA 1
ATOM 21244 C C . HIS E 1 128 ? 143.294 151.039 154.811 1.00 18.21 128 HIS E C 1
ATOM 21245 O O . HIS E 1 128 ? 142.195 151.274 155.303 1.00 30.63 128 HIS E O 1
ATOM 21259 N N . THR E 1 129 ? 144.064 151.997 154.318 1.00 20.84 129 THR E N 1
ATOM 21260 C CA . THR E 1 129 ? 143.708 153.401 154.483 1.00 19.87 129 THR E CA 1
ATOM 21261 C C . THR E 1 129 ? 143.204 153.979 153.169 1.00 21.53 129 THR E C 1
ATOM 21262 O O . THR E 1 129 ? 143.788 153.740 152.108 1.00 34.25 129 THR E O 1
ATOM 21273 N N . TYR E 1 130 ? 142.093 154.706 153.251 1.00 32.42 130 TYR E N 1
ATOM 21274 C CA . TYR E 1 130 ? 141.412 155.224 152.075 1.00 30.21 130 TYR E CA 1
ATOM 21275 C C . TYR E 1 130 ? 142.215 156.347 151.438 1.00 32.77 130 TYR E C 1
ATOM 21276 O O . TYR E 1 130 ? 142.659 157.274 152.118 1.00 34.06 130 TYR E O 1
ATOM 21294 N N . CYS E 1 131 ? 142.382 156.271 150.125 1.00 34.66 131 CYS E N 1
ATOM 21295 C CA . CYS E 1 131 ? 143.130 157.255 149.364 1.00 35.32 131 CYS E CA 1
ATOM 21296 C C . CYS E 1 131 ? 142.296 157.695 148.173 1.00 41.73 131 CYS E C 1
ATOM 21297 O O . CYS E 1 131 ? 141.606 156.881 147.558 1.00 45.89 131 CYS E O 1
ATOM 21304 N N . GLN E 1 132 ? 142.343 158.986 147.865 1.00 55.20 132 GLN E N 1
ATOM 21305 C CA . GLN E 1 132 ? 141.723 159.518 146.654 1.00 53.98 132 GLN E CA 1
ATOM 21306 C C . GLN E 1 132 ? 142.753 159.396 145.541 1.00 56.41 132 GLN E C 1
ATOM 21307 O O . GLN E 1 132 ? 143.707 160.173 145.471 1.00 56.17 132 GLN E O 1
ATOM 21321 N N . ILE E 1 133 ? 142.559 158.411 144.673 1.00 54.73 133 ILE E N 1
ATOM 21322 C CA . ILE E 1 133 ? 143.559 158.016 143.691 1.00 52.80 133 ILE E CA 1
ATOM 21323 C C . ILE E 1 133 ? 143.238 158.712 142.375 1.00 56.89 133 ILE E C 1
ATOM 21324 O O . ILE E 1 133 ? 142.254 158.381 141.712 1.00 57.21 133 ILE E O 1
ATOM 21340 N N . ASN E 1 134 ? 144.084 159.662 141.984 1.00 65.18 134 ASN E N 1
ATOM 21341 C CA . ASN E 1 134 ? 143.882 160.458 140.773 1.00 65.90 134 ASN E CA 1
ATOM 21342 C C . ASN E 1 134 ? 144.688 159.825 139.644 1.00 65.87 134 ASN E C 1
ATOM 21343 O O . ASN E 1 134 ? 145.902 160.018 139.549 1.00 63.84 134 ASN E O 1
ATOM 21354 N N . ALA E 1 135 ? 144.003 159.082 138.774 1.00 71.96 135 ALA E N 1
ATOM 21355 C CA . ALA E 1 135 ? 144.634 158.411 137.644 1.00 73.36 135 ALA E CA 1
ATOM 21356 C C . ALA E 1 135 ? 144.679 159.289 136.402 1.00 73.64 135 ALA E C 1
ATOM 21357 O O . ALA E 1 135 ? 144.672 158.773 135.277 1.00 72.42 135 ALA E O 1
ATOM 21364 N N . TYR E 1 136 ? 144.725 160.609 136.583 1.00 78.23 136 TYR E N 1
ATOM 21365 C CA . TYR E 1 136 ? 144.708 161.528 135.452 1.00 76.74 136 TYR E CA 1
ATOM 21366 C C . TYR E 1 136 ? 145.881 161.275 134.513 1.00 75.15 136 TYR E C 1
ATOM 21367 O O . TYR E 1 136 ? 145.704 161.167 133.295 1.00 76.12 136 TYR E O 1
ATOM 21385 N N . THR E 1 137 ? 147.088 161.162 135.063 1.00 67.59 137 THR E N 1
ATOM 21386 C CA . THR E 1 137 ? 148.305 161.051 134.270 1.00 65.66 137 THR E CA 1
ATOM 21387 C C . THR E 1 137 ? 148.797 159.612 134.169 1.00 64.37 137 THR E C 1
ATOM 21388 O O . THR E 1 137 ? 150.005 159.369 134.112 1.00 64.70 137 THR E O 1
ATOM 21399 N N . TYR E 1 138 ? 147.885 158.651 134.148 1.00 66.88 138 TYR E N 1
ATOM 21400 C CA . TYR E 1 138 ? 148.292 157.259 134.080 1.00 68.65 138 TYR E CA 1
ATOM 21401 C C . TYR E 1 138 ? 149.044 157.005 132.776 1.00 71.81 138 TYR E C 1
ATOM 21402 O O . TYR E 1 138 ? 148.668 157.545 131.730 1.00 73.33 138 TYR E O 1
ATOM 21420 N N . PRO E 1 139 ? 150.110 156.187 132.790 1.00 73.64 139 PRO E N 1
ATOM 21421 C CA . PRO E 1 139 ? 150.742 155.498 133.918 1.00 70.34 139 PRO E CA 1
ATOM 21422 C C . PRO E 1 139 ? 151.871 156.289 134.572 1.00 66.31 139 PRO E C 1
ATOM 21423 O O . PRO E 1 139 ? 152.643 155.717 135.334 1.00 68.42 139 PRO E O 1
ATOM 21434 N N . PHE E 1 140 ? 151.987 157.573 134.253 1.00 64.05 140 PHE E N 1
ATOM 21435 C CA . PHE E 1 140 ? 152.936 158.455 134.931 1.00 65.04 140 PHE E CA 1
ATOM 21436 C C . PHE E 1 140 ? 152.261 159.204 136.075 1.00 66.17 140 PHE E C 1
ATOM 21437 O O . PHE E 1 140 ? 152.340 160.426 136.170 1.00 66.90 140 PHE E O 1
ATOM 21454 N N . ASP E 1 141 ? 151.599 158.471 136.964 1.00 57.54 141 ASP E N 1
ATOM 21455 C CA . ASP E 1 141 ? 150.710 159.071 137.945 1.00 55.80 141 ASP E CA 1
ATOM 21456 C C . ASP E 1 141 ? 151.377 159.175 139.309 1.00 53.61 141 ASP E C 1
ATOM 21457 O O . ASP E 1 141 ? 152.205 158.345 139.686 1.00 53.88 141 ASP E O 1
ATOM 21466 N N . GLU E 1 142 ? 150.999 160.218 140.042 1.00 51.12 142 GLU E N 1
ATOM 21467 C CA . GLU E 1 142 ? 151.455 160.468 141.399 1.00 45.49 142 GLU E CA 1
ATOM 21468 C C . GLU E 1 142 ? 150.239 160.567 142.302 1.00 50.32 142 GLU E C 1
ATOM 21469 O O . GLU E 1 142 ? 149.196 161.082 141.892 1.00 54.31 142 GLU E O 1
ATOM 21481 N N . HIS E 1 143 ? 150.371 160.073 143.526 1.00 44.68 143 HIS E N 1
ATOM 21482 C CA . HIS E 1 143 ? 149.276 160.077 144.481 1.00 40.62 143 HIS E CA 1
ATOM 21483 C C . HIS E 1 143 ? 149.776 160.513 145.846 1.00 42.19 143 HIS E C 1
ATOM 21484 O O . HIS E 1 143 ? 150.960 160.391 146.161 1.00 44.36 143 HIS E O 1
ATOM 21498 N N . THR E 1 144 ? 148.857 161.042 146.647 1.00 44.14 144 THR E N 1
ATOM 21499 C CA . THR E 1 144 ? 149.126 161.407 148.030 1.00 41.16 144 THR E CA 1
ATOM 21500 C C . THR E 1 144 ? 148.084 160.734 148.902 1.00 38.61 144 THR E C 1
ATOM 21501 O O . THR E 1 144 ? 146.884 160.954 148.718 1.00 43.41 144 THR E O 1
ATOM 21512 N N . CYS E 1 145 ? 148.537 159.911 149.839 1.00 34.83 145 CYS E N 1
ATOM 21513 C CA . CYS E 1 145 ? 147.661 159.247 150.793 1.00 36.47 145 CYS E CA 1
ATOM 21514 C C . CYS E 1 145 ? 147.974 159.776 152.182 1.00 38.88 145 CYS E C 1
ATOM 21515 O O . CYS E 1 145 ? 149.123 159.730 152.618 1.00 45.90 145 CYS E O 1
ATOM 21522 N N . GLU E 1 146 ? 146.963 160.275 152.874 1.00 29.51 146 GLU E N 1
ATOM 21523 C CA . GLU E 1 146 ? 147.138 160.833 154.205 1.00 27.92 146 GLU E CA 1
ATOM 21524 C C . GLU E 1 146 ? 146.686 159.809 155.232 1.00 24.01 146 GLU E C 1
ATOM 21525 O O . GLU E 1 146 ? 145.522 159.404 155.231 1.00 33.18 146 GLU E O 1
ATOM 21537 N N . ILE E 1 147 ? 147.599 159.393 156.102 1.00 17.45 147 ILE E N 1
ATOM 21538 C CA . ILE E 1 147 ? 147.285 158.452 157.170 1.00 19.68 147 ILE E CA 1
ATOM 21539 C C . ILE E 1 147 ? 147.034 159.264 158.430 1.00 23.15 147 ILE E C 1
ATOM 21540 O O . ILE E 1 147 ? 147.923 159.985 158.889 1.00 28.04 147 ILE E O 1
ATOM 21556 N N . TYR E 1 148 ? 145.839 159.143 158.998 1.00 30.26 148 TYR E N 1
ATOM 21557 C CA . TYR E 1 148 ? 145.407 159.983 160.105 1.00 20.71 148 TYR E CA 1
ATOM 21558 C C . TYR E 1 148 ? 145.565 159.268 161.439 1.00 23.41 148 TYR E C 1
ATOM 21559 O O . TYR E 1 148 ? 145.234 158.088 161.568 1.00 34.32 148 TYR E O 1
ATOM 21577 N N . LEU E 1 149 ? 146.067 159.996 162.428 1.00 19.28 149 LEU E N 1
ATOM 21578 C CA . LEU E 1 149 ? 145.981 159.621 163.830 1.00 24.83 149 LEU E CA 1
ATOM 21579 C C . LEU E 1 149 ? 145.132 160.664 164.531 1.00 24.10 149 LEU E C 1
ATOM 21580 O O . LEU E 1 149 ? 145.235 161.853 164.227 1.00 31.07 149 LEU E O 1
ATOM 21596 N N . CYS E 1 150 ? 144.288 160.232 165.459 1.00 20.72 150 CYS E N 1
ATOM 21597 C CA . CYS E 1 150 ? 143.459 161.186 166.173 1.00 29.40 150 CYS E CA 1
ATOM 21598 C C . CYS E 1 150 ? 143.103 160.636 167.542 1.00 26.31 150 CYS E C 1
ATOM 21599 O O . CYS E 1 150 ? 142.967 159.426 167.725 1.00 32.25 150 CYS E O 1
ATOM 21606 N N . VAL E 1 151 ? 142.956 161.542 168.502 1.00 23.54 151 VAL E N 1
ATOM 21607 C CA . VAL E 1 151 ? 142.506 161.177 169.838 1.00 24.97 151 VAL E CA 1
ATOM 21608 C C . VAL E 1 151 ? 141.016 160.882 169.774 1.00 27.86 151 VAL E C 1
ATOM 21609 O O . VAL E 1 151 ? 140.225 161.714 169.317 1.00 37.62 151 VAL E O 1
ATOM 21622 N N . ALA E 1 152 ? 140.628 159.697 170.235 1.00 28.48 152 ALA E N 1
ATOM 21623 C CA . ALA E 1 152 ? 139.304 159.158 169.958 1.00 28.89 152 ALA E CA 1
ATOM 21624 C C . ALA E 1 152 ? 138.176 160.067 170.422 1.00 33.15 152 ALA E C 1
ATOM 21625 O O . ALA E 1 152 ? 137.419 160.590 169.599 1.00 40.40 152 ALA E O 1
ATOM 21632 N N . LEU E 1 153 ? 138.054 160.269 171.732 1.00 29.17 153 LEU E N 1
ATOM 21633 C CA . LEU E 1 153 ? 136.887 160.917 172.310 1.00 26.87 153 LEU E CA 1
ATOM 21634 C C . LEU E 1 153 ? 137.208 162.130 173.160 1.00 31.29 153 LEU E C 1
ATOM 21635 O O . LEU E 1 153 ? 136.316 162.951 173.386 1.00 36.40 153 LEU E O 1
ATOM 21651 N N . HIS E 1 154 ? 138.438 162.275 173.623 1.00 27.58 154 HIS E N 1
ATOM 21652 C CA . HIS E 1 154 ? 138.776 163.283 174.608 1.00 22.43 154 HIS E CA 1
ATOM 21653 C C . HIS E 1 154 ? 139.060 164.623 173.949 1.00 33.72 154 HIS E C 1
ATOM 21654 O O . HIS E 1 154 ? 139.449 164.697 172.783 1.00 42.62 154 HIS E O 1
ATOM 21668 N N . THR E 1 155 ? 138.850 165.684 174.714 1.00 34.93 155 THR E N 1
ATOM 21669 C CA . THR E 1 155 ? 139.056 167.037 174.236 1.00 35.72 155 THR E CA 1
ATOM 21670 C C . THR E 1 155 ? 140.546 167.368 174.253 1.00 38.32 155 THR E C 1
ATOM 21671 O O . THR E 1 155 ? 141.334 166.740 174.960 1.00 39.42 155 THR E O 1
ATOM 21682 N N . ILE E 1 156 ? 140.934 168.375 173.470 1.00 38.83 156 ILE E N 1
ATOM 21683 C CA . ILE E 1 156 ? 142.322 168.812 173.458 1.00 33.91 156 ILE E CA 1
ATOM 21684 C C . ILE E 1 156 ? 142.779 169.316 174.816 1.00 36.90 156 ILE E C 1
ATOM 21685 O O . ILE E 1 156 ? 143.969 169.568 175.005 1.00 41.25 156 ILE E O 1
ATOM 21701 N N . ASN E 1 157 ? 141.859 169.485 175.761 1.00 37.63 157 ASN E N 1
ATOM 21702 C CA . ASN E 1 157 ? 142.204 169.865 177.120 1.00 36.73 157 ASN E CA 1
ATOM 21703 C C . ASN E 1 157 ? 142.559 168.669 177.988 1.00 40.03 157 ASN E C 1
ATOM 21704 O O . ASN E 1 157 ? 142.963 168.860 179.138 1.00 43.87 157 ASN E O 1
ATOM 21715 N N . HIS E 1 158 ? 142.397 167.449 177.480 1.00 33.66 158 HIS E N 1
ATOM 21716 C CA . HIS E 1 158 ? 142.728 166.243 178.219 1.00 24.88 158 HIS E CA 1
ATOM 21717 C C . HIS E 1 158 ? 143.896 165.501 177.587 1.00 26.07 158 HIS E C 1
ATOM 21718 O O . HIS E 1 158 ? 144.898 165.246 178.256 1.00 36.10 158 HIS E O 1
ATOM 21732 N N . THR E 1 159 ? 143.791 165.145 176.313 1.00 26.77 159 THR E N 1
ATOM 21733 C CA . THR E 1 159 ? 144.841 164.424 175.615 1.00 25.64 159 THR E CA 1
ATOM 21734 C C . THR E 1 159 ? 145.112 165.109 174.289 1.00 30.23 159 THR E C 1
ATOM 21735 O O . THR E 1 159 ? 144.188 165.561 173.612 1.00 42.02 159 THR E O 1
ATOM 21746 N N . ARG E 1 160 ? 146.386 165.183 173.929 1.00 32.32 160 ARG E N 1
ATOM 21747 C CA . ARG E 1 160 ? 146.835 165.930 172.770 1.00 23.42 160 ARG E CA 1
ATOM 21748 C C . ARG E 1 160 ? 147.920 165.142 172.061 1.00 26.01 160 ARG E C 1
ATOM 21749 O O . ARG E 1 160 ? 148.762 164.514 172.701 1.00 38.80 160 ARG E O 1
ATOM 21770 N N . ILE E 1 161 ? 147.905 165.185 170.733 1.00 28.79 161 ILE E N 1
ATOM 21771 C CA . ILE E 1 161 ? 149.009 164.671 169.933 1.00 22.13 161 ILE E CA 1
ATOM 21772 C C . ILE E 1 161 ? 150.012 165.810 169.805 1.00 26.66 161 ILE E C 1
ATOM 21773 O O . ILE E 1 161 ? 149.859 166.696 168.968 1.00 34.20 161 ILE E O 1
ATOM 21789 N N . LYS E 1 162 ? 151.045 165.790 170.644 1.00 26.61 162 LYS E N 1
ATOM 21790 C CA . LYS E 1 162 ? 152.045 166.848 170.594 1.00 25.12 162 LYS E CA 1
ATOM 21791 C C . LYS E 1 162 ? 152.725 166.894 169.240 1.00 29.11 162 LYS E C 1
ATOM 21792 O O . LYS E 1 162 ? 153.023 167.974 168.722 1.00 38.37 162 LYS E O 1
ATOM 21811 N N . GLU E 1 163 ? 152.985 165.733 168.652 1.00 28.97 163 GLU E N 1
ATOM 21812 C CA . GLU E 1 163 ? 153.836 165.673 167.481 1.00 19.96 163 GLU E CA 1
ATOM 21813 C C . GLU E 1 163 ? 153.591 164.343 166.791 1.00 19.38 163 GLU E C 1
ATOM 21814 O O . GLU E 1 163 ? 153.162 163.380 167.423 1.00 37.21 163 GLU E O 1
ATOM 21826 N N . LEU E 1 164 ? 153.855 164.303 165.489 1.00 15.29 164 LEU E N 1
ATOM 21827 C CA . LEU E 1 164 ? 153.785 163.071 164.716 1.00 20.19 164 LEU E CA 1
ATOM 21828 C C . LEU E 1 164 ? 155.032 163.007 163.857 1.00 24.46 164 LEU E C 1
ATOM 21829 O O . LEU E 1 164 ? 155.231 163.862 162.992 1.00 32.54 164 LEU E O 1
ATOM 21845 N N . ILE E 1 165 ? 155.869 162.011 164.109 1.00 20.76 165 ILE E N 1
ATOM 21846 C CA . ILE E 1 165 ? 157.102 161.793 163.370 1.00 18.87 165 ILE E CA 1
ATOM 21847 C C . ILE E 1 165 ? 156.870 160.588 162.479 1.00 20.56 165 ILE E C 1
ATOM 21848 O O . ILE E 1 165 ? 156.613 159.486 162.970 1.00 30.40 165 ILE E O 1
ATOM 21864 N N . TYR E 1 166 ? 156.943 160.783 161.172 1.00 18.02 166 TYR E N 1
ATOM 21865 C CA . TYR E 1 166 ? 156.655 159.718 160.228 1.00 19.58 166 TYR E CA 1
ATOM 21866 C C . TYR E 1 166 ? 157.833 159.530 159.288 1.00 23.77 166 TYR E C 1
ATOM 21867 O O . TYR E 1 166 ? 158.400 160.502 158.792 1.00 36.50 166 TYR E O 1
ATOM 21885 N N . GLU E 1 167 ? 158.223 158.276 159.084 1.00 21.91 167 GLU E N 1
ATOM 21886 C CA . GLU E 1 167 ? 159.403 157.951 158.300 1.00 21.41 167 GLU E CA 1
ATOM 21887 C C . GLU E 1 167 ? 159.143 156.672 157.521 1.00 21.96 167 GLU E C 1
ATOM 21888 O O . GLU E 1 167 ? 158.093 156.042 157.651 1.00 23.55 167 GLU E O 1
ATOM 21900 N N . ASP E 1 168 ? 160.118 156.293 156.706 1.00 32.06 168 ASP E N 1
ATOM 21901 C CA . ASP E 1 168 ? 160.119 155.024 155.993 1.00 28.94 168 ASP E CA 1
ATOM 21902 C C . ASP E 1 168 ? 161.246 154.176 156.559 1.00 31.72 168 ASP E C 1
ATOM 21903 O O . ASP E 1 168 ? 162.398 154.614 156.591 1.00 40.36 168 ASP E O 1
ATOM 21912 N N . SER E 1 169 ? 160.913 152.973 157.017 1.00 26.33 169 SER E N 1
ATOM 21913 C CA . SER E 1 169 ? 161.921 152.118 157.624 1.00 28.11 169 SER E CA 1
ATOM 21914 C C . SER E 1 169 ? 162.881 151.533 156.597 1.00 38.18 169 SER E C 1
ATOM 21915 O O . SER E 1 169 ? 163.971 151.092 156.971 1.00 36.50 169 SER E O 1
ATOM 21923 N N . LYS E 1 170 ? 162.507 151.522 155.320 1.00 40.10 170 LYS E N 1
ATOM 21924 C CA . LYS E 1 170 ? 163.315 150.955 154.248 1.00 35.56 170 LYS E CA 1
ATOM 21925 C C . LYS E 1 170 ? 163.530 149.460 154.419 1.00 40.72 170 LYS E C 1
ATOM 21926 O O . LYS E 1 170 ? 164.513 148.914 153.915 1.00 43.18 170 LYS E O 1
ATOM 21945 N N . PHE E 1 171 ? 162.624 148.783 155.123 1.00 41.15 171 PHE E N 1
ATOM 21946 C CA . PHE E 1 171 ? 162.770 147.349 155.335 1.00 33.55 171 PHE E CA 1
ATOM 21947 C C . PHE E 1 171 ? 162.731 146.596 154.013 1.00 35.71 171 PHE E C 1
ATOM 21948 O O . PHE E 1 171 ? 163.516 145.667 153.797 1.00 42.89 171 PHE E O 1
ATOM 21965 N N . THR E 1 172 ? 161.835 146.988 153.113 1.00 34.63 172 THR E N 1
ATOM 21966 C CA . THR E 1 172 ? 161.739 146.396 151.789 1.00 40.34 172 THR E CA 1
ATOM 21967 C C . THR E 1 172 ? 161.733 147.494 150.740 1.00 42.86 172 THR E C 1
ATOM 21968 O O . THR E 1 172 ? 161.336 148.629 151.008 1.00 48.14 172 THR E O 1
ATOM 21979 N N . GLN E 1 173 ? 162.187 147.147 149.543 1.00 45.14 173 GLN E N 1
ATOM 21980 C CA . GLN E 1 173 ? 162.086 148.018 148.385 1.00 45.10 173 GLN E CA 1
ATOM 21981 C C . GLN E 1 173 ? 160.901 147.573 147.543 1.00 45.77 173 GLN E C 1
ATOM 21982 O O . GLN E 1 173 ? 160.579 146.386 147.481 1.00 52.38 173 GLN E O 1
ATOM 21996 N N . ASN E 1 174 ? 160.242 148.533 146.899 1.00 37.07 174 ASN E N 1
ATOM 21997 C CA . ASN E 1 174 ? 158.951 148.225 146.298 1.00 43.60 174 ASN E CA 1
ATOM 21998 C C . ASN E 1 174 ? 159.057 147.857 144.820 1.00 47.67 174 ASN E C 1
ATOM 21999 O O . ASN E 1 174 ? 158.365 146.945 144.363 1.00 52.74 174 ASN E O 1
ATOM 22010 N N . TYR E 1 175 ? 159.886 148.564 144.055 1.00 49.97 175 TYR E N 1
ATOM 22011 C CA . TYR E 1 175 ? 160.097 148.257 142.641 1.00 53.45 175 TYR E CA 1
ATOM 22012 C C . TYR E 1 175 ? 158.899 148.628 141.778 1.00 51.81 175 TYR E C 1
ATOM 22013 O O . TYR E 1 175 ? 158.966 148.515 140.551 1.00 54.56 175 TYR E O 1
ATOM 22031 N N . LYS E 1 176 ? 157.806 149.060 142.389 1.00 47.92 176 LYS E N 1
ATOM 22032 C CA . LYS E 1 176 ? 156.630 149.498 141.651 1.00 45.74 176 LYS E CA 1
ATOM 22033 C C . LYS E 1 176 ? 156.242 150.928 141.964 1.00 46.58 176 LYS E C 1
ATOM 22034 O O . LYS E 1 176 ? 155.847 151.664 141.062 1.00 46.26 176 LYS E O 1
ATOM 22053 N N . TRP E 1 177 ? 156.341 151.336 143.224 1.00 41.58 177 TRP E N 1
ATOM 22054 C CA . TRP E 1 177 ? 156.062 152.696 143.647 1.00 35.92 177 TRP E CA 1
ATOM 22055 C C . TRP E 1 177 ? 157.299 153.282 144.301 1.00 39.19 177 TRP E C 1
ATOM 22056 O O . TRP E 1 177 ? 157.999 152.601 145.051 1.00 45.10 177 TRP E O 1
ATOM 22077 N N . ASP E 1 178 ? 157.570 154.542 143.997 1.00 42.36 178 ASP E N 1
ATOM 22078 C CA . ASP E 1 178 ? 158.543 155.334 144.728 1.00 42.27 178 ASP E CA 1
ATOM 22079 C C . ASP E 1 178 ? 157.797 155.987 145.881 1.00 41.59 178 ASP E C 1
ATOM 22080 O O . ASP E 1 178 ? 156.908 156.818 145.659 1.00 45.93 178 ASP E O 1
ATOM 22089 N N . ILE E 1 179 ? 158.128 155.576 147.104 1.00 40.89 179 ILE E N 1
ATOM 22090 C CA . ILE E 1 179 ? 157.466 156.056 148.309 1.00 35.00 179 ILE E CA 1
ATOM 22091 C C . ILE E 1 179 ? 158.287 157.189 148.896 1.00 34.97 179 ILE E C 1
ATOM 22092 O O . ILE E 1 179 ? 159.517 157.113 148.977 1.00 40.40 179 ILE E O 1
ATOM 22108 N N . ASN E 1 180 ? 157.599 158.246 149.305 1.00 35.92 180 ASN E N 1
ATOM 22109 C CA . ASN E 1 180 ? 158.217 159.386 149.972 1.00 35.73 180 ASN E CA 1
ATOM 22110 C C . ASN E 1 180 ? 157.309 159.712 151.151 1.00 40.15 180 ASN E C 1
ATOM 22111 O O . ASN E 1 180 ? 156.259 160.338 150.982 1.00 42.02 180 ASN E O 1
ATOM 22121 N N . VAL E 1 181 ? 157.679 159.216 152.326 1.00 33.71 181 VAL E N 1
ATOM 22122 C CA . VAL E 1 181 ? 156.957 159.504 153.555 1.00 29.75 181 VAL E CA 1
ATOM 22123 C C . VAL E 1 181 ? 157.991 159.780 154.633 1.00 30.10 181 VAL E C 1
ATOM 22124 O O . VAL E 1 181 ? 158.534 158.855 155.239 1.00 43.20 181 VAL E O 1
ATOM 22137 N N . SER E 1 182 ? 158.280 161.054 154.870 1.00 23.39 182 SER E N 1
ATOM 22138 C CA . SER E 1 182 ? 159.301 161.430 155.836 1.00 27.10 182 SER E CA 1
ATOM 22139 C C . SER E 1 182 ? 159.033 162.854 156.283 1.00 30.55 182 SER E C 1
ATOM 22140 O O . SER E 1 182 ? 158.919 163.751 155.447 1.00 39.81 182 SER E O 1
ATOM 22148 N N . GLY E 1 183 ? 158.930 163.057 157.589 1.00 25.56 183 GLY E N 1
ATOM 22149 C CA . GLY E 1 183 ? 158.631 164.374 158.102 1.00 22.87 183 GLY E CA 1
ATOM 22150 C C . GLY E 1 183 ? 158.213 164.318 159.555 1.00 24.76 183 GLY E C 1
ATOM 22151 O O . GLY E 1 183 ? 158.281 163.275 160.213 1.00 34.45 183 GLY E O 1
ATOM 22155 N N . LYS E 1 184 ? 157.740 165.469 160.023 1.00 27.61 184 LYS E N 1
ATOM 22156 C CA . LYS E 1 184 ? 157.469 165.682 161.439 1.00 25.12 184 LYS E CA 1
ATOM 22157 C C . LYS E 1 184 ? 156.516 166.865 161.534 1.00 28.98 184 LYS E C 1
ATOM 22158 O O . LYS E 1 184 ? 156.881 167.978 161.148 1.00 37.54 184 LYS E O 1
ATOM 22177 N N . VAL E 1 185 ? 155.308 166.629 162.034 1.00 26.17 185 VAL E N 1
ATOM 22178 C CA . VAL E 1 185 ? 154.242 167.624 162.012 1.00 25.12 185 VAL E CA 1
ATOM 22179 C C . VAL E 1 185 ? 153.641 167.757 163.401 1.00 31.02 185 VAL E C 1
ATOM 22180 O O . VAL E 1 185 ? 153.410 166.757 164.084 1.00 43.62 185 VAL E O 1
ATOM 22193 N N . ASN E 1 186 ? 153.380 168.990 163.819 1.00 33.80 186 ASN E N 1
ATOM 22194 C CA . ASN E 1 186 ? 152.651 169.211 165.058 1.00 26.82 186 ASN E CA 1
ATOM 22195 C C . ASN E 1 186 ? 151.200 168.778 164.903 1.00 31.76 186 ASN E C 1
ATOM 22196 O O . ASN E 1 186 ? 150.622 168.842 163.818 1.00 38.40 186 ASN E O 1
ATOM 22206 N N . GLY E 1 187 ? 150.605 168.346 166.007 1.00 28.76 187 GLY E N 1
ATOM 22207 C CA . GLY E 1 187 ? 149.209 167.965 165.979 1.00 31.39 187 GLY E CA 1
ATOM 22208 C C . GLY E 1 187 ? 148.298 169.163 165.798 1.00 35.87 187 GLY E C 1
ATOM 22209 O O . GLY E 1 187 ? 148.627 170.290 166.164 1.00 36.82 187 GLY E O 1
ATOM 22213 N N . THR E 1 188 ? 147.128 168.905 165.223 1.00 40.65 188 THR E N 1
ATOM 22214 C CA . THR E 1 188 ? 146.126 169.930 164.962 1.00 38.80 188 THR E CA 1
ATOM 22215 C C . THR E 1 188 ? 145.043 169.836 166.027 1.00 38.93 188 THR E C 1
ATOM 22216 O O . THR E 1 188 ? 144.428 168.780 166.195 1.00 40.95 188 THR E O 1
ATOM 22227 N N . ASP E 1 189 ? 144.803 170.936 166.732 1.00 48.17 189 ASP E N 1
ATOM 22228 C CA . ASP E 1 189 ? 143.898 170.970 167.879 1.00 49.55 189 ASP E CA 1
ATOM 22229 C C . ASP E 1 189 ? 142.638 171.744 167.498 1.00 50.39 189 ASP E C 1
ATOM 22230 O O . ASP E 1 189 ? 142.570 172.963 167.656 1.00 53.15 189 ASP E O 1
ATOM 22239 N N . GLU E 1 190 ? 141.630 171.022 166.999 1.00 54.15 190 GLU E N 1
ATOM 22240 C CA . GLU E 1 190 ? 140.316 171.590 166.683 1.00 55.77 190 GLU E CA 1
ATOM 22241 C C . GLU E 1 190 ? 139.253 170.702 167.325 1.00 54.31 190 GLU E C 1
ATOM 22242 O O . GLU E 1 190 ? 138.703 169.813 166.676 1.00 54.53 190 GLU E O 1
ATOM 22254 N N . LEU E 1 191 ? 138.977 170.945 168.606 1.00 48.98 191 LEU E N 1
ATOM 22255 C CA . LEU E 1 191 ? 137.939 170.233 169.347 1.00 50.38 191 LEU E CA 1
ATOM 22256 C C . LEU E 1 191 ? 138.349 168.800 169.673 1.00 49.84 191 LEU E C 1
ATOM 22257 O O . LEU E 1 191 ? 137.679 168.118 170.453 1.00 54.11 191 LEU E O 1
ATOM 22273 N N . PHE E 1 192 ? 139.454 168.348 169.094 1.00 42.10 192 PHE E N 1
ATOM 22274 C CA . PHE E 1 192 ? 140.086 167.075 169.397 1.00 41.40 192 PHE E CA 1
ATOM 22275 C C . PHE E 1 192 ? 141.344 167.020 168.551 1.00 40.65 192 PHE E C 1
ATOM 22276 O O . PHE E 1 192 ? 141.367 167.543 167.437 1.00 39.67 192 PHE E O 1
ATOM 22293 N N . SER E 1 193 ? 142.388 166.406 169.086 1.00 34.68 193 SER E N 1
ATOM 22294 C CA . SER E 1 193 ? 143.697 166.501 168.467 1.00 24.44 193 SER E CA 1
ATOM 22295 C C . SER E 1 193 ? 143.878 165.401 167.437 1.00 25.13 193 SER E C 1
ATOM 22296 O O . SER E 1 193 ? 143.490 164.254 167.659 1.00 30.96 193 SER E O 1
ATOM 22304 N N . TYR E 1 194 ? 144.468 165.761 166.303 1.00 26.40 194 TYR E N 1
ATOM 22305 C CA . TYR E 1 194 ? 144.753 164.794 165.260 1.00 26.04 194 TYR E CA 1
ATOM 22306 C C . TYR E 1 194 ? 145.939 165.287 164.448 1.00 28.82 194 TYR E C 1
ATOM 22307 O O . TYR E 1 194 ? 146.421 166.406 164.621 1.00 34.31 194 TYR E O 1
ATOM 22325 N N . ALA E 1 195 ? 146.420 164.415 163.575 1.00 25.67 195 ALA E N 1
ATOM 22326 C CA . ALA E 1 195 ? 147.511 164.723 162.664 1.00 19.49 195 ALA E CA 1
ATOM 22327 C C . ALA E 1 195 ? 147.477 163.680 161.562 1.00 21.03 195 ALA E C 1
ATOM 22328 O O . ALA E 1 195 ? 146.761 162.685 161.657 1.00 28.01 195 ALA E O 1
ATOM 22335 N N . PHE E 1 196 ? 148.239 163.916 160.501 1.00 28.01 196 PHE E N 1
ATOM 22336 C CA . PHE E 1 196 ? 148.319 162.913 159.454 1.00 25.35 196 PHE E CA 1
ATOM 22337 C C . PHE E 1 196 ? 149.686 162.945 158.793 1.00 25.15 196 PHE E C 1
ATOM 22338 O O . PHE E 1 196 ? 150.332 163.988 158.700 1.00 33.32 196 PHE E O 1
ATOM 22355 N N . ALA E 1 197 ? 150.113 161.768 158.351 1.00 20.68 197 ALA E N 1
ATOM 22356 C CA . ALA E 1 197 ? 151.337 161.601 157.593 1.00 22.84 197 ALA E CA 1
ATOM 22357 C C . ALA E 1 197 ? 151.008 161.588 156.111 1.00 29.28 197 ALA E C 1
ATOM 22358 O O . ALA E 1 197 ? 150.173 160.772 155.688 1.00 29.28 197 ALA E O 1
ATOM 22365 N N . PRO E 1 198 ? 151.590 162.474 155.296 1.00 31.06 198 PRO E N 1
ATOM 22366 C CA . PRO E 1 198 ? 151.391 162.397 153.842 1.00 24.96 198 PRO E CA 1
ATOM 22367 C C . PRO E 1 198 ? 152.387 161.437 153.209 1.00 30.22 198 PRO E C 1
ATOM 22368 O O . PRO E 1 198 ? 153.600 161.597 153.352 1.00 35.50 198 PRO E O 1
ATOM 22379 N N . MET E 1 199 ? 151.871 160.449 152.497 1.00 29.18 199 MET E N 1
ATOM 22380 C CA . MET E 1 199 ? 152.660 159.458 151.785 1.00 31.04 199 MET E CA 1
ATOM 22381 C C . MET E 1 199 ? 152.534 159.776 150.305 1.00 33.42 199 MET E C 1
ATOM 22382 O O . MET E 1 199 ? 151.442 159.664 149.740 1.00 38.73 199 MET E O 1
ATOM 22396 N N . TYR E 1 200 ? 153.632 160.189 149.680 1.00 33.57 200 TYR E N 1
ATOM 22397 C CA . TYR E 1 200 ? 153.642 160.491 148.257 1.00 38.81 200 TYR E CA 1
ATOM 22398 C C . TYR E 1 200 ? 154.136 159.269 147.501 1.00 37.86 200 TYR E C 1
ATOM 22399 O O . TYR E 1 200 ? 155.177 158.705 147.839 1.00 42.33 200 TYR E O 1
ATOM 22417 N N . LEU E 1 201 ? 153.381 158.854 146.491 1.00 31.43 201 LEU E N 1
ATOM 22418 C CA . LEU E 1 201 ? 153.648 157.621 145.761 1.00 30.84 201 LEU E CA 1
ATOM 22419 C C . LEU E 1 201 ? 153.719 157.947 144.279 1.00 39.72 201 LEU E C 1
ATOM 22420 O O . LEU E 1 201 ? 152.731 158.400 143.697 1.00 50.39 201 LEU E O 1
ATOM 22436 N N . ARG E 1 202 ? 154.877 157.718 143.671 1.00 42.20 202 ARG E N 1
ATOM 22437 C CA . ARG E 1 202 ? 155.076 157.960 142.246 1.00 42.01 202 ARG E CA 1
ATOM 22438 C C . ARG E 1 202 ? 155.308 156.630 141.549 1.00 46.32 202 ARG E C 1
ATOM 22439 O O . ARG E 1 202 ? 156.227 155.897 141.911 1.00 53.47 202 ARG E O 1
ATOM 22460 N N . ARG E 1 203 ? 154.493 156.315 140.549 1.00 45.55 203 ARG E N 1
ATOM 22461 C CA . ARG E 1 203 ? 154.680 155.046 139.861 1.00 47.77 203 ARG E CA 1
ATOM 22462 C C . ARG E 1 203 ? 156.043 154.999 139.189 1.00 49.11 203 ARG E C 1
ATOM 22463 O O . ARG E 1 203 ? 156.445 155.932 138.490 1.00 47.88 203 ARG E O 1
ATOM 22484 N N . LYS E 1 204 ? 156.754 153.898 139.404 1.00 52.03 204 LYS E N 1
ATOM 22485 C CA . LYS E 1 204 ? 158.055 153.703 138.788 1.00 50.43 204 LYS E CA 1
ATOM 22486 C C . LYS E 1 204 ? 157.880 153.234 137.353 1.00 57.19 204 LYS E C 1
ATOM 22487 O O . LYS E 1 204 ? 157.047 152.372 137.064 1.00 60.79 204 LYS E O 1
ATOM 22506 N N . LEU E 1 205 ? 158.675 153.806 136.450 1.00 72.13 205 LEU E N 1
ATOM 22507 C CA . LEU E 1 205 ? 158.557 153.516 135.023 1.00 72.29 205 LEU E CA 1
ATOM 22508 C C . LEU E 1 205 ? 159.302 152.220 134.705 1.00 73.06 205 LEU E C 1
ATOM 22509 O O . LEU E 1 205 ? 160.347 152.197 134.052 1.00 72.48 205 LEU E O 1
ATOM 22525 N N . THR E 1 206 ? 158.742 151.121 135.196 1.00 77.81 206 THR E N 1
ATOM 22526 C CA . THR E 1 206 ? 159.225 149.806 134.813 1.00 79.39 206 THR E CA 1
ATOM 22527 C C . THR E 1 206 ? 158.881 149.540 133.355 1.00 81.68 206 THR E C 1
ATOM 22528 O O . THR E 1 206 ? 157.826 149.942 132.862 1.00 82.08 206 THR E O 1
ATOM 22539 N N . VAL E 1 207 ? 159.784 148.849 132.658 1.00 90.31 207 VAL E N 1
ATOM 22540 C CA . VAL E 1 207 ? 159.566 148.595 131.240 1.00 91.95 207 VAL E CA 1
ATOM 22541 C C . VAL E 1 207 ? 158.404 147.648 130.993 1.00 90.59 207 VAL E C 1
ATOM 22542 O O . VAL E 1 207 ? 158.033 147.433 129.836 1.00 92.08 207 VAL E O 1
ATOM 22555 N N . GLY E 1 208 ? 157.819 147.069 132.043 1.00 84.95 208 GLY E N 1
ATOM 22556 C CA . GLY E 1 208 ? 156.525 146.427 131.882 1.00 85.08 208 GLY E CA 1
ATOM 22557 C C . GLY E 1 208 ? 155.458 147.423 131.474 1.00 85.26 208 GLY E C 1
ATOM 22558 O O . GLY E 1 208 ? 154.595 147.127 130.642 1.00 84.64 208 GLY E O 1
ATOM 22562 N N . ILE E 1 209 ? 155.517 148.628 132.040 1.00 83.57 209 ILE E N 1
ATOM 22563 C CA . ILE E 1 209 ? 154.646 149.699 131.576 1.00 83.66 209 ILE E CA 1
ATOM 22564 C C . ILE E 1 209 ? 154.890 149.954 130.097 1.00 84.07 209 ILE E C 1
ATOM 22565 O O . ILE E 1 209 ? 153.948 150.099 129.310 1.00 84.79 209 ILE E O 1
ATOM 22581 N N . ILE E 1 210 ? 156.159 149.986 129.689 1.00 87.12 210 ILE E N 1
ATOM 22582 C CA . ILE E 1 210 ? 156.480 150.234 128.289 1.00 86.44 210 ILE E CA 1
ATOM 22583 C C . ILE E 1 210 ? 155.907 149.131 127.411 1.00 88.65 210 ILE E C 1
ATOM 22584 O O . ILE E 1 210 ? 155.397 149.392 126.317 1.00 90.00 210 ILE E O 1
ATOM 22600 N N . ALA E 1 211 ? 155.991 147.881 127.869 1.00 94.30 211 ALA E N 1
ATOM 22601 C CA . ALA E 1 211 ? 155.392 146.783 127.121 1.00 95.64 211 ALA E CA 1
ATOM 22602 C C . ALA E 1 211 ? 153.891 146.979 126.984 1.00 95.61 211 ALA E C 1
ATOM 22603 O O . ALA E 1 211 ? 153.314 146.703 125.927 1.00 97.33 211 ALA E O 1
ATOM 22610 N N . MET E 1 212 ? 153.239 147.445 128.048 1.00 94.63 212 MET E N 1
ATOM 22611 C CA . MET E 1 212 ? 151.807 147.715 127.963 1.00 95.19 212 MET E CA 1
ATOM 22612 C C . MET E 1 212 ? 151.511 148.813 126.945 1.00 95.14 212 MET E C 1
ATOM 22613 O O . MET E 1 212 ? 150.497 148.757 126.241 1.00 95.35 212 MET E O 1
ATOM 22627 N N . LEU E 1 213 ? 152.376 149.828 126.862 1.00 94.07 213 LEU E N 1
ATOM 22628 C CA . LEU E 1 213 ? 152.132 150.938 125.938 1.00 94.54 213 LEU E CA 1
ATOM 22629 C C . LEU E 1 213 ? 152.428 150.602 124.478 1.00 97.75 213 LEU E C 1
ATOM 22630 O O . LEU E 1 213 ? 151.742 151.123 123.592 1.00 99.29 213 LEU E O 1
ATOM 22646 N N . ILE E 1 214 ? 153.427 149.760 124.193 1.00 106.49 214 ILE E N 1
ATOM 22647 C CA . ILE E 1 214 ? 153.780 149.485 122.794 1.00 107.71 214 ILE E CA 1
ATOM 22648 C C . ILE E 1 214 ? 152.557 149.146 121.946 1.00 108.08 214 ILE E C 1
ATOM 22649 O O . ILE E 1 214 ? 152.413 149.718 120.855 1.00 109.49 214 ILE E O 1
ATOM 22665 N N . PRO E 1 215 ? 151.663 148.244 122.361 1.00 106.80 215 PRO E N 1
ATOM 22666 C CA . PRO E 1 215 ? 150.480 147.989 121.528 1.00 107.01 215 PRO E CA 1
ATOM 22667 C C . PRO E 1 215 ? 149.678 149.243 121.248 1.00 107.75 215 PRO E C 1
ATOM 22668 O O . PRO E 1 215 ? 149.208 149.426 120.122 1.00 108.80 215 PRO E O 1
ATOM 22679 N N . THR E 1 216 ? 149.543 150.138 122.228 1.00 110.53 216 THR E N 1
ATOM 22680 C CA . THR E 1 216 ? 148.755 151.348 122.018 1.00 111.66 216 THR E CA 1
ATOM 22681 C C . THR E 1 216 ? 149.360 152.216 120.921 1.00 111.89 216 THR E C 1
ATOM 22682 O O . THR E 1 216 ? 148.661 152.647 119.996 1.00 113.30 216 THR E O 1
ATOM 22693 N N . VAL E 1 217 ? 150.665 152.479 121.001 1.00 114.23 217 VAL E N 1
ATOM 22694 C CA . VAL E 1 217 ? 151.287 153.365 120.023 1.00 115.86 217 VAL E CA 1
ATOM 22695 C C . VAL E 1 217 ? 151.278 152.728 118.638 1.00 117.42 217 VAL E C 1
ATOM 22696 O O . VAL E 1 217 ? 150.952 153.387 117.638 1.00 118.28 217 VAL E O 1
ATOM 22709 N N . MET E 1 218 ? 151.627 151.442 118.546 1.00 119.76 218 MET E N 1
ATOM 22710 C CA . MET E 1 218 ? 151.657 150.838 117.220 1.00 119.54 218 MET E CA 1
ATOM 22711 C C . MET E 1 218 ? 150.256 150.753 116.631 1.00 119.48 218 MET E C 1
ATOM 22712 O O . MET E 1 218 ? 150.087 150.905 115.416 1.00 119.68 218 MET E O 1
ATOM 22726 N N . MET E 1 219 ? 149.240 150.515 117.466 1.00 122.40 219 MET E N 1
ATOM 22727 C CA . MET E 1 219 ? 147.871 150.514 116.974 1.00 123.12 219 MET E CA 1
ATOM 22728 C C . MET E 1 219 ? 147.449 151.900 116.518 1.00 122.21 219 MET E C 1
ATOM 22729 O O . MET E 1 219 ? 146.694 152.022 115.552 1.00 123.67 219 MET E O 1
ATOM 22743 N N . THR E 1 220 ? 147.919 152.952 117.189 1.00 118.05 220 THR E N 1
ATOM 22744 C CA . THR E 1 220 ? 147.658 154.299 116.695 1.00 118.56 220 THR E CA 1
ATOM 22745 C C . THR E 1 220 ? 148.247 154.479 115.303 1.00 119.94 220 THR E C 1
ATOM 22746 O O . THR E 1 220 ? 147.583 154.993 114.393 1.00 121.15 220 THR E O 1
ATOM 22757 N N . ILE E 1 221 ? 149.490 154.036 115.110 1.00 123.10 221 ILE E N 1
ATOM 22758 C CA . ILE E 1 221 ? 150.114 154.159 113.792 1.00 123.06 221 ILE E CA 1
ATOM 22759 C C . ILE E 1 221 ? 149.307 153.392 112.746 1.00 123.11 221 ILE E C 1
ATOM 22760 O O . ILE E 1 221 ? 149.017 153.902 111.650 1.00 123.02 221 ILE E O 1
ATOM 22776 N N . LEU E 1 222 ? 148.931 152.153 113.068 1.00 124.65 222 LEU E N 1
ATOM 22777 C CA . LEU E 1 222 ? 148.241 151.315 112.093 1.00 124.66 222 LEU E CA 1
ATOM 22778 C C . LEU E 1 222 ? 146.866 151.882 111.770 1.00 125.13 222 LEU E C 1
ATOM 22779 O O . LEU E 1 222 ? 146.423 151.836 110.617 1.00 125.72 222 LEU E O 1
ATOM 22795 N N . THR E 1 223 ? 146.168 152.407 112.777 1.00 124.83 223 THR E N 1
ATOM 22796 C CA . THR E 1 223 ? 144.880 153.037 112.534 1.00 124.93 223 THR E CA 1
ATOM 22797 C C . THR E 1 223 ? 145.040 154.270 111.658 1.00 124.93 223 THR E C 1
ATOM 22798 O O . THR E 1 223 ? 144.190 154.552 110.807 1.00 125.37 223 THR E O 1
ATOM 22809 N N . ILE E 1 224 ? 146.124 155.022 111.852 1.00 125.84 224 ILE E N 1
ATOM 22810 C CA . ILE E 1 224 ? 146.373 156.176 110.993 1.00 126.28 224 ILE E CA 1
ATOM 22811 C C . ILE E 1 224 ? 146.508 155.731 109.542 1.00 126.55 224 ILE E C 1
ATOM 22812 O O . ILE E 1 224 ? 145.910 156.324 108.636 1.00 126.38 224 ILE E O 1
ATOM 22828 N N . PHE E 1 225 ? 147.277 154.665 109.297 1.00 130.32 225 PHE E N 1
ATOM 22829 C CA . PHE E 1 225 ? 147.370 154.168 107.921 1.00 130.72 225 PHE E CA 1
ATOM 22830 C C . PHE E 1 225 ? 146.030 153.673 107.386 1.00 129.97 225 PHE E C 1
ATOM 22831 O O . PHE E 1 225 ? 145.651 154.017 106.261 1.00 130.31 225 PHE E O 1
ATOM 22848 N N . VAL E 1 226 ? 145.293 152.870 108.156 1.00 131.15 226 VAL E N 1
ATOM 22849 C CA . VAL E 1 226 ? 144.055 152.307 107.617 1.00 131.88 226 VAL E CA 1
ATOM 22850 C C . VAL E 1 226 ? 143.062 153.420 107.311 1.00 131.92 226 VAL E C 1
ATOM 22851 O O . VAL E 1 226 ? 142.328 153.361 106.318 1.00 131.43 226 VAL E O 1
ATOM 22864 N N . PHE E 1 227 ? 143.019 154.451 108.158 1.00 133.16 227 PHE E N 1
ATOM 22865 C CA . PHE E 1 227 ? 142.226 155.631 107.840 1.00 133.36 227 PHE E CA 1
ATOM 22866 C C . PHE E 1 227 ? 142.764 156.338 106.604 1.00 133.41 227 PHE E C 1
ATOM 22867 O O . PHE E 1 227 ? 141.993 156.942 105.851 1.00 132.68 227 PHE E O 1
ATOM 22884 N N . LEU E 1 228 ? 144.076 156.269 106.380 1.00 136.46 228 LEU E N 1
ATOM 22885 C CA . LEU E 1 228 ? 144.691 156.842 105.191 1.00 137.05 228 LEU E CA 1
ATOM 22886 C C . LEU E 1 228 ? 144.666 155.896 103.998 1.00 137.27 228 LEU E C 1
ATOM 22887 O O . LEU E 1 228 ? 144.949 156.331 102.876 1.00 136.42 228 LEU E O 1
ATOM 22903 N N . LEU E 1 229 ? 144.305 154.636 104.207 1.00 139.12 229 LEU E N 1
ATOM 22904 C CA . LEU E 1 229 ? 144.311 153.661 103.128 1.00 138.77 229 LEU E CA 1
ATOM 22905 C C . LEU E 1 229 ? 143.488 154.181 101.949 1.00 139.36 229 LEU E C 1
ATOM 22906 O O . LEU E 1 229 ? 142.494 154.890 102.155 1.00 138.94 229 LEU E O 1
ATOM 22922 N N . PRO E 1 230 ? 143.865 153.864 100.711 1.00 142.13 230 PRO E N 1
ATOM 22923 C CA . PRO E 1 230 ? 143.115 154.370 99.555 1.00 141.80 230 PRO E CA 1
ATOM 22924 C C . PRO E 1 230 ? 141.656 153.958 99.626 1.00 142.46 230 PRO E C 1
ATOM 22925 O O . PRO E 1 230 ? 141.333 152.878 100.143 1.00 142.57 230 PRO E O 1
ATOM 22936 N N . PRO E 1 231 ? 140.740 154.792 99.122 1.00 143.78 231 PRO E N 1
ATOM 22937 C CA . PRO E 1 231 ? 139.310 154.458 99.240 1.00 143.37 231 PRO E CA 1
ATOM 22938 C C . PRO E 1 231 ? 138.949 153.096 98.671 1.00 142.71 231 PRO E C 1
ATOM 22939 O O . PRO E 1 231 ? 138.103 152.397 99.242 1.00 141.23 231 PRO E O 1
ATOM 22950 N N . GLU E 1 232 ? 139.569 152.698 97.559 1.00 144.20 232 GLU E N 1
ATOM 22951 C CA . GLU E 1 232 ? 139.279 151.422 96.916 1.00 144.14 232 GLU E CA 1
ATOM 22952 C C . GLU E 1 232 ? 140.490 150.499 96.877 1.00 143.90 232 GLU E C 1
ATOM 22953 O O . GLU E 1 232 ? 140.703 149.817 95.868 1.00 143.56 232 GLU E O 1
ATOM 22965 N N . SER E 1 233 ? 141.291 150.465 97.941 1.00 141.37 233 SER E N 1
ATOM 22966 C CA . SER E 1 233 ? 142.464 149.601 97.990 1.00 141.08 233 SER E CA 1
ATOM 22967 C C . SER E 1 233 ? 142.080 148.150 97.725 1.00 141.19 233 SER E C 1
ATOM 22968 O O . SER E 1 233 ? 142.728 147.468 96.924 1.00 140.52 233 SER E O 1
ATOM 22976 N N . GLY E 1 234 ? 141.032 147.672 98.392 1.00 140.96 234 GLY E N 1
ATOM 22977 C CA . GLY E 1 234 ? 140.549 146.320 98.187 1.00 140.10 234 GLY E CA 1
ATOM 22978 C C . GLY E 1 234 ? 140.309 145.566 99.479 1.00 140.27 234 GLY E C 1
ATOM 22979 O O . GLY E 1 234 ? 139.380 144.758 99.570 1.00 139.26 234 GLY E O 1
ATOM 22983 N N . GLU E 1 235 ? 141.142 145.822 100.486 1.00 139.65 235 GLU E N 1
ATOM 22984 C CA . GLU E 1 235 ? 141.005 145.207 101.800 1.00 139.56 235 GLU E CA 1
ATOM 22985 C C . GLU E 1 235 ? 140.572 146.199 102.871 1.00 139.18 235 GLU E C 1
ATOM 22986 O O . GLU E 1 235 ? 140.675 145.889 104.061 1.00 138.54 235 GLU E O 1
ATOM 22998 N N . LYS E 1 236 ? 140.093 147.379 102.475 1.00 139.42 236 LYS E N 1
ATOM 22999 C CA . LYS E 1 236 ? 139.729 148.419 103.428 1.00 139.15 236 LYS E CA 1
ATOM 23000 C C . LYS E 1 236 ? 138.730 147.921 104.468 1.00 138.92 236 LYS E C 1
ATOM 23001 O O . LYS E 1 236 ? 138.911 148.128 105.673 1.00 139.15 236 LYS E O 1
ATOM 23020 N N . VAL E 1 237 ? 137.667 147.262 104.014 1.00 135.25 237 VAL E N 1
ATOM 23021 C CA . VAL E 1 237 ? 136.548 146.912 104.882 1.00 135.69 237 VAL E CA 1
ATOM 23022 C C . VAL E 1 237 ? 137.009 145.990 106.003 1.00 135.28 237 VAL E C 1
ATOM 23023 O O . VAL E 1 237 ? 136.837 146.307 107.185 1.00 134.30 237 VAL E O 1
ATOM 23036 N N . SER E 1 238 ? 137.588 144.842 105.645 1.00 133.73 238 SER E N 1
ATOM 23037 C CA . SER E 1 238 ? 137.973 143.859 106.654 1.00 133.29 238 SER E CA 1
ATOM 23038 C C . SER E 1 238 ? 139.047 144.411 107.582 1.00 133.75 238 SER E C 1
ATOM 23039 O O . SER E 1 238 ? 139.002 144.209 108.803 1.00 132.74 238 SER E O 1
ATOM 23047 N N . LEU E 1 239 ? 140.038 145.099 107.013 1.00 136.36 239 LEU E N 1
ATOM 23048 C CA . LEU E 1 239 ? 141.113 145.660 107.822 1.00 134.94 239 LEU E CA 1
ATOM 23049 C C . LEU E 1 239 ? 140.562 146.642 108.847 1.00 134.79 239 LEU E C 1
ATOM 23050 O O . LEU E 1 239 ? 140.868 146.550 110.044 1.00 135.10 239 LEU E O 1
ATOM 23066 N N . ALA E 1 240 ? 139.734 147.586 108.394 1.00 132.38 240 ALA E N 1
ATOM 23067 C CA . ALA E 1 240 ? 139.161 148.567 109.307 1.00 132.42 240 ALA E CA 1
ATOM 23068 C C . ALA E 1 240 ? 138.275 147.894 110.344 1.00 132.73 240 ALA E C 1
ATOM 23069 O O . ALA E 1 240 ? 138.263 148.294 111.512 1.00 131.03 240 ALA E O 1
ATOM 23076 N N . THR E 1 241 ? 137.519 146.874 109.937 1.00 133.35 241 THR E N 1
ATOM 23077 C CA . THR E 1 241 ? 136.658 146.172 110.880 1.00 133.03 241 THR E CA 1
ATOM 23078 C C . THR E 1 241 ? 137.477 145.541 111.999 1.00 132.95 241 THR E C 1
ATOM 23079 O O . THR E 1 241 ? 137.194 145.744 113.187 1.00 132.12 241 THR E O 1
ATOM 23090 N N . THR E 1 242 ? 138.515 144.784 111.637 1.00 131.71 242 THR E N 1
ATOM 23091 C CA . THR E 1 242 ? 139.343 144.140 112.651 1.00 131.08 242 THR E CA 1
ATOM 23092 C C . THR E 1 242 ? 140.040 145.166 113.535 1.00 131.07 242 THR E C 1
ATOM 23093 O O . THR E 1 242 ? 140.150 144.969 114.753 1.00 131.09 242 THR E O 1
ATOM 23104 N N . ILE E 1 243 ? 140.516 146.265 112.947 1.00 128.70 243 ILE E N 1
ATOM 23105 C CA . ILE E 1 243 ? 141.234 147.266 113.731 1.00 128.92 243 ILE E CA 1
ATOM 23106 C C . ILE E 1 243 ? 140.293 147.977 114.696 1.00 129.49 243 ILE E C 1
ATOM 23107 O O . ILE E 1 243 ? 140.665 148.255 115.843 1.00 129.35 243 ILE E O 1
ATOM 23123 N N . PHE E 1 244 ? 139.066 148.285 114.265 1.00 127.09 244 PHE E N 1
ATOM 23124 C CA . PHE E 1 244 ? 138.098 148.837 115.207 1.00 127.13 244 PHE E CA 1
ATOM 23125 C C . PHE E 1 244 ? 137.768 147.844 116.308 1.00 126.10 244 PHE E C 1
ATOM 23126 O O . PHE E 1 244 ? 137.582 148.237 117.464 1.00 125.65 244 PHE E O 1
ATOM 23143 N N . LEU E 1 245 ? 137.666 146.559 115.972 1.00 125.47 245 LEU E N 1
ATOM 23144 C CA . LEU E 1 245 ? 137.423 145.565 117.011 1.00 125.75 245 LEU E CA 1
ATOM 23145 C C . LEU E 1 245 ? 138.538 145.585 118.048 1.00 126.23 245 LEU E C 1
ATOM 23146 O O . LEU E 1 245 ? 138.277 145.571 119.258 1.00 126.07 245 LEU E O 1
ATOM 23162 N N . SER E 1 246 ? 139.790 145.632 117.592 1.00 123.56 246 SER E N 1
ATOM 23163 C CA . SER E 1 246 ? 140.912 145.664 118.527 1.00 123.66 246 SER E CA 1
ATOM 23164 C C . SER E 1 246 ? 140.897 146.938 119.365 1.00 123.00 246 SER E C 1
ATOM 23165 O O . SER E 1 246 ? 141.172 146.902 120.573 1.00 122.61 246 SER E O 1
ATOM 23173 N N . ASN E 1 247 ? 140.588 148.076 118.741 1.00 121.03 247 ASN E N 1
ATOM 23174 C CA . ASN E 1 247 ? 140.516 149.330 119.484 1.00 121.03 247 ASN E CA 1
ATOM 23175 C C . ASN E 1 247 ? 139.432 149.269 120.552 1.00 121.51 247 ASN E C 1
ATOM 23176 O O . ASN E 1 247 ? 139.628 149.747 121.674 1.00 121.08 247 ASN E O 1
ATOM 23187 N N . VAL E 1 248 ? 138.276 148.697 120.214 1.00 119.80 248 VAL E N 1
ATOM 23188 C CA . VAL E 1 248 ? 137.197 148.561 121.187 1.00 118.60 248 VAL E CA 1
ATOM 23189 C C . VAL E 1 248 ? 137.627 147.654 122.329 1.00 118.36 248 VAL E C 1
ATOM 23190 O O . VAL E 1 248 ? 137.328 147.921 123.498 1.00 118.43 248 VAL E O 1
ATOM 23203 N N . LEU E 1 249 ? 138.321 146.559 122.013 1.00 115.91 249 LEU E N 1
ATOM 23204 C CA . LEU E 1 249 ? 138.791 145.669 123.069 1.00 116.06 249 LEU E CA 1
ATOM 23205 C C . LEU E 1 249 ? 139.742 146.395 124.012 1.00 115.90 249 LEU E C 1
ATOM 23206 O O . LEU E 1 249 ? 139.644 146.252 125.237 1.00 114.12 249 LEU E O 1
ATOM 23222 N N . TYR E 1 250 ? 140.668 147.184 123.462 1.00 115.59 250 TYR E N 1
ATOM 23223 C CA . TYR E 1 250 ? 141.586 147.936 124.314 1.00 113.48 250 TYR E CA 1
ATOM 23224 C C . TYR E 1 250 ? 140.845 148.971 125.152 1.00 113.37 250 TYR E C 1
ATOM 23225 O O . TYR E 1 250 ? 141.138 149.142 126.342 1.00 113.07 250 TYR E O 1
ATOM 23243 N N . LEU E 1 251 ? 139.893 149.684 124.547 1.00 110.37 251 LEU E N 1
ATOM 23244 C CA . LEU E 1 251 ? 139.141 150.685 125.294 1.00 109.54 251 LEU E CA 1
ATOM 23245 C C . LEU E 1 251 ? 138.340 150.045 126.417 1.00 109.36 251 LEU E C 1
ATOM 23246 O O . LEU E 1 251 ? 138.185 150.640 127.489 1.00 108.90 251 LEU E O 1
ATOM 23262 N N . VAL E 1 252 ? 137.821 148.839 126.190 1.00 109.40 252 VAL E N 1
ATOM 23263 C CA . VAL E 1 252 ? 137.087 148.137 127.235 1.00 109.54 252 VAL E CA 1
ATOM 23264 C C . VAL E 1 252 ? 138.034 147.684 128.338 1.00 109.80 252 VAL E C 1
ATOM 23265 O O . VAL E 1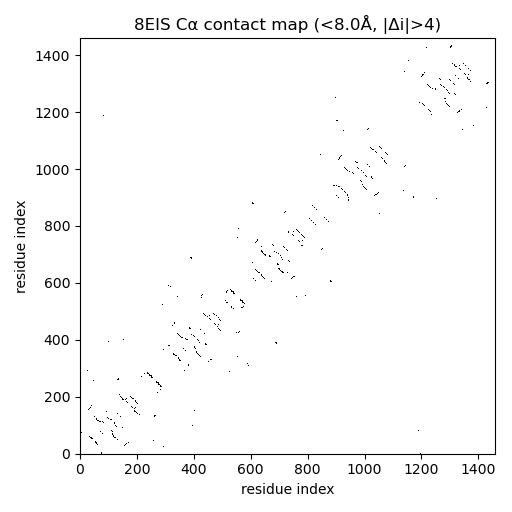 252 ? 137.723 147.801 129.528 1.00 109.66 252 VAL E O 1
ATOM 23278 N N . GLN E 1 253 ? 139.205 147.161 127.965 1.00 106.02 253 GLN E N 1
ATOM 23279 C CA . GLN E 1 253 ? 140.105 146.612 128.973 1.00 105.59 253 GLN E CA 1
ATOM 23280 C C . GLN E 1 253 ? 140.726 147.704 129.835 1.00 105.71 253 GLN E C 1
ATOM 23281 O O . GLN E 1 253 ? 140.967 147.482 131.026 1.00 103.98 253 GLN E O 1
ATOM 23295 N N . ILE E 1 254 ? 140.993 148.883 129.267 1.00 106.04 254 ILE E N 1
ATOM 23296 C CA . ILE E 1 254 ? 141.601 149.947 130.063 1.00 105.29 254 ILE E CA 1
ATOM 23297 C C . ILE E 1 254 ? 140.631 150.438 131.130 1.00 103.94 254 ILE E C 1
ATOM 23298 O O . ILE E 1 254 ? 141.037 150.781 132.246 1.00 103.50 254 ILE E O 1
ATOM 23314 N N . ASP E 1 255 ? 139.338 150.489 130.807 1.00 99.55 255 ASP E N 1
ATOM 23315 C CA . ASP E 1 255 ? 138.360 150.978 131.772 1.00 100.48 255 ASP E CA 1
ATOM 23316 C C . ASP E 1 255 ? 138.313 150.086 133.005 1.00 99.97 255 ASP E C 1
ATOM 23317 O O . ASP E 1 255 ? 138.192 150.576 134.133 1.00 98.57 255 ASP E O 1
ATOM 23326 N N . LYS E 1 256 ? 138.409 148.770 132.811 1.00 101.51 256 LYS E N 1
ATOM 23327 C CA . LYS E 1 256 ? 138.364 147.843 133.932 1.00 101.82 256 LYS E CA 1
ATOM 23328 C C . LYS E 1 256 ? 139.556 147.994 134.866 1.00 101.56 256 LYS E C 1
ATOM 23329 O O . LYS E 1 256 ? 139.517 147.456 135.978 1.00 101.48 256 LYS E O 1
ATOM 23348 N N . THR E 1 257 ? 140.606 148.699 134.450 1.00 96.96 257 THR E N 1
ATOM 23349 C CA . THR E 1 257 ? 141.781 148.920 135.284 1.00 97.65 257 THR E CA 1
ATOM 23350 C C . THR E 1 257 ? 141.828 150.317 135.886 1.00 95.03 257 THR E C 1
ATOM 23351 O O . THR E 1 257 ? 142.217 150.471 137.047 1.00 92.70 257 THR E O 1
ATOM 23362 N N . THR E 1 258 ? 141.446 151.338 135.129 1.00 87.89 258 THR E N 1
ATOM 23363 C CA . THR E 1 258 ? 141.472 152.692 135.657 1.00 86.57 258 THR E CA 1
ATOM 23364 C C . THR E 1 258 ? 140.343 152.879 136.670 1.00 85.35 258 THR E C 1
ATOM 23365 O O . THR E 1 258 ? 139.251 152.332 136.493 1.00 83.72 258 THR E O 1
ATOM 23376 N N . PRO E 1 259 ? 140.573 153.637 137.741 1.00 71.45 259 PRO E N 1
ATOM 23377 C CA . PRO E 1 259 ? 139.527 153.815 138.752 1.00 70.14 259 PRO E CA 1
ATOM 23378 C C . PRO E 1 259 ? 138.404 154.714 138.263 1.00 71.06 259 PRO E C 1
ATOM 23379 O O . PRO E 1 259 ? 138.608 155.639 137.475 1.00 70.94 259 PRO E O 1
ATOM 23390 N N . THR E 1 260 ? 137.201 154.428 138.753 1.00 63.84 260 THR E N 1
ATOM 23391 C CA . THR E 1 260 ? 136.013 155.198 138.416 1.00 62.77 260 THR E CA 1
ATOM 23392 C C . THR E 1 260 ? 135.735 156.317 139.410 1.00 62.79 260 THR E C 1
ATOM 23393 O O . THR E 1 260 ? 134.815 157.110 139.187 1.00 62.42 260 THR E O 1
ATOM 23404 N N . ASN E 1 261 ? 136.506 156.403 140.492 1.00 64.57 261 ASN E N 1
ATOM 23405 C CA . ASN E 1 261 ? 136.374 157.448 141.505 1.00 61.44 261 ASN E CA 1
ATOM 23406 C C . ASN E 1 261 ? 137.653 158.277 141.471 1.00 62.57 261 ASN E C 1
ATOM 23407 O O . ASN E 1 261 ? 138.572 158.059 142.261 1.00 63.04 261 ASN E O 1
ATOM 23418 N N . THR E 1 262 ? 137.701 159.244 140.556 1.00 68.51 262 THR E N 1
ATOM 23419 C CA . THR E 1 262 ? 138.904 160.025 140.315 1.00 70.04 262 THR E CA 1
ATOM 23420 C C . THR E 1 262 ? 138.544 161.493 140.159 1.00 69.89 262 THR E C 1
ATOM 23421 O O . THR E 1 262 ? 137.483 161.836 139.632 1.00 70.00 262 THR E O 1
ATOM 23432 N N . LYS E 1 263 ? 139.454 162.359 140.606 1.00 72.74 263 LYS E N 1
ATOM 23433 C CA . LYS E 1 263 ? 139.242 163.791 140.440 1.00 74.95 263 LYS E CA 1
ATOM 23434 C C . LYS E 1 263 ? 139.141 164.158 138.966 1.00 78.43 263 LYS E C 1
ATOM 23435 O O . LYS E 1 263 ? 138.257 164.927 138.571 1.00 76.30 263 LYS E O 1
ATOM 23454 N N . TYR E 1 264 ? 140.029 163.618 138.141 1.00 85.24 264 TYR E N 1
ATOM 23455 C CA . TYR E 1 264 ? 140.011 163.798 136.698 1.00 82.90 264 TYR E CA 1
ATOM 23456 C C . TYR E 1 264 ? 140.195 162.455 136.009 1.00 81.63 264 TYR E C 1
ATOM 23457 O O . TYR E 1 264 ? 140.736 161.514 136.600 1.00 82.19 264 TYR E O 1
ATOM 23475 N N . PRO E 1 265 ? 139.749 162.328 134.761 1.00 81.97 265 PRO E N 1
ATOM 23476 C CA . PRO E 1 265 ? 139.910 161.059 134.045 1.00 83.14 265 PRO E CA 1
ATOM 23477 C C . PRO E 1 265 ? 141.352 160.831 133.627 1.00 84.46 265 PRO E C 1
ATOM 23478 O O . PRO E 1 265 ? 142.159 161.756 133.550 1.00 85.74 265 PRO E O 1
ATOM 23489 N N . SER E 1 266 ? 141.661 159.575 133.316 1.00 85.41 266 SER E N 1
ATOM 23490 C CA . SER E 1 266 ? 142.969 159.239 132.771 1.00 86.69 266 SER E CA 1
ATOM 23491 C C . SER E 1 266 ? 143.072 159.752 131.341 1.00 88.37 266 SER E C 1
ATOM 23492 O O . SER E 1 266 ? 142.158 159.556 130.535 1.00 87.76 266 SER E O 1
ATOM 23500 N N . LEU E 1 267 ? 144.187 160.416 131.029 1.00 90.77 267 LEU E N 1
ATOM 23501 C CA . LEU E 1 267 ? 144.394 160.907 129.672 1.00 88.26 267 LEU E CA 1
ATOM 23502 C C . LEU E 1 267 ? 144.496 159.764 128.674 1.00 88.51 267 LEU E C 1
ATOM 23503 O O . LEU E 1 267 ? 144.064 159.905 127.526 1.00 91.03 267 LEU E O 1
ATOM 23519 N N . LEU E 1 268 ? 145.072 158.634 129.081 1.00 93.84 268 LEU E N 1
ATOM 23520 C CA . LEU E 1 268 ? 145.181 157.500 128.172 1.00 95.37 268 LEU E CA 1
ATOM 23521 C C . LEU E 1 268 ? 143.804 156.986 127.771 1.00 96.21 268 LEU E C 1
ATOM 23522 O O . LEU E 1 268 ? 143.597 156.574 126.623 1.00 96.79 268 LEU E O 1
ATOM 23538 N N . MET E 1 269 ? 142.850 156.991 128.704 1.00 98.09 269 MET E N 1
ATOM 23539 C CA . MET E 1 269 ? 141.500 156.554 128.366 1.00 97.67 269 MET E CA 1
ATOM 23540 C C . MET E 1 269 ? 140.877 157.468 127.320 1.00 99.18 269 MET E C 1
ATOM 23541 O O . MET E 1 269 ? 140.258 156.993 126.362 1.00 101.57 269 MET E O 1
ATOM 23555 N N . LEU E 1 270 ? 141.033 158.783 127.481 1.00 99.22 270 LEU E N 1
ATOM 23556 C CA . LEU E 1 270 ? 140.511 159.712 126.486 1.00 99.84 270 LEU E CA 1
ATOM 23557 C C . LEU E 1 270 ? 141.200 159.517 125.142 1.00 100.65 270 LEU E C 1
ATOM 23558 O O . LEU E 1 270 ? 140.556 159.575 124.088 1.00 100.71 270 LEU E O 1
ATOM 23574 N N . TYR E 1 271 ? 142.515 159.298 125.160 1.00 106.59 271 TYR E N 1
ATOM 23575 C CA . TYR E 1 271 ? 143.243 159.082 123.916 1.00 106.15 271 TYR E CA 1
ATOM 23576 C C . TYR E 1 271 ? 142.732 157.848 123.188 1.00 107.45 271 TYR E C 1
ATOM 23577 O O . TYR E 1 271 ? 142.509 157.883 121.974 1.00 110.06 271 TYR E O 1
ATOM 23595 N N . LEU E 1 272 ? 142.530 156.748 123.913 1.00 106.31 272 LEU E N 1
ATOM 23596 C CA . LEU E 1 272 ? 142.028 155.542 123.267 1.00 106.46 272 LEU E CA 1
ATOM 23597 C C . LEU E 1 272 ? 140.583 155.707 122.816 1.00 106.64 272 LEU E C 1
ATOM 23598 O O . LEU E 1 272 ? 140.190 155.143 121.789 1.00 107.58 272 LEU E O 1
ATOM 23614 N N . MET E 1 273 ? 139.779 156.473 123.555 1.00 110.16 273 MET E N 1
ATOM 23615 C CA . MET E 1 273 ? 138.420 156.761 123.109 1.00 111.33 273 MET E CA 1
ATOM 23616 C C . MET E 1 273 ? 138.436 157.513 121.785 1.00 111.72 273 MET E C 1
ATOM 23617 O O . MET E 1 273 ? 137.694 157.178 120.854 1.00 111.31 273 MET E O 1
ATOM 23631 N N . LEU E 1 274 ? 139.284 158.537 121.683 1.00 113.08 274 LEU E N 1
ATOM 23632 C CA . LEU E 1 274 ? 139.397 159.284 120.434 1.00 113.52 274 LEU E CA 1
ATOM 23633 C C . LEU E 1 274 ? 139.911 158.393 119.310 1.00 113.79 274 LEU E C 1
ATOM 23634 O O . LEU E 1 274 ? 139.464 158.505 118.162 1.00 114.23 274 LEU E O 1
ATOM 23650 N N . LEU E 1 275 ? 140.859 157.510 119.621 1.00 115.91 275 LEU E N 1
ATOM 23651 C CA . LEU E 1 275 ? 141.383 156.599 118.611 1.00 115.05 275 LEU E CA 1
ATOM 23652 C C . LEU E 1 275 ? 140.291 155.672 118.089 1.00 116.73 275 LEU E C 1
ATOM 23653 O O . LEU E 1 275 ? 140.181 155.444 116.878 1.00 117.59 275 LEU E O 1
ATOM 23669 N N . SER E 1 276 ? 139.470 155.131 118.990 1.00 119.75 276 SER E N 1
ATOM 23670 C CA . SER E 1 276 ? 138.366 154.278 118.565 1.00 119.70 276 SER E CA 1
ATOM 23671 C C . SER E 1 276 ? 137.346 155.066 117.753 1.00 119.85 276 SER E C 1
ATOM 23672 O O . SER E 1 276 ? 136.781 154.549 116.783 1.00 119.80 276 SER E O 1
ATOM 23680 N N . MET E 1 277 ? 137.087 156.316 118.141 1.00 118.17 277 MET E N 1
ATOM 23681 C CA . MET E 1 277 ? 136.164 157.142 117.369 1.00 118.32 277 MET E CA 1
ATOM 23682 C C . MET E 1 277 ? 136.682 157.360 115.953 1.00 119.12 277 MET E C 1
ATOM 23683 O O . MET E 1 277 ? 135.917 157.284 114.984 1.00 119.61 277 MET E O 1
ATOM 23697 N N . LEU E 1 278 ? 137.980 157.635 115.811 1.00 119.38 278 LEU E N 1
ATOM 23698 C CA . LEU E 1 278 ? 138.546 157.817 114.478 1.00 118.95 278 LEU E CA 1
ATOM 23699 C C . LEU E 1 278 ? 138.518 156.519 113.681 1.00 118.68 278 LEU E C 1
ATOM 23700 O O . LEU E 1 278 ? 138.298 156.538 112.466 1.00 120.11 278 LEU E O 1
ATOM 23716 N N . SER E 1 279 ? 138.742 155.381 114.338 1.00 120.42 279 SER E N 1
ATOM 23717 C CA . SER E 1 279 ? 138.620 154.104 113.640 1.00 121.14 279 SER E CA 1
ATOM 23718 C C . SER E 1 279 ? 137.197 153.893 113.136 1.00 122.88 279 SER E C 1
ATOM 23719 O O . SER E 1 279 ? 136.985 153.440 112.003 1.00 123.63 279 SER E O 1
ATOM 23727 N N . GLY E 1 280 ? 136.207 154.216 113.968 1.00 123.22 280 GLY E N 1
ATOM 23728 C CA . GLY E 1 280 ? 134.825 154.105 113.536 1.00 122.91 280 GLY E CA 1
ATOM 23729 C C . GLY E 1 280 ? 134.505 155.031 112.379 1.00 123.78 280 GLY E C 1
ATOM 23730 O O . GLY E 1 280 ? 133.776 154.661 111.458 1.00 124.42 280 GLY E O 1
ATOM 23734 N N . ILE E 1 281 ? 135.045 156.250 112.412 1.00 123.57 281 ILE E N 1
ATOM 23735 C CA . ILE E 1 281 ? 134.830 157.180 111.309 1.00 123.48 281 ILE E CA 1
ATOM 23736 C C . ILE E 1 281 ? 135.486 156.658 110.036 1.00 123.32 281 ILE E C 1
ATOM 23737 O O . ILE E 1 281 ? 134.956 156.832 108.934 1.00 123.40 281 ILE E O 1
ATOM 23753 N N . ALA E 1 282 ? 136.652 156.023 110.162 1.00 125.92 282 ALA E N 1
ATOM 23754 C CA . ALA E 1 282 ? 137.293 155.425 108.996 1.00 126.06 282 ALA E CA 1
ATOM 23755 C C . ALA E 1 282 ? 136.435 154.309 108.414 1.00 126.47 282 ALA E C 1
ATOM 23756 O O . ALA E 1 282 ? 136.285 154.201 107.191 1.00 127.24 282 ALA E O 1
ATOM 23763 N N . THR E 1 283 ? 135.867 153.465 109.276 1.00 128.36 283 THR E N 1
ATOM 23764 C CA . THR E 1 283 ? 134.977 152.414 108.791 1.00 129.55 283 THR E CA 1
ATOM 23765 C C . THR E 1 283 ? 133.743 153.011 108.123 1.00 129.54 283 THR E C 1
ATOM 23766 O O . THR E 1 283 ? 133.266 152.498 107.104 1.00 129.61 283 THR E O 1
ATOM 23777 N N . LEU E 1 284 ? 133.209 154.094 108.690 1.00 127.96 284 LEU E N 1
ATOM 23778 C CA . LEU E 1 284 ? 132.074 154.780 108.079 1.00 127.54 284 LEU E CA 1
ATOM 23779 C C . LEU E 1 284 ? 132.431 155.311 106.697 1.00 127.38 284 LEU E C 1
ATOM 23780 O O . LEU E 1 284 ? 131.643 155.190 105.751 1.00 128.38 284 LEU E O 1
ATOM 23796 N N . GLY E 1 285 ? 133.611 155.916 106.565 1.00 129.56 285 GLY E N 1
ATOM 23797 C CA . GLY E 1 285 ? 134.046 156.390 105.263 1.00 130.36 285 GLY E CA 1
ATOM 23798 C C . GLY E 1 285 ? 134.210 155.260 104.268 1.00 131.22 285 GLY E C 1
ATOM 23799 O O . GLY E 1 285 ? 133.866 155.399 103.093 1.00 131.64 285 GLY E O 1
ATOM 23803 N N . SER E 1 286 ? 134.738 154.123 104.725 1.00 131.86 286 SER E N 1
ATOM 23804 C CA . SER E 1 286 ? 134.856 152.961 103.849 1.00 131.48 286 SER E CA 1
ATOM 23805 C C . SER E 1 286 ? 133.484 152.481 103.395 1.00 131.17 286 SER E C 1
ATOM 23806 O O . SER E 1 286 ? 133.300 152.109 102.230 1.00 131.52 286 SER E O 1
ATOM 23814 N N . VAL E 1 287 ? 132.509 152.472 104.306 1.00 131.05 287 VAL E N 1
ATOM 23815 C CA . VAL E 1 287 ? 131.151 152.076 103.943 1.00 131.56 287 VAL E CA 1
ATOM 23816 C C . VAL E 1 287 ? 130.588 153.028 102.894 1.00 131.46 287 VAL E C 1
ATOM 23817 O O . VAL E 1 287 ? 129.983 152.605 101.901 1.00 131.37 287 VAL E O 1
ATOM 23830 N N . VAL E 1 288 ? 130.782 154.331 103.100 1.00 131.49 288 VAL E N 1
ATOM 23831 C CA . VAL E 1 288 ? 130.290 155.314 102.138 1.00 131.42 288 VAL E CA 1
ATOM 23832 C C . VAL E 1 288 ? 130.945 155.096 100.780 1.00 131.97 288 VAL E C 1
ATOM 23833 O O . VAL E 1 288 ? 130.286 155.166 99.736 1.00 131.21 288 VAL E O 1
ATOM 23846 N N . ILE E 1 289 ? 132.253 154.833 100.772 1.00 136.42 289 ILE E N 1
ATOM 23847 C CA . ILE E 1 289 ? 132.956 154.583 99.517 1.00 136.16 289 ILE E CA 1
ATOM 23848 C C . ILE E 1 289 ? 132.378 153.358 98.823 1.00 136.32 289 ILE E C 1
ATOM 23849 O O . ILE E 1 289 ? 132.144 153.365 97.608 1.00 136.30 289 ILE E O 1
ATOM 23865 N N . SER E 1 290 ? 132.140 152.286 99.581 1.00 136.63 290 SER E N 1
ATOM 23866 C CA . SER E 1 290 ? 131.552 151.086 98.995 1.00 136.12 290 SER E CA 1
ATOM 23867 C C . SER E 1 290 ? 130.178 151.385 98.410 1.00 136.14 290 SER E C 1
ATOM 23868 O O . SER E 1 290 ? 129.799 150.823 97.375 1.00 135.02 290 SER E O 1
ATOM 23876 N N . LYS E 1 291 ? 129.414 152.267 99.060 1.00 134.44 291 LYS E N 1
ATOM 23877 C CA . LYS E 1 291 ? 128.132 152.679 98.497 1.00 133.59 291 LYS E CA 1
ATOM 23878 C C . LYS E 1 291 ? 128.323 153.350 97.143 1.00 133.36 291 LYS E C 1
ATOM 23879 O O . LYS E 1 291 ? 127.571 153.086 96.198 1.00 131.54 291 LYS E O 1
ATOM 23898 N N . LEU E 1 292 ? 129.322 154.220 97.030 1.00 135.46 292 LEU E N 1
ATOM 23899 C CA . LEU E 1 292 ? 129.597 154.916 95.779 1.00 134.11 292 LEU E CA 1
ATOM 23900 C C . LEU E 1 292 ? 130.384 154.028 94.821 1.00 133.22 292 LEU E C 1
ATOM 23901 O O . LEU E 1 292 ? 131.410 154.439 94.279 1.00 133.08 292 LEU E O 1
#

CATH classification: 2.70.170.10

Solvent-accessible surface area: 59442 Å² total; per-residue (Å²): 115,22,44,5,27,23,16,88,107,0,20,124,90,8,43,97,97,30,22,102,35,1,18,0,3,77,67,22,97,110,45,2,51,0,22,0,23,3,65,4,14,3,9,26,58,8,35,23,95,83,6,16,0,32,0,4,2,53,3,0,5,34,0,61,0,48,67,0,61,16,81,14,142,102,34,80,98,7,67,33,2,18,1,32,78,100,103,0,16,29,5,23,18,29,10,15,7,0,22,7,84,28,38,141,41,9,33,20,49,31,0,52,0,28,82,66,0,112,0,34,10,50,19,29,38,13,0,36,0,13,3,54,1,41,0,87,60,49,8,113,1,119,8,65,0,68,0,32,0,4,0,12,26,12,48,49,97,46,0,60,0,98,26,0,32,21,54,33,54,157,81,44,104,14,39,44,6,58,34,83,6,73,22,140,56,112,13,49,54,111,152,69,0,47,4,64,0,23,0,104,1,113,24,54,96,42,62,18,23,71,3,55,42,43,15,19,76,29,1,8,78,8,6,87,65,1,106,118,7,50,79,144,36,63,67,20,17,43,4,2,8,31,6,5,42,8,0,9,86,15,14,48,57,16,51,152,74,15,6,77,12,17,110,114,34,4,87,32,14,59,109,1,31,82,8,5,71,59,4,5,88,8,3,60,25,4,10,56,46,50,131,149,117,22,45,4,27,24,16,88,107,0,21,125,91,8,44,99,97,30,23,99,36,0,19,0,3,78,66,19,97,109,45,3,50,0,21,0,24,3,68,4,14,4,8,26,63,7,29,23,94,76,5,18,0,30,0,5,2,53,3,0,5,36,0,61,0,46,65,0,62,16,80,13,143,102,33,81,101,7,65,33,2,19,1,30,74,101,104,0,17,29,8,21,20,32,11,14,6,0,23,7,80,27,42,141,45,10,32,21,48,32,0,53,0,29,82,65,0,110,0,36,11,48,19,30,41,16,0,36,0,11,3,52,1,42,0,88,60,55,6,106,1,121,7,63,0,72,0,31,0,4,0,12,27,10,49,49,96,45,0,59,0,98,26,0,32,21,54,34,53,158,78,45,105,13,40,46,7,57,35,82,6,73,23,139,60,113,13,47,56,113,153,70,0,45,3,66,0,23,0,104,1,107,22,52,93,43,67,18,24,70,5,48,47,37,16,18,78,29,0,12,78,9,11,95,67,3,109,118,9,48,80,146,38,62,68,21,19,41,4,2,9,32,4,7,43,7,0,10,86,15,13,49,58,16,47,151,75,14,6,75,12,18,108,112,35,5,86,31,16,62,113,2,30,83,11,7,72,64,5,5,90,7,4,58,26,4,7,56,44,48,132,148,118,23,46,5,27,23,16,88,106,0,21,123,89,8,44,97,100,30,24,99,36,0,18,0,2,78,66,20,96,107,43,3,53,0,22,0,22,4,66,5,14,3,9,26,56,8,32,25,94,82,6,17,0,34,0,4,2,54,4,0,5,36,0,61,0,48,64,0,63,16,82,14,137,102,35,80,97,6,64,34,3,17,1,30,75,105,106,0,15,27,8,22,16,28,7,15,6,0,23,6,81,28,38,142,47,9,31,20,49,30,0,52,0,29,83,67,0,110,0,36,15,48,22,31,42,9,0,35,0,14,4,51,0,39,0,87,59,55,6,114,1,120,7,62,1,73,0,31,0,3,0,9,28,11,48,50,95,46,0,57,0,102,30,0,33,22,53,34,53,158,79,44,103,12,38,46,7,59,34,83,7,72,23,138,57,111,13,50,56,112,151,69,0,46,4,66,0,23,0,106,1,105,21,52,102,44,62,20,24,70,4,46,47,43,15,15,78,31,2,12,80,6,10,92,65,2,109,117,8,50,80,145,37,60,67,20,18,42,4,2,8,31,6,4,42,7,0,11,82,15,13,48,55,14,46,151,74,13,6,75,13,18,103,110,35,5,86,28,14,61,112,2,32,84,11,7,71,64,3,5,88,7,4,58,26,5,10,57,46,49,132,151,117,21,45,4,22,23,17,96,102,0,21,125,90,8,43,98,96,29,27,100,34,1,18,0,2,78,68,20,98,111,45,3,51,0,23,0,22,4,70,4,14,3,9,25,62,8,27,23,94,78,6,19,0,30,0,4,2,51,4,0,5,33,0,62,0,44,66,0,61,15,82,13,142,102,33,80,99,8,65,36,2,17,1,30,75,102,106,0,14,28,6,21,9,29,3,15,6,0,24,4,82,28,39,143,46,9,32,20,48,30,0,50,0,33,82,64,0,110,0,31,13,49,23,28,39,13,0,36,0,12,3,53,1,44,0,87,60,47,6,109,1,115,7,64,1,71,0,33,0,3,0,10,26,10,50,51,95,48,0,57,0,97,26,0,32,22,54,34,55,157,79,52,123,13,42,46,6,58,35,82,6,72,23,139,60,113,14,51,57,110,150,70,0,45,3,62,0,23,0,104,2,105,23,69,97,46,62,17,24,73,4,57,46,41,16,19,78,29,0,9,80,8,6,90,67,2,108,118,8,50,79,146,38,61,68,20,18,42,4,2,7,32,4,6,40,6,0,12,83,15,13,47,56,16,47,150,76,18,8,75,12,18,109,112,33,5,86,34,12,58,112,1,32,83,10,8,70,62,4,5,90,8,4,60,27,4,10,56,46,49,132,150,116,23,47,8,33,22,16,86,108,0,23,124,89,8,44,100,97,28,23,99,35,0,18,0,4,81,68,21,96,112,45,3,52,0,24,1,22,4,64,4,14,4,10,25,57,8,34,23,97,83,5,14,0,31,0,5,2,55,4,0,4,33,0,62,1,47,65,0,61,16,78,16,145,102,31,78,95,8,64,41,2,24,2,30,78,103,104,0,15,28,6,20,9,26,4,15,7,0,22,4,87,29,40,142,46,10,32,22,49,30,0,42,0,32,81,64,0,111,0,31,12,48,25,29,35,13,0,36,0,14,3,50,1,53,0,87,59,51,6,112,1,109,4,61,1,71,0,30,0,3,0,10,25,10,48,49,96,47,0,57,0,99,30,0,34,23,52,35,53,158,77,46,107,13,38,44,8,59,34,83,5,74,22,138,58,110,13,50,57,108,149,71,0,46,4,64,0,22,0,106,1,106,25,53,98,43,60,19,22,71,4,58,47,42,14,20,78,28,0,9,80,8,7,90,66,2,109,117,8,49,80,147,38,62,67,21,17,41,3,2,8,31,4,7,45,5,0,10,82,15,13,48,53,15,47,152,75,14,6,76,12,17,111,118,33,4,85,34,13,62,109,1,33,85,10,7,71,60,4,6,90,7,3,57,25,5,8,57,44,49,131,150